Protein AF-0000000085029594 (afdb_homodimer)

Structure (mmCIF, N/CA/C/O backbone):
data_AF-0000000085029594-model_v1
#
loop_
_entity.id
_entity.type
_entity.pdbx_description
1 polymer 'Putative hemin transport system permease protein HrtB'
#
loop_
_atom_site.group_PDB
_atom_site.id
_atom_site.type_symbol
_atom_site.label_atom_id
_atom_site.label_alt_id
_atom_site.label_comp_id
_atom_site.label_asym_id
_atom_site.label_entity_id
_atom_site.label_seq_id
_atom_site.pdbx_PDB_ins_code
_atom_site.Cartn_x
_atom_site.Cartn_y
_atom_site.Cartn_z
_atom_site.occupancy
_atom_site.B_iso_or_equiv
_atom_site.auth_seq_id
_atom_site.auth_comp_id
_atom_site.auth_asym_id
_atom_site.auth_atom_id
_atom_site.pdbx_PDB_model_num
ATOM 1 N N . MET A 1 1 ? 24.391 -44.062 -9 1 69.94 1 MET A N 1
ATOM 2 C CA . MET A 1 1 ? 23.016 -43.75 -8.633 1 69.94 1 MET A CA 1
ATOM 3 C C . MET A 1 1 ? 22.594 -42.375 -9.172 1 69.94 1 MET A C 1
ATOM 5 O O . MET A 1 1 ? 21.594 -42.281 -9.875 1 69.94 1 MET A O 1
ATOM 9 N N . LEU A 1 2 ? 23.5 -41.469 -9.062 1 70.62 2 LEU A N 1
ATOM 10 C CA . LEU A 1 2 ? 23.188 -40.125 -9.562 1 70.62 2 LEU A CA 1
ATOM 11 C C . LEU A 1 2 ? 23.094 -40.125 -11.086 1 70.62 2 LEU A C 1
ATOM 13 O O . LEU A 1 2 ? 22.203 -39.531 -11.664 1 70.62 2 LEU A O 1
ATOM 17 N N . CYS A 1 3 ? 24.016 -40.875 -11.656 1 68.5 3 CYS A N 1
ATOM 18 C CA . CYS A 1 3 ? 24.047 -40.938 -13.109 1 68.5 3 CYS A CA 1
ATOM 19 C C . CYS A 1 3 ? 22.781 -41.625 -13.648 1 68.5 3 CYS A C 1
ATOM 21 O O . CYS A 1 3 ? 22.219 -41.156 -14.648 1 68.5 3 CYS A O 1
ATOM 23 N N . LEU A 1 4 ? 22.391 -42.656 -12.992 1 69.12 4 LEU A N 1
ATOM 24 C CA . LEU A 1 4 ? 21.188 -43.344 -13.414 1 69.12 4 LEU A CA 1
ATOM 25 C C . LEU A 1 4 ? 19.953 -42.5 -13.234 1 69.12 4 LEU A C 1
ATOM 27 O O . LEU A 1 4 ? 19.047 -42.5 -14.07 1 69.12 4 LEU A O 1
ATOM 31 N N . ALA A 1 5 ? 19.969 -41.781 -12.203 1 71.12 5 ALA A N 1
ATOM 32 C CA . ALA A 1 5 ? 18.844 -40.906 -11.922 1 71.12 5 ALA A CA 1
ATOM 33 C C . ALA A 1 5 ? 18.734 -39.812 -12.977 1 71.12 5 ALA A C 1
ATOM 35 O O . ALA A 1 5 ? 17.641 -39.5 -13.453 1 71.12 5 ALA A O 1
ATOM 36 N N . PHE A 1 6 ? 19.922 -39.312 -13.336 1 71.06 6 PHE A N 1
ATOM 37 C CA . PHE A 1 6 ? 19.938 -38.281 -14.352 1 71.06 6 PHE A CA 1
ATOM 38 C C . PHE A 1 6 ? 19.531 -38.812 -15.711 1 71.06 6 PHE A C 1
ATOM 40 O O . PHE A 1 6 ? 18.797 -38.188 -16.469 1 71.06 6 PHE A O 1
ATOM 47 N N . LEU A 1 7 ? 19.969 -40.031 -15.984 1 68.75 7 LEU A N 1
ATOM 48 C CA . LEU A 1 7 ? 19.625 -40.688 -17.25 1 68.75 7 LEU A CA 1
ATOM 49 C C . LEU A 1 7 ? 18.141 -40.969 -17.328 1 68.75 7 LEU A C 1
ATOM 51 O O . LEU A 1 7 ? 17.531 -40.875 -18.391 1 68.75 7 LEU A O 1
ATOM 55 N N . SER A 1 8 ? 17.609 -41.344 -16.172 1 68 8 SER A N 1
ATOM 56 C CA . SER A 1 8 ? 16.188 -41.625 -16.125 1 68 8 SER A CA 1
ATOM 57 C C . SER A 1 8 ? 15.359 -40.344 -16.391 1 68 8 SER A C 1
ATOM 59 O O . SER A 1 8 ? 14.312 -40.406 -17.031 1 68 8 SER A O 1
ATOM 61 N N . LEU A 1 9 ? 15.867 -39.281 -15.969 1 68.81 9 LEU A N 1
ATOM 62 C CA . LEU A 1 9 ? 15.18 -38 -16.172 1 68.81 9 LEU A CA 1
ATOM 63 C C . LEU A 1 9 ? 15.133 -37.656 -17.641 1 68.81 9 LEU A C 1
ATOM 65 O O . LEU A 1 9 ? 14.141 -37.094 -18.125 1 68.81 9 LEU A O 1
ATOM 69 N N . TRP A 1 10 ? 16.109 -38.094 -18.312 1 68.81 10 TRP A N 1
ATOM 70 C CA . TRP A 1 10 ? 16.234 -37.781 -19.734 1 68.81 10 TRP A CA 1
ATOM 71 C C . TRP A 1 10 ? 15.406 -38.719 -20.594 1 68.81 10 TRP A C 1
ATOM 73 O O . TRP A 1 10 ? 15.07 -38.375 -21.734 1 68.81 10 TRP A O 1
ATOM 83 N N . ARG A 1 11 ? 14.984 -39.812 -19.984 1 69.69 11 ARG A N 1
ATOM 84 C CA . ARG A 1 11 ? 14.25 -40.812 -20.781 1 69.69 11 ARG A CA 1
ATOM 85 C C . ARG A 1 11 ? 12.781 -40.438 -20.906 1 69.69 11 ARG A C 1
ATOM 87 O O . ARG A 1 11 ? 12.133 -40.781 -21.891 1 69.69 11 ARG A O 1
ATOM 94 N N . ARG A 1 12 ? 12.297 -39.688 -19.828 1 77.5 12 ARG A N 1
ATOM 95 C CA . ARG A 1 12 ? 10.914 -39.219 -19.875 1 77.5 12 ARG A CA 1
ATOM 96 C C . ARG A 1 12 ? 10.844 -37.719 -19.719 1 77.5 12 ARG A C 1
ATOM 98 O O . ARG A 1 12 ? 10.273 -37.219 -18.75 1 77.5 12 ARG A O 1
ATOM 105 N N . PRO A 1 13 ? 11.266 -37.031 -20.703 1 79.44 13 PRO A N 1
ATOM 106 C CA . PRO A 1 13 ? 11.469 -35.594 -20.578 1 79.44 13 PRO A CA 1
ATOM 107 C C . PRO A 1 13 ? 10.164 -34.812 -20.375 1 79.44 13 PRO A C 1
ATOM 109 O O . PRO A 1 13 ? 10.148 -33.781 -19.703 1 79.44 13 PRO A O 1
ATOM 112 N N . LEU A 1 14 ? 9.094 -35.406 -20.828 1 77.38 14 LEU A N 1
ATOM 113 C CA . LEU A 1 14 ? 7.832 -34.688 -20.703 1 77.38 14 LEU A CA 1
ATOM 114 C C . LEU A 1 14 ? 7.367 -34.688 -19.25 1 77.38 14 LEU A C 1
ATOM 116 O O . LEU A 1 14 ? 7.059 -33.625 -18.703 1 77.38 14 LEU A O 1
ATOM 120 N N . ARG A 1 15 ? 7.355 -35.906 -18.688 1 79.06 15 ARG A N 1
ATOM 121 C CA . ARG A 1 15 ? 6.883 -36.031 -17.312 1 79.06 15 ARG A CA 1
ATOM 122 C C . ARG A 1 15 ? 7.727 -35.219 -16.344 1 79.06 15 ARG A C 1
ATOM 124 O O . ARG A 1 15 ? 7.191 -34.406 -15.57 1 79.06 15 ARG A O 1
ATOM 131 N N . TYR A 1 16 ? 8.992 -35.312 -16.562 1 84.44 16 TYR A N 1
ATOM 132 C CA . TYR A 1 16 ? 9.898 -34.625 -15.648 1 84.44 16 TYR A CA 1
ATOM 133 C C . TYR A 1 16 ? 9.945 -33.156 -15.945 1 84.44 16 TYR A C 1
ATOM 135 O O . TYR A 1 16 ? 10.07 -32.312 -15.031 1 84.44 16 TYR A O 1
ATOM 143 N N . GLY A 1 17 ? 9.812 -32.812 -17.234 1 86.94 17 GLY A N 1
ATOM 144 C CA . GLY A 1 17 ? 9.727 -31.406 -17.578 1 86.94 17 GLY A CA 1
ATOM 145 C C . GLY A 1 17 ? 8.523 -30.719 -16.984 1 86.94 17 GLY A C 1
ATOM 146 O O . GLY A 1 17 ? 8.633 -29.609 -16.453 1 86.94 17 GLY A O 1
ATOM 147 N N . LEU A 1 18 ? 7.406 -31.469 -17 1 86.12 18 LEU A N 1
ATOM 148 C CA . LEU A 1 18 ? 6.176 -30.922 -16.438 1 86.12 18 LEU A CA 1
ATOM 149 C C . LEU A 1 18 ? 6.277 -30.781 -14.922 1 86.12 18 LEU A C 1
ATOM 151 O O . LEU A 1 18 ? 5.809 -29.797 -14.359 1 86.12 18 LEU A O 1
ATOM 155 N N . LEU A 1 19 ? 6.91 -31.75 -14.367 1 88.31 19 LEU A N 1
ATOM 156 C CA . LEU A 1 19 ? 7.059 -31.703 -12.914 1 88.31 19 LEU A CA 1
ATOM 157 C C . LEU A 1 19 ? 7.984 -30.578 -12.492 1 88.31 19 LEU A C 1
ATOM 159 O O . LEU A 1 19 ? 7.715 -29.875 -11.508 1 88.31 19 LEU A O 1
ATOM 163 N N . ILE A 1 20 ? 8.984 -30.391 -13.297 1 90.69 20 ILE A N 1
ATOM 164 C CA . ILE A 1 20 ? 9.93 -29.312 -13.023 1 90.69 20 ILE A CA 1
ATOM 165 C C . ILE A 1 20 ? 9.227 -27.969 -13.195 1 90.69 20 ILE A C 1
ATOM 167 O O . ILE A 1 20 ? 9.352 -27.078 -12.352 1 90.69 20 ILE A O 1
ATOM 171 N N . LEU A 1 21 ? 8.453 -27.844 -14.234 1 90.31 21 LEU A N 1
ATOM 172 C CA . LEU A 1 21 ? 7.746 -26.594 -14.508 1 90.31 21 LEU A CA 1
ATOM 173 C C . LEU A 1 21 ? 6.699 -26.328 -13.43 1 90.31 21 LEU A C 1
ATOM 175 O O . LEU A 1 21 ? 6.551 -25.188 -12.984 1 90.31 21 LEU A O 1
ATOM 179 N N . LEU A 1 22 ? 6.039 -27.344 -13.039 1 89 22 LEU A N 1
ATOM 180 C CA . LEU A 1 22 ? 5.023 -27.203 -12 1 89 22 LEU A CA 1
ATOM 181 C C . LEU A 1 22 ? 5.648 -26.734 -10.695 1 89 22 LEU A C 1
ATOM 183 O O . LEU A 1 22 ? 5.152 -25.797 -10.062 1 89 22 LEU A O 1
ATOM 187 N N . THR A 1 23 ? 6.719 -27.375 -10.344 1 89.94 23 THR A N 1
ATOM 188 C CA . THR A 1 23 ? 7.406 -27.016 -9.109 1 89.94 23 THR A CA 1
ATOM 189 C C . THR A 1 23 ? 7.977 -25.609 -9.188 1 89.94 23 THR A C 1
ATOM 191 O O . THR A 1 23 ? 7.938 -24.859 -8.211 1 89.94 23 THR A O 1
ATOM 194 N N . ALA A 1 24 ? 8.445 -25.297 -10.352 1 92.38 24 ALA A N 1
ATOM 195 C CA . ALA A 1 24 ? 9.008 -23.953 -10.562 1 92.38 24 ALA A CA 1
ATOM 196 C C . ALA A 1 24 ? 7.938 -22.875 -10.391 1 92.38 24 ALA A C 1
ATOM 198 O O . ALA A 1 24 ? 8.148 -21.906 -9.664 1 92.38 24 ALA A O 1
ATOM 199 N N . VAL A 1 25 ? 6.82 -23.094 -10.953 1 89 25 VAL A N 1
ATOM 200 C CA . VAL A 1 25 ? 5.738 -22.125 -10.891 1 89 25 VAL A CA 1
ATOM 201 C C . VAL A 1 25 ? 5.188 -22.047 -9.461 1 89 25 VAL A C 1
ATOM 203 O O . VAL A 1 25 ? 4.926 -20.969 -8.945 1 89 25 VAL A O 1
ATOM 206 N N . ALA A 1 26 ? 5.105 -23.156 -8.852 1 87.19 26 ALA A N 1
ATOM 207 C CA . ALA A 1 26 ? 4.609 -23.219 -7.477 1 87.19 26 ALA A CA 1
ATOM 208 C C . ALA A 1 26 ? 5.547 -22.484 -6.523 1 87.19 26 ALA A C 1
ATOM 210 O O . ALA A 1 26 ? 5.094 -21.812 -5.594 1 87.19 26 ALA A O 1
ATOM 211 N N . CYS A 1 27 ? 6.812 -22.578 -6.832 1 90.19 27 CYS A N 1
ATOM 212 C CA . CYS A 1 27 ? 7.824 -21.984 -5.973 1 90.19 27 CYS A CA 1
ATOM 213 C C . CYS A 1 27 ? 7.984 -20.5 -6.277 1 90.19 27 CYS A C 1
ATOM 215 O O . CYS A 1 27 ? 8.344 -19.719 -5.398 1 90.19 27 CYS A O 1
ATOM 217 N N . ALA A 1 28 ? 7.723 -20.125 -7.402 1 89.75 28 ALA A N 1
ATOM 218 C CA . ALA A 1 28 ? 7.977 -18.75 -7.852 1 89.75 28 ALA A CA 1
ATOM 219 C C . ALA A 1 28 ? 7.074 -17.75 -7.133 1 89.75 28 ALA A C 1
ATOM 221 O O . ALA A 1 28 ? 7.508 -16.656 -6.766 1 89.75 28 ALA A O 1
ATOM 222 N N . LEU A 1 29 ? 5.895 -18.156 -6.812 1 82.56 29 LEU A N 1
ATOM 223 C CA . LEU A 1 29 ? 4.91 -17.234 -6.277 1 82.56 29 LEU A CA 1
ATOM 224 C C . LEU A 1 29 ? 5.281 -16.797 -4.863 1 82.56 29 LEU A C 1
ATOM 226 O O . LEU A 1 29 ? 5.359 -15.602 -4.574 1 82.56 29 LEU A O 1
ATOM 230 N N . PRO A 1 30 ? 5.484 -17.781 -4.02 1 87.38 30 PRO A N 1
ATOM 231 C CA . PRO A 1 30 ? 5.875 -17.344 -2.678 1 87.38 30 PRO A CA 1
ATOM 232 C C . PRO A 1 30 ? 7.195 -16.578 -2.67 1 87.38 30 PRO A C 1
ATOM 234 O O . PRO A 1 30 ? 7.363 -15.633 -1.894 1 87.38 30 PRO A O 1
ATOM 237 N N . VAL A 1 31 ? 8.125 -16.938 -3.516 1 90.19 31 VAL A N 1
ATOM 238 C CA . VAL A 1 31 ? 9.391 -16.219 -3.602 1 90.19 31 VAL A CA 1
ATOM 239 C C . VAL A 1 31 ? 9.156 -14.789 -4.059 1 90.19 31 VAL A C 1
ATOM 241 O O . VAL A 1 31 ? 9.742 -13.852 -3.51 1 90.19 31 VAL A O 1
ATOM 244 N N . PHE A 1 32 ? 8.336 -14.656 -5 1 86.81 32 PHE A N 1
ATOM 245 C CA . PHE A 1 32 ? 7.98 -13.344 -5.52 1 86.81 32 PHE A CA 1
ATOM 246 C C . PHE A 1 32 ? 7.395 -12.461 -4.418 1 86.81 32 PHE A C 1
ATOM 248 O O . PHE A 1 32 ? 7.824 -11.328 -4.23 1 86.81 32 PHE A O 1
ATOM 255 N N . VAL A 1 33 ? 6.449 -13.016 -3.682 1 83.31 33 VAL A N 1
ATOM 256 C CA . VAL A 1 33 ? 5.746 -12.258 -2.648 1 83.31 33 VAL A CA 1
ATOM 257 C C . VAL A 1 33 ? 6.711 -11.914 -1.517 1 83.31 33 VAL A C 1
ATOM 259 O O . VAL A 1 33 ? 6.707 -10.789 -1.013 1 83.31 33 VAL A O 1
ATOM 262 N N . ILE A 1 34 ? 7.508 -12.859 -1.17 1 87.06 34 ILE A N 1
ATOM 263 C CA . ILE A 1 34 ? 8.477 -12.633 -0.1 1 87.06 34 ILE A CA 1
ATOM 264 C C . ILE A 1 34 ? 9.461 -11.547 -0.516 1 87.06 34 ILE A C 1
ATOM 266 O O . ILE A 1 34 ? 9.766 -10.641 0.265 1 87.06 34 ILE A O 1
ATOM 270 N N . GLN A 1 35 ? 9.891 -11.625 -1.732 1 86.81 35 GLN A N 1
ATOM 271 C CA . GLN A 1 35 ? 10.836 -10.633 -2.23 1 86.81 35 GLN A CA 1
ATOM 272 C C . GLN A 1 35 ? 10.188 -9.258 -2.324 1 86.81 35 GLN A C 1
ATOM 274 O O . GLN A 1 35 ? 10.82 -8.242 -2.012 1 86.81 35 GLN A O 1
ATOM 279 N N . MET A 1 36 ? 9 -9.25 -2.732 1 80.69 36 MET A N 1
ATOM 280 C CA . MET A 1 36 ? 8.289 -7.98 -2.85 1 80.69 36 MET A CA 1
ATOM 281 C C . MET A 1 36 ? 8.07 -7.352 -1.478 1 80.69 36 MET A C 1
ATOM 283 O O . MET A 1 36 ? 8.328 -6.164 -1.284 1 80.69 36 MET A O 1
ATOM 287 N N . ALA A 1 37 ? 7.547 -8.164 -0.577 1 80.56 37 ALA A N 1
ATOM 288 C CA . ALA A 1 37 ? 7.293 -7.688 0.781 1 80.56 37 ALA A CA 1
ATOM 289 C C . ALA A 1 37 ? 8.586 -7.211 1.444 1 80.56 37 ALA A C 1
ATOM 291 O O . ALA A 1 37 ? 8.625 -6.121 2.021 1 80.56 37 ALA A O 1
ATOM 292 N N . GLY A 1 38 ? 9.586 -8.008 1.324 1 82.5 38 GLY A N 1
ATOM 293 C CA . GLY A 1 38 ? 10.875 -7.652 1.904 1 82.5 38 GLY A CA 1
ATOM 294 C C . GLY A 1 38 ? 11.531 -6.465 1.222 1 82.5 38 GLY A C 1
ATOM 295 O O . GLY A 1 38 ? 12.125 -5.613 1.884 1 82.5 38 GLY A O 1
ATOM 296 N N . GLY A 1 39 ? 11.438 -6.453 -0.066 1 81.12 39 GLY A N 1
ATOM 297 C CA . GLY A 1 39 ? 11.992 -5.332 -0.812 1 81.12 39 GLY A CA 1
ATOM 298 C C . GLY A 1 39 ? 11.328 -4.008 -0.471 1 81.12 39 GLY A C 1
ATOM 299 O O . GLY A 1 39 ? 12 -2.98 -0.372 1 81.12 39 GLY A O 1
ATOM 300 N N . LEU A 1 40 ? 10.047 -4.004 -0.305 1 78.31 40 LEU A N 1
ATOM 301 C CA . LEU A 1 40 ? 9.32 -2.803 0.085 1 78.31 40 LEU A CA 1
ATOM 302 C C . LEU A 1 40 ? 9.734 -2.344 1.479 1 78.31 40 LEU A C 1
ATOM 304 O O . LEU A 1 40 ? 9.969 -1.153 1.702 1 78.31 40 LEU A O 1
ATOM 308 N N . CYS A 1 41 ? 9.797 -3.326 2.346 1 81.25 41 CYS A N 1
ATOM 309 C CA . CYS A 1 41 ? 10.203 -3.006 3.707 1 81.25 41 CYS A CA 1
ATOM 310 C C . CYS A 1 41 ? 11.609 -2.42 3.73 1 81.25 41 CYS A C 1
ATOM 312 O O . CYS A 1 41 ? 11.875 -1.454 4.449 1 81.25 41 CYS A O 1
ATOM 314 N N . GLN A 1 42 ? 12.438 -2.988 2.992 1 83.25 42 GLN A N 1
ATOM 315 C CA . GLN A 1 42 ? 13.805 -2.484 2.918 1 83.25 42 GLN A CA 1
ATOM 316 C C . GLN A 1 42 ? 13.844 -1.088 2.307 1 83.25 42 GLN A C 1
ATOM 318 O O . GLN A 1 42 ? 14.633 -0.238 2.734 1 83.25 42 GLN A O 1
ATOM 323 N N . GLY A 1 43 ? 13.062 -0.921 1.291 1 81.38 43 GLY A N 1
ATOM 324 C CA . GLY A 1 43 ? 12.961 0.408 0.71 1 81.38 43 GLY A CA 1
ATOM 325 C C . GLY A 1 43 ? 12.461 1.452 1.69 1 81.38 43 GLY A C 1
ATOM 326 O O . GLY A 1 43 ? 12.984 2.57 1.733 1 81.38 43 GLY A O 1
ATOM 327 N N . LEU A 1 44 ? 11.484 1.084 2.469 1 81.94 44 LEU A N 1
ATOM 328 C CA . LEU A 1 44 ? 10.945 1.975 3.49 1 81.94 44 LEU A CA 1
ATOM 329 C C . LEU A 1 44 ? 12 2.289 4.551 1 81.94 44 LEU A C 1
ATOM 331 O O . LEU A 1 44 ? 12.141 3.439 4.969 1 81.94 44 LEU A O 1
ATOM 335 N N . ASN A 1 45 ? 12.656 1.255 4.938 1 84.44 45 ASN A N 1
ATOM 336 C CA . ASN A 1 45 ? 13.711 1.433 5.93 1 84.44 45 ASN A CA 1
ATOM 337 C C . ASN A 1 45 ? 14.82 2.34 5.41 1 84.44 45 ASN A C 1
ATOM 339 O O . ASN A 1 45 ? 15.336 3.184 6.148 1 84.44 45 ASN A O 1
ATOM 343 N N . ARG A 1 46 ? 15.141 2.154 4.25 1 86.44 46 ARG A N 1
ATOM 344 C CA . ARG A 1 46 ? 16.188 2.984 3.654 1 86.44 46 ARG A CA 1
ATOM 345 C C . ARG A 1 46 ? 15.758 4.445 3.604 1 86.44 46 ARG A C 1
ATOM 347 O O . ARG A 1 46 ? 16.578 5.344 3.807 1 86.44 46 ARG A O 1
ATOM 354 N N . ALA A 1 47 ? 14.547 4.609 3.301 1 87.5 47 ALA A N 1
ATOM 355 C CA . ALA A 1 47 ? 14.023 5.973 3.252 1 87.5 47 ALA A CA 1
ATOM 356 C C . ALA A 1 47 ? 13.992 6.598 4.645 1 87.5 47 ALA A C 1
ATOM 358 O O . ALA A 1 47 ? 14.297 7.785 4.805 1 87.5 47 ALA A O 1
ATOM 359 N N . ALA A 1 48 ? 13.703 5.812 5.656 1 91.12 48 ALA A N 1
ATOM 360 C CA . ALA A 1 48 ? 13.492 6.324 7.008 1 91.12 48 ALA A CA 1
ATOM 361 C C . ALA A 1 48 ? 14.797 6.34 7.797 1 91.12 48 ALA A C 1
ATOM 363 O O . ALA A 1 48 ? 14.938 7.102 8.758 1 91.12 48 ALA A O 1
ATOM 364 N N . ALA A 1 49 ? 15.742 5.582 7.414 1 92.75 49 ALA A N 1
ATOM 365 C CA . ALA A 1 49 ? 16.969 5.328 8.18 1 92.75 49 ALA A CA 1
ATOM 366 C C . ALA A 1 49 ? 17.703 6.633 8.484 1 92.75 49 ALA A C 1
ATOM 368 O O . ALA A 1 49 ? 18.219 6.816 9.586 1 92.75 49 ALA A O 1
ATOM 369 N N . PRO A 1 50 ? 17.75 7.523 7.551 1 95.94 50 PRO A N 1
ATOM 370 C CA . PRO A 1 50 ? 18.453 8.766 7.844 1 95.94 50 PRO A CA 1
ATOM 371 C C . PRO A 1 50 ? 17.766 9.609 8.914 1 95.94 50 PRO A C 1
ATOM 373 O O . PRO A 1 50 ? 18.344 10.555 9.438 1 95.94 50 PRO A O 1
ATOM 376 N N . PHE A 1 51 ? 16.578 9.266 9.242 1 97.12 51 PHE A N 1
ATOM 377 C CA . PHE A 1 51 ? 15.773 10.07 10.164 1 97.12 51 PHE A CA 1
ATOM 378 C C . PHE A 1 51 ? 15.391 9.266 11.398 1 97.12 51 PHE A C 1
ATOM 380 O O . PHE A 1 51 ? 14.219 8.93 11.586 1 97.12 51 PHE A O 1
ATOM 387 N N . PRO A 1 52 ? 16.328 9.07 12.281 1 96.56 52 PRO A N 1
ATOM 388 C CA . PRO A 1 52 ? 15.938 8.32 13.477 1 96.56 52 PRO A CA 1
ATOM 389 C C . PRO A 1 52 ? 14.844 9.016 14.281 1 96.56 52 PRO A C 1
ATOM 391 O O . PRO A 1 52 ? 13.891 8.359 14.719 1 96.56 52 PRO A O 1
ATOM 394 N N . ILE A 1 53 ? 15.023 10.32 14.508 1 97.38 53 ILE A N 1
ATOM 395 C CA . ILE A 1 53 ? 14.008 11.156 15.133 1 97.38 53 ILE A CA 1
ATOM 396 C C . ILE A 1 53 ? 13.75 12.383 14.266 1 97.38 53 ILE A C 1
ATOM 398 O O . ILE A 1 53 ? 14.68 12.961 13.695 1 97.38 53 ILE A O 1
ATOM 402 N N . LEU A 1 54 ? 12.508 12.672 14.164 1 97.56 54 LEU A N 1
ATOM 403 C CA . LEU A 1 54 ? 12.109 13.859 13.43 1 97.56 54 LEU A CA 1
ATOM 404 C C . LEU A 1 54 ? 11.359 14.836 14.336 1 97.56 54 LEU A C 1
ATOM 406 O O . LEU A 1 54 ? 10.484 14.43 15.102 1 97.56 54 LEU A O 1
ATOM 410 N N . ALA A 1 55 ? 11.766 16.031 14.273 1 97.56 55 ALA A N 1
ATOM 411 C CA . ALA A 1 55 ? 11.031 17.094 14.945 1 97.56 55 ALA A CA 1
ATOM 412 C C . ALA A 1 55 ? 10.367 18.031 13.938 1 97.56 55 ALA A C 1
ATOM 414 O O . ALA A 1 55 ? 10.938 18.328 12.891 1 97.56 55 ALA A O 1
ATOM 415 N N . GLY A 1 56 ? 9.234 18.438 14.172 1 96.69 56 GLY A N 1
ATOM 416 C CA . GLY A 1 56 ? 8.492 19.375 13.344 1 96.69 56 GLY A CA 1
ATOM 417 C C . GLY A 1 56 ? 7.281 19.953 14.047 1 96.69 56 GLY A C 1
ATOM 418 O O . GLY A 1 56 ? 7.082 19.734 15.242 1 96.69 56 GLY A O 1
ATOM 419 N N . ALA A 1 57 ? 6.555 20.781 13.305 1 93.75 57 ALA A N 1
ATOM 420 C CA . ALA A 1 57 ? 5.371 21.406 13.875 1 93.75 57 ALA A CA 1
ATOM 421 C C . ALA A 1 57 ? 4.375 20.375 14.375 1 93.75 57 ALA A C 1
ATOM 423 O O . ALA A 1 57 ? 4.273 19.281 13.812 1 93.75 57 ALA A O 1
ATOM 424 N N . LYS A 1 58 ? 3.68 20.703 15.445 1 89.69 58 LYS A N 1
ATOM 425 C CA . LYS A 1 58 ? 2.629 19.828 15.945 1 89.69 58 LYS A CA 1
ATOM 426 C C . LYS A 1 58 ? 1.538 19.609 14.898 1 89.69 58 LYS A C 1
ATOM 428 O O . LYS A 1 58 ? 1.179 20.547 14.18 1 89.69 58 LYS A O 1
ATOM 433 N N . GLY A 1 59 ? 1.115 18.406 14.766 1 89.5 59 GLY A N 1
ATOM 434 C CA . GLY A 1 59 ? 0.115 18.047 13.781 1 89.5 59 GLY A CA 1
ATOM 435 C C . GLY A 1 59 ? 0.16 16.578 13.406 1 89.5 59 GLY A C 1
ATOM 436 O O . GLY A 1 59 ? 0.39 15.719 14.258 1 89.5 59 GLY A O 1
ATOM 437 N N . SER A 1 60 ? -0.099 16.312 12.195 1 91.25 60 SER A N 1
ATOM 438 C CA . SER A 1 60 ? -0.146 14.938 11.711 1 91.25 60 SER A CA 1
ATOM 439 C C . SER A 1 60 ? 1.255 14.344 11.578 1 91.25 60 SER A C 1
ATOM 441 O O . SER A 1 60 ? 2.074 14.852 10.812 1 91.25 60 SER A O 1
ATOM 443 N N . PRO A 1 61 ? 1.458 13.227 12.312 1 91.94 61 PRO A N 1
ATOM 444 C CA . PRO A 1 61 ? 2.748 12.562 12.117 1 91.94 61 PRO A CA 1
ATOM 445 C C . PRO A 1 61 ? 2.955 12.062 10.688 1 91.94 61 PRO A C 1
ATOM 447 O O . PRO A 1 61 ? 4.078 12.086 10.18 1 91.94 61 PRO A O 1
ATOM 450 N N . TYR A 1 62 ? 1.898 11.68 10.047 1 90.06 62 TYR A N 1
ATOM 451 C CA . TYR A 1 62 ? 1.985 11.203 8.672 1 90.06 62 TYR A CA 1
ATOM 452 C C . TYR A 1 62 ? 2.393 12.328 7.727 1 90.06 62 TYR A C 1
ATOM 454 O O . TYR A 1 62 ? 3.254 12.141 6.863 1 90.06 62 TYR A O 1
ATOM 462 N N . GLN A 1 63 ? 1.758 13.453 7.938 1 91.25 63 GLN A N 1
ATOM 463 C CA . GLN A 1 63 ? 2.078 14.609 7.105 1 91.25 63 GLN A CA 1
ATOM 464 C C . GLN A 1 63 ? 3.537 15.023 7.273 1 91.25 63 GLN A C 1
ATOM 466 O O . GLN A 1 63 ? 4.215 15.336 6.293 1 91.25 63 GLN A O 1
ATOM 471 N N . LEU A 1 64 ? 3.967 15.031 8.539 1 94.5 64 LEU A N 1
ATOM 472 C CA . LEU A 1 64 ? 5.352 15.391 8.82 1 94.5 64 LEU A CA 1
ATOM 473 C C . LEU A 1 64 ? 6.316 14.445 8.109 1 94.5 64 LEU A C 1
ATOM 475 O O . LEU A 1 64 ? 7.273 14.898 7.473 1 94.5 64 LEU A O 1
ATOM 479 N N . VAL A 1 65 ? 6.047 13.227 8.148 1 94.12 65 VAL A N 1
ATOM 480 C CA . VAL A 1 65 ? 6.922 12.219 7.559 1 94.12 65 VAL A CA 1
ATOM 481 C C . VAL A 1 65 ? 6.828 12.281 6.035 1 94.12 65 VAL A C 1
ATOM 483 O O . VAL A 1 65 ? 7.844 12.234 5.344 1 94.12 65 VAL A O 1
ATOM 486 N N . LEU A 1 66 ? 5.637 12.375 5.5 1 91.56 66 LEU A N 1
ATOM 487 C CA . LEU A 1 66 ? 5.453 12.43 4.055 1 91.56 66 LEU A CA 1
ATOM 488 C C . LEU A 1 66 ? 6.168 13.641 3.465 1 91.56 66 LEU A C 1
ATOM 490 O O . LEU A 1 66 ? 6.754 13.555 2.383 1 91.56 66 LEU A O 1
ATOM 494 N N . ASN A 1 67 ? 6.09 14.703 4.156 1 93.19 67 ASN A N 1
ATOM 495 C CA . ASN A 1 67 ? 6.734 15.922 3.67 1 93.19 67 ASN A CA 1
ATOM 496 C C . ASN A 1 67 ? 8.25 15.828 3.766 1 93.19 67 ASN A C 1
ATOM 498 O O . ASN A 1 67 ? 8.961 16.125 2.799 1 93.19 67 ASN A O 1
ATOM 502 N N . THR A 1 68 ? 8.727 15.406 4.922 1 95.88 68 THR A N 1
ATOM 503 C CA . THR A 1 68 ? 10.148 15.523 5.223 1 95.88 68 THR A CA 1
ATOM 504 C C . THR A 1 68 ? 10.922 14.328 4.664 1 95.88 68 THR A C 1
ATOM 506 O O . THR A 1 68 ? 11.977 14.5 4.051 1 95.88 68 THR A O 1
ATOM 509 N N . VAL A 1 69 ? 10.438 13.195 4.855 1 94.5 69 VAL A N 1
ATOM 510 C CA . VAL A 1 69 ? 11.148 11.977 4.477 1 94.5 69 VAL A CA 1
ATOM 511 C C . VAL A 1 69 ? 10.93 11.695 2.992 1 94.5 69 VAL A C 1
ATOM 513 O O . VAL A 1 69 ? 11.875 11.383 2.266 1 94.5 69 VAL A O 1
ATOM 516 N N . PHE A 1 70 ? 9.75 11.898 2.529 1 90.88 70 PHE A N 1
ATOM 517 C CA . PHE A 1 70 ? 9.43 11.484 1.169 1 90.88 70 PHE A CA 1
ATOM 518 C C . PHE A 1 70 ? 9.383 12.68 0.23 1 90.88 70 PHE A C 1
ATOM 520 O O . PHE A 1 70 ? 9.25 12.523 -0.984 1 90.88 70 PHE A O 1
ATOM 527 N N . LEU A 1 71 ? 9.461 13.844 0.784 1 91.38 71 LEU A N 1
ATOM 528 C CA . LEU A 1 71 ? 9.43 15.078 0.015 1 91.38 71 LEU A CA 1
ATOM 529 C C . LEU A 1 71 ? 8.117 15.203 -0.758 1 91.38 71 LEU A C 1
ATOM 531 O O . LEU A 1 71 ? 8.109 15.641 -1.911 1 91.38 71 LEU A O 1
ATOM 535 N N . ARG A 1 72 ? 7.219 14.641 0.068 1 86.31 72 ARG A N 1
ATOM 536 C CA . ARG A 1 72 ? 5.871 14.719 -0.482 1 86.31 72 ARG A CA 1
ATOM 537 C C . ARG A 1 72 ? 4.945 15.492 0.447 1 86.31 72 ARG A C 1
ATOM 539 O O . ARG A 1 72 ? 5.344 15.883 1.548 1 86.31 72 ARG A O 1
ATOM 546 N N . ASP A 1 73 ? 3.859 15.93 0.047 1 87.69 73 ASP A N 1
ATOM 547 C CA . ASP A 1 73 ? 2.822 16.609 0.819 1 87.69 73 ASP A CA 1
ATOM 548 C C . ASP A 1 73 ? 3.281 18 1.248 1 87.69 73 ASP A C 1
ATOM 550 O O . ASP A 1 73 ? 4.469 18.312 1.172 1 87.69 73 ASP A O 1
ATOM 554 N N . ARG A 1 74 ? 2.412 18.719 1.784 1 87.88 74 ARG A N 1
ATOM 555 C CA . ARG A 1 74 ? 2.672 20.047 2.314 1 87.88 74 ARG A CA 1
ATOM 556 C C . ARG A 1 74 ? 3.26 19.984 3.719 1 87.88 74 ARG A C 1
ATOM 558 O O . ARG A 1 74 ? 2.992 19.031 4.461 1 87.88 74 ARG A O 1
ATOM 565 N N . PRO A 1 75 ? 4.102 20.953 4.051 1 91 75 PRO A N 1
ATOM 566 C CA . PRO A 1 75 ? 4.543 21 5.445 1 91 75 PRO A CA 1
ATOM 567 C C . PRO A 1 75 ? 3.408 21.312 6.414 1 91 75 PRO A C 1
ATOM 569 O O . PRO A 1 75 ? 2.428 21.953 6.035 1 91 75 PRO A O 1
ATOM 572 N N . ILE A 1 76 ? 3.516 20.797 7.617 1 89.56 76 ILE A N 1
ATOM 573 C CA . ILE A 1 76 ? 2.551 21.172 8.648 1 89.56 76 ILE A CA 1
ATOM 574 C C . ILE A 1 76 ? 2.662 22.656 8.953 1 89.56 76 ILE A C 1
ATOM 576 O O . ILE A 1 76 ? 1.655 23.375 8.977 1 89.56 76 ILE A O 1
ATOM 580 N N . GLY A 1 77 ? 3.729 23.156 9.117 1 90.12 77 GLY A N 1
ATOM 581 C CA . GLY A 1 77 ? 4.121 24.5 9.477 1 90.12 77 GLY A CA 1
ATOM 582 C C . GLY A 1 77 ? 5.586 24.625 9.859 1 90.12 77 GLY A C 1
ATOM 583 O O . GLY A 1 77 ? 6.328 23.641 9.797 1 90.12 77 GLY A O 1
ATOM 584 N N . ASN A 1 78 ? 6.008 25.812 10.18 1 93.12 78 ASN A N 1
ATOM 585 C CA . ASN A 1 78 ? 7.391 26.047 10.578 1 93.12 78 ASN A CA 1
ATOM 586 C C . ASN A 1 78 ? 7.523 26.172 12.094 1 93.12 78 ASN A C 1
ATOM 588 O O . ASN A 1 78 ? 6.543 26.438 12.789 1 93.12 78 ASN A O 1
ATOM 592 N N . ILE A 1 79 ? 8.641 25.859 12.57 1 94.75 79 ILE A N 1
ATOM 593 C CA . ILE A 1 79 ? 8.961 26 13.984 1 94.75 79 ILE A CA 1
ATOM 594 C C . ILE A 1 79 ? 10.164 26.922 14.156 1 94.75 79 ILE A C 1
ATOM 596 O O . ILE A 1 79 ? 10.984 27.062 13.242 1 94.75 79 ILE A O 1
ATOM 600 N N . PRO A 1 80 ? 10.203 27.609 15.281 1 93.88 80 PRO A N 1
ATOM 601 C CA . PRO A 1 80 ? 11.32 28.531 15.492 1 93.88 80 PRO A CA 1
ATOM 602 C C . PRO A 1 80 ? 12.672 27.812 15.516 1 93.88 80 PRO A C 1
ATOM 604 O O . PRO A 1 80 ? 12.781 26.688 16 1 93.88 80 PRO A O 1
ATOM 607 N N . TYR A 1 81 ? 13.672 28.5 15.016 1 95.44 81 TYR A N 1
ATOM 608 C CA . TYR A 1 81 ? 15.023 27.938 14.992 1 95.44 81 TYR A CA 1
ATOM 609 C C . TYR A 1 81 ? 15.5 27.625 16.406 1 95.44 81 TYR A C 1
ATOM 611 O O . TYR A 1 81 ? 16.422 26.812 16.594 1 95.44 81 TYR A O 1
ATOM 619 N N . GLY A 1 82 ? 14.938 28.25 17.375 1 94.06 82 GLY A N 1
ATOM 620 C CA . GLY A 1 82 ? 15.266 27.969 18.766 1 94.06 82 GLY A CA 1
ATOM 621 C C . GLY A 1 82 ? 15.141 26.5 19.125 1 94.06 82 GLY A C 1
ATOM 622 O O . GLY A 1 82 ? 15.867 26 20 1 94.06 82 GLY A O 1
ATOM 623 N N . GLU A 1 83 ? 14.242 25.797 18.453 1 94.81 83 GLU A N 1
ATOM 624 C CA . GLU A 1 83 ? 14.078 24.359 18.672 1 94.81 83 GLU A CA 1
ATOM 625 C C . GLU A 1 83 ? 15.336 23.594 18.297 1 94.81 83 GLU A C 1
ATOM 627 O O . GLU A 1 83 ? 15.672 22.578 18.922 1 94.81 83 GLU A O 1
ATOM 632 N N . VAL A 1 84 ? 16 24.031 17.266 1 96.88 84 VAL A N 1
ATOM 633 C CA . VAL A 1 84 ? 17.25 23.422 16.844 1 96.88 84 VAL A CA 1
ATOM 634 C C . VAL A 1 84 ? 18.297 23.562 17.953 1 96.88 84 VAL A C 1
ATOM 636 O O . VAL A 1 84 ? 18.969 22.594 18.312 1 96.88 84 VAL A O 1
ATOM 639 N N . ASP A 1 85 ? 18.375 24.781 18.453 1 95.81 85 ASP A N 1
ATOM 640 C CA . ASP A 1 85 ? 19.344 25.062 19.516 1 95.81 85 ASP A CA 1
ATOM 641 C C . ASP A 1 85 ? 19.062 24.234 20.766 1 95.81 85 ASP A C 1
ATOM 643 O O . ASP A 1 85 ? 19.969 23.703 21.391 1 95.81 85 ASP A O 1
ATOM 647 N N . ASP A 1 86 ? 17.797 24.141 21.078 1 94.56 86 ASP A N 1
ATOM 648 C CA . ASP A 1 86 ? 17.391 23.375 22.25 1 94.56 86 ASP A CA 1
ATOM 649 C C . ASP A 1 86 ? 17.812 21.906 22.109 1 94.56 86 ASP A C 1
ATOM 651 O O . ASP A 1 86 ? 18.312 21.312 23.078 1 94.56 86 ASP A O 1
ATOM 655 N N . LEU A 1 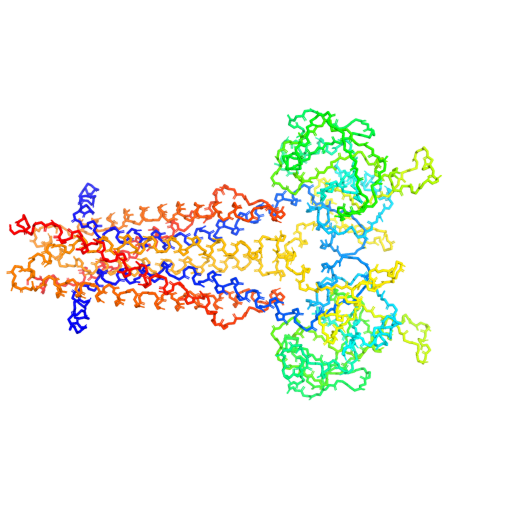87 ? 17.656 21.375 20.969 1 96.75 87 LEU A N 1
ATOM 656 C CA . LEU A 1 87 ? 18 19.984 20.719 1 96.75 87 LEU A CA 1
ATOM 657 C C . LEU A 1 87 ? 19.516 19.781 20.75 1 96.75 87 LEU A C 1
ATOM 659 O O . LEU A 1 87 ? 20 18.781 21.266 1 96.75 87 LEU A O 1
ATOM 663 N N . ARG A 1 88 ? 20.25 20.734 20.203 1 96.69 88 ARG A N 1
ATOM 664 C CA . ARG A 1 88 ? 21.703 20.672 20.188 1 96.69 88 ARG A CA 1
ATOM 665 C C . ARG A 1 88 ? 22.266 20.766 21.594 1 96.69 88 ARG A C 1
ATOM 667 O O . ARG A 1 88 ? 23.25 20.094 21.938 1 96.69 88 ARG A O 1
ATOM 674 N N . GLN A 1 89 ? 21.625 21.516 22.422 1 95.88 89 GLN A N 1
ATOM 675 C CA . GLN A 1 89 ? 22.125 21.766 23.781 1 95.88 89 GLN A CA 1
ATOM 676 C C . GLN A 1 89 ? 21.672 20.688 24.75 1 95.88 89 GLN A C 1
ATOM 678 O O . GLN A 1 89 ? 22.141 20.625 25.891 1 95.88 89 GLN A O 1
ATOM 683 N N . SER A 1 90 ? 20.766 19.844 24.344 1 94.06 90 SER A N 1
ATOM 684 C CA . SER A 1 90 ? 20.219 18.812 25.219 1 94.06 90 SER A CA 1
ATOM 685 C C . SER A 1 90 ? 21.297 17.812 25.641 1 94.06 90 SER A C 1
ATOM 687 O O . SER A 1 90 ? 21.141 17.125 26.656 1 94.06 90 SER A O 1
ATOM 689 N N . GLY A 1 91 ? 22.359 17.656 24.828 1 95 91 GLY A N 1
ATOM 690 C CA . GLY A 1 91 ? 23.406 16.688 25.078 1 95 91 GLY A CA 1
ATOM 691 C C . GLY A 1 91 ? 23 15.266 24.75 1 95 91 GLY A C 1
ATOM 692 O O . GLY A 1 91 ? 23.781 14.336 24.938 1 95 91 GLY A O 1
ATOM 693 N N . LYS A 1 92 ? 21.875 15.102 24.219 1 97.06 92 LYS A N 1
ATOM 694 C CA . LYS A 1 92 ? 21.344 13.758 23.969 1 97.06 92 LYS A CA 1
ATOM 695 C C . LYS A 1 92 ? 21.375 13.43 22.484 1 97.06 92 LYS A C 1
ATOM 697 O O . LYS A 1 92 ? 21.078 12.297 22.078 1 97.06 92 LYS A O 1
ATOM 702 N N . ALA A 1 93 ? 21.75 14.367 21.672 1 97 93 ALA A N 1
ATOM 703 C CA . ALA A 1 93 ? 21.781 14.172 20.234 1 97 93 ALA A CA 1
ATOM 704 C C . ALA A 1 93 ? 23.203 14.273 19.703 1 97 93 ALA A C 1
ATOM 706 O O . ALA A 1 93 ? 23.984 15.117 20.156 1 97 93 ALA A O 1
ATOM 707 N N . ASP A 1 94 ? 23.547 13.422 18.812 1 96.19 94 ASP A N 1
ATOM 708 C CA . ASP A 1 94 ? 24.844 13.469 18.125 1 96.19 94 ASP A CA 1
ATOM 709 C C . ASP A 1 94 ? 24.812 14.469 16.984 1 96.19 94 ASP A C 1
ATOM 711 O O . ASP A 1 94 ? 25.797 15.172 16.75 1 96.19 94 ASP A O 1
ATOM 715 N N . ARG A 1 95 ? 23.719 14.484 16.281 1 97.25 95 ARG A N 1
ATOM 716 C CA . ARG A 1 95 ? 23.531 15.391 15.156 1 97.25 95 ARG A CA 1
ATOM 717 C C . ARG A 1 95 ? 22.141 16.016 15.172 1 97.25 95 ARG A C 1
ATOM 719 O O . ARG A 1 95 ? 21.156 15.336 15.5 1 97.25 95 ARG A O 1
ATOM 726 N N . VAL A 1 96 ? 22.094 17.234 14.945 1 98.31 96 VAL A N 1
ATOM 727 C CA . VAL A 1 96 ? 20.844 18 14.82 1 98.31 96 VAL A CA 1
ATOM 728 C C . VAL A 1 96 ? 20.906 18.875 13.57 1 98.31 96 VAL A C 1
ATOM 730 O O . VAL A 1 96 ? 21.672 19.844 13.523 1 98.31 96 VAL A O 1
ATOM 733 N N . LEU A 1 97 ? 20.125 18.531 12.586 1 98.38 97 LEU A N 1
ATOM 734 C CA . LEU A 1 97 ? 20.188 19.219 11.297 1 98.38 97 LEU A CA 1
ATOM 735 C C . LEU A 1 97 ? 18.844 19.812 10.93 1 98.38 97 LEU A C 1
ATOM 737 O O . LEU A 1 97 ? 17.859 19.094 10.742 1 98.38 97 LEU A O 1
ATOM 741 N N . PRO A 1 98 ? 18.75 21.109 10.766 1 98.19 98 PRO A N 1
ATOM 742 C CA . PRO A 1 98 ? 17.5 21.75 10.375 1 98.19 98 PRO A CA 1
ATOM 743 C C . PRO A 1 98 ? 17.188 21.594 8.891 1 98.19 98 PRO A C 1
ATOM 745 O O . PRO A 1 98 ? 18.109 21.594 8.062 1 98.19 98 PRO A O 1
ATOM 748 N N . LEU A 1 99 ? 15.961 21.484 8.594 1 98 99 LEU A N 1
ATOM 749 C CA . LEU A 1 99 ? 15.453 21.406 7.227 1 98 99 LEU A CA 1
ATOM 750 C C . LEU A 1 99 ? 14.328 22.422 7.008 1 98 99 LEU A C 1
ATOM 752 O O . LEU A 1 99 ? 13.484 22.609 7.887 1 98 99 LEU A O 1
ATOM 756 N N . ALA A 1 100 ? 14.328 23.078 5.945 1 95.5 100 ALA A N 1
ATOM 757 C CA . ALA A 1 100 ? 13.266 24.016 5.566 1 95.5 100 ALA A CA 1
ATOM 758 C C . ALA A 1 100 ? 12.781 23.75 4.145 1 95.5 100 ALA A C 1
ATOM 760 O O . ALA A 1 100 ? 13.594 23.594 3.225 1 95.5 100 ALA A O 1
ATOM 761 N N . PHE A 1 101 ? 11.445 23.672 4.066 1 91.38 101 PHE A N 1
ATOM 762 C CA . PHE A 1 101 ? 10.836 23.391 2.771 1 91.38 101 PHE A CA 1
ATOM 763 C C . PHE A 1 101 ? 9.953 24.562 2.33 1 91.38 101 PHE A C 1
ATOM 765 O O . PHE A 1 101 ? 9.469 25.328 3.164 1 91.38 101 PHE A O 1
ATOM 772 N N . GLY A 1 102 ? 9.672 24.797 0.99 1 78 102 GLY A N 1
ATOM 773 C CA . GLY A 1 102 ? 8.734 25.828 0.542 1 78 102 GLY A CA 1
ATOM 774 C C . GLY A 1 102 ? 8.789 26.062 -0.954 1 78 102 GLY A C 1
ATOM 775 O O . GLY A 1 102 ? 7.816 26.531 -1.548 1 78 102 GLY A O 1
ATOM 776 N N . ASP A 1 103 ? 9.875 25.828 -1.573 1 85.25 103 ASP A N 1
ATOM 7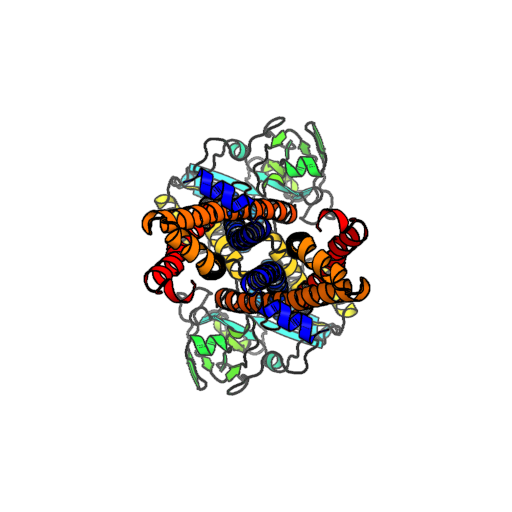77 C CA . ASP A 1 103 ? 10.023 26.094 -3 1 85.25 103 ASP A CA 1
ATOM 778 C C . ASP A 1 103 ? 10.25 24.812 -3.787 1 85.25 103 ASP A C 1
ATOM 780 O O . ASP A 1 103 ? 10.508 23.75 -3.201 1 85.25 103 ASP A O 1
ATOM 784 N N . SER A 1 104 ? 9.984 24.984 -5.039 1 90 104 SER A N 1
ATOM 785 C CA . SER A 1 104 ? 10.211 23.859 -5.93 1 90 104 SER A CA 1
ATOM 786 C C . SER A 1 104 ? 10.742 24.312 -7.281 1 90 104 SER A C 1
ATOM 788 O O . SER A 1 104 ? 10.719 25.5 -7.594 1 90 104 SER A O 1
ATOM 790 N N . TYR A 1 105 ? 11.383 23.469 -7.918 1 91.88 105 TYR A N 1
ATOM 791 C CA . TYR A 1 105 ? 11.797 23.641 -9.305 1 91.88 105 TYR A CA 1
ATOM 792 C C . TYR A 1 105 ? 11.273 22.516 -10.18 1 91.88 105 TYR A C 1
ATOM 794 O O . TYR A 1 105 ? 11.711 21.375 -10.062 1 91.88 105 TYR A O 1
ATOM 802 N N . ARG A 1 106 ? 10.312 22.859 -11.07 1 89.38 106 ARG A N 1
ATOM 803 C CA . ARG A 1 106 ? 9.695 21.891 -11.984 1 89.38 106 ARG A CA 1
ATOM 804 C C . ARG A 1 106 ? 9.148 20.703 -11.219 1 89.38 106 ARG A C 1
ATOM 806 O O . ARG A 1 106 ? 9.359 19.547 -11.617 1 89.38 106 ARG A O 1
ATOM 813 N N . GLY A 1 107 ? 8.703 20.922 -10.039 1 86.69 107 GLY A N 1
ATOM 814 C CA . GLY A 1 107 ? 8.07 19.875 -9.258 1 86.69 107 GLY A CA 1
ATOM 815 C C . GLY A 1 107 ? 9 19.234 -8.242 1 86.69 107 GLY A C 1
ATOM 816 O O . GLY A 1 107 ? 8.547 18.516 -7.352 1 86.69 107 GLY A O 1
ATOM 817 N N . PHE A 1 108 ? 10.289 19.562 -8.383 1 92.5 108 PHE A N 1
ATOM 818 C CA . PHE A 1 108 ? 11.25 19.031 -7.426 1 92.5 108 PHE A CA 1
ATOM 819 C C . PHE A 1 108 ? 11.406 19.969 -6.242 1 92.5 108 PHE A C 1
ATOM 821 O O . PHE A 1 108 ? 11.586 21.188 -6.422 1 92.5 108 PHE A O 1
ATOM 828 N N . ARG A 1 109 ? 11.414 19.469 -5.125 1 93.38 109 ARG A N 1
ATOM 829 C CA . ARG A 1 109 ? 11.352 20.297 -3.922 1 93.38 109 ARG A CA 1
ATOM 830 C C . ARG A 1 109 ? 12.734 20.797 -3.527 1 93.38 109 ARG A C 1
ATOM 832 O O . ARG A 1 109 ? 13.719 20.047 -3.607 1 93.38 109 ARG A O 1
ATOM 839 N N . LEU A 1 110 ? 12.75 22.031 -3.129 1 94.88 110 LEU A N 1
ATOM 840 C CA . LEU A 1 110 ? 13.953 22.578 -2.518 1 94.88 110 LEU A CA 1
ATOM 841 C C . LEU A 1 110 ? 13.977 22.297 -1.019 1 94.88 110 LEU A C 1
ATOM 843 O O . LEU A 1 110 ? 12.961 22.453 -0.335 1 94.88 110 LEU A O 1
ATOM 847 N N . CYS A 1 111 ? 15.086 21.828 -0.596 1 96.5 111 CYS A N 1
ATOM 848 C CA . CYS A 1 111 ? 15.312 21.578 0.821 1 96.5 111 CYS A CA 1
ATOM 849 C C . CYS A 1 111 ? 16.453 22.438 1.355 1 96.5 111 CYS A C 1
ATOM 851 O O . CYS A 1 111 ? 17.625 22.203 1.024 1 96.5 111 CYS A O 1
ATOM 853 N N . GLY A 1 112 ? 16.062 23.438 2.129 1 96.19 112 GLY A N 1
ATOM 854 C CA . GLY A 1 112 ? 17.078 24.219 2.801 1 96.19 112 GLY A CA 1
ATOM 855 C C . GLY A 1 112 ? 17.672 23.531 4.016 1 96.19 112 GLY A C 1
ATOM 856 O O . GLY A 1 112 ? 16.938 22.984 4.84 1 96.19 112 GLY A O 1
ATOM 857 N N . THR A 1 113 ? 18.938 23.531 4.109 1 97.31 113 THR A N 1
ATOM 858 C CA . THR A 1 113 ? 19.594 22.891 5.246 1 97.31 113 THR A CA 1
ATOM 859 C C . THR A 1 113 ? 20.984 23.484 5.473 1 97.31 113 THR A C 1
ATOM 861 O O . THR A 1 113 ? 21.344 24.5 4.859 1 97.31 113 THR A O 1
ATOM 864 N N . GLU A 1 114 ? 21.703 22.969 6.461 1 96.81 114 GLU A N 1
ATOM 865 C CA . GLU A 1 114 ? 23.062 23.375 6.773 1 96.81 114 GLU A CA 1
ATOM 866 C C . GLU A 1 114 ? 24.078 22.438 6.129 1 96.81 114 GLU A C 1
ATOM 868 O O . GLU A 1 114 ? 23.781 21.281 5.84 1 96.81 114 GLU A O 1
ATOM 873 N N . PRO A 1 115 ? 25.297 22.938 5.855 1 96.69 115 PRO A N 1
ATOM 874 C CA . PRO A 1 115 ? 26.312 22.141 5.152 1 96.69 115 PRO A CA 1
ATOM 875 C C . PRO A 1 115 ? 26.641 20.844 5.871 1 96.69 115 PRO A C 1
ATOM 877 O O . PRO A 1 115 ? 27.125 19.891 5.238 1 96.69 115 PRO A O 1
ATOM 880 N N . GLU A 1 116 ? 26.375 20.766 7.129 1 96.38 116 GLU A N 1
ATOM 881 C CA . GLU A 1 116 ? 26.672 19.594 7.934 1 96.38 116 GLU A CA 1
ATOM 882 C C . GLU A 1 116 ? 25.906 18.359 7.43 1 96.38 116 GLU A C 1
ATOM 884 O O . GLU A 1 116 ? 26.25 17.234 7.766 1 96.38 116 GLU A O 1
ATOM 889 N N . ILE A 1 117 ? 24.938 18.578 6.598 1 97.75 117 ILE A N 1
ATOM 890 C CA . ILE A 1 117 ? 24.109 17.484 6.094 1 97.75 117 ILE A CA 1
ATOM 891 C C . ILE A 1 117 ? 24.969 16.578 5.203 1 97.75 117 ILE A C 1
ATOM 893 O O . ILE A 1 117 ? 24.719 15.375 5.113 1 97.75 117 ILE A O 1
ATOM 897 N N . PHE A 1 118 ? 26 17.156 4.609 1 97.69 118 PHE A N 1
ATOM 898 C CA . PHE A 1 118 ? 26.812 16.406 3.656 1 97.69 118 PHE A CA 1
ATOM 899 C C . PHE A 1 118 ? 27.812 15.523 4.379 1 97.69 118 PHE A C 1
ATOM 901 O O . PHE A 1 118 ? 28.406 14.625 3.773 1 97.69 118 PHE A O 1
ATOM 908 N N . SER A 1 119 ? 28 15.727 5.695 1 96.44 119 SER A N 1
ATOM 909 C CA . SER A 1 119 ? 28.875 14.883 6.5 1 96.44 119 SER A CA 1
ATOM 910 C C . SER A 1 119 ? 28.078 13.953 7.402 1 96.44 119 SER A C 1
ATOM 912 O O . SER A 1 119 ? 28.641 13.172 8.164 1 96.44 119 SER A O 1
ATOM 914 N N . TYR A 1 120 ? 26.766 14.055 7.301 1 97.75 120 TYR A N 1
ATOM 915 C CA . TYR A 1 120 ? 25.891 13.242 8.133 1 97.75 120 TYR A CA 1
ATOM 916 C C . TYR A 1 120 ? 25.953 11.781 7.719 1 97.75 120 TYR A C 1
ATOM 918 O O . TYR A 1 120 ? 25.75 11.453 6.547 1 97.75 120 TYR A O 1
ATOM 926 N N . VAL A 1 121 ? 26.25 10.945 8.711 1 96.62 121 VAL A N 1
ATOM 927 C CA . VAL A 1 121 ? 26.312 9.5 8.484 1 96.62 121 VAL A CA 1
ATOM 928 C C . VAL A 1 121 ? 25.109 8.828 9.141 1 96.62 121 VAL A C 1
ATOM 930 O O . VAL A 1 121 ? 24.875 8.992 10.336 1 96.62 121 VAL A O 1
ATOM 933 N N . VAL A 1 122 ? 24.344 8.141 8.32 1 94.94 122 VAL A N 1
ATOM 934 C CA . VAL A 1 122 ? 23.188 7.402 8.805 1 94.94 122 VAL A CA 1
ATOM 935 C C . VAL A 1 122 ? 23.625 6.312 9.773 1 94.94 122 VAL A C 1
ATOM 937 O O . VAL A 1 122 ? 24.656 5.656 9.562 1 94.94 122 VAL A O 1
ATOM 940 N N . PRO A 1 123 ? 22.891 6.148 10.859 1 90.44 123 PRO A N 1
ATOM 941 C CA . PRO A 1 123 ? 23.25 5.086 11.797 1 90.44 123 PRO A CA 1
ATOM 942 C C . PRO A 1 123 ? 23.438 3.734 11.117 1 90.44 123 PRO A C 1
ATOM 944 O O . PRO A 1 123 ? 22.594 3.314 10.328 1 90.44 123 PRO A O 1
ATOM 947 N N . GLY A 1 124 ? 24.547 3.1 11.391 1 87.81 124 GLY A N 1
ATOM 948 C CA . GLY A 1 124 ? 24.828 1.79 10.82 1 87.81 124 GLY A CA 1
ATOM 949 C C . GLY A 1 124 ? 25.609 1.853 9.523 1 87.81 124 GLY A C 1
ATOM 950 O O . GLY A 1 124 ? 26.047 0.823 9.008 1 87.81 124 GLY A O 1
ATOM 951 N N . GLU A 1 125 ? 25.719 3.07 9.016 1 91.12 125 GLU A N 1
ATOM 952 C CA . GLU A 1 125 ? 26.484 3.256 7.777 1 91.12 125 GLU A CA 1
ATOM 953 C C . GLU A 1 125 ? 27.859 3.844 8.062 1 91.12 125 GLU A C 1
ATOM 955 O O . GLU A 1 125 ? 28.141 4.293 9.18 1 91.12 125 GLU A O 1
ATOM 960 N N . HIS A 1 126 ? 28.766 3.807 7.004 1 92.06 126 HIS A N 1
ATOM 961 C CA . HIS A 1 126 ? 30.125 4.289 7.191 1 92.06 126 HIS A CA 1
ATOM 962 C C . HIS A 1 126 ? 30.391 5.531 6.348 1 92.06 126 HIS A C 1
ATOM 964 O O . HIS A 1 126 ? 31.344 6.273 6.609 1 92.06 126 HIS A O 1
ATOM 970 N N . LYS A 1 127 ? 29.609 5.664 5.383 1 93.62 127 LYS A N 1
ATOM 971 C CA . LYS A 1 127 ? 29.797 6.812 4.496 1 93.62 127 LYS A CA 1
ATOM 972 C C . LYS A 1 127 ? 28.688 7.848 4.711 1 93.62 127 LYS A C 1
ATOM 974 O O . LYS A 1 127 ? 27.594 7.512 5.148 1 93.62 127 LYS A O 1
ATOM 979 N N . PRO A 1 128 ? 29.031 9.102 4.352 1 96.88 128 PRO A N 1
ATOM 980 C CA . PRO A 1 128 ? 28 10.125 4.48 1 96.88 128 PRO A CA 1
ATOM 981 C C . PRO A 1 128 ? 26.781 9.852 3.604 1 96.88 128 PRO A C 1
ATOM 983 O O . PRO A 1 128 ? 26.906 9.281 2.518 1 96.88 128 PRO A O 1
ATOM 986 N N . TRP A 1 129 ? 25.672 10.242 4.07 1 96.75 129 TRP A N 1
ATOM 987 C CA . TRP A 1 129 ? 24.375 10 3.443 1 96.75 129 TRP A CA 1
ATOM 988 C C . TRP A 1 129 ? 24.281 10.727 2.105 1 96.75 129 TRP A C 1
ATOM 990 O O . TRP A 1 129 ? 24.062 10.102 1.066 1 96.75 129 TRP A O 1
ATOM 1000 N N . LEU A 1 130 ? 24.5 12.008 2.133 1 98.06 130 LEU A N 1
ATOM 1001 C CA . LEU A 1 130 ? 24.359 12.844 0.945 1 98.06 130 LEU A CA 1
ATOM 1002 C C . LEU A 1 130 ? 25.719 13.32 0.447 1 98.06 130 LEU A C 1
ATOM 1004 O O . LEU A 1 130 ? 26.125 14.445 0.72 1 98.06 130 LEU A O 1
ATOM 1008 N N . ARG A 1 131 ? 26.328 12.453 -0.347 1 96.88 131 ARG A N 1
ATOM 1009 C CA . ARG A 1 131 ? 27.672 12.734 -0.848 1 96.88 131 ARG A CA 1
ATOM 1010 C C . ARG A 1 131 ? 27.641 13.141 -2.316 1 96.88 131 ARG A C 1
ATOM 1012 O O . ARG A 1 131 ? 27.062 12.43 -3.148 1 96.88 131 ARG A O 1
ATOM 1019 N N . PRO A 1 132 ? 28.281 14.258 -2.65 1 97.5 132 PRO A N 1
ATOM 1020 C CA . PRO A 1 132 ? 28.359 14.633 -4.066 1 97.5 132 PRO A CA 1
ATOM 1021 C C . PRO A 1 132 ? 29.172 13.641 -4.895 1 97.5 132 PRO A C 1
ATOM 1023 O O . PRO A 1 132 ? 30.297 13.297 -4.516 1 97.5 132 PRO A O 1
ATOM 1026 N N . ALA A 1 133 ? 28.609 13.148 -5.941 1 97.5 133 ALA A N 1
ATOM 1027 C CA . ALA A 1 133 ? 29.328 12.32 -6.91 1 97.5 133 ALA A CA 1
ATOM 1028 C C . ALA A 1 133 ? 30.062 13.188 -7.934 1 97.5 133 ALA A C 1
ATOM 1030 O O . ALA A 1 133 ? 31.141 12.812 -8.414 1 97.5 133 ALA A O 1
ATOM 1031 N N . ARG A 1 134 ? 29.453 14.266 -8.281 1 97.75 134 ARG A N 1
ATOM 1032 C CA . ARG A 1 134 ? 30.016 15.281 -9.156 1 97.75 134 ARG A CA 1
ATOM 1033 C C . ARG A 1 134 ? 29.969 16.656 -8.508 1 97.75 134 ARG A C 1
ATOM 1035 O O . ARG A 1 134 ? 28.984 17 -7.848 1 97.75 134 ARG A O 1
ATOM 1042 N N . GLY A 1 135 ? 31.016 17.375 -8.641 1 98 135 GLY A N 1
ATOM 1043 C CA . GLY A 1 135 ? 31.062 18.703 -8.047 1 98 135 GLY A CA 1
ATOM 1044 C C . GLY A 1 135 ? 31.359 18.688 -6.562 1 98 135 GLY A C 1
ATOM 1045 O O . GLY A 1 135 ? 32.219 17.938 -6.102 1 98 135 GLY A O 1
ATOM 1046 N N . ARG A 1 136 ? 30.703 19.656 -5.828 1 97.19 136 ARG A N 1
ATOM 1047 C CA . ARG A 1 136 ? 30.969 19.812 -4.402 1 97.19 136 ARG A CA 1
ATOM 1048 C C . ARG A 1 136 ? 29.688 20.172 -3.643 1 97.19 136 ARG A C 1
ATOM 1050 O O . ARG A 1 136 ? 28.656 20.422 -4.25 1 97.19 136 ARG A O 1
ATOM 1057 N N . SER A 1 137 ? 29.844 20.172 -2.33 1 97.62 137 SER A N 1
ATOM 1058 C CA . SER A 1 137 ? 28.766 20.656 -1.478 1 97.62 137 SER A CA 1
ATOM 1059 C C . SER A 1 137 ? 28.625 22.172 -1.559 1 97.62 137 SER A C 1
ATOM 1061 O O . SER A 1 137 ? 29.547 22.859 -2.018 1 97.62 137 SER A O 1
ATOM 1063 N N . PHE A 1 138 ? 27.5 22.609 -1.154 1 96.75 138 PHE A N 1
ATOM 1064 C CA . PHE A 1 138 ? 27.344 24.062 -1.201 1 96.75 138 PHE A CA 1
ATOM 1065 C C . PHE A 1 138 ? 28.125 24.719 -0.062 1 96.75 138 PHE A C 1
ATOM 1067 O O . PHE A 1 138 ? 28.219 24.172 1.03 1 96.75 138 PHE A O 1
ATOM 1074 N N . ALA A 1 139 ? 28.656 25.906 -0.324 1 91.06 139 ALA A N 1
ATOM 1075 C CA . ALA A 1 139 ? 29.453 26.656 0.642 1 91.06 139 ALA A CA 1
ATOM 1076 C C . ALA A 1 139 ? 28.812 28 0.95 1 91.06 139 ALA A C 1
ATOM 1078 O O . ALA A 1 139 ? 29.125 28.625 1.971 1 91.06 139 ALA A O 1
ATOM 1079 N N . GLY A 1 140 ? 27.953 28.391 0.033 1 89.94 140 GLY A N 1
ATOM 1080 C CA . GLY A 1 140 ? 27.375 29.719 0.221 1 89.94 140 GLY A CA 1
ATOM 1081 C C . GLY A 1 140 ? 25.984 29.828 -0.378 1 89.94 140 GLY A C 1
ATOM 1082 O O . GLY A 1 140 ? 25.484 28.891 -0.997 1 89.94 140 GLY A O 1
ATOM 1083 N N . THR A 1 141 ? 25.406 31 -0.216 1 92.25 141 THR A N 1
ATOM 1084 C CA . THR A 1 141 ? 24.062 31.281 -0.704 1 92.25 141 THR A CA 1
ATOM 1085 C C . THR A 1 141 ? 24.031 31.25 -2.23 1 92.25 141 THR A C 1
ATOM 1087 O O . THR A 1 141 ? 25.031 31.562 -2.885 1 92.25 141 THR A O 1
ATOM 1090 N N . GLY A 1 142 ? 22.969 30.781 -2.754 1 94.19 142 GLY A N 1
ATOM 1091 C CA . GLY A 1 142 ? 22.766 30.766 -4.195 1 94.19 142 GLY A CA 1
ATOM 1092 C C . GLY A 1 142 ? 23.281 29.484 -4.848 1 94.19 142 GLY A C 1
ATOM 1093 O O . GLY A 1 142 ? 23.297 29.375 -6.074 1 94.19 142 GLY A O 1
ATOM 1094 N N . GLU A 1 143 ? 23.797 28.641 -4.031 1 97.5 143 GLU A N 1
ATOM 1095 C CA . GLU A 1 143 ? 24.312 27.359 -4.543 1 97.5 143 GLU A CA 1
ATOM 1096 C C . GLU A 1 143 ? 23.344 26.219 -4.246 1 97.5 143 GLU A C 1
ATOM 1098 O O . GLU A 1 143 ? 22.672 26.219 -3.211 1 97.5 143 GLU A O 1
ATOM 1103 N N . ALA A 1 144 ? 23.281 25.297 -5.211 1 97.94 144 ALA A N 1
ATOM 1104 C CA . ALA A 1 144 ? 22.375 24.172 -5.031 1 97.94 144 ALA A CA 1
ATOM 1105 C C . ALA A 1 144 ? 23.078 22.844 -5.34 1 97.94 144 ALA A C 1
ATOM 1107 O O . ALA A 1 144 ? 23.938 22.781 -6.227 1 97.94 144 ALA A O 1
ATOM 1108 N N . VAL A 1 145 ? 22.781 21.875 -4.609 1 98.69 145 VAL A N 1
ATOM 1109 C CA . VAL A 1 145 ? 23.219 20.5 -4.867 1 98.69 145 VAL A CA 1
ATOM 1110 C C . VAL A 1 145 ? 22 19.641 -5.227 1 98.69 145 VAL A C 1
ATOM 1112 O O . VAL A 1 145 ? 21.016 19.609 -4.484 1 98.69 145 VAL A O 1
ATOM 1115 N N . LEU A 1 146 ? 22.062 18.953 -6.332 1 98.56 146 LEU A N 1
ATOM 1116 C CA . LEU A 1 146 ? 20.922 18.219 -6.848 1 98.56 146 LEU A CA 1
ATOM 1117 C C . LEU A 1 146 ? 21.016 16.75 -6.473 1 98.56 146 LEU A C 1
ATOM 1119 O O . LEU A 1 146 ? 22.094 16.156 -6.508 1 98.56 146 LEU A O 1
ATOM 1123 N N . GLY A 1 147 ? 19.906 16.219 -6.117 1 97.81 147 GLY A N 1
ATOM 1124 C CA . GLY A 1 147 ? 19.844 14.773 -6.055 1 97.81 147 GLY A CA 1
ATOM 1125 C C . GLY A 1 147 ? 20.094 14.109 -7.395 1 97.81 147 GLY A C 1
ATOM 1126 O O . GLY A 1 147 ? 19.938 14.734 -8.445 1 97.81 147 GLY A O 1
ATOM 1127 N N . ALA A 1 148 ? 20.422 12.883 -7.359 1 96.06 148 ALA A N 1
ATOM 1128 C CA . ALA A 1 148 ? 20.828 12.148 -8.562 1 96.06 148 ALA A CA 1
ATOM 1129 C C . ALA A 1 148 ? 19.672 12.086 -9.562 1 96.06 148 ALA A C 1
ATOM 1131 O O . ALA A 1 148 ? 19.875 12.344 -10.758 1 96.06 148 ALA A O 1
ATOM 1132 N N . GLU A 1 149 ? 18.547 11.812 -9.125 1 93.12 149 GLU A N 1
ATOM 1133 C CA . GLU A 1 149 ? 17.406 11.672 -10.031 1 93.12 149 GLU A CA 1
ATOM 1134 C C . GLU A 1 149 ? 16.953 13.023 -10.562 1 93.12 149 GLU A C 1
ATOM 1136 O O . GLU A 1 149 ? 16.531 13.141 -11.719 1 93.12 149 GLU A O 1
ATOM 1141 N N . THR A 1 150 ? 16.938 14.008 -9.672 1 95.75 150 THR A N 1
ATOM 1142 C CA . THR A 1 150 ? 16.594 15.359 -10.102 1 95.75 150 THR A CA 1
ATOM 1143 C C . THR A 1 150 ? 17.5 15.805 -11.25 1 95.75 150 THR A C 1
ATOM 1145 O O . THR A 1 150 ? 17.016 16.344 -12.25 1 95.75 150 THR A O 1
ATOM 1148 N N . ALA A 1 151 ? 18.781 15.586 -11.117 1 97.56 151 ALA A N 1
ATOM 1149 C CA . ALA A 1 151 ? 19.734 15.953 -12.172 1 97.56 151 ALA A CA 1
ATOM 1150 C C . ALA A 1 151 ? 19.422 15.203 -13.461 1 97.56 151 ALA A C 1
ATOM 1152 O O . ALA A 1 151 ? 19.391 15.797 -14.539 1 97.56 151 ALA A O 1
ATOM 1153 N N . ARG A 1 152 ? 19.188 13.977 -13.352 1 94.81 152 ARG A N 1
ATOM 1154 C CA . ARG A 1 152 ? 18.922 13.141 -14.516 1 94.81 152 ARG A CA 1
ATOM 1155 C C . ARG A 1 152 ? 17.656 13.594 -15.234 1 94.81 152 ARG A C 1
ATOM 1157 O O . ARG A 1 152 ? 17.641 13.727 -16.453 1 94.81 152 ARG A O 1
ATOM 1164 N N . LEU A 1 153 ? 16.656 13.906 -14.492 1 92.88 153 LEU A N 1
ATOM 1165 C CA . LEU A 1 153 ? 15.352 14.18 -15.07 1 92.88 153 LEU A CA 1
ATOM 1166 C C . LEU A 1 153 ? 15.281 15.609 -15.594 1 92.88 153 LEU A C 1
ATOM 1168 O O . LEU A 1 153 ? 14.578 15.883 -16.578 1 92.88 153 LEU A O 1
ATOM 1172 N N . THR A 1 154 ? 15.891 16.484 -14.938 1 95.06 154 THR A N 1
ATOM 1173 C CA . THR A 1 154 ? 15.852 17.891 -15.367 1 95.06 154 THR A CA 1
ATOM 1174 C C . THR A 1 154 ? 16.906 18.156 -16.422 1 95.06 154 THR A C 1
ATOM 1176 O O . THR A 1 154 ? 16.812 19.141 -17.172 1 95.06 154 THR A O 1
ATOM 1179 N N . GLY A 1 155 ? 17.984 17.375 -16.406 1 96.38 155 GLY A N 1
ATOM 1180 C CA . GLY A 1 155 ? 19.094 17.578 -17.328 1 96.38 155 GLY A CA 1
ATOM 1181 C C . GLY A 1 155 ? 20.094 18.609 -16.844 1 96.38 155 GLY A C 1
ATOM 1182 O O . GLY A 1 155 ? 21.047 18.953 -17.547 1 96.38 155 GLY A O 1
ATOM 1183 N N . LEU A 1 156 ? 19.875 19.125 -15.664 1 97.31 156 LEU A N 1
ATOM 1184 C CA . LEU A 1 156 ? 20.781 20.125 -15.109 1 97.31 156 LEU A CA 1
ATOM 1185 C C . LEU A 1 156 ? 22.156 19.531 -14.82 1 97.31 156 LEU A C 1
ATOM 1187 O O . LEU A 1 156 ? 22.25 18.375 -14.367 1 97.31 156 LEU A O 1
ATOM 1191 N N . GLN A 1 157 ? 23.188 20.344 -15.062 1 97.56 157 GLN A N 1
ATOM 1192 C CA . GLN A 1 157 ? 24.562 19.938 -14.805 1 97.56 157 GLN A CA 1
ATOM 1193 C C . GLN A 1 157 ? 25.25 20.938 -13.875 1 97.56 157 GLN A C 1
ATOM 1195 O O . GLN A 1 157 ? 24.734 22.016 -13.617 1 97.56 157 GLN A O 1
ATOM 1200 N N . VAL A 1 158 ? 26.391 20.453 -13.406 1 98.19 158 VAL A N 1
ATOM 1201 C CA . VAL A 1 158 ? 27.172 21.344 -12.555 1 98.19 158 VAL A CA 1
ATOM 1202 C C . VAL A 1 158 ? 27.516 22.609 -13.32 1 98.19 158 VAL A C 1
ATOM 1204 O O . VAL A 1 158 ? 27.984 22.547 -14.461 1 98.19 158 VAL A O 1
ATOM 1207 N N . GLY A 1 159 ? 27.25 23.703 -12.75 1 97.5 159 GLY A N 1
ATOM 1208 C CA . GLY A 1 159 ? 27.516 24.984 -13.391 1 97.5 159 GLY A CA 1
ATOM 1209 C C . GLY A 1 159 ? 26.25 25.656 -13.906 1 97.5 159 GLY A C 1
ATOM 1210 O O . GLY A 1 159 ? 26.219 26.875 -14.086 1 97.5 159 GLY A O 1
ATOM 1211 N N . ASP A 1 160 ? 25.219 24.953 -14.117 1 97.69 160 ASP A N 1
ATOM 1212 C CA . ASP A 1 160 ? 23.969 25.484 -14.641 1 97.69 160 ASP A CA 1
ATOM 1213 C C . ASP A 1 160 ? 23.281 26.359 -13.594 1 97.69 160 ASP A C 1
ATOM 1215 O O . ASP A 1 160 ? 23.547 26.234 -12.398 1 97.69 160 ASP A O 1
ATOM 1219 N N . VAL A 1 161 ? 22.453 27.281 -14.078 1 96.44 161 VAL A N 1
ATOM 1220 C CA . VAL A 1 161 ? 21.688 28.172 -13.203 1 96.44 161 VAL A CA 1
ATOM 1221 C C . VAL A 1 161 ? 20.188 27.953 -13.438 1 96.44 161 VAL A C 1
ATOM 1223 O O . VAL A 1 161 ? 19.75 27.797 -14.578 1 96.44 161 VAL A O 1
ATOM 1226 N N . PHE A 1 162 ? 19.422 27.844 -12.305 1 94.25 162 PHE A N 1
ATOM 1227 C CA . PHE A 1 162 ? 17.969 27.703 -12.414 1 94.25 162 PHE A CA 1
ATOM 1228 C C . PHE A 1 162 ? 17.266 28.594 -11.406 1 94.25 162 PHE A C 1
ATOM 1230 O O . PHE A 1 162 ? 17.906 29.125 -10.484 1 94.25 162 PHE A O 1
ATOM 1237 N N . GLN A 1 163 ? 15.914 28.828 -11.625 1 90 163 GLN A N 1
ATOM 1238 C CA . GLN A 1 163 ? 15.102 29.641 -10.727 1 90 163 GLN A CA 1
ATOM 1239 C C . GLN A 1 163 ? 13.977 28.812 -10.109 1 90 163 GLN A C 1
ATOM 1241 O O . GLN A 1 163 ? 13.312 28.031 -10.805 1 90 163 GLN A O 1
ATOM 1246 N N . SER A 1 164 ? 13.828 28.969 -8.82 1 86.5 164 SER A N 1
ATOM 1247 C CA . SER A 1 164 ? 12.781 28.219 -8.109 1 86.5 164 SER A CA 1
ATOM 1248 C C . SER A 1 164 ? 11.438 28.938 -8.211 1 86.5 164 SER A C 1
ATOM 1250 O O . SER A 1 164 ? 11.375 30.094 -8.602 1 86.5 164 SER A O 1
ATOM 1252 N N . SER A 1 165 ? 10.383 28.188 -8.055 1 81.69 165 SER A N 1
ATOM 1253 C CA . SER A 1 165 ? 9.031 28.719 -7.953 1 81.69 165 SER A CA 1
ATOM 1254 C C . SER A 1 165 ? 8.453 28.516 -6.559 1 81.69 165 SER A C 1
ATOM 1256 O O . SER A 1 165 ? 8.844 27.578 -5.855 1 81.69 165 SER A O 1
ATOM 1258 N N . HIS A 1 166 ? 7.539 29.578 -6.199 1 73.44 166 HIS A N 1
ATOM 1259 C CA . HIS A 1 166 ? 6.895 29.406 -4.902 1 73.44 166 HIS A CA 1
ATOM 1260 C C . HIS A 1 166 ? 5.852 28.297 -4.945 1 73.44 166 HIS A C 1
ATOM 1262 O O . HIS A 1 166 ? 5.059 28.219 -5.887 1 73.44 166 HIS A O 1
ATOM 1268 N N . GLY A 1 167 ? 5.922 27.578 -4.023 1 65.19 167 GLY A N 1
ATOM 1269 C CA . GLY A 1 167 ? 4.914 26.547 -3.855 1 65.19 167 GLY A CA 1
ATOM 1270 C C . GLY A 1 167 ? 5.32 25.203 -4.461 1 65.19 167 GLY A C 1
ATOM 1271 O O . GLY A 1 167 ? 6.438 25.062 -4.957 1 65.19 167 GLY A O 1
ATOM 1272 N N . PHE A 1 168 ? 4.527 24.188 -4.191 1 54.44 168 PHE A N 1
ATOM 1273 C CA . PHE A 1 168 ? 4.844 22.812 -4.566 1 54.44 168 PHE A CA 1
ATOM 1274 C C . PHE A 1 168 ? 4.277 22.484 -5.945 1 54.44 168 PHE A C 1
ATOM 1276 O O . PHE A 1 168 ? 4.508 21.391 -6.473 1 54.44 168 PHE A O 1
ATOM 1283 N N . ILE A 1 169 ? 3.412 23.578 -6.406 1 49.78 169 ILE A N 1
ATOM 1284 C CA . ILE A 1 169 ? 2.854 23.328 -7.73 1 49.78 169 ILE A CA 1
ATOM 1285 C C . ILE A 1 169 ? 3.635 24.125 -8.773 1 49.78 169 ILE A C 1
ATOM 1287 O O . ILE A 1 169 ? 4.129 25.219 -8.484 1 49.78 169 ILE A O 1
ATOM 1291 N N . GLY A 1 170 ? 4.215 23.531 -9.75 1 47.19 170 GLY A N 1
ATOM 1292 C CA . GLY A 1 170 ? 5.023 24.109 -10.805 1 47.19 170 GLY A CA 1
ATOM 1293 C C . GLY A 1 170 ? 4.547 25.484 -11.242 1 47.19 170 GLY A C 1
ATOM 1294 O O . GLY A 1 170 ? 5.223 26.156 -12.016 1 47.19 170 GLY A O 1
ATOM 1295 N N . LYS A 1 171 ? 3.275 25.906 -11.031 1 47.66 171 LYS A N 1
ATOM 1296 C CA . LYS A 1 171 ? 2.805 27.141 -11.68 1 47.66 171 LYS A CA 1
ATOM 1297 C C . LYS A 1 171 ? 2.873 28.328 -10.719 1 47.66 171 LYS A C 1
ATOM 1299 O O . LYS A 1 171 ? 2.24 29.359 -10.961 1 47.66 171 LYS A O 1
ATOM 1304 N N . GLY A 1 172 ? 3.51 28.125 -9.531 1 52.81 172 GLY A N 1
ATOM 1305 C CA . GLY A 1 172 ? 3.564 29.281 -8.656 1 52.81 172 GLY A CA 1
ATOM 1306 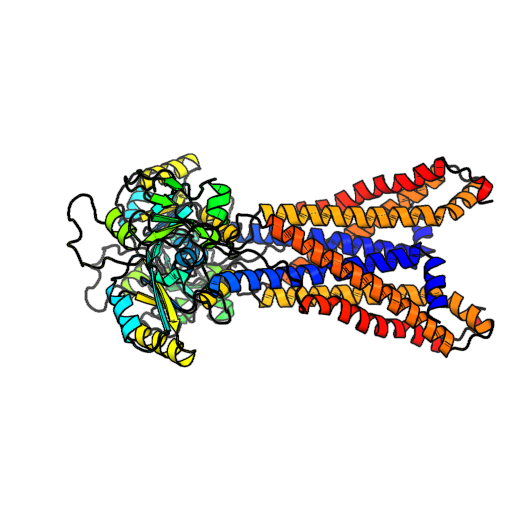C C . GLY A 1 172 ? 4.406 30.422 -9.211 1 52.81 172 GLY A C 1
ATOM 1307 O O . GLY A 1 172 ? 5.051 30.266 -10.25 1 52.81 172 GLY A O 1
ATOM 1308 N N . LYS A 1 173 ? 4.25 31.672 -8.664 1 55.59 173 LYS A N 1
ATOM 1309 C CA . LYS A 1 173 ? 5.008 32.844 -9.062 1 55.59 173 LYS A CA 1
ATOM 1310 C C . LYS A 1 173 ? 6.508 32.625 -8.891 1 55.59 173 LYS A C 1
ATOM 1312 O O . LYS A 1 173 ? 6.945 32.062 -7.879 1 55.59 173 LYS A O 1
ATOM 1317 N N . ALA A 1 174 ? 7.266 32.656 -10.016 1 55.84 174 ALA A N 1
ATOM 1318 C CA . ALA A 1 174 ? 8.719 32.531 -10.062 1 55.84 174 ALA A CA 1
ATOM 1319 C C . ALA A 1 174 ? 9.383 33.469 -9.062 1 55.84 174 ALA A C 1
ATOM 1321 O O . ALA A 1 174 ? 8.984 34.625 -8.93 1 55.84 174 ALA A O 1
ATOM 1322 N N . HIS A 1 175 ? 9.93 32.812 -7.902 1 60.81 175 HIS A N 1
ATOM 1323 C CA . HIS A 1 175 ? 10.805 33.656 -7.113 1 60.81 175 HIS A CA 1
ATOM 1324 C C . HIS A 1 175 ? 12.078 34 -7.879 1 60.81 175 HIS A C 1
ATOM 1326 O O . HIS A 1 175 ? 12.531 33.219 -8.719 1 60.81 175 HIS A O 1
ATOM 1332 N N . HIS A 1 176 ? 12.461 35.219 -7.773 1 62 176 HIS A N 1
ATOM 1333 C CA . HIS A 1 176 ? 13.633 35.781 -8.414 1 62 176 HIS A CA 1
ATOM 1334 C C . HIS A 1 176 ? 14.914 35.375 -7.699 1 62 176 HIS A C 1
ATOM 1336 O O . HIS A 1 176 ? 15.789 36.188 -7.453 1 62 176 HIS A O 1
ATOM 1342 N N . HIS A 1 177 ? 15.062 34.125 -7.047 1 75.44 177 HIS A N 1
ATOM 1343 C CA . HIS A 1 177 ? 16.359 33.75 -6.484 1 75.44 177 HIS A CA 1
ATOM 1344 C C . HIS A 1 177 ? 17.031 32.688 -7.32 1 75.44 177 HIS A C 1
ATOM 1346 O O . HIS A 1 177 ? 16.734 31.5 -7.172 1 75.44 177 HIS A O 1
ATOM 1352 N N . PRO A 1 178 ? 17.969 33.062 -8.109 1 88.62 178 PRO A N 1
ATOM 1353 C CA . PRO A 1 178 ? 18.688 32.094 -8.953 1 88.62 178 PRO A CA 1
ATOM 1354 C C . PRO A 1 178 ? 19.641 31.203 -8.148 1 88.62 178 PRO A C 1
ATOM 1356 O O . PRO A 1 178 ? 20.266 31.672 -7.191 1 88.62 178 PRO A O 1
ATOM 1359 N N . TYR A 1 179 ? 19.656 29.938 -8.484 1 95.19 179 TYR A N 1
ATOM 1360 C CA . TYR A 1 179 ? 20.562 28.969 -7.879 1 95.19 179 TYR A CA 1
ATOM 1361 C C . TYR A 1 179 ? 21.531 28.422 -8.914 1 95.19 179 TYR A C 1
ATOM 1363 O O . TYR A 1 179 ? 21.156 28.125 -10.047 1 95.19 179 TYR A O 1
ATOM 1371 N N . ARG A 1 180 ? 22.797 28.344 -8.508 1 97.62 180 ARG A N 1
ATOM 1372 C CA . ARG A 1 180 ? 23.797 27.688 -9.328 1 97.62 180 ARG A CA 1
ATOM 1373 C C . ARG A 1 180 ? 24.047 26.266 -8.852 1 97.62 180 ARG A C 1
ATOM 1375 O O . ARG A 1 180 ? 24.312 26.031 -7.668 1 97.62 180 ARG A O 1
ATOM 1382 N N . VAL A 1 181 ? 24.031 25.391 -9.781 1 98.5 181 VAL A N 1
ATOM 1383 C CA . VAL A 1 181 ? 24.281 24 -9.43 1 98.5 181 VAL A CA 1
ATOM 1384 C C . VAL A 1 181 ? 25.766 23.781 -9.188 1 98.5 181 VAL A C 1
ATOM 1386 O O . VAL A 1 181 ? 26.594 23.969 -10.086 1 98.5 181 VAL A O 1
ATOM 1389 N N . VAL A 1 182 ? 26.125 23.344 -8.016 1 98.62 182 VAL A N 1
ATOM 1390 C CA . VAL A 1 182 ? 27.547 23.203 -7.695 1 98.62 182 VAL A CA 1
ATOM 1391 C C . VAL A 1 182 ? 27.875 21.734 -7.484 1 98.62 182 VAL A C 1
ATOM 1393 O O . VAL A 1 182 ? 29.047 21.359 -7.449 1 98.62 182 VAL A O 1
ATOM 1396 N N . GLY A 1 183 ? 26.844 20.891 -7.383 1 98.56 183 GLY A N 1
ATOM 1397 C CA . GLY A 1 183 ? 27.094 19.469 -7.18 1 98.56 183 GLY A CA 1
ATOM 1398 C C . GLY A 1 183 ? 25.875 18.609 -7.5 1 98.56 183 GLY A C 1
ATOM 1399 O O . GLY A 1 183 ? 24.75 19.094 -7.523 1 98.56 183 GLY A O 1
ATOM 1400 N N . ILE A 1 184 ? 26.156 17.375 -7.766 1 98.75 184 ILE A N 1
ATOM 1401 C CA . ILE A 1 184 ? 25.156 16.344 -7.961 1 98.75 184 ILE A CA 1
ATOM 1402 C C . ILE A 1 184 ? 25.469 15.148 -7.066 1 98.75 184 ILE A C 1
ATOM 1404 O O . ILE A 1 184 ? 26.562 14.602 -7.109 1 98.75 184 ILE A O 1
ATOM 1408 N N . LEU A 1 185 ? 24.516 14.781 -6.293 1 98.5 185 LEU A N 1
ATOM 1409 C CA . LEU A 1 185 ? 24.703 13.734 -5.293 1 98.5 185 LEU A CA 1
ATOM 1410 C C . LEU A 1 185 ? 24.812 12.367 -5.957 1 98.5 185 LEU A C 1
ATOM 1412 O O . LEU A 1 185 ? 24.266 12.156 -7.047 1 98.5 185 LEU A O 1
ATOM 1416 N N . ALA A 1 186 ? 25.609 11.492 -5.285 1 97.25 186 ALA A N 1
ATOM 1417 C CA . ALA A 1 186 ? 25.5 10.078 -5.613 1 97.25 186 ALA A CA 1
ATOM 1418 C C . ALA A 1 186 ? 24.094 9.547 -5.293 1 97.25 186 ALA A C 1
ATOM 1420 O O . ALA A 1 186 ? 23.469 10 -4.34 1 97.25 186 ALA A O 1
ATOM 1421 N N . PRO A 1 187 ? 23.641 8.594 -6.062 1 93.69 187 PRO A N 1
ATOM 1422 C CA . PRO A 1 187 ? 22.312 8.047 -5.773 1 93.69 187 PRO A CA 1
ATOM 1423 C C . PRO A 1 187 ? 22.203 7.449 -4.371 1 93.69 187 PRO A C 1
ATOM 1425 O O . PRO A 1 187 ? 23.094 6.691 -3.957 1 93.69 187 PRO A O 1
ATOM 1428 N N . VAL A 1 188 ? 21.203 7.805 -3.652 1 91.44 188 VAL A N 1
ATOM 1429 C CA . VAL A 1 188 ? 21 7.258 -2.316 1 91.44 188 VAL A CA 1
ATOM 1430 C C . VAL A 1 188 ? 19.891 6.207 -2.355 1 91.44 188 VAL A C 1
ATOM 1432 O O . VAL A 1 188 ? 19.562 5.598 -1.333 1 91.44 188 VAL A O 1
ATOM 1435 N N . GLN A 1 189 ? 19.234 6.016 -3.494 1 85.75 189 GLN A N 1
ATOM 1436 C CA . GLN A 1 189 ? 18.156 5.059 -3.686 1 85.75 189 GLN A CA 1
ATOM 1437 C C . GLN A 1 189 ? 17 5.336 -2.723 1 85.75 189 GLN A C 1
ATOM 1439 O O . GLN A 1 189 ? 16.5 4.422 -2.062 1 85.75 189 GLN A O 1
ATOM 1444 N N . GLY A 1 190 ? 16.641 6.531 -2.668 1 88.06 190 GLY A N 1
ATOM 1445 C CA . GLY A 1 190 ? 15.578 7.004 -1.801 1 88.06 190 GLY A CA 1
ATOM 1446 C C . GLY A 1 190 ? 14.984 8.328 -2.248 1 88.06 190 GLY A C 1
ATOM 1447 O O . GLY A 1 190 ? 15.352 8.852 -3.303 1 88.06 190 GLY A O 1
ATOM 1448 N N . PRO A 1 191 ? 14.133 8.875 -1.483 1 90.81 191 PRO A N 1
ATOM 1449 C CA . PRO A 1 191 ? 13.398 10.078 -1.884 1 90.81 191 PRO A CA 1
ATOM 1450 C C . PRO A 1 191 ? 14.32 11.266 -2.145 1 90.81 191 PRO A C 1
ATOM 1452 O O . PRO A 1 191 ? 14.023 12.102 -3.002 1 90.81 191 PRO A O 1
ATOM 1455 N N . TYR A 1 192 ? 15.406 11.344 -1.504 1 95.31 192 TYR A N 1
ATOM 1456 C CA . TYR A 1 192 ? 16.25 12.531 -1.594 1 95.31 192 TYR A CA 1
ATOM 1457 C C . TYR A 1 192 ? 17.078 12.516 -2.869 1 95.31 192 TYR A C 1
ATOM 1459 O O . TYR A 1 192 ? 17.844 13.445 -3.137 1 95.31 192 TYR A O 1
ATOM 1467 N N . ASP A 1 193 ? 16.953 11.484 -3.666 1 93.75 193 ASP A N 1
ATOM 1468 C CA . ASP A 1 193 ? 17.453 11.531 -5.035 1 93.75 193 ASP A CA 1
ATOM 1469 C C . ASP A 1 193 ? 16.719 12.594 -5.852 1 93.75 193 ASP A C 1
ATOM 1471 O O . ASP A 1 193 ? 17.234 13.078 -6.859 1 93.75 193 ASP A O 1
ATOM 1475 N N . LYS A 1 194 ? 15.578 12.977 -5.281 1 93.44 194 LYS A N 1
ATOM 1476 C CA . LYS A 1 194 ? 14.766 13.961 -6 1 93.44 194 LYS A CA 1
ATOM 1477 C C . LYS A 1 194 ? 14.805 15.32 -5.305 1 93.44 194 LYS A C 1
ATOM 1479 O O . LYS A 1 194 ? 14.062 16.234 -5.668 1 93.44 194 LYS A O 1
ATOM 1484 N N . ALA A 1 195 ? 15.648 15.438 -4.426 1 96.31 195 ALA A N 1
ATOM 1485 C CA . ALA A 1 195 ? 15.734 16.672 -3.658 1 96.31 195 ALA A CA 1
ATOM 1486 C C . ALA A 1 195 ? 16.672 17.672 -4.328 1 96.31 195 ALA A C 1
ATOM 1488 O O . ALA A 1 195 ? 17.562 17.281 -5.086 1 96.31 195 ALA A O 1
ATOM 1489 N N . ILE A 1 196 ? 16.406 18.922 -4.094 1 97.44 196 ILE A N 1
ATOM 1490 C CA . ILE A 1 196 ? 17.328 20.016 -4.375 1 97.44 196 ILE A CA 1
ATOM 1491 C C . ILE A 1 196 ? 17.766 20.672 -3.066 1 97.44 196 ILE A C 1
ATOM 1493 O O . ILE A 1 196 ? 16.969 21.344 -2.41 1 97.44 196 ILE A O 1
ATOM 1497 N N . LEU A 1 197 ? 19 20.5 -2.713 1 98.19 197 LEU A N 1
ATOM 1498 C CA . LEU A 1 197 ? 19.5 21.031 -1.443 1 98.19 197 LEU A CA 1
ATOM 1499 C C . LEU A 1 197 ? 20.078 22.422 -1.621 1 98.19 197 LEU A C 1
ATOM 1501 O O . LEU A 1 197 ? 20.891 22.656 -2.533 1 98.19 197 LEU A O 1
ATOM 1505 N N . VAL A 1 198 ? 19.688 23.297 -0.792 1 96.81 198 VAL A N 1
ATOM 1506 C CA . VAL A 1 198 ? 20.172 24.672 -0.805 1 96.81 198 VAL A CA 1
ATOM 1507 C C . VAL A 1 198 ? 20.453 25.141 0.622 1 96.81 198 VAL A C 1
ATOM 1509 O O . VAL A 1 198 ? 20 24.516 1.585 1 96.81 198 VAL A O 1
ATOM 1512 N N . PRO A 1 199 ? 21.266 26.188 0.756 1 95.81 199 PRO A N 1
ATOM 1513 C CA . PRO A 1 199 ? 21.5 26.703 2.107 1 95.81 199 PRO A CA 1
ATOM 1514 C C . PRO A 1 199 ? 20.219 27.203 2.777 1 95.81 199 PRO A C 1
ATOM 1516 O O . PRO A 1 199 ? 19.375 27.797 2.117 1 95.81 199 PRO A O 1
ATOM 1519 N N . LEU A 1 200 ? 20.156 26.906 4.031 1 94.69 200 LEU A N 1
ATOM 1520 C CA . LEU A 1 200 ? 19 27.297 4.832 1 94.69 200 LEU A CA 1
ATOM 1521 C C . LEU A 1 200 ? 18.719 28.781 4.688 1 94.69 200 LEU A C 1
ATOM 1523 O O . LEU A 1 200 ? 17.562 29.188 4.582 1 94.69 200 LEU A O 1
ATOM 1527 N N . LYS A 1 201 ? 19.703 29.578 4.613 1 91.06 201 LYS A N 1
ATOM 1528 C CA . LYS A 1 201 ? 19.594 31.031 4.516 1 91.06 201 LYS A CA 1
ATOM 1529 C C . 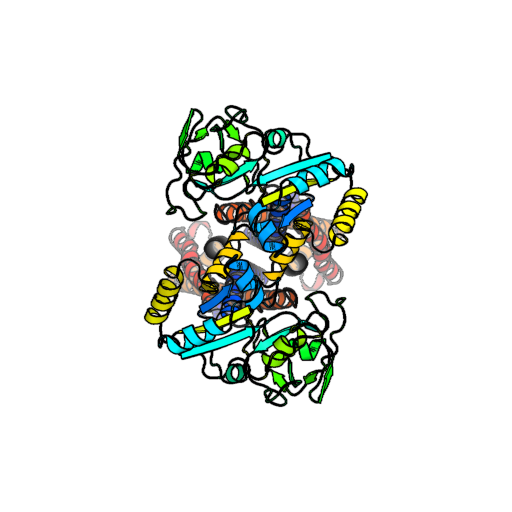LYS A 1 201 ? 18.875 31.453 3.236 1 91.06 201 LYS A C 1
ATOM 1531 O O . LYS A 1 201 ? 18.156 32.438 3.219 1 91.06 201 LYS A O 1
ATOM 1536 N N . ASP A 1 202 ? 19.047 30.672 2.211 1 90.75 202 ASP A N 1
ATOM 1537 C CA . ASP A 1 202 ? 18.406 30.984 0.942 1 90.75 202 ASP A CA 1
ATOM 1538 C C . ASP A 1 202 ? 16.891 30.859 1.061 1 90.75 202 ASP A C 1
ATOM 1540 O O . ASP A 1 202 ? 16.141 31.656 0.483 1 90.75 202 ASP A O 1
ATOM 1544 N N . ILE A 1 203 ? 16.484 29.859 1.76 1 89.25 203 ILE A N 1
ATOM 1545 C CA . ILE A 1 203 ? 15.047 29.656 1.95 1 89.25 203 ILE A CA 1
ATOM 1546 C C . ILE A 1 203 ? 14.469 30.797 2.779 1 89.25 203 ILE A C 1
ATOM 1548 O O . ILE A 1 203 ? 13.375 31.281 2.492 1 89.25 203 ILE A O 1
ATOM 1552 N N . TRP A 1 204 ? 15.211 31.25 3.812 1 87.62 204 TRP A N 1
ATOM 1553 C CA . TRP A 1 204 ? 14.773 32.344 4.664 1 87.62 204 TRP A CA 1
ATOM 1554 C C . TRP A 1 204 ? 14.664 33.625 3.865 1 87.62 204 TRP A C 1
ATOM 1556 O O . TRP A 1 204 ? 13.695 34.406 4.016 1 87.62 204 TRP A O 1
ATOM 1566 N N . GLU A 1 205 ? 15.562 33.812 3.012 1 82.25 205 GLU A N 1
ATOM 1567 C CA . GLU A 1 205 ? 15.578 35.031 2.197 1 82.25 205 GLU A CA 1
ATOM 1568 C C . GLU A 1 205 ? 14.438 35.031 1.182 1 82.25 205 GLU A C 1
ATOM 1570 O O . GLU A 1 205 ? 13.836 36.062 0.918 1 82.25 205 GLU A O 1
ATOM 1575 N N . ALA A 1 206 ? 14.227 33.875 0.66 1 76.56 206 ALA A N 1
ATOM 1576 C CA . ALA A 1 206 ? 13.164 33.75 -0.338 1 76.56 206 ALA A CA 1
ATOM 1577 C C . ALA A 1 206 ? 11.797 34 0.289 1 76.56 206 ALA A C 1
ATOM 1579 O O . ALA A 1 206 ? 10.875 34.469 -0.379 1 76.56 206 ALA A O 1
ATOM 1580 N N . HIS A 1 207 ? 11.633 33.656 1.469 1 74.31 207 HIS A N 1
ATOM 1581 C CA . HIS A 1 207 ? 10.32 33.719 2.102 1 74.31 207 HIS A CA 1
ATOM 1582 C C . HIS A 1 207 ? 10.219 34.938 3.031 1 74.31 207 HIS A C 1
ATOM 1584 O O . HIS A 1 207 ? 9.18 35.156 3.643 1 74.31 207 HIS A O 1
ATOM 1590 N N . ALA A 1 208 ? 11.359 35.5 3.365 1 63.19 208 ALA A N 1
ATOM 1591 C CA . ALA A 1 208 ? 11.312 36.719 4.148 1 63.19 208 ALA A CA 1
ATOM 1592 C C . ALA A 1 208 ? 10.625 37.844 3.371 1 63.19 208 ALA A C 1
ATOM 1594 O O . ALA A 1 208 ? 10.859 38 2.172 1 63.19 208 ALA A O 1
ATOM 1595 N N . GLY A 1 209 ? 9.297 37.844 2.982 1 51.12 209 GLY A N 1
ATOM 1596 C CA . GLY A 1 209 ? 8.594 38.938 2.326 1 51.12 209 GLY A CA 1
ATOM 1597 C C . GLY A 1 209 ? 9.508 40.031 1.861 1 51.12 209 GLY A C 1
ATOM 1598 O O . GLY A 1 209 ? 10.656 40.125 2.303 1 51.12 209 GLY A O 1
ATOM 1599 N N . HIS A 1 210 ? 9.125 40.844 0.61 1 43.16 210 HIS A N 1
ATOM 1600 C CA . HIS A 1 210 ? 9.836 41.875 -0.124 1 43.16 210 HIS A CA 1
ATOM 1601 C C . HIS A 1 210 ? 10.703 42.719 0.809 1 43.16 210 HIS A C 1
ATOM 1603 O O . HIS A 1 210 ? 11.586 43.438 0.354 1 43.16 210 HIS A O 1
ATOM 1609 N N . GLY A 1 211 ? 10.039 43.312 2.041 1 39.44 211 GLY A N 1
ATOM 1610 C CA . GLY A 1 211 ? 10.562 44.469 2.729 1 39.44 211 GLY A CA 1
ATOM 1611 C C . G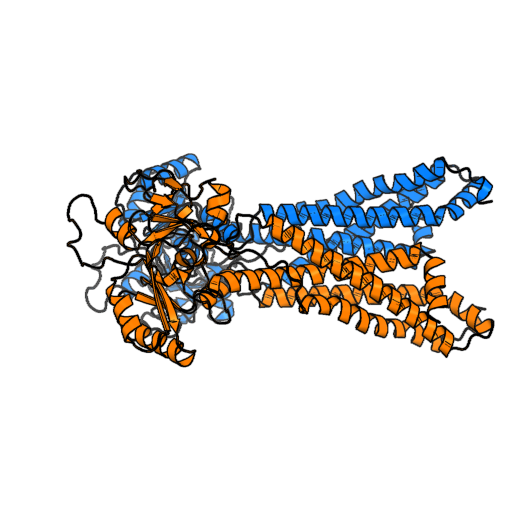LY A 1 211 ? 11.5 44.125 3.873 1 39.44 211 GLY A C 1
ATOM 1612 O O . GLY A 1 211 ? 12.242 44.969 4.359 1 39.44 211 GLY A O 1
ATOM 1613 N N . ALA A 1 212 ? 11.078 43.406 4.898 1 42 212 ALA A N 1
ATOM 1614 C CA . ALA A 1 212 ? 11.898 43.438 6.102 1 42 212 ALA A CA 1
ATOM 1615 C C . ALA A 1 212 ? 13.102 42.5 5.953 1 42 212 ALA A C 1
ATOM 1617 O O . ALA A 1 212 ? 12.945 41.281 5.82 1 42 212 ALA A O 1
ATOM 1618 N N . ALA A 1 213 ? 14.094 42.938 5.398 1 41.28 213 ALA A N 1
ATOM 1619 C CA . ALA A 1 213 ? 15.445 42.375 5.426 1 41.28 213 ALA A CA 1
ATOM 1620 C C . ALA A 1 213 ? 15.703 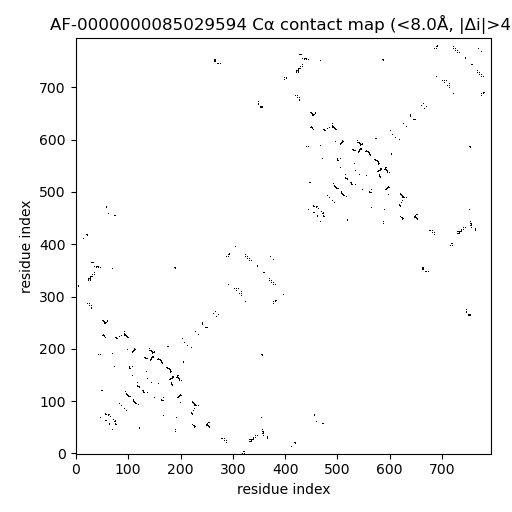41.625 6.727 1 41.28 213 ALA A C 1
ATOM 1622 O O . ALA A 1 213 ? 15.539 42.156 7.812 1 41.28 213 ALA A O 1
ATOM 1623 N N . LEU A 1 214 ? 15.445 40.25 6.789 1 46.34 214 LEU A N 1
ATOM 1624 C CA . LEU A 1 214 ? 15.914 39.625 8.016 1 46.34 214 LEU A CA 1
ATOM 1625 C C . LEU A 1 214 ? 17.203 40.281 8.5 1 46.34 214 LEU A C 1
ATOM 1627 O O . LEU A 1 214 ? 18.109 40.5 7.711 1 46.34 214 LEU A O 1
ATOM 1631 N N . VAL A 1 215 ? 17.125 41.062 9.477 1 40.5 215 VAL A N 1
ATOM 1632 C CA . VAL A 1 215 ? 18.359 41.625 10.047 1 40.5 215 VAL A CA 1
ATOM 1633 C C . VAL A 1 215 ? 19.438 40.562 10.078 1 40.5 215 VAL A C 1
ATOM 1635 O O . VAL A 1 215 ? 19.172 39.375 10.352 1 40.5 215 VAL A O 1
ATOM 1638 N N . SER A 1 216 ? 20.594 40.75 9.719 1 39.22 216 SER A N 1
ATOM 1639 C CA . SER A 1 216 ? 21.844 40 9.82 1 39.22 216 SER A CA 1
ATOM 1640 C C . SER A 1 216 ? 21.953 39.25 11.141 1 39.22 216 SER A C 1
ATOM 1642 O O . SER A 1 216 ? 21.844 39.875 12.211 1 39.22 216 SER A O 1
ATOM 1644 N N . GLY A 1 217 ? 21.766 37.906 11.227 1 47.44 217 GLY A N 1
ATOM 1645 C CA . GLY A 1 217 ? 21.875 37.094 12.414 1 47.44 217 GLY A CA 1
ATOM 1646 C C . GLY A 1 217 ? 20.562 36.438 12.812 1 47.44 217 GLY A C 1
ATOM 1647 O O . GLY A 1 217 ? 20.531 35.594 13.719 1 47.44 217 GLY A O 1
ATOM 1648 N N . GLN A 1 218 ? 19.453 37.031 12.484 1 54.69 218 GLN A N 1
ATOM 1649 C CA . GLN A 1 218 ? 18.172 36.531 12.984 1 54.69 218 GLN A CA 1
ATOM 1650 C C . GLN A 1 218 ? 17.766 35.25 12.281 1 54.69 218 GLN A C 1
ATOM 1652 O O . GLN A 1 218 ? 17.688 35.188 11.055 1 54.69 218 GLN A O 1
ATOM 1657 N N . LYS A 1 219 ? 17.984 34.156 13 1 64.81 219 LYS A N 1
ATOM 1658 C CA . LYS A 1 219 ? 17.609 32.812 12.562 1 64.81 219 LYS A CA 1
ATOM 1659 C C . LYS A 1 219 ? 16.109 32.719 12.344 1 64.81 219 LYS A C 1
ATOM 1661 O O . LYS A 1 219 ? 15.32 33.25 13.125 1 64.81 219 LYS A O 1
ATOM 1666 N N . GLY A 1 220 ? 15.711 32.344 11.133 1 83.44 220 GLY A N 1
ATOM 1667 C CA . GLY A 1 220 ? 14.32 32.188 10.727 1 83.44 220 GLY A CA 1
ATOM 1668 C C . GLY A 1 220 ? 13.688 30.922 11.266 1 83.44 220 GLY A C 1
ATOM 1669 O O . GLY A 1 220 ? 14.023 30.469 12.367 1 83.44 220 GLY A O 1
ATOM 1670 N N . GLU A 1 221 ? 12.695 30.391 10.688 1 92.69 221 GLU A N 1
ATOM 1671 C CA . GLU A 1 221 ? 11.945 29.188 11.039 1 92.69 221 GLU A CA 1
ATOM 1672 C C . GLU A 1 221 ? 12.367 28 10.188 1 92.69 221 GLU A C 1
ATOM 1674 O O . GLU A 1 221 ? 12.961 28.172 9.125 1 92.69 221 GLU A O 1
ATOM 1679 N N . VAL A 1 222 ? 12.289 26.859 10.781 1 96.31 222 VAL A N 1
ATOM 1680 C CA . VAL A 1 222 ? 12.578 25.641 10.047 1 96.31 222 VAL A CA 1
ATOM 1681 C C . VAL A 1 222 ? 11.32 24.766 9.984 1 96.31 222 VAL A C 1
ATOM 1683 O O . VAL A 1 222 ? 10.414 24.922 10.805 1 96.31 222 VAL A O 1
ATOM 1686 N N . THR A 1 223 ? 11.266 23.953 9 1 96.25 223 THR A N 1
ATOM 1687 C CA . THR A 1 223 ? 10.086 23.109 8.797 1 96.25 223 THR A CA 1
ATOM 1688 C C . THR A 1 223 ? 10.195 21.828 9.602 1 96.25 223 THR A C 1
ATOM 1690 O O . THR A 1 223 ? 9.203 21.344 10.148 1 96.25 223 THR A O 1
ATOM 1693 N N . ALA A 1 224 ? 11.383 21.281 9.633 1 98 224 ALA A N 1
ATOM 1694 C CA . ALA A 1 224 ? 11.648 20.031 10.344 1 98 224 ALA A CA 1
ATOM 1695 C C . ALA A 1 224 ? 13.094 19.984 10.828 1 98 224 ALA A C 1
ATOM 1697 O O . ALA A 1 224 ? 13.93 20.781 10.398 1 98 224 ALA A O 1
ATOM 1698 N N . ILE A 1 225 ? 13.328 19.125 11.789 1 98.44 225 ILE A N 1
ATOM 1699 C CA . ILE A 1 225 ? 14.68 18.906 12.305 1 98.44 225 ILE A CA 1
ATOM 1700 C C . ILE A 1 225 ? 15.008 17.422 12.305 1 98.44 225 ILE A C 1
ATOM 1702 O O . ILE A 1 225 ? 14.266 16.625 12.883 1 98.44 225 ILE A O 1
ATOM 1706 N N . LEU A 1 226 ? 16.047 17.062 11.586 1 98.38 226 LEU A N 1
ATOM 1707 C CA . LEU A 1 226 ? 16.625 15.719 11.648 1 98.38 226 LEU A CA 1
ATOM 1708 C C . LEU A 1 226 ? 17.469 15.555 12.906 1 98.38 226 LEU A C 1
ATOM 1710 O O . LEU A 1 226 ? 18.422 16.312 13.117 1 98.38 226 LEU A O 1
ATOM 1714 N N . VAL A 1 227 ? 17.141 14.609 13.773 1 98.25 227 VAL A N 1
ATOM 1715 C CA . VAL A 1 227 ? 17.844 14.422 15.039 1 98.25 227 VAL A CA 1
ATOM 1716 C C . VAL A 1 227 ? 18.391 13 15.117 1 98.25 227 VAL A C 1
ATOM 1718 O O . VAL A 1 227 ? 17.641 12.031 15.047 1 98.25 227 VAL A O 1
ATOM 1721 N N . ARG A 1 228 ? 19.625 12.867 15.203 1 97.75 228 ARG A N 1
ATOM 1722 C CA . ARG A 1 228 ? 20.25 11.586 15.492 1 97.75 228 ARG A CA 1
ATOM 1723 C C . ARG A 1 228 ? 20.641 11.492 16.969 1 97.75 228 ARG A C 1
ATOM 1725 O O . ARG A 1 228 ? 21.578 12.148 17.406 1 97.75 228 ARG A O 1
ATOM 1732 N N . PRO A 1 229 ? 19.953 10.672 17.688 1 97.31 229 PRO A N 1
ATOM 1733 C CA . PRO A 1 229 ? 20.266 10.539 19.109 1 97.31 229 PRO A CA 1
ATOM 1734 C C . PRO A 1 229 ? 21.562 9.773 19.359 1 97.31 229 PRO A C 1
ATOM 1736 O O . PRO A 1 229 ? 22.031 9.047 18.469 1 97.31 229 PRO A O 1
ATOM 1739 N N . LYS A 1 230 ? 22.125 9.961 20.5 1 96.25 230 LYS A N 1
ATOM 1740 C CA . LYS A 1 230 ? 23.344 9.266 20.875 1 96.25 230 LYS A CA 1
ATOM 1741 C C . LYS A 1 230 ? 23.094 7.781 21.094 1 96.25 230 LYS A C 1
ATOM 1743 O O . LYS A 1 230 ? 24 6.957 20.953 1 96.25 230 LYS A O 1
ATOM 1748 N N . GLY A 1 231 ? 21.875 7.488 21.406 1 94.75 231 GLY A N 1
ATOM 1749 C CA . GLY A 1 231 ? 21.453 6.121 21.656 1 94.75 231 GLY A CA 1
ATOM 1750 C C . GLY A 1 231 ? 19.953 6 21.875 1 94.75 231 GLY A C 1
ATOM 1751 O O . GLY A 1 231 ? 19.219 6.988 21.766 1 94.75 231 GLY A O 1
ATOM 1752 N N . TYR A 1 232 ? 19.562 4.848 22.078 1 92 232 TYR A N 1
ATOM 1753 C CA . TYR A 1 232 ? 18.125 4.598 22.219 1 92 232 TYR A CA 1
ATOM 1754 C C . TYR A 1 232 ? 17.594 5.25 23.484 1 92 232 TYR A C 1
ATOM 1756 O O . TYR A 1 232 ? 16.516 5.844 23.484 1 92 232 TYR A O 1
ATOM 1764 N N . GLY A 1 233 ? 18.359 5.035 24.578 1 94.94 233 GLY A N 1
ATOM 1765 C CA . GLY A 1 233 ? 17.938 5.68 25.812 1 94.94 233 GLY A CA 1
ATOM 1766 C C . GLY A 1 233 ? 17.781 7.18 25.672 1 94.94 233 GLY A C 1
ATOM 1767 O O . GLY A 1 233 ? 16.797 7.75 26.156 1 94.94 233 GLY A O 1
ATOM 1768 N N . GLN A 1 234 ? 18.719 7.781 25.047 1 96.5 234 GLN A N 1
ATOM 1769 C CA . GLN A 1 234 ? 18.672 9.227 24.812 1 96.5 234 GLN A CA 1
ATOM 1770 C C . GLN A 1 234 ? 17.516 9.602 23.906 1 96.5 234 GLN A C 1
ATOM 1772 O O . GLN A 1 234 ? 16.906 10.664 24.062 1 96.5 234 GLN A O 1
ATOM 1777 N N . ALA A 1 235 ? 17.266 8.758 22.938 1 95.94 235 ALA A N 1
ATOM 1778 C CA . ALA A 1 235 ? 16.125 8.992 22.062 1 95.94 235 ALA A CA 1
ATOM 1779 C C . ALA A 1 235 ? 14.82 9.047 22.844 1 95.94 235 ALA A C 1
ATOM 1781 O O . ALA A 1 235 ? 14.031 9.984 22.688 1 95.94 235 ALA A O 1
ATOM 1782 N N . MET A 1 236 ? 14.664 8.086 23.719 1 95.12 236 MET A N 1
ATOM 1783 C CA . MET A 1 236 ? 13.438 8.016 24.5 1 95.12 236 MET A CA 1
ATOM 1784 C C . MET A 1 236 ? 13.344 9.188 25.469 1 95.12 236 MET A C 1
ATOM 1786 O O . MET A 1 236 ? 12.25 9.711 25.703 1 95.12 236 MET A O 1
ATOM 1790 N N . ALA A 1 237 ? 14.469 9.555 25.969 1 95.12 237 ALA A N 1
ATOM 1791 C CA . ALA A 1 237 ? 14.5 10.695 26.875 1 95.12 237 ALA A CA 1
ATOM 1792 C C . ALA A 1 237 ? 14.094 11.984 26.172 1 95.12 237 ALA A C 1
ATOM 1794 O O . ALA A 1 237 ? 13.367 12.805 26.719 1 95.12 237 ALA A O 1
ATOM 1795 N N . LEU A 1 238 ? 14.602 12.102 24.953 1 95.44 238 LEU A N 1
ATOM 1796 C CA . LEU A 1 238 ? 14.258 13.273 24.172 1 95.44 238 LEU A CA 1
ATOM 1797 C C . LEU A 1 238 ? 12.758 13.312 23.875 1 95.44 238 LEU A C 1
ATOM 1799 O O . LEU A 1 238 ? 12.109 14.344 24.047 1 95.44 238 LEU A O 1
ATOM 1803 N N . LEU A 1 239 ? 12.258 12.18 23.453 1 94 239 LEU A N 1
ATOM 1804 C CA . LEU A 1 239 ? 10.836 12.102 23.156 1 94 239 LEU A CA 1
ATOM 1805 C C . LEU A 1 239 ? 9.992 12.422 24.375 1 94 239 LEU A C 1
ATOM 1807 O O . LEU A 1 239 ? 9.016 13.172 24.297 1 94 239 LEU A O 1
ATOM 1811 N N . ALA A 1 240 ? 10.367 11.922 25.5 1 91.12 240 ALA A N 1
ATOM 1812 C CA . ALA A 1 240 ? 9.641 12.156 26.75 1 91.12 240 ALA A CA 1
ATOM 1813 C C . ALA A 1 240 ? 9.703 13.625 27.141 1 91.12 240 ALA A C 1
ATOM 1815 O O . ALA A 1 240 ? 8.695 14.203 27.578 1 91.12 240 ALA A O 1
ATOM 1816 N N . ALA A 1 241 ? 10.844 14.188 26.984 1 91.12 241 ALA A N 1
ATOM 1817 C CA . ALA A 1 241 ? 11.023 15.594 27.344 1 91.12 241 ALA A CA 1
ATOM 1818 C C . ALA A 1 241 ? 10.148 16.5 26.484 1 91.12 241 ALA A C 1
ATOM 1820 O O . ALA A 1 241 ? 9.578 17.469 26.984 1 91.12 241 ALA A O 1
ATOM 1821 N N . TRP A 1 242 ? 10.086 16.188 25.203 1 90.56 242 TRP A N 1
ATOM 1822 C CA . TRP A 1 242 ? 9.297 17 24.297 1 90.56 242 TRP A CA 1
ATOM 1823 C C . TRP A 1 242 ? 7.805 16.781 24.531 1 90.56 242 TRP A C 1
ATOM 1825 O O . TRP A 1 242 ? 7.004 17.703 24.328 1 90.56 242 TRP A O 1
ATOM 1835 N N . GLN A 1 243 ? 7.469 15.586 24.891 1 85 243 GLN A N 1
ATOM 1836 C CA . GLN A 1 243 ? 6.066 15.297 25.188 1 85 243 GLN A CA 1
ATOM 1837 C C . GLN A 1 243 ? 5.605 16.031 26.438 1 85 243 GLN A C 1
ATOM 1839 O O . GLN A 1 243 ? 4.441 16.438 26.547 1 85 243 GLN A O 1
ATOM 1844 N N . ARG A 1 244 ? 6.477 16.219 27.391 1 81.69 244 ARG A N 1
ATOM 1845 C CA . ARG A 1 244 ? 6.164 16.859 28.656 1 81.69 244 ARG A CA 1
ATOM 1846 C C . ARG A 1 244 ? 6.051 18.375 28.484 1 81.69 244 ARG A C 1
ATOM 1848 O O . ARG A 1 244 ? 5.383 19.047 29.266 1 81.69 244 ARG A O 1
ATOM 1855 N N . LYS A 1 245 ? 6.824 18.875 27.5 1 78.94 245 LYS A N 1
ATOM 1856 C CA . LYS A 1 245 ? 6.75 20.312 27.219 1 78.94 245 LYS A CA 1
ATOM 1857 C C . LYS A 1 245 ? 5.391 20.688 26.641 1 78.94 245 LYS A C 1
ATOM 1859 O O . LYS A 1 245 ? 5.195 20.656 25.422 1 78.94 245 LYS A O 1
ATOM 1864 N N . LYS A 1 246 ? 4.383 20.828 27.531 1 70.5 246 LYS A N 1
ATOM 1865 C CA . LYS A 1 246 ? 3.039 21.219 27.125 1 70.5 246 LYS A CA 1
ATOM 1866 C C . LYS A 1 246 ? 3.039 22.594 26.469 1 70.5 246 LYS A C 1
ATOM 1868 O O . LYS A 1 246 ? 3.732 23.5 26.922 1 70.5 246 LYS A O 1
ATOM 1873 N N . GLY A 1 247 ? 2.576 22.719 25.156 1 74.5 247 GLY A N 1
ATOM 1874 C CA . GLY A 1 247 ? 2.432 24 24.469 1 74.5 247 GLY A CA 1
ATOM 1875 C C . GLY A 1 247 ? 3.6 24.328 23.562 1 74.5 247 GLY A C 1
ATOM 1876 O O . GLY A 1 247 ? 3.719 25.453 23.078 1 74.5 247 GLY A O 1
ATOM 1877 N N . GLY A 1 248 ? 4.562 23.453 23.609 1 82 248 GLY A N 1
ATOM 1878 C CA . GLY A 1 248 ? 5.668 23.703 22.688 1 82 248 GLY A CA 1
ATOM 1879 C C . GLY A 1 248 ? 5.254 23.703 21.234 1 82 248 GLY A C 1
ATOM 1880 O O . GLY A 1 248 ? 4.199 23.172 20.891 1 82 248 GLY A O 1
ATOM 1881 N N . PRO A 1 249 ? 6.059 24.344 20.438 1 89.06 249 PRO A N 1
ATOM 1882 C CA . PRO A 1 249 ? 5.68 24.531 19.031 1 89.06 249 PRO A CA 1
ATOM 1883 C C . PRO A 1 249 ? 5.957 23.297 18.172 1 89.06 249 PRO A C 1
ATOM 1885 O O . PRO A 1 249 ? 5.547 23.234 17.016 1 89.06 249 PRO A O 1
ATOM 1888 N N . SER A 1 250 ? 6.691 22.281 18.844 1 94 250 SER A N 1
ATOM 1889 C CA . SER A 1 250 ? 7.133 21.188 17.984 1 94 250 SER A CA 1
ATOM 1890 C C . SER A 1 250 ? 6.812 19.844 18.609 1 94 250 SER A C 1
ATOM 1892 O O . SER A 1 250 ? 6.492 19.75 19.797 1 94 250 SER A O 1
ATOM 1894 N N . GLN A 1 251 ? 6.789 18.875 17.812 1 94.5 251 GLN A N 1
ATOM 1895 C CA . GLN A 1 251 ? 6.676 17.469 18.219 1 94.5 251 GLN A CA 1
ATOM 1896 C C . GLN A 1 251 ? 7.883 16.656 17.75 1 94.5 251 GLN A C 1
ATOM 1898 O O . GLN A 1 251 ? 8.562 17.047 16.797 1 94.5 251 GLN A O 1
ATOM 1903 N N . LEU A 1 252 ? 8.172 15.672 18.531 1 96.12 252 LEU A N 1
ATOM 1904 C CA . LEU A 1 252 ? 9.195 14.703 18.172 1 96.12 252 LEU A CA 1
ATOM 1905 C C . LEU A 1 252 ? 8.578 13.328 17.922 1 96.12 252 LEU A C 1
ATOM 1907 O O . LEU A 1 252 ? 7.695 12.898 18.672 1 96.12 252 LEU A O 1
ATOM 1911 N N . LEU A 1 253 ? 9.016 12.664 16.828 1 95.5 253 LEU A N 1
ATOM 1912 C CA . LEU A 1 253 ? 8.461 11.336 16.562 1 95.5 253 LEU A CA 1
ATOM 1913 C C . LEU A 1 253 ? 9.492 10.445 15.875 1 95.5 253 LEU A C 1
ATOM 1915 O O . LEU A 1 253 ? 10.516 10.93 15.398 1 95.5 253 LEU A O 1
ATOM 1919 N N . PHE A 1 254 ? 9.219 9.172 15.93 1 94.88 254 PHE A N 1
ATOM 1920 C CA . PHE A 1 254 ? 9.93 8.188 15.125 1 94.88 254 PHE A CA 1
ATOM 1921 C C . PHE A 1 254 ? 9.273 8.023 13.758 1 94.88 254 PHE A C 1
ATOM 1923 O O . PHE A 1 254 ? 8.195 7.445 13.648 1 94.88 254 PHE A O 1
ATOM 1930 N N . PRO A 1 255 ? 9.914 8.477 12.695 1 94.62 255 PRO A N 1
ATOM 1931 C CA . PRO A 1 255 ? 9.289 8.375 11.375 1 94.62 255 PRO A CA 1
ATOM 1932 C C . PRO A 1 255 ? 8.953 6.938 10.984 1 94.62 255 PRO A C 1
ATOM 1934 O O . PRO A 1 255 ? 7.938 6.691 10.328 1 94.62 255 PRO A O 1
ATOM 1937 N N . ALA A 1 256 ? 9.766 6 11.422 1 89.44 256 ALA A N 1
ATOM 1938 C CA . ALA A 1 256 ? 9.531 4.598 11.094 1 89.44 256 ALA A CA 1
ATOM 1939 C C . ALA A 1 256 ? 8.172 4.125 11.609 1 89.44 256 ALA A C 1
ATOM 1941 O O . ALA A 1 256 ? 7.461 3.398 10.914 1 89.44 256 ALA A O 1
ATOM 1942 N N . GLN A 1 257 ? 7.809 4.543 12.742 1 87.75 257 GLN A N 1
ATOM 1943 C CA . GLN A 1 257 ? 6.535 4.148 13.328 1 87.75 257 GLN A CA 1
ATOM 1944 C C . GLN A 1 257 ? 5.363 4.688 12.516 1 87.75 257 GLN A C 1
ATOM 1946 O O . GLN A 1 257 ? 4.379 3.979 12.289 1 87.75 257 GLN A O 1
ATOM 1951 N N . SER A 1 258 ? 5.477 5.93 12.102 1 88.88 258 SER A N 1
ATOM 1952 C CA . SER A 1 258 ? 4.426 6.551 11.305 1 88.88 258 SER A CA 1
ATOM 1953 C C . SER A 1 258 ? 4.289 5.879 9.945 1 88.88 258 SER A C 1
ATOM 1955 O O . SER A 1 258 ? 3.18 5.711 9.43 1 88.88 258 SER A O 1
ATOM 1957 N N . LEU A 1 259 ? 5.375 5.484 9.469 1 86.81 259 LEU A N 1
ATOM 1958 C CA . LEU A 1 259 ? 5.371 4.82 8.164 1 86.81 259 LEU A CA 1
ATOM 1959 C C . LEU A 1 259 ? 4.727 3.441 8.258 1 86.81 259 LEU A C 1
ATOM 1961 O O . LEU A 1 259 ? 3.93 3.066 7.398 1 86.81 259 LEU A O 1
ATOM 1965 N N . ILE A 1 260 ? 5.07 2.732 9.289 1 81.75 260 ILE A N 1
ATOM 1966 C CA . ILE A 1 260 ? 4.488 1.413 9.516 1 81.75 260 ILE A CA 1
ATOM 1967 C C . ILE A 1 260 ? 2.975 1.534 9.656 1 81.75 260 ILE A C 1
ATOM 1969 O O . ILE A 1 260 ? 2.225 0.745 9.078 1 81.75 260 ILE A O 1
ATOM 1973 N N . ALA A 1 261 ? 2.582 2.549 10.328 1 82.19 261 ALA A N 1
ATOM 1974 C CA . ALA A 1 261 ? 1.153 2.768 10.531 1 82.19 261 ALA A CA 1
ATOM 1975 C C . ALA A 1 261 ? 0.458 3.131 9.227 1 82.19 261 ALA A C 1
ATOM 1977 O O . ALA A 1 261 ? -0.648 2.658 8.953 1 82.19 261 ALA A O 1
ATOM 1978 N N . LEU A 1 262 ? 1.107 3.951 8.477 1 83.75 262 LEU A N 1
ATOM 1979 C CA . LEU A 1 262 ? 0.542 4.371 7.195 1 83.75 262 LEU A CA 1
ATOM 1980 C C . LEU A 1 262 ? 0.405 3.186 6.246 1 83.75 262 LEU A C 1
ATOM 1982 O O . LEU A 1 262 ? -0.646 2.998 5.629 1 83.75 262 LEU A O 1
ATOM 1986 N N . TYR A 1 263 ? 1.326 2.408 6.195 1 78.12 263 TYR A N 1
ATOM 1987 C CA . TYR A 1 263 ? 1.306 1.235 5.328 1 78.12 263 TYR A CA 1
ATOM 1988 C C . TYR A 1 263 ? 0.291 0.21 5.82 1 78.12 263 TYR A C 1
ATOM 1990 O O . TYR A 1 263 ? -0.371 -0.452 5.016 1 78.12 263 TYR A O 1
ATOM 1998 N N . GLY A 1 264 ? 0.15 0.137 7.094 1 76.25 264 GLY A N 1
ATOM 1999 C CA . GLY A 1 264 ? -0.89 -0.711 7.656 1 76.25 264 GLY A CA 1
ATOM 2000 C C . GLY A 1 264 ? -2.291 -0.247 7.309 1 76.25 264 GLY A C 1
ATOM 2001 O O . GLY A 1 264 ? -3.162 -1.062 6.996 1 76.25 264 GLY A O 1
ATOM 2002 N N . MET A 1 265 ? -2.375 0.96 7.27 1 74.94 265 MET A N 1
ATOM 2003 C CA . MET A 1 265 ? -3.676 1.552 6.969 1 74.94 265 MET A CA 1
ATOM 2004 C C . MET A 1 265 ? -4.094 1.244 5.535 1 74.94 265 MET A C 1
ATOM 2006 O O . MET A 1 265 ? -5.281 1.05 5.262 1 74.94 265 MET A O 1
ATOM 2010 N N . VAL A 1 266 ? -3.102 1.159 4.688 1 73.44 266 VAL A N 1
ATOM 2011 C CA . VAL A 1 266 ? -3.432 0.945 3.283 1 73.44 266 VAL A CA 1
ATOM 2012 C C . VAL A 1 266 ? -3.387 -0.547 2.963 1 73.44 266 VAL A C 1
ATOM 2014 O O . VAL A 1 266 ? -3.393 -0.937 1.793 1 73.44 266 VAL A O 1
ATOM 2017 N N . GLY A 1 267 ? -3.312 -1.414 4.008 1 69.94 267 GLY A N 1
ATOM 2018 C CA . GLY A 1 267 ? -3.449 -2.85 3.818 1 69.94 267 GLY A CA 1
ATOM 2019 C C . GLY A 1 267 ? -2.125 -3.549 3.578 1 69.94 267 GLY A C 1
ATOM 2020 O O . GLY A 1 267 ? -2.094 -4.68 3.09 1 69.94 267 GLY A O 1
ATOM 2021 N N . GLN A 1 268 ? -1.068 -2.805 3.779 1 73.25 268 GLN A N 1
ATOM 2022 C CA . GLN A 1 268 ? 0.256 -3.383 3.572 1 73.25 268 GLN A CA 1
ATOM 2023 C C . GLN A 1 268 ? 0.985 -3.576 4.898 1 73.25 268 GLN A C 1
ATOM 2025 O O . GLN A 1 268 ? 2.135 -3.158 5.047 1 73.25 268 GLN A O 1
ATOM 2030 N N . SER A 1 269 ? 0.242 -4.273 5.754 1 74.69 269 SER A N 1
ATOM 2031 C CA . SER A 1 269 ? 0.861 -4.539 7.051 1 74.69 269 SER A CA 1
ATOM 2032 C C . SER A 1 269 ? 1.82 -5.723 6.973 1 74.69 269 SER A C 1
ATOM 2034 O O . SER A 1 269 ? 1.747 -6.527 6.039 1 74.69 269 SER A O 1
ATOM 2036 N N . ARG A 1 270 ? 2.742 -5.715 7.859 1 74.62 270 ARG A N 1
ATOM 2037 C CA . ARG A 1 270 ? 3.668 -6.84 7.957 1 74.62 270 ARG A CA 1
ATOM 2038 C C . ARG A 1 270 ? 2.916 -8.156 8.133 1 74.62 270 ARG A C 1
ATOM 2040 O O . ARG A 1 270 ? 3.266 -9.164 7.52 1 74.62 270 ARG A O 1
ATOM 2047 N N . GLN A 1 271 ? 1.925 -8.141 8.906 1 73.31 271 GLN A N 1
ATOM 2048 C CA . GLN A 1 271 ? 1.13 -9.336 9.18 1 73.31 271 GLN A CA 1
ATOM 2049 C C . GLN A 1 271 ? 0.458 -9.844 7.906 1 73.31 271 GLN A C 1
ATOM 2051 O O . GLN A 1 271 ? 0.357 -11.055 7.691 1 73.31 271 GLN A O 1
ATOM 2056 N N . PHE A 1 272 ? 0.074 -8.969 7.047 1 74 272 PHE A N 1
ATOM 2057 C CA . PHE A 1 272 ? -0.54 -9.336 5.777 1 74 272 PHE A CA 1
ATOM 2058 C C . PHE A 1 272 ? 0.445 -10.102 4.906 1 74 272 PHE A C 1
ATOM 2060 O O . PHE A 1 272 ? 0.124 -11.18 4.395 1 74 272 PHE A O 1
ATOM 2067 N N . TRP A 1 273 ? 1.529 -9.57 4.828 1 76.44 273 TRP A N 1
ATOM 2068 C CA . TRP A 1 273 ? 2.527 -10.172 3.953 1 76.44 273 TRP A CA 1
ATOM 2069 C C . TRP A 1 273 ? 2.986 -11.523 4.5 1 76.44 273 TRP A C 1
ATOM 2071 O O . TRP A 1 273 ? 3.189 -12.469 3.74 1 76.44 273 TRP A O 1
ATOM 2081 N N . ILE A 1 274 ? 3.078 -11.648 5.789 1 81 274 ILE A N 1
ATOM 2082 C CA . ILE A 1 274 ? 3.498 -12.906 6.406 1 81 274 ILE A CA 1
ATOM 2083 C C . ILE A 1 274 ? 2.424 -13.969 6.188 1 81 274 ILE A C 1
ATOM 2085 O O . ILE A 1 274 ? 2.729 -15.094 5.785 1 81 274 ILE A O 1
ATOM 2089 N N . THR A 1 275 ? 1.245 -13.609 6.48 1 78.5 275 THR A N 1
ATOM 2090 C CA . THR A 1 275 ? 0.139 -14.547 6.324 1 78.5 275 THR A CA 1
ATOM 2091 C C . THR A 1 275 ? 0.018 -15 4.871 1 78.5 275 THR A C 1
ATOM 2093 O O . THR A 1 275 ? -0.144 -16.188 4.602 1 78.5 275 THR A O 1
ATOM 2096 N N . LEU A 1 276 ? 0.135 -14.023 3.955 1 80.69 276 LEU A N 1
ATOM 2097 C CA . LEU A 1 276 ? 0.045 -14.352 2.537 1 80.69 276 LEU A CA 1
ATOM 2098 C C . LEU A 1 276 ? 1.188 -15.273 2.117 1 80.69 276 LEU A C 1
ATOM 2100 O O . LEU A 1 276 ? 0.968 -16.266 1.415 1 80.69 276 LEU A O 1
ATOM 2104 N N . SER A 1 277 ? 2.328 -14.961 2.512 1 84.31 277 SER A N 1
ATOM 2105 C CA . SER A 1 277 ? 3.498 -15.758 2.15 1 84.31 277 SER A CA 1
ATOM 2106 C C . SER A 1 277 ? 3.385 -17.172 2.689 1 84.31 277 SER A C 1
ATOM 2108 O O . SER A 1 277 ? 3.682 -18.141 1.979 1 84.31 277 SER A O 1
ATOM 2110 N N . LEU A 1 278 ? 2.971 -17.312 3.898 1 83.75 278 LEU A N 1
ATOM 2111 C CA . LEU A 1 278 ? 2.824 -18.625 4.512 1 83.75 278 LEU A CA 1
ATOM 2112 C C . LEU A 1 278 ? 1.754 -19.438 3.793 1 83.75 278 LEU A C 1
ATOM 2114 O O . LEU A 1 278 ? 1.93 -20.641 3.57 1 83.75 278 LEU A O 1
ATOM 2118 N N . GLY A 1 279 ? 0.679 -18.766 3.504 1 82.38 279 GLY A N 1
ATOM 2119 C CA . GLY A 1 279 ? -0.359 -19.453 2.744 1 82.38 279 GLY A CA 1
ATOM 2120 C C . GLY A 1 279 ? 0.118 -19.953 1.394 1 82.38 279 GLY A C 1
ATOM 2121 O O . GLY A 1 279 ? -0.149 -21.094 1.018 1 82.38 279 GLY A O 1
ATOM 2122 N N . LEU A 1 280 ? 0.828 -19.125 0.709 1 83.69 280 LEU A N 1
ATOM 2123 C CA . LEU A 1 280 ? 1.341 -19.484 -0.609 1 83.69 280 LEU A CA 1
ATOM 2124 C C . LEU A 1 280 ? 2.375 -20.594 -0.508 1 83.69 280 LEU A C 1
ATOM 2126 O O . LEU A 1 280 ? 2.41 -21.5 -1.353 1 83.69 280 LEU A O 1
ATOM 2130 N N . LEU A 1 281 ? 3.152 -20.484 0.545 1 87.31 281 LEU A N 1
ATOM 2131 C CA . LEU A 1 281 ? 4.129 -21.547 0.771 1 87.31 281 LEU A CA 1
ATOM 2132 C C . LEU A 1 281 ? 3.436 -22.875 1.052 1 87.31 281 LEU A C 1
ATOM 2134 O O . LEU A 1 281 ? 3.848 -23.922 0.535 1 87.31 281 LEU A O 1
ATOM 2138 N N . GLY A 1 282 ? 2.461 -22.797 1.865 1 85.25 282 GLY A N 1
ATOM 2139 C CA . GLY A 1 282 ? 1.686 -24 2.135 1 85.25 282 GLY A CA 1
ATOM 2140 C C . GLY A 1 282 ? 1.051 -24.594 0.891 1 85.25 282 GLY A C 1
ATOM 2141 O O . GLY A 1 282 ? 1.133 -25.797 0.66 1 85.25 282 GLY A O 1
ATOM 2142 N N . ALA A 1 283 ? 0.482 -23.766 0.108 1 82.31 283 ALA A N 1
ATOM 2143 C CA . ALA A 1 283 ? -0.152 -24.203 -1.13 1 82.31 283 ALA A CA 1
ATOM 2144 C C . ALA A 1 283 ? 0.875 -24.797 -2.09 1 82.31 283 ALA A C 1
ATOM 2146 O O . ALA A 1 283 ? 0.625 -25.828 -2.713 1 82.31 283 ALA A O 1
ATOM 2147 N N . ALA A 1 284 ? 1.979 -24.109 -2.225 1 86.06 284 ALA A N 1
ATOM 2148 C CA . ALA A 1 284 ? 3.049 -24.594 -3.092 1 86.06 284 ALA A CA 1
ATOM 2149 C C . ALA A 1 284 ? 3.525 -25.984 -2.648 1 86.06 284 ALA A C 1
ATOM 2151 O O . ALA A 1 284 ? 3.74 -26.859 -3.479 1 86.06 284 ALA A O 1
ATOM 2152 N N . THR A 1 285 ? 3.656 -26.141 -1.354 1 87.44 285 THR A N 1
ATOM 2153 C CA . THR A 1 285 ? 4.098 -27.422 -0.795 1 87.44 285 THR A CA 1
ATOM 2154 C C . THR A 1 285 ? 3.066 -28.516 -1.063 1 87.44 285 THR A C 1
ATOM 2156 O O . THR A 1 285 ? 3.418 -29.609 -1.501 1 87.44 285 THR A O 1
ATOM 2159 N N . LEU A 1 286 ? 1.848 -28.172 -0.879 1 84.5 286 LEU A N 1
ATOM 2160 C CA . LEU A 1 286 ? 0.777 -29.141 -1.088 1 84.5 286 LEU A CA 1
ATOM 2161 C C . LEU A 1 286 ? 0.715 -29.578 -2.549 1 84.5 286 LEU A C 1
ATOM 2163 O O . LEU A 1 286 ? 0.607 -30.781 -2.842 1 84.5 286 LEU A O 1
ATOM 2167 N N . VAL A 1 287 ? 0.814 -28.625 -3.426 1 83.19 287 VAL A N 1
ATOM 2168 C CA . VAL A 1 287 ? 0.755 -28.906 -4.855 1 83.19 287 VAL A CA 1
ATOM 2169 C C . VAL A 1 287 ? 1.932 -29.781 -5.262 1 83.19 287 VAL A C 1
ATOM 2171 O O . VAL A 1 287 ? 1.763 -30.75 -6.016 1 83.19 287 VAL A O 1
ATOM 2174 N N . THR A 1 288 ? 3.072 -29.516 -4.723 1 86.38 288 THR A N 1
ATOM 2175 C CA . THR A 1 288 ? 4.273 -30.281 -5.051 1 86.38 288 THR A CA 1
ATOM 2176 C C . THR A 1 288 ? 4.188 -31.703 -4.488 1 86.38 288 THR A C 1
ATOM 2178 O O . THR A 1 288 ? 4.523 -32.656 -5.176 1 86.38 288 THR A O 1
ATOM 2181 N N . LEU A 1 289 ? 3.703 -31.781 -3.271 1 86.69 289 LEU A N 1
ATOM 2182 C CA . LEU A 1 289 ? 3.555 -33.094 -2.658 1 86.69 289 LEU A CA 1
ATOM 2183 C C . LEU A 1 289 ? 2.566 -33.938 -3.441 1 86.69 289 LEU A C 1
ATOM 2185 O O . LEU A 1 289 ? 2.809 -35.125 -3.668 1 86.69 289 LEU A O 1
ATOM 2189 N N . LEU A 1 290 ? 1.509 -33.312 -3.809 1 81.62 290 LEU A N 1
ATOM 2190 C CA . LEU A 1 290 ? 0.505 -34.031 -4.59 1 81.62 290 LEU A CA 1
ATOM 2191 C C . LEU A 1 290 ? 1.079 -34.469 -5.93 1 81.62 290 LEU A C 1
ATOM 2193 O O . LEU A 1 290 ? 0.839 -35.594 -6.367 1 81.62 290 LEU A O 1
ATOM 2197 N N . ALA A 1 291 ? 1.837 -33.625 -6.57 1 84.19 291 ALA A N 1
ATOM 2198 C CA . ALA A 1 291 ? 2.449 -33.938 -7.859 1 84.19 291 ALA A CA 1
ATOM 2199 C C . ALA A 1 291 ? 3.443 -35.062 -7.73 1 84.19 291 ALA A C 1
ATOM 2201 O O . ALA A 1 291 ? 3.479 -35.969 -8.578 1 84.19 291 ALA A O 1
ATOM 2202 N N . LEU A 1 292 ? 4.211 -35.125 -6.68 1 84.19 292 LEU A N 1
ATOM 2203 C CA . LEU A 1 292 ? 5.211 -36.156 -6.465 1 84.19 292 LEU A CA 1
ATOM 2204 C C . LEU A 1 292 ? 4.547 -37.469 -6.094 1 84.19 292 LEU A C 1
ATOM 2206 O O . LEU A 1 292 ? 5 -38.531 -6.516 1 84.19 292 LEU A O 1
ATOM 2210 N N . TYR A 1 293 ? 3.541 -37.281 -5.297 1 78.88 293 TYR A N 1
ATOM 2211 C CA . TYR A 1 293 ? 2.771 -38.469 -4.949 1 78.88 293 TYR A CA 1
ATOM 2212 C C . TYR A 1 293 ? 2.207 -39.125 -6.199 1 78.88 293 TYR A C 1
ATOM 2214 O O . TYR A 1 293 ? 2.342 -40.344 -6.375 1 78.88 293 TYR A O 1
ATOM 2222 N N . TRP A 1 294 ? 1.643 -38.312 -6.938 1 76.81 294 TRP A N 1
ATOM 2223 C CA . TRP A 1 294 ? 1.05 -38.812 -8.164 1 76.81 294 TRP A CA 1
ATOM 2224 C C . TRP A 1 294 ? 2.119 -39.406 -9.086 1 76.81 294 TRP A C 1
ATOM 2226 O O . TRP A 1 294 ? 1.909 -40.438 -9.703 1 76.81 294 TRP A O 1
ATOM 2236 N N . ASP A 1 295 ? 3.254 -38.844 -9.18 1 80.31 295 ASP A N 1
ATOM 2237 C CA . ASP A 1 295 ? 4.363 -39.312 -10 1 80.31 295 ASP A CA 1
ATOM 2238 C C . ASP A 1 295 ? 4.895 -40.656 -9.477 1 80.31 295 ASP A C 1
ATOM 2240 O O . ASP A 1 295 ? 5.16 -41.562 -10.258 1 80.31 295 ASP A O 1
ATOM 2244 N N . GLY A 1 296 ? 5.051 -40.781 -8.227 1 77.62 296 GLY A N 1
ATOM 2245 C CA . GLY A 1 296 ? 5.547 -42 -7.613 1 77.62 296 GLY A CA 1
ATOM 2246 C C . GLY A 1 296 ? 4.613 -43.188 -7.793 1 77.62 296 GLY A C 1
ATOM 2247 O O . GLY A 1 296 ? 5.059 -44.281 -8.078 1 77.62 296 GLY A O 1
ATOM 2248 N N . THR A 1 297 ? 3.342 -42.938 -7.688 1 76 297 THR A N 1
ATOM 2249 C CA . THR A 1 297 ? 2.373 -44.031 -7.777 1 76 297 THR A CA 1
ATOM 2250 C C . THR A 1 297 ? 2.199 -44.469 -9.227 1 76 297 THR A C 1
ATOM 2252 O O . THR A 1 297 ? 1.842 -45.625 -9.484 1 76 297 THR A O 1
ATOM 2255 N N . SER A 1 298 ? 2.51 -43.594 -10.109 1 76.25 298 SER A N 1
ATOM 2256 C CA . SER A 1 298 ? 2.381 -43.938 -11.523 1 76.25 298 SER A CA 1
ATOM 2257 C C . SER A 1 298 ? 3.533 -44.844 -11.977 1 76.25 298 SER A C 1
ATOM 2259 O O . SER A 1 298 ? 3.443 -45.5 -13.023 1 76.25 298 SER A O 1
ATOM 2261 N N . ARG A 1 299 ? 4.543 -44.875 -11.164 1 75.12 299 ARG A N 1
ATOM 2262 C CA . ARG A 1 299 ? 5.723 -45.625 -11.547 1 75.12 299 ARG A CA 1
ATOM 2263 C C . ARG A 1 299 ? 5.793 -46.938 -10.773 1 75.12 299 ARG A C 1
ATOM 2265 O O . ARG A 1 299 ? 6.82 -47.625 -10.797 1 75.12 299 ARG A O 1
ATOM 2272 N N . MET A 1 300 ? 4.77 -47.219 -10.211 1 74.06 300 MET A N 1
ATOM 2273 C CA . MET A 1 300 ? 4.781 -48.438 -9.367 1 74.06 300 MET A CA 1
ATOM 2274 C C . MET A 1 300 ? 5.055 -49.688 -10.195 1 74.06 300 MET A C 1
ATOM 2276 O O . MET A 1 300 ? 5.77 -50.562 -9.75 1 74.06 300 MET A O 1
ATOM 2280 N N . GLU A 1 301 ? 4.516 -49.656 -11.391 1 73.12 301 GLU A N 1
ATOM 2281 C CA . GLU A 1 301 ? 4.734 -50.812 -12.25 1 73.12 301 GLU A CA 1
ATOM 2282 C C . GLU A 1 301 ? 6.195 -50.906 -12.68 1 73.12 301 GLU A C 1
ATOM 2284 O O . GLU A 1 301 ? 6.75 -52 -12.734 1 73.12 301 GLU A O 1
ATOM 2289 N N . GLU A 1 302 ? 6.695 -49.781 -12.961 1 74.69 302 GLU A N 1
ATOM 2290 C CA . GLU A 1 302 ? 8.102 -49.75 -13.336 1 74.69 302 GLU A CA 1
ATOM 2291 C C . GLU A 1 302 ? 8.992 -50.219 -12.203 1 74.69 302 GLU A C 1
ATOM 2293 O O . GLU A 1 302 ? 9.961 -50.969 -12.43 1 74.69 302 GLU A O 1
ATOM 2298 N N . TRP A 1 303 ? 8.617 -50.031 -11.07 1 74.44 303 TRP A N 1
ATOM 2299 C CA . TRP A 1 303 ? 9.406 -50.406 -9.898 1 74.44 303 TRP A CA 1
ATOM 2300 C C . TRP A 1 303 ? 9.273 -51.906 -9.609 1 74.44 303 TRP A C 1
ATOM 2302 O O . TRP A 1 303 ? 10.242 -52.562 -9.219 1 74.44 303 TRP A O 1
ATOM 2312 N N . ALA A 1 304 ? 8.086 -52.312 -9.836 1 73.25 304 ALA A N 1
ATOM 2313 C CA . ALA A 1 304 ? 7.848 -53.719 -9.656 1 73.25 304 ALA A CA 1
ATOM 2314 C C . ALA A 1 304 ? 8.703 -54.562 -10.617 1 73.25 304 ALA A C 1
ATOM 2316 O O . ALA A 1 304 ? 9.242 -55.594 -10.242 1 73.25 304 ALA A O 1
ATOM 2317 N N . LEU A 1 305 ? 8.82 -53.938 -11.812 1 78.06 305 LEU A N 1
ATOM 2318 C CA . LEU A 1 305 ? 9.617 -54.625 -12.828 1 78.06 305 LEU A CA 1
ATOM 2319 C C . LEU A 1 305 ? 11.094 -54.625 -12.445 1 78.06 305 LEU A C 1
ATOM 2321 O O . LEU A 1 305 ? 11.773 -55.656 -12.625 1 78.06 305 LEU A O 1
ATOM 2325 N N . LEU A 1 306 ? 11.617 -53.594 -11.891 1 79.06 306 LEU A N 1
ATOM 2326 C CA . LEU A 1 306 ? 13.016 -53.5 -11.477 1 79.06 306 LEU A CA 1
ATOM 2327 C C . LEU A 1 306 ? 13.297 -54.469 -10.32 1 79.06 306 LEU A C 1
ATOM 2329 O O . LEU A 1 306 ? 14.359 -55.094 -10.281 1 79.06 306 LEU A O 1
ATOM 2333 N N . ARG A 1 307 ? 12.305 -54.656 -9.555 1 78.38 307 ARG A N 1
ATOM 2334 C CA . ARG A 1 307 ? 12.445 -55.562 -8.438 1 78.38 307 ARG A CA 1
ATOM 2335 C C . ARG A 1 307 ? 12.453 -57.031 -8.922 1 78.38 307 ARG A C 1
ATOM 2337 O O . ARG A 1 307 ? 13.195 -57.844 -8.398 1 78.38 307 ARG A O 1
ATOM 2344 N N . ALA A 1 308 ? 11.656 -57.188 -9.883 1 79.94 308 ALA A N 1
ATOM 2345 C CA . ALA A 1 308 ? 11.594 -58.531 -10.461 1 79.94 308 ALA A CA 1
ATOM 2346 C C . ALA A 1 308 ? 12.914 -58.875 -11.133 1 79.94 308 ALA A C 1
ATOM 2348 O O . ALA A 1 308 ? 13.297 -60.062 -11.172 1 79.94 308 ALA A O 1
ATOM 2349 N N . LEU A 1 309 ? 13.586 -57.875 -11.57 1 83.19 309 LEU A N 1
ATOM 2350 C CA . LEU A 1 309 ? 14.852 -58.094 -12.266 1 83.19 309 LEU A CA 1
ATOM 2351 C C . LEU A 1 309 ? 16.016 -58.156 -11.281 1 83.19 309 LEU A C 1
ATOM 2353 O O . LEU A 1 309 ? 17.156 -58.344 -11.688 1 83.19 309 LEU A O 1
ATOM 2357 N N . GLY A 1 310 ? 15.734 -58 -9.984 1 80.69 310 GLY A N 1
ATOM 2358 C CA . GLY A 1 310 ? 16.75 -58.25 -8.984 1 80.69 310 GLY A CA 1
ATOM 2359 C C . GLY A 1 310 ? 17.203 -57 -8.258 1 80.69 310 GLY A C 1
ATOM 2360 O O . GLY A 1 310 ? 18.125 -57.031 -7.438 1 80.69 310 GLY A O 1
ATOM 2361 N N . ALA A 1 311 ? 16.609 -55.938 -8.672 1 79.31 311 ALA A N 1
ATOM 2362 C CA . ALA A 1 311 ? 17 -54.719 -7.992 1 79.31 311 ALA A CA 1
ATOM 2363 C C . ALA A 1 311 ? 16.547 -54.719 -6.531 1 79.31 311 ALA A C 1
ATOM 2365 O O . ALA A 1 311 ? 15.445 -55.188 -6.223 1 79.31 311 ALA A O 1
ATOM 2366 N N . SER A 1 312 ? 17.516 -54.375 -5.566 1 82.44 312 SER A N 1
ATOM 2367 C CA . SER A 1 312 ? 17.172 -54.312 -4.148 1 82.44 312 SER A CA 1
ATOM 2368 C C . SER A 1 312 ? 16.203 -53.188 -3.844 1 82.44 312 SER A C 1
ATOM 2370 O O . SER A 1 312 ? 16.141 -52.188 -4.574 1 82.44 312 SER A O 1
ATOM 2372 N N . ARG A 1 313 ? 15.398 -53.469 -2.887 1 78.25 313 ARG A N 1
ATOM 2373 C CA . ARG A 1 313 ? 14.414 -52.5 -2.451 1 78.25 313 ARG A CA 1
ATOM 2374 C C . ARG A 1 313 ? 15.07 -51.156 -2.084 1 78.25 313 ARG A C 1
ATOM 2376 O O . ARG A 1 313 ? 14.57 -50.094 -2.438 1 78.25 313 ARG A O 1
ATOM 2383 N N . ARG A 1 314 ? 16.219 -51.219 -1.468 1 80.81 314 ARG A N 1
ATOM 2384 C CA . ARG A 1 314 ? 16.922 -50 -1.008 1 80.81 314 ARG A CA 1
ATOM 2385 C C . ARG A 1 314 ? 17.453 -49.188 -2.184 1 80.81 314 ARG A C 1
ATOM 2387 O O . ARG A 1 314 ? 17.391 -47.969 -2.176 1 80.81 314 ARG A O 1
ATOM 2394 N N . LYS A 1 315 ? 17.875 -49.938 -3.158 1 80.5 315 LYS A N 1
ATOM 2395 C CA . LYS A 1 315 ? 18.438 -49.25 -4.316 1 80.5 315 LYS A CA 1
ATOM 2396 C C . LYS A 1 315 ? 17.359 -48.531 -5.125 1 80.5 315 LYS A C 1
ATOM 2398 O O . LYS A 1 315 ? 17.562 -47.438 -5.598 1 80.5 315 LYS A O 1
ATOM 2403 N N . THR A 1 316 ? 16.234 -49.25 -5.258 1 77.88 316 THR A N 1
ATOM 2404 C CA . THR A 1 316 ? 15.133 -48.656 -6.023 1 77.88 316 THR A CA 1
ATOM 2405 C C . THR A 1 316 ? 14.57 -47.438 -5.305 1 77.88 316 THR A C 1
ATOM 2407 O O . THR A 1 316 ? 14.266 -46.406 -5.934 1 77.88 316 THR A O 1
ATOM 2410 N N . GLN A 1 317 ? 14.461 -47.594 -4.016 1 79.19 317 GLN A N 1
ATOM 2411 C CA . GLN A 1 317 ? 13.953 -46.469 -3.227 1 79.19 317 GLN A CA 1
ATOM 2412 C C . GLN A 1 317 ? 14.922 -45.281 -3.252 1 79.19 317 GLN A C 1
ATOM 2414 O O . GLN A 1 317 ? 14.5 -44.125 -3.348 1 79.19 317 GLN A O 1
ATOM 2419 N N . ALA A 1 318 ? 16.172 -45.594 -3.205 1 83.19 318 ALA A N 1
ATOM 2420 C CA . ALA A 1 318 ? 17.188 -44.531 -3.236 1 83.19 318 ALA A CA 1
ATOM 2421 C C . ALA A 1 318 ? 17.188 -43.812 -4.578 1 83.19 318 ALA A C 1
ATOM 2423 O O . ALA A 1 318 ? 17.391 -42.594 -4.633 1 83.19 318 ALA A O 1
ATOM 2424 N N . LEU A 1 319 ? 16.906 -44.531 -5.59 1 81.81 319 LEU A N 1
ATOM 2425 C CA . LEU A 1 319 ? 16.875 -43.938 -6.922 1 81.81 319 LEU A CA 1
ATOM 2426 C C . LEU A 1 319 ? 15.695 -43 -7.066 1 81.81 319 LEU A C 1
ATOM 2428 O O . LEU A 1 319 ? 15.828 -41.906 -7.637 1 81.81 319 LEU A O 1
ATOM 2432 N N . LEU A 1 320 ? 14.594 -43.469 -6.582 1 79.62 320 LEU A N 1
ATOM 2433 C CA . LEU A 1 320 ? 13.398 -42.656 -6.641 1 79.62 320 LEU A CA 1
ATOM 2434 C C . LEU A 1 320 ? 13.594 -41.344 -5.84 1 79.62 320 LEU A C 1
ATOM 2436 O O . LEU A 1 320 ? 13.25 -40.281 -6.309 1 79.62 320 LEU A O 1
ATOM 2440 N N . LEU A 1 321 ? 14.164 -41.5 -4.684 1 84 321 LEU A N 1
ATOM 2441 C CA . LEU A 1 321 ? 14.375 -40.375 -3.814 1 84 321 LEU A CA 1
ATOM 2442 C C . LEU A 1 321 ? 15.375 -39.375 -4.438 1 84 321 LEU A C 1
ATOM 2444 O O . LEU A 1 321 ? 15.211 -38.156 -4.324 1 84 321 LEU A O 1
ATOM 2448 N N . LEU A 1 322 ? 16.328 -39.938 -5.062 1 86.56 322 LEU A N 1
ATOM 2449 C CA . LEU A 1 322 ? 17.328 -39.094 -5.711 1 86.56 322 LEU A CA 1
ATOM 2450 C C . LEU A 1 322 ? 16.734 -38.375 -6.902 1 86.56 322 LEU A C 1
ATOM 2452 O O . LEU A 1 322 ? 17.047 -37.188 -7.145 1 86.56 322 LEU A O 1
ATOM 2456 N N . GLU A 1 323 ? 15.891 -39.062 -7.621 1 85.69 323 GLU A N 1
ATOM 2457 C CA . GLU A 1 323 ? 15.211 -38.438 -8.758 1 85.69 323 GLU A CA 1
ATOM 2458 C C . GLU A 1 323 ? 14.32 -37.312 -8.305 1 85.69 323 GLU A C 1
ATOM 2460 O O . GLU A 1 323 ? 14.32 -36.219 -8.906 1 85.69 323 GLU A O 1
ATOM 2465 N N . GLN A 1 324 ? 13.609 -37.594 -7.258 1 85.25 324 GLN A N 1
ATOM 2466 C CA . GLN A 1 324 ? 12.711 -36.562 -6.723 1 85.25 324 GLN A CA 1
ATOM 2467 C C . GLN A 1 324 ? 13.5 -35.406 -6.164 1 85.25 324 GLN A C 1
ATOM 2469 O O . GLN A 1 324 ? 13.109 -34.25 -6.336 1 85.25 324 GLN A O 1
ATOM 2474 N N . PHE A 1 325 ? 14.555 -35.719 -5.547 1 89.25 325 PHE A N 1
ATOM 2475 C CA . PHE A 1 325 ? 15.398 -34.656 -4.992 1 89.25 325 PHE A CA 1
ATOM 2476 C C . PHE A 1 325 ? 15.945 -33.75 -6.098 1 89.25 325 PHE A C 1
ATOM 2478 O O . PHE A 1 325 ? 15.938 -32.531 -5.973 1 89.25 325 PHE A O 1
ATOM 2485 N N . LEU A 1 326 ? 16.406 -34.375 -7.133 1 90.25 326 LEU A N 1
ATOM 2486 C CA . LEU A 1 326 ? 16.969 -33.625 -8.25 1 90.25 326 LEU A CA 1
ATOM 2487 C C . LEU A 1 326 ? 15.891 -32.781 -8.914 1 90.25 326 LEU A C 1
ATOM 2489 O O . LEU A 1 326 ? 16.141 -31.625 -9.289 1 90.25 326 LEU A O 1
ATOM 2493 N N . LEU A 1 327 ? 14.719 -33.344 -9.023 1 89.75 327 LEU A N 1
ATOM 2494 C CA . LEU A 1 327 ? 13.594 -32.625 -9.602 1 89.75 327 LEU A CA 1
ATOM 2495 C C . LEU A 1 327 ? 13.219 -31.406 -8.75 1 89.75 327 LEU A C 1
ATOM 2497 O O . LEU A 1 327 ? 12.992 -30.312 -9.273 1 89.75 327 LEU A O 1
ATOM 2501 N N . LEU A 1 328 ? 13.203 -31.641 -7.508 1 92.56 328 LEU A N 1
ATOM 2502 C CA . LEU A 1 328 ? 12.852 -30.562 -6.574 1 92.56 328 LEU A CA 1
ATOM 2503 C C . LEU A 1 328 ? 13.93 -29.484 -6.562 1 92.56 328 LEU A C 1
ATOM 2505 O O . LEU A 1 328 ? 13.617 -28.297 -6.492 1 92.56 328 LEU A O 1
ATOM 2509 N N . LEU A 1 329 ? 15.141 -29.953 -6.629 1 93.75 329 LEU A N 1
ATOM 2510 C CA . LEU A 1 329 ? 16.25 -29 -6.637 1 93.75 329 LEU A CA 1
ATOM 2511 C C . LEU A 1 329 ? 16.219 -28.141 -7.887 1 93.75 329 LEU A C 1
ATOM 2513 O O . LEU A 1 329 ? 16.312 -26.906 -7.797 1 93.75 329 LEU A O 1
ATOM 2517 N N . LEU A 1 330 ? 16 -28.719 -8.977 1 93.75 330 LEU A N 1
ATOM 2518 C CA . LEU A 1 330 ? 15.961 -27.984 -10.234 1 93.75 330 LEU A CA 1
ATOM 2519 C C . LEU A 1 330 ? 14.727 -27.078 -10.305 1 93.75 330 LEU A C 1
ATOM 2521 O O . LEU A 1 330 ? 14.828 -25.906 -10.664 1 93.75 330 LEU A O 1
ATOM 2525 N N . GLY A 1 331 ? 13.586 -27.656 -9.977 1 93.5 331 GLY A N 1
ATOM 2526 C CA . GLY A 1 331 ? 12.344 -26.906 -10.016 1 93.5 331 GLY A CA 1
ATOM 2527 C C . GLY A 1 331 ? 12.328 -25.734 -9.055 1 93.5 331 GLY A C 1
ATOM 2528 O O . GLY A 1 331 ? 11.914 -24.625 -9.422 1 93.5 331 GLY A O 1
ATOM 2529 N N . SER A 1 332 ? 12.758 -26 -7.883 1 94.12 332 SER A N 1
ATOM 2530 C CA . SER A 1 332 ? 12.734 -24.938 -6.875 1 94.12 332 SER A CA 1
ATOM 2531 C C . SER A 1 332 ? 13.758 -23.844 -7.188 1 94.12 332 SER A C 1
ATOM 2533 O O . SER A 1 332 ? 13.516 -22.672 -6.93 1 94.12 332 SER A O 1
ATOM 2535 N N . THR A 1 333 ? 14.945 -24.25 -7.723 1 94.25 333 THR A N 1
ATOM 2536 C CA . THR A 1 333 ? 15.938 -23.266 -8.125 1 94.25 333 THR A CA 1
ATOM 2537 C C . THR A 1 333 ? 15.414 -22.406 -9.266 1 94.25 333 THR A C 1
ATOM 2539 O O . THR A 1 333 ? 15.555 -21.172 -9.242 1 94.25 333 THR A O 1
ATOM 2542 N N . LEU A 1 334 ? 14.812 -23.031 -10.18 1 93.44 334 LEU A N 1
ATOM 2543 C CA . LEU A 1 334 ? 14.203 -22.297 -11.281 1 93.44 334 LEU A CA 1
ATOM 2544 C C . LEU A 1 334 ? 13.086 -21.391 -10.766 1 93.44 334 LEU A C 1
ATOM 2546 O O . LEU A 1 334 ? 12.945 -20.25 -11.234 1 93.44 334 LEU A O 1
ATOM 2550 N N . GLY A 1 335 ? 12.305 -21.938 -9.883 1 92.94 335 GLY A N 1
ATOM 2551 C CA . GLY A 1 335 ? 11.25 -21.141 -9.273 1 92.94 335 GLY A CA 1
ATOM 2552 C C . GLY A 1 335 ? 11.773 -19.922 -8.531 1 92.94 335 GLY A C 1
ATOM 2553 O O . GLY A 1 335 ? 11.188 -18.844 -8.625 1 92.94 335 GLY A O 1
ATOM 2554 N N . TRP A 1 336 ? 12.836 -20.172 -7.84 1 93.75 336 TRP A N 1
ATOM 2555 C CA . TRP A 1 336 ? 13.461 -19.047 -7.133 1 93.75 336 TRP A CA 1
ATOM 2556 C C . TRP A 1 336 ? 13.938 -17.984 -8.109 1 93.75 336 TRP A C 1
ATOM 2558 O O . TRP A 1 336 ? 13.695 -16.797 -7.902 1 93.75 336 TRP A O 1
ATOM 2568 N N . CYS A 1 337 ? 14.547 -18.391 -9.195 1 93.38 337 CYS A N 1
ATOM 2569 C CA . CYS A 1 337 ? 15.031 -17.469 -10.211 1 93.38 337 CYS A CA 1
ATOM 2570 C C . CYS A 1 337 ? 13.875 -16.703 -10.859 1 93.38 337 CYS A C 1
ATOM 2572 O O . CYS A 1 337 ? 13.953 -15.5 -11.055 1 93.38 337 CYS A O 1
ATOM 2574 N N . LEU A 1 338 ? 12.859 -17.406 -11.102 1 88.38 338 LEU A N 1
ATOM 2575 C CA . LEU A 1 338 ? 11.688 -16.797 -11.711 1 88.38 338 LEU A CA 1
ATOM 2576 C C . LEU A 1 338 ? 11.023 -15.805 -10.758 1 88.38 338 LEU A C 1
ATOM 2578 O O . LEU A 1 338 ? 10.617 -14.719 -11.164 1 88.38 338 LEU A O 1
ATOM 2582 N N . GLY A 1 339 ? 10.867 -16.266 -9.539 1 89 339 GLY A N 1
ATOM 2583 C CA . GLY A 1 339 ? 10.289 -15.375 -8.539 1 89 339 GLY A CA 1
ATOM 2584 C C . GLY A 1 339 ? 11.102 -14.117 -8.312 1 89 339 GLY A C 1
ATOM 2585 O O . GLY A 1 339 ? 10.555 -13.008 -8.289 1 89 339 GLY A O 1
ATOM 2586 N N . TRP A 1 340 ? 12.375 -14.305 -8.188 1 89.94 340 TRP A N 1
ATOM 2587 C CA . TRP A 1 340 ? 13.273 -13.164 -8.008 1 89.94 340 TRP A CA 1
ATOM 2588 C C . TRP A 1 340 ? 13.281 -12.281 -9.25 1 89.94 340 TRP A C 1
ATOM 2590 O O . TRP A 1 340 ? 13.211 -11.055 -9.156 1 89.94 340 TRP A O 1
ATOM 2600 N N . GLY A 1 341 ? 13.43 -12.891 -10.359 1 86.94 341 GLY A N 1
ATOM 2601 C CA . GLY A 1 341 ? 13.383 -12.148 -11.602 1 86.94 341 GLY A CA 1
ATOM 2602 C C . GLY A 1 341 ? 12.094 -11.367 -11.781 1 86.94 341 GLY A C 1
ATOM 2603 O O . GLY A 1 341 ? 12.109 -10.211 -12.203 1 86.94 341 GLY A O 1
ATOM 2604 N N . GLY A 1 342 ? 11.039 -12.008 -11.516 1 83.62 342 GLY A N 1
ATOM 2605 C CA . GLY A 1 342 ? 9.75 -11.328 -11.547 1 83.62 342 GLY A CA 1
ATOM 2606 C C . GLY A 1 342 ? 9.688 -10.133 -10.617 1 83.62 342 GLY A C 1
ATOM 2607 O O . GLY A 1 342 ? 9.109 -9.102 -10.969 1 83.62 342 GLY A O 1
ATOM 2608 N N . SER A 1 343 ? 10.242 -10.266 -9.469 1 83.94 343 SER A N 1
ATOM 2609 C CA . SER A 1 343 ? 10.25 -9.172 -8.508 1 83.94 343 SER A CA 1
ATOM 2610 C C . SER A 1 343 ? 11.07 -7.992 -9.016 1 83.94 343 SER A C 1
ATOM 2612 O O . SER A 1 343 ? 10.734 -6.836 -8.75 1 83.94 343 SER A O 1
ATOM 2614 N N . LEU A 1 344 ? 12.109 -8.281 -9.758 1 83.31 344 LEU A N 1
ATOM 2615 C CA . LEU A 1 344 ? 12.922 -7.215 -10.336 1 83.31 344 LEU A CA 1
ATOM 2616 C C . LEU A 1 344 ? 12.133 -6.445 -11.391 1 83.31 344 LEU A C 1
ATOM 2618 O O . LEU A 1 344 ? 12.211 -5.219 -11.461 1 83.31 344 LEU A O 1
ATOM 2622 N N . LEU A 1 345 ? 11.422 -7.191 -12.102 1 77.12 345 LEU A N 1
ATOM 2623 C CA . LEU A 1 345 ? 10.594 -6.57 -13.125 1 77.12 345 LEU A CA 1
ATOM 2624 C C . LEU A 1 345 ? 9.5 -5.711 -12.492 1 77.12 345 LEU A C 1
ATOM 2626 O O . LEU A 1 345 ? 9.211 -4.617 -12.984 1 77.12 345 LEU A O 1
ATOM 2630 N N . ALA A 1 346 ? 8.969 -6.25 -11.445 1 77.44 346 ALA A N 1
ATOM 2631 C CA . ALA A 1 346 ? 7.934 -5.496 -10.734 1 77.44 346 ALA A CA 1
ATOM 2632 C C . ALA A 1 346 ? 8.516 -4.234 -10.102 1 77.44 346 ALA A C 1
ATOM 2634 O O . ALA A 1 346 ? 7.883 -3.176 -10.125 1 77.44 346 ALA A O 1
ATOM 2635 N N . ALA A 1 347 ? 9.602 -4.359 -9.516 1 77.44 347 ALA A N 1
ATOM 2636 C CA . ALA A 1 347 ? 10.258 -3.225 -8.875 1 77.44 347 ALA A CA 1
ATOM 2637 C C . ALA A 1 347 ? 10.531 -2.105 -9.883 1 77.44 347 ALA A C 1
ATOM 2639 O O . ALA A 1 347 ? 10.391 -0.925 -9.555 1 77.44 347 ALA A O 1
ATOM 2640 N N . GLU A 1 348 ? 10.844 -2.504 -11.055 1 72.88 348 GLU A N 1
ATOM 2641 C CA . GLU A 1 348 ? 11.102 -1.522 -12.102 1 72.88 348 GLU A CA 1
ATOM 2642 C C . GLU A 1 348 ? 9.82 -0.798 -12.508 1 72.88 348 GLU A C 1
ATOM 2644 O O . GLU A 1 348 ? 9.852 0.389 -12.836 1 72.88 348 GLU A O 1
ATOM 2649 N N . GLY A 1 349 ? 8.789 -1.593 -12.477 1 68.88 349 GLY A N 1
ATOM 2650 C CA . GLY A 1 349 ? 7.508 -0.993 -12.82 1 68.88 349 GLY A CA 1
ATOM 2651 C C . GLY A 1 349 ? 7 -0.03 -11.766 1 68.88 349 GLY A C 1
ATOM 2652 O O . GLY A 1 349 ? 6.266 0.912 -12.07 1 68.88 349 GLY A O 1
ATOM 2653 N N . ILE A 1 350 ? 7.156 -0.411 -10.5 1 65.94 350 ILE A N 1
ATOM 2654 C CA . ILE A 1 350 ? 6.766 0.489 -9.422 1 65.94 350 ILE A CA 1
ATOM 2655 C C . ILE A 1 350 ? 7.492 1.824 -9.578 1 65.94 350 ILE A C 1
ATOM 2657 O O . ILE A 1 350 ? 6.914 2.883 -9.312 1 65.94 350 ILE A O 1
ATOM 2661 N N . GLY A 1 351 ? 8.344 1.936 -10.555 1 60.91 351 GLY A N 1
ATOM 2662 C CA . GLY A 1 351 ? 9 3.068 -11.18 1 60.91 351 GLY A CA 1
ATOM 2663 C C . GLY A 1 351 ? 9.195 4.242 -10.242 1 60.91 351 GLY A C 1
ATOM 2664 O O . GLY A 1 351 ? 9.18 4.078 -9.023 1 60.91 351 GLY A O 1
ATOM 2665 N N . GLN A 1 352 ? 8.969 5.309 -10.836 1 59.16 352 GLN A N 1
ATOM 2666 C CA . GLN A 1 352 ? 9.281 6.707 -10.547 1 59.16 352 GLN A CA 1
ATOM 2667 C C . GLN A 1 352 ? 8.219 7.324 -9.633 1 59.16 352 GLN A C 1
ATOM 2669 O O . GLN A 1 352 ? 8.492 8.297 -8.93 1 59.16 352 GLN A O 1
ATOM 2674 N N . GLN A 1 353 ? 7.117 6.5 -9.547 1 60.28 353 GLN A N 1
ATOM 2675 C CA . GLN A 1 353 ? 6.074 7.18 -8.781 1 60.28 353 GLN A CA 1
ATOM 2676 C C . GLN A 1 353 ? 6.164 6.828 -7.297 1 60.28 353 GLN A C 1
ATOM 2678 O O . GLN A 1 353 ? 5.707 7.59 -6.445 1 60.28 353 GLN A O 1
ATOM 2683 N N . ALA A 1 354 ? 6.82 5.766 -7.066 1 66.12 354 ALA A N 1
ATOM 2684 C CA . ALA A 1 354 ? 6.914 5.387 -5.66 1 66.12 354 ALA A CA 1
ATOM 2685 C C . ALA A 1 354 ? 8.008 6.176 -4.945 1 66.12 354 ALA A C 1
ATOM 2687 O O . ALA A 1 354 ? 9.031 6.504 -5.547 1 66.12 354 ALA A O 1
ATOM 2688 N N . ALA A 1 355 ? 7.625 6.523 -3.807 1 65.81 355 ALA A N 1
ATOM 2689 C CA . ALA A 1 355 ? 8.609 7.262 -3.02 1 65.81 355 ALA A CA 1
ATOM 2690 C C . ALA A 1 355 ? 9.734 6.344 -2.555 1 65.81 355 ALA A C 1
ATOM 2692 O O . ALA A 1 355 ? 10.82 6.816 -2.205 1 65.81 355 ALA A O 1
ATOM 2693 N N . VAL A 1 356 ? 9.445 5.09 -2.648 1 70.25 356 VAL A N 1
ATOM 2694 C CA . VAL A 1 356 ? 10.43 4.145 -2.135 1 70.25 356 VAL A CA 1
ATOM 2695 C C . VAL A 1 356 ? 10.984 3.301 -3.279 1 70.25 356 VAL A C 1
ATOM 2697 O O . VAL A 1 356 ? 10.258 2.951 -4.211 1 70.25 356 VAL A O 1
ATOM 2700 N N . GLN A 1 357 ? 12.25 3.146 -3.264 1 73.06 357 GLN A N 1
ATOM 2701 C CA . GLN A 1 357 ? 12.891 2.238 -4.211 1 73.06 357 GLN A CA 1
ATOM 2702 C C . GLN A 1 357 ? 13.109 0.859 -3.596 1 73.06 357 GLN A C 1
ATOM 2704 O O . GLN A 1 357 ? 13.719 0.737 -2.533 1 73.06 357 GLN A O 1
ATOM 2709 N N . MET A 1 358 ? 12.547 -0.098 -4.258 1 75.25 358 MET A N 1
ATOM 2710 C CA . MET A 1 358 ? 12.648 -1.462 -3.748 1 75.25 358 MET A CA 1
ATOM 2711 C C . MET A 1 358 ? 14.055 -2.014 -3.945 1 75.25 358 MET A C 1
ATOM 2713 O O . MET A 1 358 ? 14.711 -1.712 -4.945 1 75.25 358 MET A O 1
ATOM 2717 N N . SER A 1 359 ? 14.516 -2.773 -3.002 1 74 359 SER A N 1
ATOM 2718 C CA . SER A 1 359 ? 15.828 -3.398 -3.084 1 74 359 SER A CA 1
ATOM 2719 C C . SER A 1 359 ? 15.836 -4.547 -4.086 1 74 359 SER A C 1
ATOM 2721 O O . SER A 1 359 ? 14.867 -5.305 -4.176 1 74 359 SER A O 1
ATOM 2723 N N . TRP A 1 360 ? 16.906 -4.617 -4.879 1 75.31 360 TRP A N 1
ATOM 2724 C CA . TRP A 1 360 ? 17.062 -5.668 -5.879 1 75.31 360 TRP A CA 1
ATOM 2725 C C . TRP A 1 360 ? 17.812 -6.867 -5.293 1 75.31 360 TRP A C 1
ATOM 2727 O O . TRP A 1 360 ? 17.906 -7.914 -5.934 1 75.31 360 TRP A O 1
ATOM 2737 N N . VAL A 1 361 ? 18.219 -6.707 -4.074 1 77.12 361 VAL A N 1
ATOM 2738 C CA . VAL A 1 361 ? 19.031 -7.762 -3.459 1 77.12 361 VAL A CA 1
ATOM 2739 C C . VAL A 1 361 ? 18.125 -8.898 -2.994 1 77.12 361 VAL A C 1
ATOM 2741 O O . VAL A 1 361 ? 17.094 -8.656 -2.344 1 77.12 361 VAL A O 1
ATOM 2744 N N . PRO A 1 362 ? 18.484 -10.07 -3.404 1 83.44 362 PRO A N 1
ATOM 2745 C CA . PRO A 1 362 ? 17.672 -11.203 -2.945 1 83.44 362 PRO A CA 1
ATOM 2746 C C . PRO A 1 362 ? 17.625 -11.32 -1.424 1 83.44 362 PRO A C 1
ATOM 2748 O O . PRO A 1 362 ? 18.656 -11.172 -0.762 1 83.44 362 PRO A O 1
ATOM 2751 N N . LEU A 1 363 ? 16.469 -11.562 -0.926 1 82.5 363 LEU A N 1
ATOM 2752 C CA . LEU A 1 363 ? 16.297 -11.727 0.513 1 82.5 363 LEU A CA 1
ATOM 2753 C C . LEU A 1 363 ? 16.531 -13.18 0.92 1 82.5 363 LEU A C 1
ATOM 2755 O O . LEU A 1 363 ? 16.156 -14.102 0.185 1 82.5 363 LEU A O 1
ATOM 2759 N N . TRP A 1 364 ? 17.156 -13.367 2.045 1 77.5 364 TRP A N 1
ATOM 2760 C CA . TRP A 1 364 ? 17.422 -14.711 2.541 1 77.5 364 TRP A CA 1
ATOM 2761 C C . TRP A 1 364 ? 16.125 -15.469 2.777 1 77.5 364 TRP A C 1
ATOM 2763 O O . TRP A 1 364 ? 16.078 -16.688 2.613 1 77.5 364 TRP A O 1
ATOM 2773 N N . GLN A 1 365 ? 15.039 -14.82 3.078 1 76.75 365 GLN A N 1
ATOM 2774 C CA . GLN A 1 365 ? 13.742 -15.445 3.32 1 76.75 365 GLN A CA 1
ATOM 2775 C C . GLN A 1 365 ? 13.203 -16.109 2.057 1 76.75 365 GLN A C 1
ATOM 2777 O O . GLN A 1 365 ? 12.414 -17.047 2.131 1 76.75 365 GLN A O 1
ATOM 2782 N N . GLY A 1 366 ? 13.703 -15.414 0.984 1 80.88 366 GLY A N 1
ATOM 2783 C CA . GLY A 1 366 ? 13.273 -16 -0.273 1 80.88 366 GLY A CA 1
ATOM 2784 C C . GLY A 1 366 ? 13.789 -17.422 -0.471 1 80.88 366 GLY A C 1
ATOM 2785 O O . GLY A 1 366 ? 13.203 -18.203 -1.22 1 80.88 366 GLY A O 1
ATOM 2786 N N . PHE A 1 367 ? 14.812 -17.75 0.231 1 86.31 367 PHE A N 1
ATOM 2787 C CA . PHE A 1 367 ? 15.422 -19.078 0.09 1 86.31 367 PHE A CA 1
ATOM 2788 C C . PHE A 1 367 ? 14.672 -20.109 0.934 1 86.31 367 PHE A C 1
ATOM 2790 O O . PHE A 1 367 ? 14.914 -21.312 0.814 1 86.31 367 PHE A O 1
ATOM 2797 N N . LEU A 1 368 ? 13.727 -19.656 1.679 1 82.88 368 LEU A N 1
ATOM 2798 C CA . LEU A 1 368 ? 12.914 -20.562 2.496 1 82.88 368 LEU A CA 1
ATOM 2799 C C . LEU A 1 368 ? 11.984 -21.391 1.627 1 82.88 368 LEU A C 1
ATOM 2801 O O . LEU A 1 368 ? 11.734 -22.562 1.927 1 82.88 368 LEU A O 1
ATOM 2805 N N . ALA A 1 369 ? 11.617 -20.75 0.575 1 86.94 369 ALA A N 1
ATOM 2806 C CA . ALA A 1 369 ? 10.664 -21.469 -0.279 1 86.94 369 ALA A CA 1
ATOM 2807 C C . ALA A 1 369 ? 11.312 -22.688 -0.919 1 86.94 369 ALA A C 1
ATOM 2809 O O . ALA A 1 369 ? 10.836 -23.812 -0.737 1 86.94 369 ALA A O 1
ATOM 2810 N N . PRO A 1 370 ? 12.43 -22.5 -1.569 1 89.88 370 PRO A N 1
ATOM 2811 C CA . PRO A 1 370 ? 13.086 -23.688 -2.119 1 89.88 370 PRO A CA 1
ATOM 2812 C C . PRO A 1 370 ? 13.484 -24.688 -1.044 1 89.88 370 PRO A C 1
ATOM 2814 O O . PRO A 1 370 ? 13.391 -25.906 -1.262 1 89.88 370 PRO A O 1
ATOM 2817 N N . ALA A 1 371 ? 13.906 -24.219 0.056 1 90.62 371 ALA A N 1
ATOM 2818 C CA . ALA A 1 371 ? 14.328 -25.109 1.135 1 90.62 371 ALA A CA 1
ATOM 2819 C C . ALA A 1 371 ? 13.164 -25.953 1.65 1 90.62 371 ALA A C 1
ATOM 2821 O O . ALA A 1 371 ? 13.305 -27.156 1.852 1 90.62 371 ALA A O 1
ATOM 2822 N N . LEU A 1 372 ? 12.078 -25.344 1.808 1 89.19 372 LEU A N 1
ATOM 2823 C CA . LEU A 1 372 ? 10.898 -26.031 2.299 1 89.19 372 LEU A CA 1
ATOM 2824 C C . LEU A 1 372 ? 10.383 -27.031 1.264 1 89.19 372 LEU A C 1
ATOM 2826 O O . LEU A 1 372 ? 9.984 -28.141 1.611 1 89.19 372 LEU A O 1
ATOM 2830 N N . LEU A 1 373 ? 10.359 -26.594 0.073 1 89.88 373 LEU A N 1
ATOM 2831 C CA . LEU A 1 373 ? 9.906 -27.5 -0.981 1 89.88 373 LEU A CA 1
ATOM 2832 C C . LEU A 1 373 ? 10.836 -28.688 -1.113 1 89.88 373 LEU A C 1
ATOM 2834 O O . LEU A 1 373 ? 10.375 -29.828 -1.29 1 89.88 373 LEU A O 1
ATOM 2838 N N . LEU A 1 374 ? 12.117 -28.406 -0.998 1 90.56 374 LEU A N 1
ATOM 2839 C CA . LEU A 1 374 ? 13.086 -29.5 -1.085 1 90.56 374 LEU A CA 1
ATOM 2840 C C . LEU A 1 374 ? 12.945 -30.438 0.098 1 90.56 374 LEU A C 1
ATOM 2842 O O . LEU A 1 374 ? 12.938 -31.672 -0.08 1 90.56 374 LEU A O 1
ATOM 2846 N N . GLY A 1 375 ? 12.82 -29.891 1.264 1 89.25 375 GLY A N 1
ATOM 2847 C CA . GLY A 1 375 ? 12.688 -30.703 2.459 1 89.25 375 GLY A CA 1
ATOM 2848 C C . GLY A 1 375 ? 11.375 -31.469 2.516 1 89.25 375 GLY A C 1
ATOM 2849 O O . GLY A 1 375 ? 11.367 -32.688 2.586 1 89.25 375 GLY A O 1
ATOM 2850 N N . ALA A 1 376 ? 10.281 -30.75 2.412 1 85.56 376 ALA A N 1
ATOM 2851 C CA . ALA A 1 376 ? 8.953 -31.359 2.479 1 85.56 376 ALA A CA 1
ATOM 2852 C C . ALA A 1 376 ? 8.711 -32.281 1.287 1 85.56 376 ALA A C 1
ATOM 2854 O O . ALA A 1 376 ? 8.094 -33.344 1.429 1 85.56 376 ALA A O 1
ATOM 2855 N N . GLY A 1 377 ? 9.203 -31.797 0.216 1 81.69 377 GLY A N 1
ATOM 2856 C CA . GLY A 1 377 ? 9.039 -32.625 -0.971 1 81.69 377 GLY A CA 1
ATOM 2857 C C . GLY A 1 377 ? 9.781 -33.938 -0.889 1 81.69 377 GLY A C 1
ATOM 2858 O O . GLY A 1 377 ? 9.258 -35 -1.269 1 81.69 377 GLY A O 1
ATOM 2859 N N . THR A 1 378 ? 10.969 -33.906 -0.427 1 82.88 378 THR A N 1
ATOM 2860 C CA . THR A 1 378 ? 11.758 -35.094 -0.28 1 82.88 378 THR A CA 1
ATOM 2861 C C . THR A 1 378 ? 11.133 -36.031 0.752 1 82.88 378 THR A C 1
ATOM 2863 O O . THR A 1 378 ? 11.07 -37.25 0.544 1 82.88 378 THR A O 1
ATOM 2866 N N . LEU A 1 379 ? 10.617 -35.438 1.745 1 81.88 379 LEU A N 1
ATOM 2867 C CA . LEU A 1 379 ? 9.938 -36.219 2.762 1 81.88 379 LEU A CA 1
ATOM 2868 C C . LEU A 1 379 ? 8.633 -36.812 2.223 1 81.88 379 LEU A C 1
ATOM 2870 O O . LEU A 1 379 ? 8.289 -37.969 2.52 1 81.88 379 LEU A O 1
ATOM 2874 N N . GLY A 1 380 ? 7.965 -35.969 1.498 1 75.75 380 GLY A N 1
ATOM 2875 C CA . GLY A 1 380 ? 6.73 -36.406 0.874 1 75.75 380 GLY A CA 1
ATOM 2876 C C . GLY A 1 380 ? 6.945 -37.531 -0.124 1 75.75 380 GLY A C 1
ATOM 2877 O O . GLY A 1 380 ? 6.078 -38.375 -0.302 1 75.75 380 GLY A O 1
ATOM 2878 N N . GLY A 1 381 ? 8.094 -37.469 -0.779 1 71.75 381 GLY A N 1
ATOM 2879 C CA . GLY A 1 381 ? 8.445 -38.531 -1.725 1 71.75 381 GLY A CA 1
ATOM 2880 C C . GLY A 1 381 ? 8.594 -39.875 -1.077 1 71.75 381 GLY A C 1
ATOM 2881 O O . GLY A 1 381 ? 8.539 -40.906 -1.758 1 71.75 381 GLY A O 1
ATOM 2882 N N . LEU A 1 382 ? 8.656 -39.844 0.227 1 76.75 382 LEU A N 1
ATOM 2883 C CA . LEU A 1 382 ? 8.773 -41.094 0.97 1 76.75 382 LEU A CA 1
ATOM 2884 C C . LEU A 1 382 ? 7.43 -41.781 1.067 1 76.75 382 LEU A C 1
ATOM 2886 O O . LEU A 1 382 ? 7.375 -43 1.296 1 76.75 382 LEU A O 1
ATOM 2890 N N . VAL A 1 383 ? 6.43 -41.094 0.809 1 73.5 383 VAL A N 1
ATOM 2891 C CA . VAL A 1 383 ? 5.094 -41.625 1 1 73.5 383 VAL A CA 1
ATOM 2892 C C . VAL A 1 383 ? 4.82 -42.688 -0.058 1 73.5 383 VAL A C 1
ATOM 2894 O O . VAL A 1 383 ? 4.449 -43.844 0.272 1 73.5 383 VAL A O 1
ATOM 2897 N N . PRO A 1 384 ? 5.027 -42.375 -1.267 1 67.44 384 PRO A N 1
ATOM 2898 C CA . PRO A 1 384 ? 4.836 -43.438 -2.258 1 67.44 384 PRO A CA 1
ATOM 2899 C C . PRO A 1 384 ? 5.758 -44.625 -2.025 1 67.44 384 PRO A C 1
ATOM 2901 O O . PRO A 1 384 ? 5.375 -45.781 -2.287 1 67.44 384 PRO A O 1
ATOM 2904 N N . LEU A 1 385 ? 6.91 -44.344 -1.53 1 70.06 385 LEU A N 1
ATOM 2905 C CA . LEU A 1 385 ? 7.867 -45.406 -1.246 1 70.06 385 LEU A CA 1
ATOM 2906 C C . LEU A 1 385 ? 7.359 -46.312 -0.126 1 70.06 385 LEU A C 1
ATOM 2908 O O . LEU A 1 385 ? 7.543 -47.531 -0.172 1 70.06 385 LEU A O 1
ATOM 2912 N N . TRP A 1 386 ? 6.773 -45.625 0.791 1 73.12 386 TRP A N 1
ATOM 2913 C CA . TRP A 1 386 ? 6.219 -46.375 1.906 1 73.12 386 TRP A CA 1
ATOM 2914 C C . TRP A 1 386 ? 5.039 -47.25 1.45 1 73.12 386 TRP A C 1
ATOM 2916 O O . TRP A 1 386 ? 4.883 -48.375 1.891 1 73.12 386 TRP A O 1
ATOM 2926 N N . LEU A 1 387 ? 4.328 -46.812 0.571 1 65.88 387 LEU A N 1
ATOM 2927 C CA . LEU A 1 387 ? 3.186 -47.531 0.048 1 65.88 387 LEU A CA 1
ATOM 2928 C C . LEU A 1 387 ? 3.645 -48.719 -0.812 1 65.88 387 LEU A C 1
ATOM 2930 O O . LEU A 1 387 ? 2.984 -49.75 -0.854 1 65.88 387 LEU A O 1
ATOM 2934 N N . LEU A 1 388 ? 4.691 -48.531 -1.457 1 60.88 388 LEU A N 1
ATOM 2935 C CA . LEU A 1 388 ? 5.262 -49.594 -2.273 1 60.88 388 LEU A CA 1
ATOM 2936 C C . LEU A 1 388 ? 5.785 -50.75 -1.398 1 60.88 388 LEU A C 1
ATOM 2938 O O . LEU A 1 388 ? 5.805 -51.906 -1.823 1 60.88 388 LEU A O 1
ATOM 2942 N N . ARG A 1 389 ? 6.324 -50.25 -0.375 1 62.19 389 ARG A N 1
ATOM 2943 C CA . ARG A 1 389 ? 6.836 -51.281 0.518 1 62.19 389 ARG A CA 1
ATOM 2944 C C . ARG A 1 389 ? 5.734 -52.25 0.918 1 62.19 389 ARG A C 1
ATOM 2946 O O . ARG A 1 389 ? 5.992 -53.438 1.097 1 62.19 389 ARG A O 1
ATOM 2953 N N . LYS A 1 390 ? 4.547 -51.75 1.001 1 59.69 390 LYS A N 1
ATOM 2954 C CA . LYS A 1 390 ? 3.467 -52.594 1.512 1 59.69 390 LYS A CA 1
ATOM 2955 C C . LYS A 1 390 ? 2.797 -53.375 0.385 1 59.69 390 LYS A C 1
ATOM 2957 O O . LYS A 1 390 ? 2.127 -54.375 0.632 1 59.69 390 LYS A O 1
ATOM 2962 N N . LYS A 1 391 ? 2.859 -52.938 -0.78 1 56.75 391 LYS A N 1
ATOM 2963 C CA . LYS A 1 391 ? 2.088 -53.562 -1.846 1 56.75 391 LYS A CA 1
ATOM 2964 C C . LYS A 1 391 ? 2.85 -54.75 -2.447 1 56.75 391 LYS A C 1
ATOM 2966 O O . LYS A 1 391 ? 4.055 -54.656 -2.68 1 56.75 391 LYS A O 1
ATOM 2971 N N . ASP A 1 392 ? 2.314 -55.906 -2.207 1 53.38 392 ASP A N 1
ATOM 2972 C CA . ASP A 1 392 ? 2.771 -57.125 -2.834 1 53.38 392 ASP A CA 1
ATOM 2973 C C . ASP A 1 392 ? 2.871 -56.969 -4.348 1 53.38 392 ASP A C 1
ATOM 2975 O O . ASP A 1 392 ? 1.924 -56.5 -4.996 1 53.38 392 ASP A O 1
ATOM 2979 N N . ILE A 1 393 ? 4.094 -56.906 -4.887 1 54.72 393 ILE A N 1
ATOM 2980 C CA . ILE A 1 393 ? 4.469 -56.719 -6.281 1 54.72 393 ILE A CA 1
ATOM 2981 C C . ILE A 1 393 ? 3.766 -57.75 -7.152 1 54.72 393 ILE A C 1
ATOM 2983 O O . ILE A 1 393 ? 3.701 -57.594 -8.375 1 54.72 393 ILE A O 1
ATOM 2987 N N . ALA A 1 394 ? 3.129 -58.781 -6.59 1 55.62 394 ALA A N 1
ATOM 2988 C CA . ALA A 1 394 ? 2.625 -59.938 -7.332 1 55.62 394 ALA A CA 1
ATOM 2989 C C . ALA A 1 394 ? 1.528 -59.531 -8.312 1 55.62 394 ALA A C 1
ATOM 2991 O O . ALA A 1 394 ? 1.54 -59.938 -9.477 1 55.62 394 ALA A O 1
ATOM 2992 N N . PRO A 1 395 ? 0.76 -58.688 -7.836 1 48.78 395 PRO A N 1
ATOM 2993 C CA . PRO A 1 395 ? -0.334 -58.438 -8.781 1 48.78 395 PRO A CA 1
ATOM 2994 C C . PRO A 1 395 ? 0.092 -57.594 -9.969 1 48.78 395 PRO A C 1
ATOM 2996 O O . PRO A 1 395 ? -0.606 -57.531 -10.984 1 48.78 395 PRO A O 1
ATOM 2999 N N . TYR A 1 396 ? 1.112 -57 -9.906 1 49.28 396 TYR A N 1
ATOM 3000 C CA . TYR A 1 396 ? 1.54 -56.125 -11 1 49.28 396 TYR A CA 1
ATOM 3001 C C . TYR A 1 396 ? 2.494 -56.844 -11.938 1 49.28 396 TYR A C 1
ATOM 3003 O O . TYR A 1 396 ? 2.941 -56.281 -12.938 1 49.28 396 TYR A O 1
ATOM 3011 N N . LEU A 1 397 ? 2.807 -58.156 -11.648 1 46.34 397 LEU A N 1
ATOM 3012 C CA . LEU A 1 397 ? 3.504 -59.094 -12.539 1 46.34 397 LEU A CA 1
ATOM 3013 C C . LEU A 1 397 ? 2.514 -59.844 -13.414 1 46.34 397 LEU A C 1
ATOM 3015 O O . LEU A 1 397 ? 1.423 -60.219 -12.961 1 46.34 397 LEU A O 1
ATOM 3019 N N . MET B 1 1 ? -16.406 -37.969 -29.984 1 69.62 1 MET B N 1
ATOM 3020 C CA . MET B 1 1 ? -15.109 -37.312 -29.875 1 69.62 1 MET B CA 1
ATOM 3021 C C . MET B 1 1 ? -14.867 -36.812 -28.469 1 69.62 1 MET B C 1
ATOM 3023 O O . MET B 1 1 ? -13.844 -37.125 -27.859 1 69.62 1 MET B O 1
ATOM 3027 N N . LEU B 1 2 ? -15.914 -36.281 -27.891 1 70.62 2 LEU B N 1
ATOM 3028 C CA . LEU B 1 2 ? -15.766 -35.781 -26.531 1 70.62 2 LEU B CA 1
ATOM 3029 C C . LEU B 1 2 ? -15.578 -36.938 -25.547 1 70.62 2 LEU B C 1
ATOM 3031 O O . LEU B 1 2 ? -14.75 -36.875 -24.641 1 70.62 2 LEU B O 1
ATOM 3035 N N . CYS B 1 3 ? -16.328 -37.969 -25.812 1 68.38 3 CYS B N 1
ATOM 3036 C CA . CYS B 1 3 ? -16.234 -39.156 -24.938 1 68.38 3 CYS B CA 1
ATOM 3037 C C . CYS B 1 3 ? -14.859 -39.781 -25.016 1 68.38 3 CYS B C 1
ATOM 3039 O O . CYS B 1 3 ? -14.297 -40.188 -24 1 68.38 3 CYS B O 1
ATOM 3041 N N . LEU B 1 4 ? -14.352 -39.875 -26.203 1 69.12 4 LEU B N 1
ATOM 3042 C CA . LEU B 1 4 ? -13.031 -40.438 -26.391 1 69.12 4 LEU B CA 1
ATOM 3043 C C . LEU B 1 4 ? -11.953 -39.594 -25.734 1 69.12 4 LEU B C 1
ATOM 3045 O O . LEU B 1 4 ? -11 -40.094 -25.156 1 69.12 4 LEU B O 1
ATOM 3049 N N . ALA B 1 5 ? -12.156 -38.344 -25.875 1 71.12 5 ALA B N 1
ATOM 3050 C CA . ALA B 1 5 ? -11.203 -37.406 -25.297 1 71.12 5 ALA B CA 1
ATOM 3051 C C . ALA B 1 5 ? -11.195 -37.531 -23.766 1 71.12 5 ALA B C 1
ATOM 3053 O O . ALA B 1 5 ? -10.133 -37.531 -23.141 1 71.12 5 ALA B O 1
ATOM 3054 N N . PHE B 1 6 ? -12.406 -37.656 -23.25 1 71 6 PHE B N 1
ATOM 3055 C CA . PHE B 1 6 ? -12.523 -37.781 -21.797 1 71 6 PHE B CA 1
ATOM 3056 C C . PHE B 1 6 ? -11.945 -39.125 -21.328 1 71 6 PHE B C 1
ATOM 3058 O O . PHE B 1 6 ? -11.273 -39.188 -20.297 1 71 6 PHE B O 1
ATOM 3065 N N . LEU B 1 7 ? -12.164 -40.156 -22.094 1 68.38 7 LEU B N 1
ATOM 3066 C CA . LEU B 1 7 ? -11.656 -41.469 -21.766 1 68.38 7 LEU B CA 1
ATOM 3067 C C . LEU B 1 7 ? -10.133 -41.5 -21.828 1 68.38 7 LEU B C 1
ATOM 3069 O O . LEU B 1 7 ? -9.477 -42.156 -21.031 1 68.38 7 LEU B O 1
ATOM 3073 N N . SER B 1 8 ? -9.641 -40.75 -22.797 1 67.94 8 SER B N 1
ATOM 3074 C CA . SER B 1 8 ? -8.188 -40.688 -22.953 1 67.94 8 SER B CA 1
ATOM 3075 C C . SER B 1 8 ? -7.551 -39.969 -21.75 1 67.94 8 SER B C 1
ATOM 3077 O O . SER B 1 8 ? -6.465 -40.344 -21.312 1 67.94 8 SER B O 1
ATOM 3079 N N . LEU B 1 9 ? -8.25 -39.062 -21.234 1 68.69 9 LEU B N 1
ATOM 3080 C CA . LEU B 1 9 ? -7.754 -38.312 -20.078 1 68.69 9 LEU B CA 1
ATOM 3081 C C . LEU B 1 9 ? -7.656 -39.219 -18.859 1 68.69 9 LEU B C 1
ATOM 3083 O O . LEU B 1 9 ? -6.734 -39.094 -18.047 1 68.69 9 LEU B O 1
ATOM 3087 N N . TRP B 1 10 ? -8.492 -40.156 -18.859 1 69 10 TRP B N 1
ATOM 3088 C CA . TRP B 1 10 ? -8.57 -41.062 -17.719 1 69 10 TRP B CA 1
ATOM 3089 C C . TRP B 1 10 ? -7.547 -42.188 -17.828 1 69 10 TRP B C 1
ATOM 3091 O O . TRP B 1 10 ? -7.188 -42.812 -16.828 1 69 10 TRP B O 1
ATOM 3101 N N . ARG B 1 11 ? -7.016 -42.344 -19.031 1 69.81 11 ARG B N 1
ATOM 3102 C CA . ARG B 1 11 ? -6.09 -43.438 -19.234 1 69.81 11 ARG B CA 1
ATOM 3103 C C . ARG B 1 11 ? -4.688 -43.094 -18.75 1 69.81 11 ARG B C 1
ATOM 3105 O O . ARG B 1 11 ? -3.92 -43.969 -18.344 1 69.81 11 ARG B O 1
ATOM 3112 N N . ARG B 1 12 ? -4.398 -41.75 -18.844 1 77.5 12 ARG B N 1
ATOM 3113 C CA . ARG B 1 12 ? -3.104 -41.281 -18.344 1 77.5 12 ARG B CA 1
ATOM 3114 C C . ARG B 1 12 ? -3.275 -40.188 -17.281 1 77.5 12 ARG B C 1
ATOM 3116 O O . ARG B 1 12 ? -2.861 -39.062 -17.484 1 77.5 12 ARG B O 1
ATOM 3123 N N . PRO B 1 13 ? -3.727 -40.594 -16.156 1 79.5 13 PRO B N 1
ATOM 3124 C CA . PRO B 1 13 ? -4.16 -39.625 -15.141 1 79.5 13 PRO B CA 1
ATOM 3125 C C . PRO B 1 13 ? -3.002 -38.781 -14.586 1 79.5 13 PRO B C 1
ATOM 3127 O O . PRO B 1 13 ? -3.186 -37.625 -14.234 1 79.5 13 PRO B O 1
ATOM 3130 N N . LEU B 1 14 ? -1.824 -39.375 -14.664 1 77.56 14 LEU B N 1
ATOM 3131 C CA . LEU B 1 14 ? -0.699 -38.625 -14.109 1 77.56 14 LEU B CA 1
ATOM 3132 C C . LEU B 1 14 ? -0.344 -37.438 -14.992 1 77.56 14 LEU B C 1
ATOM 3134 O O . LEU B 1 14 ? -0.246 -36.312 -14.516 1 77.56 14 LEU B O 1
ATOM 3138 N N . ARG B 1 15 ? -0.179 -37.75 -16.297 1 79.31 15 ARG B N 1
ATOM 3139 C CA . ARG B 1 15 ? 0.212 -36.719 -17.25 1 79.31 15 ARG B CA 1
ATOM 3140 C C . ARG B 1 15 ? -0.812 -35.594 -17.281 1 79.31 15 ARG B C 1
ATOM 3142 O O . ARG B 1 15 ? -0.458 -34.406 -17.125 1 79.31 15 ARG B O 1
ATOM 3149 N N . TYR B 1 16 ? -2.031 -36 -17.328 1 84.44 16 TYR B N 1
ATOM 3150 C CA . TYR B 1 16 ? -3.086 -35 -17.453 1 84.44 16 TYR B CA 1
ATOM 3151 C C . TYR B 1 16 ? -3.346 -34.312 -16.109 1 84.44 16 TYR B C 1
ATOM 3153 O O . TYR B 1 16 ? -3.662 -33.125 -16.078 1 84.44 16 TYR B O 1
ATOM 3161 N N . GLY B 1 17 ? -3.17 -35.094 -15.031 1 87.06 17 GLY B N 1
ATOM 3162 C CA . GLY B 1 17 ? -3.281 -34.469 -13.727 1 87.06 17 GLY B CA 1
ATOM 3163 C C . GLY B 1 17 ? -2.24 -33.406 -13.484 1 87.06 17 GLY B C 1
ATOM 3164 O O . GLY B 1 17 ? -2.557 -32.312 -12.969 1 87.06 17 GLY B O 1
ATOM 3165 N N . LEU B 1 18 ? -1.025 -33.719 -13.969 1 86 18 LEU B N 1
ATOM 3166 C CA . LEU B 1 18 ? 0.065 -32.75 -13.805 1 86 18 LEU B CA 1
ATOM 3167 C C . LEU B 1 18 ? -0.161 -31.516 -14.672 1 86 18 LEU B C 1
ATOM 3169 O O . LEU B 1 18 ? 0.11 -30.391 -14.242 1 86 18 LEU B O 1
ATOM 3173 N N . LEU B 1 19 ? -0.681 -31.766 -15.82 1 88.31 19 LEU B N 1
ATOM 3174 C CA . LEU B 1 19 ? -0.937 -30.656 -16.719 1 88.31 19 LEU B CA 1
ATOM 3175 C C . LEU B 1 19 ? -2.055 -29.766 -16.188 1 88.31 19 LEU B C 1
ATOM 3177 O O . LEU B 1 19 ? -1.966 -28.547 -16.266 1 88.31 19 LEU B O 1
ATOM 3181 N N . ILE B 1 20 ? -3.008 -30.438 -15.609 1 90.75 20 ILE B N 1
ATOM 3182 C CA . ILE B 1 20 ? -4.121 -29.688 -15.023 1 90.75 20 ILE B CA 1
ATOM 3183 C C . ILE B 1 20 ? -3.625 -28.891 -13.828 1 90.75 20 ILE B C 1
ATOM 3185 O O . ILE B 1 20 ? -3.943 -27.703 -13.695 1 90.75 20 ILE B O 1
ATOM 3189 N N . LEU B 1 21 ? -2.818 -29.484 -13.023 1 90.31 21 LEU B N 1
ATOM 3190 C CA . LEU B 1 21 ? -2.291 -28.812 -11.844 1 90.31 21 LEU B CA 1
ATOM 3191 C C . LEU B 1 21 ? -1.379 -27.656 -12.242 1 90.31 21 LEU B C 1
ATOM 3193 O O . LEU B 1 21 ? -1.441 -26.578 -11.641 1 90.31 21 LEU B O 1
ATOM 3197 N N . LEU B 1 22 ? -0.592 -27.891 -13.219 1 89.06 22 LEU B N 1
ATOM 3198 C CA . LEU B 1 22 ? 0.313 -26.859 -13.703 1 89.06 22 LEU B CA 1
ATOM 3199 C C . LEU B 1 22 ? -0.467 -25.656 -14.219 1 89.06 22 LEU B C 1
ATOM 3201 O O . LEU B 1 22 ? -0.167 -24.516 -13.867 1 89.06 22 LEU B O 1
ATOM 3205 N N . THR B 1 23 ? -1.445 -25.938 -15.023 1 90 23 THR B N 1
ATOM 3206 C CA . THR B 1 23 ? -2.268 -24.875 -15.586 1 90 23 THR B CA 1
ATOM 3207 C C . THR B 1 23 ? -3.037 -24.141 -14.492 1 90 23 THR B C 1
ATOM 3209 O O . THR B 1 23 ? -3.184 -22.922 -14.531 1 90 23 THR B O 1
ATOM 3212 N N . ALA B 1 24 ? -3.471 -24.922 -13.531 1 92.44 24 ALA B N 1
ATOM 3213 C CA . ALA B 1 24 ? -4.211 -24.328 -12.422 1 92.44 24 ALA B CA 1
ATOM 3214 C C . ALA B 1 24 ? -3.336 -23.359 -11.625 1 92.44 24 ALA B C 1
ATOM 3216 O O . ALA B 1 24 ? -3.74 -22.234 -11.359 1 92.44 24 ALA B O 1
ATOM 3217 N N . VAL B 1 25 ? -2.164 -23.766 -11.352 1 89.06 25 VAL B N 1
ATOM 3218 C CA . VAL B 1 25 ? -1.255 -22.938 -10.555 1 89.06 25 VAL B CA 1
ATOM 3219 C C . VAL B 1 25 ? -0.822 -21.719 -11.367 1 89.06 25 VAL B C 1
ATOM 3221 O O . VAL B 1 25 ? -0.766 -20.609 -10.844 1 89.06 25 VAL B O 1
ATOM 3224 N N . ALA B 1 26 ? -0.605 -21.922 -12.609 1 87.19 26 ALA B N 1
ATOM 3225 C CA . ALA B 1 26 ? -0.203 -20.828 -13.492 1 87.19 26 ALA B CA 1
ATOM 3226 C C . ALA B 1 26 ? -1.307 -19.781 -13.602 1 87.19 26 ALA B C 1
ATOM 3228 O O . ALA B 1 26 ? -1.029 -18.578 -13.648 1 87.19 26 ALA B O 1
ATOM 3229 N N . CYS B 1 27 ? -2.52 -20.281 -13.586 1 90.31 27 CYS B N 1
ATOM 3230 C CA . CYS B 1 27 ? -3.67 -19.391 -13.742 1 90.31 27 CYS B CA 1
ATOM 3231 C C . CYS B 1 27 ? -4.035 -18.719 -12.43 1 90.31 27 CYS B C 1
ATOM 3233 O O . CYS B 1 27 ? -4.566 -17.609 -12.414 1 90.31 27 CYS B O 1
ATOM 3235 N N . ALA B 1 28 ? -3.762 -19.312 -11.398 1 89.81 28 ALA B N 1
ATOM 3236 C CA . ALA B 1 28 ? -4.191 -18.844 -10.086 1 89.81 28 ALA B CA 1
ATOM 3237 C C . ALA B 1 28 ? -3.494 -17.531 -9.719 1 89.81 28 ALA B C 1
ATOM 3239 O O . ALA B 1 28 ? -4.113 -16.641 -9.141 1 89.81 28 ALA B O 1
ATOM 3240 N N . LEU B 1 29 ? -2.305 -17.359 -10.148 1 82.62 29 LEU B N 1
ATOM 3241 C CA . LEU B 1 29 ? -1.505 -16.234 -9.711 1 82.62 29 LEU B CA 1
ATOM 3242 C C . LEU B 1 29 ? -2.039 -14.93 -10.297 1 82.62 29 LEU B C 1
ATOM 3244 O O . LEU B 1 29 ? -2.32 -13.977 -9.57 1 82.62 29 LEU B O 1
ATOM 3248 N N . PRO B 1 30 ? -2.15 -14.922 -11.609 1 87.38 30 PRO B N 1
ATOM 3249 C CA . PRO B 1 30 ? -2.697 -13.672 -12.148 1 87.38 30 PRO B CA 1
ATOM 3250 C C . PRO B 1 30 ? -4.117 -13.391 -11.664 1 87.38 30 PRO B C 1
ATOM 3252 O O . PRO B 1 30 ? -4.477 -12.234 -11.438 1 87.38 30 PRO B O 1
ATOM 3255 N N . VAL B 1 31 ? -4.914 -14.406 -11.461 1 90.25 31 VAL B N 1
ATOM 3256 C CA . VAL B 1 31 ? -6.27 -14.227 -10.961 1 90.25 31 VAL B CA 1
ATOM 3257 C C . VAL B 1 31 ? -6.223 -13.648 -9.547 1 90.25 31 VAL B C 1
ATOM 3259 O O . VAL B 1 31 ? -6.977 -12.727 -9.219 1 90.25 31 VAL B O 1
ATOM 3262 N N . PHE B 1 32 ? -5.367 -14.164 -8.781 1 86.81 32 PHE B N 1
ATOM 3263 C CA . PHE B 1 32 ? -5.188 -13.695 -7.414 1 86.81 32 PHE B CA 1
ATOM 3264 C C . PHE B 1 32 ? -4.82 -12.211 -7.398 1 86.81 32 PHE B C 1
ATOM 3266 O O . PHE B 1 32 ? -5.43 -11.422 -6.676 1 86.81 32 PHE B O 1
ATOM 3273 N N . VAL B 1 33 ? -3.859 -11.844 -8.234 1 83.38 33 VAL B N 1
ATOM 3274 C CA . VAL B 1 33 ? -3.355 -10.477 -8.258 1 83.38 33 VAL B CA 1
ATOM 3275 C C . VAL B 1 33 ? -4.441 -9.539 -8.781 1 83.38 33 VAL B C 1
ATOM 3277 O O . VAL B 1 33 ? -4.645 -8.445 -8.234 1 83.38 33 VAL B O 1
ATOM 3280 N N . ILE B 1 34 ? -5.105 -9.977 -9.781 1 87.12 34 ILE B N 1
ATOM 3281 C CA . ILE B 1 34 ? -6.168 -9.164 -10.359 1 87.12 34 ILE B CA 1
ATOM 3282 C C . ILE B 1 34 ? -7.277 -8.953 -9.336 1 87.12 34 ILE B C 1
ATOM 3284 O O . ILE B 1 34 ? -7.77 -7.836 -9.156 1 87.12 34 ILE B O 1
ATOM 3288 N N . GLN B 1 35 ? -7.598 -10.008 -8.648 1 86.88 35 GLN B N 1
ATOM 3289 C CA . GLN B 1 35 ? -8.648 -9.914 -7.641 1 86.88 35 GLN B CA 1
ATOM 3290 C C . GLN B 1 35 ? -8.211 -9.023 -6.477 1 86.88 35 GLN B C 1
ATOM 3292 O O . GLN B 1 35 ? -9.008 -8.25 -5.949 1 86.88 35 GLN B O 1
ATOM 3297 N N . MET B 1 36 ? -7.008 -9.156 -6.129 1 80.75 36 MET B N 1
ATOM 3298 C CA . MET B 1 36 ? -6.492 -8.344 -5.023 1 80.75 36 MET B CA 1
ATOM 3299 C C . MET B 1 36 ? -6.461 -6.867 -5.398 1 80.75 36 MET B C 1
ATOM 3301 O O . MET B 1 36 ? -6.91 -6.02 -4.629 1 80.75 36 MET B O 1
ATOM 3305 N N . ALA B 1 37 ? -5.883 -6.602 -6.551 1 80.62 37 ALA B N 1
ATOM 3306 C CA . ALA B 1 37 ? -5.801 -5.227 -7.035 1 80.62 37 ALA B CA 1
ATOM 3307 C C . ALA B 1 37 ? -7.191 -4.613 -7.188 1 80.62 37 ALA B C 1
ATOM 3309 O O . ALA B 1 37 ? -7.441 -3.496 -6.73 1 80.62 37 ALA B O 1
ATOM 3310 N N . GLY B 1 38 ? -8.062 -5.348 -7.801 1 82.5 38 GLY B N 1
ATOM 3311 C CA . GLY B 1 38 ? -9.422 -4.879 -7.992 1 82.5 38 GLY B CA 1
ATOM 3312 C C . GLY B 1 38 ? -10.195 -4.754 -6.695 1 82.5 38 GLY B C 1
ATOM 3313 O O . GLY B 1 38 ? -10.961 -3.803 -6.508 1 82.5 38 GLY B O 1
ATOM 3314 N N . GLY B 1 39 ? -10.023 -5.727 -5.852 1 81.25 39 GLY B N 1
ATOM 3315 C CA . GLY B 1 39 ? -10.68 -5.676 -4.555 1 81.25 39 GLY B CA 1
ATOM 3316 C C . GLY B 1 39 ? -10.25 -4.488 -3.715 1 81.25 39 GLY B C 1
ATOM 3317 O O . GLY B 1 39 ? -11.07 -3.869 -3.041 1 81.25 39 GLY B O 1
ATOM 3318 N N . LEU B 1 40 ? -9 -4.176 -3.723 1 78.38 40 LEU B N 1
ATOM 3319 C CA . LEU B 1 40 ? -8.492 -3.016 -3 1 78.38 40 LEU B CA 1
ATOM 3320 C C . LEU B 1 40 ? -9.07 -1.724 -3.57 1 78.38 40 LEU B C 1
ATOM 3322 O O . LEU B 1 40 ? -9.492 -0.846 -2.816 1 78.38 40 LEU B O 1
ATOM 3326 N N . CYS B 1 41 ? -9.039 -1.672 -4.883 1 81.19 41 CYS B N 1
ATOM 3327 C CA . CYS B 1 41 ? -9.586 -0.49 -5.539 1 81.19 41 CYS B CA 1
ATOM 3328 C C . CYS B 1 41 ? -11.062 -0.319 -5.207 1 81.19 41 CYS B C 1
ATOM 3330 O O . CYS B 1 41 ? -11.523 0.795 -4.945 1 81.19 41 CYS B O 1
ATOM 3332 N N . GLN B 1 42 ? -11.742 -1.363 -5.223 1 83.19 42 GLN B N 1
ATOM 3333 C CA . GLN B 1 42 ? -13.156 -1.312 -4.891 1 83.19 42 GLN B CA 1
ATOM 3334 C C . GLN B 1 42 ? -13.367 -0.917 -3.432 1 83.19 42 GLN B C 1
ATOM 3336 O O . GLN B 1 42 ? -14.305 -0.175 -3.113 1 83.19 42 GLN B O 1
ATOM 3341 N N . GLY B 1 43 ? -12.555 -1.472 -2.604 1 81.38 43 GLY B N 1
ATOM 3342 C CA . GLY B 1 43 ? -12.617 -1.072 -1.207 1 81.38 43 GLY B CA 1
ATOM 3343 C C . GLY B 1 43 ? -12.352 0.406 -0.996 1 81.38 43 GLY B C 1
ATOM 3344 O O . GLY B 1 43 ? -13.039 1.059 -0.208 1 81.38 43 GLY B O 1
ATOM 3345 N N . LEU B 1 44 ? -11.391 0.927 -1.698 1 81.88 44 LEU B N 1
ATOM 3346 C CA . LEU B 1 44 ? -11.062 2.348 -1.628 1 81.88 44 LEU B CA 1
ATOM 3347 C C . LEU B 1 44 ? -12.219 3.195 -2.143 1 81.88 44 LEU B C 1
ATOM 3349 O O . LEU B 1 44 ? -12.57 4.211 -1.536 1 81.88 44 LEU B O 1
ATOM 3353 N N . ASN B 1 45 ? -12.734 2.746 -3.234 1 84.38 45 ASN B N 1
ATOM 3354 C CA . ASN B 1 45 ? -13.875 3.457 -3.811 1 84.38 45 ASN B CA 1
ATOM 3355 C C . ASN B 1 45 ? -15.07 3.457 -2.867 1 84.38 45 ASN B C 1
ATOM 3357 O O . ASN B 1 45 ? -15.758 4.473 -2.729 1 84.38 45 ASN B O 1
ATOM 3361 N N . ARG B 1 46 ? -15.289 2.408 -2.293 1 86.44 46 ARG B N 1
ATOM 3362 C CA . ARG B 1 46 ? -16.406 2.309 -1.355 1 86.44 46 ARG B CA 1
ATOM 3363 C C . ARG B 1 46 ? -16.203 3.246 -0.17 1 86.44 46 ARG B C 1
ATOM 3365 O O . ARG B 1 46 ? -17.156 3.84 0.324 1 86.44 46 ARG B O 1
ATOM 3372 N N . ALA B 1 47 ? -15.016 3.303 0.247 1 87.5 47 ALA B N 1
ATOM 3373 C CA . ALA B 1 47 ? -14.703 4.195 1.362 1 87.5 47 ALA B CA 1
ATOM 3374 C C . ALA B 1 47 ? -14.867 5.656 0.957 1 87.5 47 ALA B C 1
ATOM 3376 O O . ALA B 1 47 ? -15.359 6.473 1.739 1 87.5 47 ALA B O 1
ATOM 3377 N N . ALA B 1 48 ? -14.523 5.984 -0.276 1 91.06 48 ALA B N 1
ATOM 3378 C CA . ALA B 1 48 ? -14.492 7.371 -0.73 1 91.06 48 ALA B CA 1
ATOM 3379 C C . ALA B 1 48 ? -15.836 7.789 -1.317 1 91.06 48 ALA B C 1
ATOM 3381 O O . ALA B 1 48 ? -16.156 8.977 -1.356 1 91.06 48 ALA B O 1
ATOM 3382 N N . ALA B 1 49 ? -16.641 6.879 -1.719 1 92.69 49 ALA B N 1
ATOM 3383 C CA . ALA B 1 49 ? -17.844 7.125 -2.49 1 92.69 49 ALA B CA 1
ATOM 3384 C C . ALA B 1 49 ? -18.797 8.055 -1.737 1 92.69 49 ALA B C 1
ATOM 3386 O O . ALA B 1 49 ? -19.422 8.938 -2.336 1 92.69 49 ALA B O 1
ATOM 3387 N N . PRO B 1 50 ? -18.906 7.887 -0.467 1 95.88 50 PRO B N 1
ATOM 3388 C CA . PRO B 1 50 ? -19.812 8.781 0.251 1 95.88 50 PRO B CA 1
ATOM 3389 C C . PRO B 1 50 ? -19.344 10.234 0.263 1 95.88 50 PRO B C 1
ATOM 3391 O O . PRO B 1 50 ? -20.109 11.133 0.615 1 95.88 50 PRO B O 1
ATOM 3394 N N . PHE B 1 51 ? -18.141 10.453 -0.128 1 97.06 51 PHE B N 1
ATOM 3395 C CA . PHE B 1 51 ? -17.547 11.789 -0.044 1 97.06 51 PHE B CA 1
ATOM 3396 C C . PHE B 1 51 ? -17.141 12.281 -1.424 1 97.06 51 PHE B C 1
ATOM 3398 O O . PHE B 1 51 ? -15.945 12.398 -1.712 1 97.06 51 PHE B O 1
ATOM 3405 N N . PRO B 1 52 ? -18.094 12.695 -2.203 1 96.56 52 PRO B N 1
ATOM 3406 C CA . PRO B 1 52 ? -17.688 13.211 -3.516 1 96.56 52 PRO B CA 1
ATOM 3407 C C . PRO B 1 52 ? -16.766 14.422 -3.418 1 96.56 52 PRO B C 1
ATOM 3409 O O . PRO B 1 52 ? -15.758 14.5 -4.129 1 96.56 52 PRO B O 1
ATOM 3412 N N . ILE B 1 53 ? -17.172 15.383 -2.57 1 97.38 53 ILE B N 1
ATOM 3413 C CA . ILE B 1 53 ? -16.328 16.547 -2.252 1 97.38 53 ILE B CA 1
ATOM 3414 C C . ILE B 1 53 ? -16.203 16.688 -0.738 1 97.38 53 ILE B C 1
ATOM 3416 O O . ILE B 1 53 ? -17.172 16.453 -0 1 97.38 53 ILE B O 1
ATOM 3420 N N . LEU B 1 54 ? -15.016 16.969 -0.364 1 97.62 54 LEU B N 1
ATOM 3421 C CA . LEU B 1 54 ? -14.75 17.203 1.049 1 97.62 54 LEU B CA 1
ATOM 3422 C C . LEU B 1 54 ? -14.227 18.609 1.272 1 97.62 54 LEU B C 1
ATOM 3424 O O . LEU B 1 54 ? -13.359 19.094 0.535 1 97.62 54 LEU B O 1
ATOM 3428 N N . ALA B 1 55 ? -14.805 19.266 2.203 1 97.56 55 ALA B N 1
ATOM 3429 C CA . ALA B 1 55 ? -14.289 20.562 2.641 1 97.56 55 ALA B CA 1
ATOM 3430 C C . ALA B 1 55 ? -13.695 20.469 4.043 1 97.56 55 ALA B C 1
ATOM 3432 O O . ALA B 1 55 ? -14.219 19.75 4.902 1 97.56 55 ALA B O 1
ATOM 3433 N N . GLY B 1 56 ? -12.664 21.062 4.285 1 96.69 56 GLY B N 1
ATOM 3434 C CA . GLY B 1 56 ? -12.008 21.125 5.582 1 96.69 56 GLY B CA 1
ATOM 3435 C C . GLY B 1 56 ? -10.953 22.219 5.668 1 96.69 56 GLY B C 1
ATOM 3436 O O . GLY B 1 56 ? -10.812 23.031 4.746 1 96.69 56 GLY B O 1
ATOM 3437 N N . ALA B 1 57 ? -10.305 22.266 6.812 1 93.75 57 ALA B N 1
ATOM 3438 C CA . ALA B 1 57 ? -9.281 23.281 7.02 1 93.75 57 ALA B CA 1
ATOM 3439 C C . ALA B 1 57 ? -8.18 23.172 5.969 1 93.75 57 ALA B C 1
ATOM 3441 O O . ALA B 1 57 ? -7.867 22.078 5.496 1 93.75 57 ALA B O 1
ATOM 3442 N N . LYS B 1 58 ? -7.625 24.312 5.602 1 89.69 58 LYS B N 1
ATOM 3443 C CA . LYS B 1 58 ? -6.492 24.312 4.68 1 89.69 58 LYS B CA 1
ATOM 3444 C C . LYS B 1 58 ? -5.309 23.547 5.27 1 89.69 58 LYS B C 1
ATOM 3446 O O . LYS B 1 58 ? -5.043 23.625 6.469 1 89.69 58 LYS B O 1
ATOM 3451 N N . GLY B 1 59 ? -4.703 22.75 4.453 1 89.56 59 GLY B N 1
ATOM 3452 C CA . GLY B 1 59 ? -3.59 21.922 4.875 1 89.56 59 GLY B CA 1
ATOM 3453 C C . GLY B 1 59 ? -3.385 20.703 3.984 1 89.56 59 GLY B C 1
ATOM 3454 O O . GLY B 1 59 ? -3.543 20.781 2.766 1 89.56 59 GLY B O 1
ATOM 3455 N N . SER B 1 60 ? -3 19.656 4.574 1 91.12 60 SER B N 1
ATOM 3456 C CA . SER B 1 60 ? -2.709 18.438 3.83 1 91.12 60 SER B CA 1
ATOM 3457 C C . SER B 1 60 ? -3.99 17.75 3.365 1 91.12 60 SER B C 1
ATOM 3459 O O . SER B 1 60 ? -4.82 17.344 4.184 1 91.12 60 SER B O 1
ATOM 3461 N N . PRO B 1 61 ? -4.066 17.578 2.021 1 91.94 61 PRO B N 1
ATOM 3462 C CA . PRO B 1 61 ? -5.223 16.812 1.54 1 91.94 61 PRO B CA 1
ATOM 3463 C C . PRO B 1 61 ? -5.246 15.383 2.061 1 91.94 61 PRO B C 1
ATOM 3465 O O . PRO B 1 61 ? -6.32 14.836 2.324 1 91.94 61 PRO B O 1
ATOM 3468 N N . TYR B 1 62 ? -4.098 14.812 2.252 1 90.12 62 TYR B N 1
ATOM 3469 C CA . TYR B 1 62 ? -4.012 13.445 2.756 1 90.12 62 TYR B CA 1
ATOM 3470 C C . TYR B 1 62 ? -4.516 13.359 4.191 1 90.12 62 TYR B C 1
ATOM 3472 O O . TYR B 1 62 ? -5.273 12.453 4.539 1 90.12 62 TYR B O 1
ATOM 3480 N N . GLN B 1 63 ? -4.074 14.32 4.969 1 91.25 63 GLN B N 1
ATOM 3481 C CA . GLN B 1 63 ? -4.504 14.352 6.363 1 91.25 63 GLN B CA 1
ATOM 3482 C C . GLN B 1 63 ? -6.016 14.516 6.469 1 91.25 63 GLN B C 1
ATOM 3484 O O . GLN B 1 63 ? -6.664 13.859 7.285 1 91.25 63 GLN B O 1
ATOM 3489 N N . LEU B 1 64 ? -6.535 15.43 5.641 1 94.5 64 LEU B N 1
ATOM 3490 C CA . LEU B 1 64 ? -7.977 15.656 5.641 1 94.5 64 LEU B CA 1
ATOM 3491 C C . LEU B 1 64 ? -8.734 14.375 5.305 1 94.5 64 LEU B C 1
ATOM 3493 O O . LEU B 1 64 ? -9.695 14.023 5.988 1 94.5 64 LEU B O 1
ATOM 3497 N N . VAL B 1 65 ? -8.297 13.688 4.355 1 94.12 65 VAL B N 1
ATOM 3498 C CA . VAL B 1 65 ? -8.961 12.477 3.895 1 94.12 65 VAL B CA 1
ATOM 3499 C C . VAL B 1 65 ? -8.766 11.359 4.918 1 94.12 65 VAL B C 1
ATOM 3501 O O . VAL B 1 65 ? -9.711 10.641 5.25 1 94.12 65 VAL B O 1
ATOM 3504 N N . LEU B 1 66 ? -7.57 11.188 5.414 1 91.5 66 LEU B N 1
ATOM 3505 C CA . LEU B 1 66 ? -7.293 10.141 6.395 1 91.5 66 LEU B CA 1
ATOM 3506 C C . LEU B 1 66 ? -8.141 10.336 7.648 1 91.5 66 LEU B C 1
ATOM 3508 O O . LEU B 1 66 ? -8.625 9.367 8.234 1 91.5 66 LEU B O 1
ATOM 3512 N N . ASN B 1 67 ? -8.266 11.547 8.023 1 93.19 67 ASN B N 1
ATOM 3513 C CA . ASN B 1 67 ? -9.055 11.836 9.219 1 93.19 67 ASN B CA 1
ATOM 3514 C C . ASN B 1 67 ? -10.539 11.617 8.984 1 93.19 67 ASN B C 1
ATOM 3516 O O . ASN B 1 67 ? -11.211 10.953 9.773 1 93.19 67 ASN B O 1
ATOM 3520 N N . THR B 1 68 ? -11.039 12.172 7.891 1 95.88 68 THR B N 1
ATOM 3521 C CA . THR B 1 68 ? -12.477 12.258 7.691 1 95.88 68 THR B CA 1
ATOM 3522 C C . THR B 1 68 ? -13.016 10.977 7.074 1 95.88 68 THR B C 1
ATOM 3524 O O . THR B 1 68 ? -14.047 10.453 7.516 1 95.88 68 THR B O 1
ATOM 3527 N N . VAL B 1 69 ? -12.375 10.477 6.121 1 94.44 69 VAL B N 1
ATOM 3528 C CA . VAL B 1 69 ? -12.867 9.32 5.383 1 94.44 69 VAL B CA 1
ATOM 3529 C C . VAL B 1 69 ? -12.5 8.039 6.125 1 94.44 69 VAL B C 1
ATOM 3531 O O . VAL B 1 69 ? -13.336 7.145 6.277 1 94.44 69 VAL B O 1
ATOM 3534 N N . PHE B 1 70 ? -11.328 7.988 6.664 1 90.81 70 PHE B N 1
ATOM 3535 C CA . PHE B 1 70 ? -10.852 6.734 7.234 1 90.81 70 PHE B CA 1
ATOM 3536 C C . PHE B 1 70 ? -10.922 6.773 8.758 1 90.81 70 PHE B C 1
ATOM 3538 O O . PHE B 1 70 ? -10.688 5.762 9.422 1 90.81 70 PHE B O 1
ATOM 3545 N N . LEU B 1 71 ? -11.211 7.902 9.289 1 91.38 71 LEU B N 1
ATOM 3546 C CA . LEU B 1 71 ? -11.312 8.094 10.727 1 91.38 71 LEU B CA 1
ATOM 3547 C C . LEU B 1 71 ? -9.992 7.777 11.414 1 91.38 71 LEU B C 1
ATOM 3549 O O . LEU B 1 71 ? -9.969 7.168 12.484 1 91.38 71 LEU B O 1
ATOM 3553 N N . ARG B 1 72 ? -9.07 8.188 10.523 1 86.44 72 ARG B N 1
ATOM 3554 C CA . ARG B 1 72 ? -7.715 8.023 11.031 1 86.44 72 ARG B CA 1
ATOM 3555 C C . ARG B 1 72 ? -6.992 9.359 11.109 1 86.44 72 ARG B C 1
ATOM 3557 O O . ARG B 1 72 ? -7.531 10.391 10.688 1 86.44 72 ARG B O 1
ATOM 3564 N N . ASP B 1 73 ? -5.953 9.484 11.758 1 87.75 73 ASP B N 1
ATOM 3565 C CA . ASP B 1 73 ? -5.09 10.664 11.859 1 87.75 73 ASP B CA 1
ATOM 3566 C C . ASP B 1 73 ? -5.785 11.789 12.625 1 87.75 73 ASP B C 1
ATOM 3568 O O . ASP B 1 73 ? -6.996 11.742 12.836 1 87.75 73 ASP B O 1
ATOM 3572 N N . ARG B 1 74 ? -5.07 12.781 12.891 1 88 74 ARG B N 1
ATOM 3573 C CA . ARG B 1 74 ? -5.566 13.977 13.555 1 88 74 ARG B CA 1
ATOM 3574 C C . ARG B 1 74 ? -6.238 14.922 12.562 1 88 74 ARG B C 1
ATOM 3576 O O . ARG B 1 74 ? -5.895 14.938 11.383 1 88 74 ARG B O 1
ATOM 3583 N N . PRO B 1 75 ? -7.238 15.664 13.047 1 91.06 75 PRO B N 1
ATOM 3584 C CA . PRO B 1 75 ? -7.785 16.688 12.156 1 91.06 75 PRO B CA 1
ATOM 3585 C C . PRO B 1 75 ? -6.785 17.797 11.859 1 91.06 75 PRO B C 1
ATOM 3587 O O . PRO B 1 75 ? -5.879 18.062 12.656 1 91.06 75 PRO B O 1
ATOM 3590 N N . ILE B 1 76 ? -6.91 18.391 10.695 1 89.56 76 ILE B N 1
ATOM 3591 C CA . ILE B 1 76 ? -6.09 19.547 10.383 1 89.56 76 ILE B CA 1
ATOM 3592 C C . ILE B 1 76 ? -6.449 20.703 11.328 1 89.56 76 ILE B C 1
ATOM 3594 O O . ILE B 1 76 ? -5.566 21.312 11.938 1 89.56 76 ILE B O 1
ATOM 3598 N N . GLY B 1 77 ? -7.57 20.984 11.516 1 90.06 77 GLY B N 1
ATOM 3599 C CA . GLY B 1 77 ? -8.188 22.047 12.297 1 90.06 77 GLY B CA 1
ATOM 3600 C C . GLY B 1 77 ? -9.68 22.188 12.031 1 90.06 77 GLY B C 1
ATOM 3601 O O . GLY B 1 77 ? -10.258 21.406 11.273 1 90.06 77 GLY B O 1
ATOM 3602 N N . ASN B 1 78 ? -10.305 23.109 12.703 1 93.06 78 ASN B N 1
ATOM 3603 C CA . ASN B 1 78 ? -11.727 23.344 12.531 1 93.06 78 ASN B CA 1
ATOM 3604 C C . ASN B 1 78 ? -11.992 24.562 11.648 1 93.06 78 ASN B C 1
ATOM 3606 O O . ASN B 1 78 ? -11.117 25.406 11.484 1 93.06 78 ASN B O 1
ATOM 3610 N N . ILE B 1 79 ? -13.086 24.562 11.023 1 94.75 79 ILE B N 1
ATOM 3611 C CA . ILE B 1 79 ? -13.531 25.688 10.211 1 94.75 79 ILE B CA 1
ATOM 3612 C C . ILE B 1 79 ? -14.867 26.203 10.727 1 94.75 79 ILE B C 1
ATOM 3614 O O . ILE B 1 79 ? -15.625 25.469 11.359 1 94.75 79 ILE B O 1
ATOM 3618 N N . PRO B 1 80 ? -15.086 27.484 10.523 1 93.81 80 PRO B N 1
ATOM 3619 C CA . PRO B 1 80 ? -16.344 28.062 11.016 1 93.81 80 PRO B CA 1
ATOM 3620 C C . PRO B 1 80 ? -17.578 27.422 10.367 1 93.81 80 PRO B C 1
ATOM 3622 O O . PRO B 1 80 ? -17.547 27.078 9.18 1 93.81 80 PRO B O 1
ATOM 3625 N N . TYR B 1 81 ? -18.625 27.312 11.141 1 95.44 81 TYR B N 1
ATOM 3626 C CA . TYR B 1 81 ? -19.875 26.734 10.625 1 95.44 81 TYR B CA 1
ATOM 3627 C C . TYR B 1 81 ? -20.406 27.547 9.453 1 95.44 81 TYR B C 1
ATOM 3629 O O . TYR B 1 81 ? -21.188 27.047 8.648 1 95.44 81 TYR B O 1
ATOM 3637 N N . GLY B 1 82 ? -20 28.766 9.344 1 94 82 GLY B N 1
ATOM 3638 C CA . GLY B 1 82 ? -20.391 29.609 8.227 1 94 82 GLY B CA 1
ATOM 3639 C C . GLY B 1 82 ? -20.062 29 6.879 1 94 82 GLY B C 1
ATOM 3640 O O . GLY B 1 82 ? -20.766 29.234 5.895 1 94 82 GLY B O 1
ATOM 3641 N N . GLU B 1 83 ? -19.016 28.172 6.836 1 94.81 83 GLU B N 1
ATOM 3642 C CA . GLU B 1 83 ? -18.656 27.469 5.602 1 94.81 83 GLU B CA 1
ATOM 3643 C C . GLU B 1 83 ? -19.75 26.516 5.16 1 94.81 83 GLU B C 1
ATOM 3645 O O . GLU B 1 83 ? -19.969 26.312 3.965 1 94.81 83 GLU B O 1
ATOM 3650 N N . VAL B 1 84 ? -20.406 25.891 6.113 1 96.88 84 VAL B N 1
ATOM 3651 C CA . VAL B 1 84 ? -21.516 25 5.816 1 96.88 84 VAL B CA 1
ATOM 3652 C C . VAL B 1 84 ? -22.656 25.781 5.152 1 96.88 84 VAL B C 1
ATOM 3654 O O . VAL B 1 84 ? -23.188 25.359 4.125 1 96.88 84 VAL B O 1
ATOM 3657 N N . ASP B 1 85 ? -22.953 26.922 5.75 1 95.88 85 ASP B N 1
ATOM 3658 C CA . ASP B 1 85 ? -24.031 27.766 5.23 1 95.88 85 ASP B CA 1
ATOM 3659 C C . ASP B 1 85 ? -23.703 28.25 3.822 1 95.88 85 ASP B C 1
ATOM 3661 O O . ASP B 1 85 ? -24.578 28.266 2.947 1 95.88 85 ASP B O 1
ATOM 3665 N N . ASP B 1 86 ? -22.469 28.625 3.635 1 94.56 86 ASP B N 1
ATOM 3666 C CA . ASP B 1 86 ? -22.031 29.094 2.322 1 94.56 86 ASP B CA 1
ATOM 3667 C C . ASP B 1 86 ? -22.219 28.016 1.26 1 94.56 86 ASP B C 1
ATOM 3669 O O . ASP B 1 86 ? -22.688 28.297 0.157 1 94.56 86 ASP B O 1
ATOM 3673 N N . LEU B 1 87 ? -21.891 26.828 1.595 1 96.69 87 LEU B N 1
ATOM 3674 C CA . LEU B 1 87 ? -22 25.719 0.66 1 96.69 87 LEU B CA 1
ATOM 3675 C C . LEU B 1 87 ? -23.469 25.375 0.382 1 96.69 87 LEU B C 1
ATOM 3677 O O . LEU B 1 87 ? -23.828 25.094 -0.757 1 96.69 87 LEU B O 1
ATOM 3681 N N . ARG B 1 88 ? -24.297 25.438 1.414 1 96.69 88 ARG B N 1
ATOM 3682 C CA . ARG B 1 88 ? -25.719 25.172 1.257 1 96.69 88 ARG B CA 1
ATOM 3683 C C . ARG B 1 88 ? -26.391 26.234 0.389 1 96.69 88 ARG B C 1
ATOM 3685 O O . ARG B 1 88 ? -27.281 25.922 -0.408 1 96.69 88 ARG B O 1
ATOM 3692 N N . GLN B 1 89 ? -25.938 27.422 0.478 1 95.88 89 GLN B N 1
ATOM 3693 C CA . GLN B 1 89 ? -26.547 28.547 -0.221 1 95.88 89 GLN B CA 1
ATOM 3694 C C . GLN B 1 89 ? -26 28.688 -1.639 1 95.88 89 GLN B C 1
ATOM 3696 O O . GLN B 1 89 ? -26.531 29.453 -2.445 1 95.88 89 GLN B O 1
ATOM 3701 N N . SER B 1 90 ? -24.969 27.984 -1.957 1 94 90 SER B N 1
ATOM 3702 C CA . SER B 1 90 ? -24.328 28.094 -3.264 1 94 90 SER B CA 1
ATOM 3703 C C . SER B 1 90 ? -25.266 27.625 -4.379 1 94 90 SER B C 1
ATOM 3705 O O . SER B 1 90 ? -25.078 28 -5.539 1 94 90 SER B O 1
ATOM 3707 N N . GLY B 1 91 ? -26.234 26.75 -4.059 1 95 91 GLY B N 1
ATOM 3708 C CA . GLY B 1 91 ? -27.141 26.188 -5.047 1 95 91 GLY B CA 1
ATOM 3709 C C . GLY B 1 91 ? -26.5 25.109 -5.895 1 95 91 GLY B C 1
ATOM 3710 O O . GLY B 1 91 ? -27.141 24.562 -6.789 1 95 91 GLY B O 1
ATOM 3711 N N . LYS B 1 92 ? -25.328 24.766 -5.598 1 97.06 92 LYS B N 1
ATOM 3712 C CA . LYS B 1 92 ? -24.594 23.812 -6.426 1 97.06 92 LYS B CA 1
ATOM 3713 C C . LYS B 1 92 ? -24.469 22.453 -5.734 1 97.06 92 LYS B C 1
ATOM 3715 O O . LYS B 1 92 ? -23.969 21.5 -6.324 1 97.06 92 LYS B O 1
ATOM 3720 N N . ALA B 1 93 ? -24.906 22.375 -4.527 1 97 93 ALA B N 1
ATOM 3721 C CA . ALA B 1 93 ? -24.812 21.141 -3.752 1 97 93 ALA B CA 1
ATOM 3722 C C . ALA B 1 93 ? -26.203 20.578 -3.439 1 97 93 ALA B C 1
ATOM 3724 O O . ALA B 1 93 ? -27.125 21.344 -3.145 1 97 93 ALA B O 1
ATOM 3725 N N . ASP B 1 94 ? -26.328 19.328 -3.551 1 96.12 94 ASP B N 1
ATOM 3726 C CA . ASP B 1 94 ? -27.562 18.625 -3.176 1 96.12 94 ASP B CA 1
ATOM 3727 C C . ASP B 1 94 ? -27.609 18.375 -1.67 1 96.12 94 ASP B C 1
ATOM 3729 O O . ASP B 1 94 ? -28.672 18.484 -1.051 1 96.12 94 ASP B O 1
ATOM 3733 N N . ARG B 1 95 ? -26.484 18.016 -1.123 1 97.25 95 ARG B N 1
ATOM 3734 C CA . ARG B 1 95 ? -26.359 17.75 0.306 1 97.25 95 ARG B CA 1
ATOM 3735 C C . ARG B 1 95 ? -25.078 18.359 0.868 1 97.25 95 ARG B C 1
ATOM 3737 O O . ARG B 1 95 ? -24.031 18.328 0.213 1 97.25 95 ARG B O 1
ATOM 3744 N N . VAL B 1 96 ? -25.203 18.969 1.939 1 98.31 96 VAL B N 1
ATOM 3745 C CA . VAL B 1 96 ? -24.094 19.531 2.693 1 98.31 96 VAL B CA 1
ATOM 3746 C C . VAL B 1 96 ? -24.188 19.109 4.156 1 98.31 96 VAL B C 1
ATOM 3748 O O . VAL B 1 96 ? -25.078 19.578 4.879 1 98.31 96 VAL B O 1
ATOM 3751 N N . LEU B 1 97 ? -23.297 18.25 4.59 1 98.38 97 LEU B N 1
ATOM 3752 C CA . LEU B 1 97 ? -23.375 17.688 5.934 1 98.38 97 LEU B CA 1
ATOM 3753 C C . LEU B 1 97 ? -22.109 17.984 6.727 1 98.38 97 LEU B C 1
ATOM 3755 O O . LEU B 1 97 ? -21.016 17.531 6.359 1 98.38 97 LEU B O 1
ATOM 3759 N N . PRO B 1 98 ? -22.188 18.688 7.816 1 98.19 98 PRO B N 1
ATOM 3760 C CA . PRO B 1 98 ? -21.031 18.984 8.656 1 98.19 98 PRO B CA 1
ATOM 3761 C C . PRO B 1 98 ? -20.594 17.797 9.508 1 98.19 98 PRO B C 1
ATOM 3763 O O . PRO B 1 98 ? -21.438 17.016 9.953 1 98.19 98 PRO B O 1
ATOM 3766 N N . LEU B 1 99 ? -19.344 17.672 9.695 1 98 99 LEU B N 1
ATOM 3767 C CA . LEU B 1 99 ? -18.734 16.656 10.539 1 98 99 LEU B CA 1
ATOM 3768 C C . LEU B 1 99 ? -17.766 17.281 11.531 1 98 99 LEU B C 1
ATOM 3770 O O . LEU B 1 99 ? -17.016 18.203 11.18 1 98 99 LEU B O 1
ATOM 3774 N N . ALA B 1 100 ? -17.797 16.891 12.727 1 95.5 100 ALA B N 1
ATOM 3775 C CA . ALA B 1 100 ? -16.859 17.344 13.758 1 95.5 100 ALA B CA 1
ATOM 3776 C C . ALA B 1 100 ? -16.25 16.156 14.492 1 95.5 100 ALA B C 1
ATOM 3778 O O . ALA B 1 100 ? -16.953 15.242 14.914 1 95.5 100 ALA B O 1
ATOM 3779 N N . PHE B 1 101 ? -14.906 16.25 14.57 1 91.44 101 PHE B N 1
ATOM 3780 C CA . PHE B 1 101 ? -14.172 15.18 15.234 1 91.44 101 PHE B CA 1
ATOM 3781 C C . PHE B 1 101 ? -13.453 15.703 16.469 1 91.44 101 PHE B C 1
ATOM 3783 O O . PHE B 1 101 ? -13.141 16.891 16.562 1 91.44 101 PHE B O 1
ATOM 3790 N N . GLY B 1 102 ? -13.109 14.875 17.547 1 77.81 102 GLY B N 1
ATOM 3791 C CA . GLY B 1 102 ? -12.312 15.312 18.672 1 77.81 102 GLY B CA 1
ATOM 3792 C C . GLY B 1 102 ? -12.289 14.312 19.812 1 77.81 102 GLY B C 1
ATOM 3793 O O . GLY B 1 102 ? -11.352 14.297 20.609 1 77.81 102 GLY B O 1
ATOM 3794 N N . ASP B 1 103 ? -13.289 13.523 19.953 1 85.38 103 ASP B N 1
ATOM 3795 C CA . ASP B 1 103 ? -13.375 12.578 21.062 1 85.38 103 ASP B CA 1
ATOM 3796 C C . ASP B 1 103 ? -13.344 11.141 20.562 1 85.38 103 ASP B C 1
ATOM 3798 O O . ASP B 1 103 ? -13.469 10.891 19.359 1 85.38 103 ASP B O 1
ATOM 3802 N N . SER B 1 104 ? -13.031 10.336 21.516 1 90 104 SER B N 1
ATOM 3803 C CA . SER B 1 104 ? -13.023 8.906 21.203 1 90 104 SER B CA 1
ATOM 3804 C C . SER B 1 104 ? -13.516 8.078 22.375 1 90 104 SER B C 1
ATOM 3806 O O . SER B 1 104 ? -13.656 8.586 23.484 1 90 104 SER B O 1
ATOM 3808 N N . TYR B 1 105 ? -13.961 6.961 22.078 1 91.88 105 TYR B N 1
ATOM 3809 C CA . TYR B 1 105 ? -14.297 5.945 23.078 1 91.88 105 TYR B CA 1
ATOM 3810 C C . TYR B 1 105 ? -13.547 4.648 22.797 1 91.88 105 TYR B C 1
ATOM 3812 O O . TYR B 1 105 ? -13.812 3.961 21.812 1 91.88 105 TYR B O 1
ATOM 3820 N N . ARG B 1 106 ? -12.586 4.316 23.688 1 89.31 106 ARG B N 1
ATOM 3821 C CA . ARG B 1 106 ? -11.766 3.113 23.578 1 89.31 106 ARG B CA 1
ATOM 3822 C C . ARG B 1 106 ? -11.094 3.035 22.203 1 89.31 106 ARG B C 1
ATOM 3824 O O . ARG B 1 106 ? -11.102 1.98 21.562 1 89.31 106 ARG B O 1
ATOM 3831 N N . GLY B 1 107 ? -10.781 4.152 21.656 1 86.62 107 GLY B N 1
ATOM 3832 C CA . GLY B 1 107 ? -10.047 4.188 20.406 1 86.62 107 GLY B CA 1
ATOM 3833 C C . GLY B 1 107 ? -10.945 4.434 19.203 1 86.62 107 GLY B C 1
ATOM 3834 O O . GLY B 1 107 ? -10.453 4.723 18.109 1 86.62 107 GLY B O 1
ATOM 3835 N N . PHE B 1 108 ? -12.258 4.328 19.453 1 92.56 108 PHE B N 1
ATOM 3836 C CA . PHE B 1 108 ? -13.195 4.586 18.375 1 92.56 108 PHE B CA 1
ATOM 3837 C C . PHE B 1 108 ? -13.578 6.062 18.328 1 92.56 108 PHE B C 1
ATOM 3839 O O . PHE B 1 108 ? -13.93 6.648 19.359 1 92.56 108 PHE B O 1
ATOM 3846 N N . ARG B 1 109 ? -13.586 6.598 17.219 1 93.38 109 ARG B N 1
ATOM 3847 C CA . ARG B 1 109 ? -13.734 8.039 17.094 1 93.38 109 ARG B CA 1
ATOM 3848 C C . ARG B 1 109 ? -15.203 8.445 17.125 1 93.38 109 ARG B C 1
ATOM 3850 O O . ARG B 1 109 ? -16.047 7.773 16.531 1 93.38 109 ARG B O 1
ATOM 3857 N N . LEU B 1 110 ? -15.43 9.516 17.812 1 94.94 110 LEU B N 1
ATOM 3858 C CA . LEU B 1 110 ? -16.75 10.141 17.766 1 94.94 110 LEU B CA 1
ATOM 3859 C C . LEU B 1 110 ? -16.828 11.102 16.578 1 94.94 110 LEU B C 1
ATOM 3861 O O . LEU B 1 110 ? -15.906 11.883 16.344 1 94.94 110 LEU B O 1
ATOM 3865 N N . CYS B 1 111 ? -17.891 10.984 15.883 1 96.5 111 CYS B N 1
ATOM 3866 C CA . CYS B 1 111 ? -18.172 11.875 14.758 1 96.5 111 CYS B CA 1
ATOM 3867 C C . CYS B 1 111 ? -19.469 12.648 14.992 1 96.5 111 CYS B C 1
ATOM 3869 O O . CYS B 1 111 ? -20.547 12.078 14.945 1 96.5 111 CYS B O 1
ATOM 3871 N N . GLY B 1 112 ? -19.281 13.922 15.297 1 96.19 112 GLY B N 1
ATOM 3872 C CA . GLY B 1 112 ? -20.453 14.781 15.398 1 96.19 112 GLY B CA 1
ATOM 3873 C C . GLY B 1 112 ? -21.016 15.188 14.055 1 96.19 112 GLY B C 1
ATOM 3874 O O . GLY B 1 112 ? -20.266 15.586 13.156 1 96.19 112 GLY B O 1
ATOM 3875 N N . THR B 1 113 ? -22.281 15.055 13.906 1 97.31 113 THR B N 1
ATOM 3876 C CA . THR B 1 113 ? -22.906 15.43 12.641 1 97.31 113 THR B CA 1
ATOM 3877 C C . THR B 1 113 ? -24.391 15.766 12.852 1 97.31 113 THR B C 1
ATOM 3879 O O . THR B 1 113 ? -24.844 15.875 13.984 1 97.31 113 THR B O 1
ATOM 3882 N N . GLU B 1 114 ? -25.078 16.094 11.758 1 96.81 114 GLU B N 1
ATOM 3883 C CA . GLU B 1 114 ? -26.516 16.391 11.781 1 96.81 114 GLU B CA 1
ATOM 3884 C C . GLU B 1 114 ? -27.328 15.148 11.398 1 96.81 114 GLU B C 1
ATOM 3886 O O . GLU B 1 114 ? -26.828 14.25 10.719 1 96.81 114 GLU B O 1
ATOM 3891 N N . PRO B 1 115 ? -28.578 15.055 11.875 1 96.62 115 PRO B N 1
ATOM 3892 C CA . PRO B 1 115 ? -29.406 13.875 11.648 1 96.62 115 PRO B CA 1
ATOM 3893 C C . PRO B 1 115 ? -29.594 13.555 10.164 1 96.62 115 PRO B C 1
ATOM 3895 O O . PRO B 1 115 ? -29.875 12.406 9.805 1 96.62 115 PRO B O 1
ATOM 3898 N N . GLU B 1 116 ? -29.406 14.516 9.32 1 96.25 116 GLU B N 1
ATOM 3899 C CA . GLU B 1 116 ? -29.578 14.344 7.879 1 96.25 116 GLU B CA 1
ATOM 3900 C C . GLU B 1 116 ? -28.609 13.32 7.32 1 96.25 116 GLU B C 1
ATOM 3902 O O . GLU B 1 116 ? -28.797 12.812 6.211 1 96.25 116 GLU B O 1
ATOM 3907 N N . ILE B 1 117 ? -27.609 12.969 8.094 1 97.75 117 ILE B N 1
ATOM 3908 C CA . ILE B 1 117 ? -26.594 12.023 7.637 1 97.75 117 ILE B CA 1
ATOM 3909 C C . ILE B 1 117 ? -27.234 10.641 7.449 1 97.75 117 ILE B C 1
ATOM 3911 O O . ILE B 1 117 ? -26.797 9.859 6.602 1 97.75 117 ILE B O 1
ATOM 3915 N N . PHE B 1 118 ? -28.297 10.383 8.188 1 97.62 118 PHE B N 1
ATOM 3916 C CA . PHE B 1 118 ? -28.922 9.07 8.172 1 97.62 118 PHE B CA 1
ATOM 3917 C C . PHE B 1 118 ? -29.828 8.914 6.953 1 97.62 118 PHE B C 1
ATOM 3919 O O . PHE B 1 118 ? -30.219 7.801 6.609 1 97.62 118 PHE B O 1
ATOM 3926 N N . SER B 1 119 ? -30.141 10.016 6.262 1 96.38 119 SER B N 1
ATOM 3927 C CA . SER B 1 119 ? -30.922 9.969 5.035 1 96.38 119 SER B CA 1
ATOM 3928 C C . SER B 1 119 ? -30.062 10.211 3.805 1 96.38 119 SER B C 1
ATOM 3930 O O . SER B 1 119 ? -30.562 10.227 2.68 1 96.38 119 SER B O 1
ATOM 3932 N N . TYR B 1 120 ? -28.781 10.391 4.043 1 97.69 120 TYR B N 1
ATOM 3933 C CA . TYR B 1 120 ? -27.844 10.656 2.953 1 97.69 120 TYR B CA 1
ATOM 3934 C C . TYR B 1 120 ? -27.656 9.414 2.09 1 97.69 120 TYR B C 1
ATOM 3936 O O . TYR B 1 120 ? -27.328 8.344 2.602 1 97.69 120 TYR B O 1
ATOM 3944 N N . VAL B 1 121 ? -27.891 9.609 0.792 1 96.56 121 VAL B N 1
ATOM 3945 C CA . VAL B 1 121 ? -27.719 8.523 -0.172 1 96.56 121 VAL B CA 1
ATOM 3946 C C . VAL B 1 121 ? -26.469 8.789 -1.017 1 96.56 121 VAL B C 1
ATOM 3948 O O . VAL B 1 121 ? -26.344 9.852 -1.638 1 96.56 121 VAL B O 1
ATOM 3951 N N . VAL B 1 122 ? -25.562 7.848 -0.967 1 94.94 122 VAL B N 1
ATOM 3952 C CA . VAL B 1 122 ? -24.344 7.938 -1.757 1 94.94 122 VAL B CA 1
ATOM 3953 C C . VAL B 1 122 ? -24.688 7.938 -3.244 1 94.94 122 VAL B C 1
ATOM 3955 O O . VAL B 1 122 ? -25.562 7.199 -3.684 1 94.94 122 VAL B O 1
ATOM 3958 N N . PRO B 1 123 ? -24.016 8.781 -4.008 1 90.44 123 PRO B N 1
ATOM 3959 C CA . PRO B 1 123 ? -24.281 8.781 -5.449 1 90.44 123 PRO B CA 1
ATOM 3960 C C . PRO B 1 123 ? -24.203 7.387 -6.062 1 90.44 123 PRO B C 1
ATOM 3962 O O . PRO B 1 123 ? -23.234 6.652 -5.82 1 90.44 123 PRO B O 1
ATOM 3965 N N . GLY B 1 124 ? -25.219 7.035 -6.797 1 87.75 124 GLY B N 1
ATOM 3966 C CA . GLY B 1 124 ? -25.25 5.738 -7.461 1 87.75 124 GLY B CA 1
ATOM 3967 C C . GLY B 1 124 ? -25.922 4.66 -6.637 1 87.75 124 GLY B C 1
ATOM 3968 O O . GLY B 1 124 ? -26.156 3.555 -7.125 1 87.75 124 GLY B O 1
ATOM 3969 N N . GLU B 1 125 ? -26.203 5.012 -5.387 1 91.06 125 GLU B N 1
ATOM 3970 C CA . GLU B 1 125 ? -26.875 4.066 -4.512 1 91.06 125 GLU B CA 1
ATOM 3971 C C . GLU B 1 125 ? -28.344 4.434 -4.34 1 91.06 125 GLU B C 1
ATOM 3973 O O . GLU B 1 125 ? -28.766 5.527 -4.723 1 91.06 125 GLU B O 1
ATOM 3978 N N . HIS B 1 126 ? -29.156 3.465 -3.756 1 92 126 HIS B N 1
ATOM 3979 C CA . HIS B 1 126 ? -30.578 3.693 -3.604 1 92 126 HIS B CA 1
ATOM 3980 C C . HIS B 1 126 ? -30.969 3.783 -2.131 1 92 126 HIS B C 1
ATOM 3982 O O . HIS B 1 126 ? -32.031 4.301 -1.798 1 92 126 HIS B O 1
ATOM 3988 N N . LYS B 1 127 ? -30.156 3.242 -1.356 1 93.62 127 LYS B N 1
ATOM 3989 C CA . LYS B 1 127 ? -30.438 3.254 0.075 1 93.62 127 LYS B CA 1
ATOM 3990 C C . LYS B 1 127 ? -29.531 4.234 0.812 1 93.62 127 LYS B C 1
ATOM 3992 O O . LYS B 1 127 ? -28.422 4.527 0.353 1 93.62 127 LYS B O 1
ATOM 3997 N N . PRO B 1 128 ? -30.031 4.691 1.974 1 96.81 128 PRO B N 1
ATOM 3998 C CA . PRO B 1 128 ? -29.172 5.59 2.754 1 96.81 128 PRO B CA 1
ATOM 3999 C C . PRO B 1 128 ? -27.875 4.934 3.191 1 96.81 128 PRO B C 1
ATOM 4001 O O . PRO B 1 128 ? -27.844 3.725 3.441 1 96.81 128 PRO B O 1
ATOM 4004 N N . TRP B 1 129 ? -26.875 5.707 3.27 1 96.69 129 TRP B N 1
ATOM 4005 C CA . TRP B 1 129 ? -25.516 5.273 3.578 1 96.69 129 TRP B CA 1
ATOM 4006 C C . TRP B 1 129 ? -25.438 4.719 4.996 1 96.69 129 TRP B C 1
ATOM 4008 O O . TRP B 1 129 ? -25.047 3.564 5.195 1 96.69 129 TRP B O 1
ATOM 4018 N N . LEU B 1 130 ? -25.859 5.508 5.949 1 98 130 LEU B N 1
ATOM 4019 C CA . LEU B 1 130 ? -25.766 5.141 7.359 1 98 130 LEU B CA 1
ATOM 4020 C C . LEU B 1 130 ? -27.141 4.844 7.934 1 98 130 LEU B C 1
ATOM 4022 O O . LEU B 1 130 ? -27.75 5.703 8.578 1 98 130 LEU B O 1
ATOM 4026 N N . ARG B 1 131 ? -27.547 3.596 7.738 1 96.81 131 ARG B N 1
ATOM 4027 C CA . ARG B 1 131 ? -28.891 3.184 8.172 1 96.81 131 ARG B CA 1
ATOM 4028 C C . ARG B 1 131 ? -28.812 2.32 9.43 1 96.81 131 ARG B C 1
ATOM 4030 O O . ARG B 1 131 ? -28.078 1.325 9.461 1 96.81 131 ARG B O 1
ATOM 4037 N N . PRO B 1 132 ? -29.594 2.674 10.445 1 97.44 132 PRO B N 1
ATOM 4038 C CA . PRO B 1 132 ? -29.625 1.813 11.633 1 97.44 132 PRO B CA 1
ATOM 4039 C C . PRO B 1 132 ? -30.219 0.437 11.352 1 97.44 132 PRO B C 1
ATOM 4041 O O . PRO B 1 132 ? -31.297 0.336 10.758 1 97.44 132 PRO B O 1
ATOM 4044 N N . ALA B 1 133 ? -29.516 -0.585 11.688 1 97.44 133 ALA B N 1
ATOM 4045 C CA . ALA B 1 133 ? -30.031 -1.953 11.625 1 97.44 133 ALA B CA 1
ATOM 4046 C C . ALA B 1 133 ? -30.812 -2.309 12.891 1 97.44 133 ALA B C 1
ATOM 4048 O O . ALA B 1 133 ? -31.781 -3.074 12.836 1 97.44 133 ALA B O 1
ATOM 4049 N N . ARG B 1 134 ? -30.344 -1.812 13.977 1 97.81 134 ARG B N 1
ATOM 4050 C CA . ARG B 1 134 ? -30.984 -1.935 15.273 1 97.81 134 ARG B CA 1
ATOM 4051 C C . ARG B 1 134 ? -31.188 -0.566 15.914 1 97.81 134 ARG B C 1
ATOM 4053 O O . ARG B 1 134 ? -30.328 0.302 15.828 1 97.81 134 ARG B O 1
ATOM 4060 N N . GLY B 1 135 ? -32.344 -0.379 16.484 1 98.06 135 GLY B N 1
ATOM 4061 C CA . GLY B 1 135 ? -32.625 0.897 17.125 1 98.06 135 GLY B CA 1
ATOM 4062 C C . GLY B 1 135 ? -33 1.98 16.125 1 98.06 135 GLY B C 1
ATOM 4063 O O . GLY B 1 135 ? -33.781 1.733 15.203 1 98.06 135 GLY B O 1
ATOM 4064 N N . ARG B 1 136 ? -32.562 3.236 16.438 1 97.19 136 ARG B N 1
ATOM 4065 C CA . ARG B 1 136 ? -32.969 4.387 15.625 1 97.19 136 ARG B CA 1
ATOM 4066 C C . ARG B 1 136 ? -31.812 5.383 15.508 1 97.19 136 ARG B C 1
ATOM 4068 O O . ARG B 1 136 ? -30.766 5.227 16.156 1 97.19 136 ARG B O 1
ATOM 4075 N N . SER B 1 137 ? -32.062 6.367 14.664 1 97.56 137 SER B N 1
ATOM 4076 C CA . SER B 1 137 ? -31.125 7.484 14.555 1 97.56 137 SER B CA 1
ATOM 4077 C C . SER B 1 137 ? -31.203 8.391 15.781 1 97.56 137 SER B C 1
ATOM 4079 O O . SER B 1 137 ? -32.188 8.328 16.531 1 97.56 137 SER B O 1
ATOM 4081 N N . PHE B 1 138 ? -30.188 9.156 15.945 1 96.69 138 PHE B N 1
ATOM 4082 C CA . PHE B 1 138 ? -30.266 10.055 17.094 1 96.69 138 PHE B CA 1
ATOM 4083 C C . PHE B 1 138 ? -31.203 11.219 16.812 1 96.69 138 PHE B C 1
ATOM 4085 O O . PHE B 1 138 ? -31.297 11.695 15.68 1 96.69 138 PHE B O 1
ATOM 4092 N N . ALA B 1 139 ? -31.891 11.68 17.844 1 91 139 ALA B N 1
ATOM 4093 C CA . ALA B 1 139 ? -32.844 12.766 17.734 1 91 139 ALA B CA 1
ATOM 4094 C C . ALA B 1 139 ? -32.469 13.945 18.625 1 91 139 ALA B C 1
ATOM 4096 O O . ALA B 1 139 ? -32.906 15.07 18.422 1 91 139 ALA B O 1
ATOM 4097 N N . GLY B 1 140 ? -31.609 13.617 19.578 1 89.81 140 GLY B N 1
ATOM 4098 C CA . GLY B 1 140 ? -31.25 14.672 20.516 1 89.81 140 GLY B CA 1
ATOM 4099 C C . GLY B 1 140 ? -29.844 14.5 21.094 1 89.81 140 GLY B C 1
ATOM 4100 O O . GLY B 1 140 ? -29.172 13.516 20.797 1 89.81 140 GLY B O 1
ATOM 4101 N N . THR B 1 141 ? -29.484 15.43 21.906 1 92.19 141 THR B N 1
ATOM 4102 C CA . THR B 1 141 ? -28.156 15.43 22.531 1 92.19 141 THR B CA 1
ATOM 4103 C C . THR B 1 141 ? -28.016 14.258 23.5 1 92.19 141 THR B C 1
ATOM 4105 O O . THR B 1 141 ? -29 13.797 24.078 1 92.19 141 THR B O 1
ATOM 4108 N N . GLY B 1 142 ? -26.859 13.727 23.547 1 94.12 142 GLY B N 1
ATOM 4109 C CA . GLY B 1 142 ? -26.562 12.641 24.469 1 94.12 142 GLY B CA 1
ATOM 4110 C C . GLY B 1 142 ? -26.844 11.273 23.875 1 94.12 142 GLY B C 1
ATOM 4111 O O . GLY B 1 142 ? -26.75 10.258 24.578 1 94.12 142 GLY B O 1
ATOM 4112 N N . GLU B 1 143 ? -27.266 11.273 22.656 1 97.5 143 GLU B N 1
ATOM 4113 C CA . GLU B 1 143 ? -27.547 10.016 21.969 1 97.5 143 GLU B CA 1
ATOM 4114 C C . GLU B 1 143 ? -26.438 9.672 20.984 1 97.5 143 GLU B C 1
ATOM 4116 O O . GLU B 1 143 ? -25.859 10.57 20.359 1 97.5 143 GLU B O 1
ATOM 4121 N N . ALA B 1 144 ? -26.156 8.375 20.906 1 97.94 144 ALA B N 1
ATOM 4122 C CA . ALA B 1 144 ? -25.109 7.941 19.984 1 97.94 144 ALA B CA 1
ATOM 4123 C C . ALA B 1 144 ? -25.578 6.773 19.125 1 97.94 144 ALA B C 1
ATOM 4125 O O . ALA B 1 144 ? -26.344 5.926 19.578 1 97.94 144 ALA B O 1
ATOM 4126 N N . VAL B 1 145 ? -25.188 6.754 17.922 1 98.69 145 VAL B N 1
ATOM 4127 C CA . VAL B 1 145 ? -25.391 5.637 17.016 1 98.69 145 VAL B CA 1
ATOM 4128 C C . VAL B 1 145 ? -24.031 5.008 16.672 1 98.69 145 VAL B C 1
ATOM 4130 O O . VAL B 1 145 ? -23.109 5.703 16.234 1 98.69 145 VAL B O 1
ATOM 4133 N N . LEU B 1 146 ? -23.906 3.73 16.844 1 98.56 146 LEU B N 1
ATOM 4134 C CA . LEU B 1 146 ? -22.625 3.047 16.688 1 98.56 146 LEU B CA 1
ATOM 4135 C C . LEU B 1 146 ? -22.531 2.404 15.312 1 98.56 146 LEU B C 1
ATOM 4137 O O . LEU B 1 146 ? -23.5 1.845 14.805 1 98.56 146 LEU B O 1
ATOM 4141 N N . GLY B 1 147 ? -21.391 2.523 14.766 1 97.81 147 GLY B N 1
ATOM 4142 C CA . GLY B 1 147 ? -21.109 1.673 13.625 1 97.81 147 GLY B CA 1
ATOM 4143 C C . GLY B 1 147 ? -21.156 0.193 13.945 1 97.81 147 GLY B C 1
ATOM 4144 O O . GLY B 1 147 ? -21.016 -0.198 15.109 1 97.81 147 GLY B O 1
ATOM 4145 N N . ALA B 1 148 ? -21.297 -0.593 12.961 1 96.06 148 ALA B N 1
ATOM 4146 C CA . ALA B 1 148 ? -21.484 -2.031 13.133 1 96.06 148 ALA B CA 1
ATOM 4147 C C . ALA B 1 148 ? -20.281 -2.668 13.812 1 96.06 148 ALA B C 1
ATOM 4149 O O . ALA B 1 148 ? -20.438 -3.451 14.75 1 96.06 148 ALA B O 1
ATOM 4150 N N . GLU B 1 149 ? -19.156 -2.33 13.406 1 93.12 149 GLU B N 1
ATOM 4151 C CA . GLU B 1 149 ? -17.953 -2.938 13.953 1 93.12 149 GLU B CA 1
ATOM 4152 C C . GLU B 1 149 ? -17.672 -2.428 15.367 1 93.12 149 GLU B C 1
ATOM 4154 O O . GLU B 1 149 ? -17.203 -3.182 16.219 1 93.12 149 GLU B O 1
ATOM 4159 N N . THR B 1 150 ? -17.875 -1.134 15.547 1 95.75 150 THR B N 1
ATOM 4160 C CA . THR B 1 150 ? -17.703 -0.57 16.891 1 95.75 150 THR B CA 1
ATOM 4161 C C . THR B 1 150 ? -18.578 -1.309 17.891 1 95.75 150 THR B C 1
ATOM 4163 O O . THR B 1 150 ? -18.125 -1.668 18.984 1 95.75 150 THR B O 1
ATOM 4166 N N . ALA B 1 151 ? -19.828 -1.533 17.547 1 97.62 151 ALA B N 1
ATOM 4167 C CA . ALA B 1 151 ? -20.75 -2.258 18.422 1 97.62 151 ALA B CA 1
ATOM 4168 C C . ALA B 1 151 ? -20.234 -3.67 18.703 1 97.62 151 ALA B C 1
ATOM 4170 O O . ALA B 1 151 ? -20.203 -4.117 19.844 1 97.62 151 ALA B O 1
ATOM 4171 N N . ARG B 1 152 ? -19.812 -4.316 17.703 1 94.81 152 ARG B N 1
ATOM 4172 C CA . ARG B 1 152 ? -19.344 -5.691 17.828 1 94.81 152 ARG B CA 1
ATOM 4173 C C . ARG B 1 152 ? -18.109 -5.766 18.719 1 94.81 152 ARG B C 1
ATOM 4175 O O . ARG B 1 152 ? -18.031 -6.621 19.609 1 94.81 152 ARG B O 1
ATOM 4182 N N . LEU B 1 153 ? -17.234 -4.844 18.578 1 92.88 153 LEU B N 1
ATOM 4183 C CA . LEU B 1 153 ? -15.945 -4.922 19.25 1 92.88 153 LEU B CA 1
ATOM 4184 C C . LEU B 1 153 ? -16.062 -4.418 20.688 1 92.88 153 LEU B C 1
ATOM 4186 O O . LEU B 1 153 ? -15.344 -4.891 21.578 1 92.88 153 LEU B O 1
ATOM 4190 N N . THR B 1 154 ? -16.844 -3.461 20.891 1 95.12 154 THR B N 1
ATOM 4191 C CA . THR B 1 154 ? -16.969 -2.906 22.234 1 95.12 154 THR B CA 1
ATOM 4192 C C . THR B 1 154 ? -17.984 -3.705 23.047 1 95.12 154 THR B C 1
ATOM 4194 O O . THR B 1 154 ? -17.984 -3.652 24.281 1 95.12 154 THR B O 1
ATOM 4197 N N . GLY B 1 155 ? -18.938 -4.344 22.359 1 96.38 155 GLY B N 1
ATOM 4198 C CA . GLY B 1 155 ? -20 -5.086 23.031 1 96.38 155 GLY B CA 1
ATOM 4199 C C . GLY B 1 155 ? -21.172 -4.215 23.438 1 96.38 155 GLY B C 1
ATOM 4200 O O . GLY B 1 155 ? -22.109 -4.695 24.078 1 96.38 155 GLY B O 1
ATOM 4201 N N . LEU B 1 156 ? -21.125 -2.961 23.109 1 97.31 156 LEU B N 1
ATOM 4202 C CA . LEU B 1 156 ? -22.203 -2.049 23.453 1 97.31 156 LEU B CA 1
ATOM 4203 C C . LEU B 1 156 ? -23.484 -2.414 22.703 1 97.31 156 LEU B C 1
ATOM 4205 O O . LEU B 1 156 ? -23.438 -2.795 21.531 1 97.31 156 LEU B O 1
ATOM 4209 N N . GLN B 1 157 ? -24.609 -2.256 23.422 1 97.56 157 GLN B N 1
ATOM 4210 C CA . GLN B 1 157 ? -25.922 -2.521 22.844 1 97.56 157 GLN B CA 1
ATOM 4211 C C . GLN B 1 157 ? -26.828 -1.296 22.953 1 97.56 157 GLN B C 1
ATOM 4213 O O . GLN B 1 157 ? -26.5 -0.341 23.656 1 97.56 157 GLN B O 1
ATOM 4218 N N . VAL B 1 158 ? -27.891 -1.397 22.203 1 98.19 158 VAL B N 1
ATOM 4219 C CA . VAL B 1 158 ? -28.859 -0.307 22.281 1 98.19 158 VAL B CA 1
ATOM 4220 C C . VAL B 1 158 ? -29.359 -0.156 23.719 1 98.19 158 VAL B C 1
ATOM 4222 O O . VAL B 1 158 ? -29.719 -1.141 24.359 1 98.19 158 VAL B O 1
ATOM 4225 N N . GLY B 1 159 ? -29.297 0.997 24.219 1 97.5 159 GLY B N 1
ATOM 4226 C CA . GLY B 1 159 ? -29.703 1.265 25.594 1 97.5 159 GLY B CA 1
ATOM 4227 C C . GLY B 1 159 ? -28.516 1.482 26.531 1 97.5 159 GLY B C 1
ATOM 4228 O O . GLY B 1 159 ? -28.656 2.113 27.578 1 97.5 159 GLY B O 1
ATOM 4229 N N . ASP B 1 160 ? -27.391 1.025 26.188 1 97.69 160 ASP B N 1
ATOM 4230 C CA . ASP B 1 160 ? -26.203 1.157 27.016 1 97.69 160 ASP B CA 1
ATOM 4231 C C . ASP B 1 160 ? -25.719 2.607 27.062 1 97.69 160 ASP B C 1
ATOM 4233 O O . ASP B 1 160 ? -26.047 3.402 26.188 1 97.69 160 ASP B O 1
ATOM 4237 N N . VAL B 1 161 ? -25 2.943 28.141 1 96.44 161 VAL B N 1
ATOM 4238 C CA . VAL B 1 161 ? -24.453 4.281 28.312 1 96.44 161 VAL B CA 1
ATOM 4239 C C . VAL B 1 161 ? -22.922 4.203 28.406 1 96.44 161 VAL B C 1
ATOM 4241 O O . VAL B 1 161 ? -22.375 3.297 29.047 1 96.44 161 VAL B O 1
ATOM 4244 N N . PHE B 1 162 ? -22.234 5.102 27.656 1 94.25 162 PHE B N 1
ATOM 4245 C CA . PHE B 1 162 ? -20.781 5.156 27.719 1 94.25 162 PHE B CA 1
ATOM 4246 C C . PHE B 1 162 ? -20.297 6.598 27.812 1 94.25 162 PHE B C 1
ATOM 4248 O O . PHE B 1 162 ? -21.078 7.531 27.578 1 94.25 162 PHE B O 1
ATOM 4255 N N . GLN B 1 163 ? -18.984 6.789 28.219 1 90 163 GLN B N 1
ATOM 4256 C CA . GLN B 1 163 ? -18.375 8.109 28.328 1 90 163 GLN B CA 1
ATOM 4257 C C . GLN B 1 163 ? -17.172 8.242 27.375 1 90 163 GLN B C 1
ATOM 4259 O O . GLN B 1 163 ? -16.359 7.324 27.281 1 90 163 GLN B O 1
ATOM 4264 N N . SER B 1 164 ? -17.141 9.336 26.672 1 86.5 164 SER B N 1
ATOM 4265 C CA . SER B 1 164 ? -16.047 9.57 25.734 1 86.5 164 SER B CA 1
ATOM 4266 C C . SER B 1 164 ? -14.82 10.141 26.438 1 86.5 164 SER B C 1
ATOM 4268 O O . SER B 1 164 ? -14.906 10.578 27.594 1 86.5 164 SER B O 1
ATOM 4270 N N . SER B 1 165 ? -13.688 9.953 25.859 1 81.75 165 SER B N 1
ATOM 4271 C CA . SER B 1 165 ? -12.43 10.555 26.297 1 81.75 165 SER B CA 1
ATOM 4272 C C . SER B 1 165 ? -11.93 11.586 25.297 1 81.75 165 SER B C 1
ATOM 4274 O O . SER B 1 165 ? -12.234 11.492 24.094 1 81.75 165 SER B O 1
ATOM 4276 N N . HIS B 1 166 ? -11.211 12.648 25.953 1 73.31 166 HIS B N 1
ATOM 4277 C CA . HIS B 1 166 ? -10.641 13.641 25.047 1 73.31 166 HIS B CA 1
ATOM 4278 C C . HIS B 1 166 ? -9.453 13.07 24.281 1 73.31 166 HIS B C 1
ATOM 4280 O O . HIS B 1 166 ? -8.594 12.406 24.875 1 73.31 166 HIS B O 1
ATOM 4286 N N . GLY B 1 167 ? -9.484 13.336 23.141 1 65.06 167 GLY B N 1
ATOM 4287 C CA . GLY B 1 167 ? -8.344 12.984 22.297 1 65.06 167 GLY B CA 1
ATOM 4288 C C . GLY B 1 167 ? -8.5 11.633 21.625 1 65.06 167 GLY B C 1
ATOM 4289 O O . GLY B 1 167 ? -9.547 10.984 21.75 1 65.06 167 GLY B O 1
ATOM 4290 N N . PHE B 1 168 ? -7.578 11.32 20.734 1 54.41 168 PHE B N 1
ATOM 4291 C CA . PHE B 1 168 ? -7.645 10.133 19.906 1 54.41 168 PHE B CA 1
ATOM 4292 C C . PHE B 1 168 ? -6.957 8.945 20.578 1 54.41 168 PHE B C 1
ATOM 4294 O O . PHE B 1 168 ? -6.988 7.828 20.062 1 54.41 168 PHE B O 1
ATOM 4301 N N . ILE B 1 169 ? -6.25 9.398 21.781 1 49.62 169 ILE B N 1
ATOM 4302 C CA . ILE B 1 169 ? -5.57 8.305 22.469 1 49.62 169 ILE B CA 1
ATOM 4303 C C . ILE B 1 169 ? -6.383 7.883 23.688 1 49.62 169 ILE B C 1
ATOM 4305 O O . ILE B 1 169 ? -7.062 8.703 24.312 1 49.62 169 ILE B O 1
ATOM 4309 N N . GLY B 1 170 ? -6.789 6.676 23.812 1 47.12 170 GLY B N 1
ATOM 4310 C CA . GLY B 1 170 ? -7.602 6.102 24.875 1 47.12 170 GLY B CA 1
ATOM 4311 C C . GLY B 1 170 ? -7.309 6.695 26.234 1 47.12 170 GLY B C 1
ATOM 4312 O O . GLY B 1 170 ? -8.023 6.426 27.203 1 47.12 170 GLY B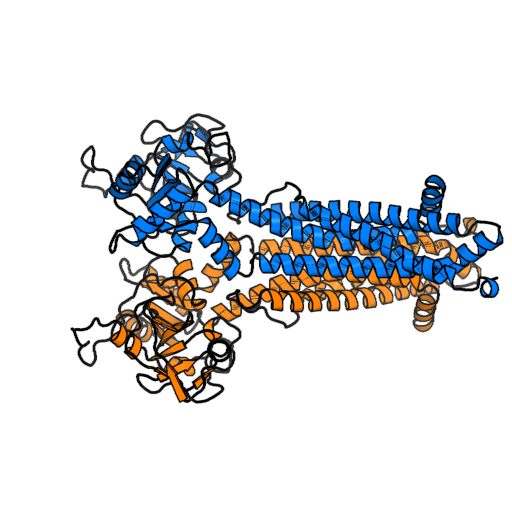 O 1
ATOM 4313 N N . LYS B 1 171 ? -6.133 7.324 26.516 1 47.59 171 LYS B N 1
ATOM 4314 C CA . LYS B 1 171 ? -5.805 7.664 27.906 1 47.59 171 LYS B CA 1
ATOM 4315 C C . LYS B 1 171 ? -6.129 9.125 28.203 1 47.59 171 LYS B C 1
ATOM 4317 O O . LYS B 1 171 ? -5.656 9.68 29.188 1 47.59 171 LYS B O 1
ATOM 4322 N N . GLY B 1 172 ? -6.82 9.812 27.25 1 53.03 172 GLY B N 1
ATOM 4323 C CA . GLY B 1 172 ? -7.113 11.195 27.578 1 53.03 172 GLY B CA 1
ATOM 4324 C C . GLY B 1 172 ? -8.078 11.344 28.75 1 53.03 172 GLY B C 1
ATOM 4325 O O . GLY B 1 172 ? -8.625 10.352 29.234 1 53.03 172 GLY B O 1
ATOM 4326 N N . LYS B 1 173 ? -8.141 12.57 29.375 1 55.62 173 LYS B N 1
ATOM 4327 C CA . LYS B 1 173 ? -9.047 12.883 30.469 1 55.62 173 LYS B CA 1
ATOM 4328 C C . LYS B 1 173 ? -10.5 12.656 30.062 1 55.62 173 LYS B C 1
ATOM 4330 O O . LYS B 1 173 ? -10.914 13.023 28.969 1 55.62 173 LYS B O 1
ATOM 4335 N N . ALA B 1 174 ? -11.172 11.688 30.719 1 55.94 174 ALA B N 1
ATOM 4336 C CA . ALA B 1 174 ? -12.586 11.359 30.547 1 55.94 174 ALA B CA 1
ATOM 4337 C C . ALA B 1 174 ? -13.453 12.617 30.578 1 55.94 174 ALA B C 1
ATOM 4339 O O . ALA B 1 174 ? -13.227 13.508 31.391 1 55.94 174 ALA B O 1
ATOM 4340 N N . HIS B 1 175 ? -14 13 29.297 1 60.66 175 HIS B N 1
ATOM 4341 C CA . HIS B 1 175 ? -15.047 14.016 29.391 1 60.66 175 HIS B CA 1
ATOM 4342 C C . HIS B 1 175 ? -16.281 13.469 30.078 1 60.66 175 HIS B C 1
ATOM 4344 O O . HIS B 1 175 ? -16.547 12.266 30.031 1 60.66 175 HIS B O 1
ATOM 4350 N N . HIS B 1 176 ? -16.828 14.266 30.906 1 61.75 176 HIS B N 1
ATOM 4351 C CA . HIS B 1 176 ? -18.031 13.977 31.688 1 61.75 176 HIS B CA 1
ATOM 4352 C C . HIS B 1 176 ? -19.281 14.07 30.828 1 61.75 176 HIS B C 1
ATOM 4354 O O . HIS B 1 176 ? -20.281 14.648 31.25 1 61.75 176 HIS B O 1
ATOM 4360 N N . HIS B 1 177 ? -19.312 13.742 29.438 1 75.31 177 HIS B N 1
ATOM 4361 C CA . HIS B 1 177 ? -20.562 13.742 28.703 1 75.31 177 HIS B CA 1
ATOM 4362 C C . HIS B 1 177 ? -21 12.328 28.359 1 75.31 177 HIS B C 1
ATOM 4364 O O . HIS B 1 177 ? -20.531 11.758 27.375 1 75.31 177 HIS B O 1
ATOM 4370 N N . PRO B 1 178 ? -21.922 11.789 29.094 1 88.62 178 PRO B N 1
ATOM 4371 C CA . PRO B 1 178 ? -22.406 10.43 28.828 1 88.62 178 PRO B CA 1
ATOM 4372 C C . PRO B 1 178 ? -23.266 10.352 27.578 1 88.62 178 PRO B C 1
ATOM 4374 O O . PRO B 1 178 ? -24.016 11.273 27.281 1 88.62 178 PRO B O 1
ATOM 4377 N N . TYR B 1 179 ? -23.062 9.312 26.812 1 95.12 179 TYR B N 1
ATOM 4378 C CA . TYR B 1 179 ? -23.859 9.031 25.609 1 95.12 179 TYR B CA 1
ATOM 4379 C C . TYR B 1 179 ? -24.656 7.75 25.781 1 95.12 179 TYR B C 1
ATOM 4381 O O . TYR B 1 179 ? -24.156 6.758 26.312 1 95.12 179 TYR B O 1
ATOM 4389 N N . ARG B 1 180 ? -25.906 7.816 25.375 1 97.62 180 ARG B N 1
ATOM 4390 C CA . ARG B 1 180 ? -26.734 6.625 25.328 1 97.62 180 ARG B CA 1
ATOM 4391 C C . ARG B 1 180 ? -26.812 6.062 23.922 1 97.62 180 ARG B C 1
ATOM 4393 O O . ARG B 1 180 ? -27.109 6.789 22.969 1 97.62 180 ARG B O 1
ATOM 4400 N N . VAL B 1 181 ? -26.594 4.812 23.844 1 98.5 181 VAL B N 1
ATOM 4401 C CA . VAL B 1 181 ? -26.641 4.168 22.531 1 98.5 181 VAL B CA 1
ATOM 4402 C C . VAL B 1 181 ? -28.094 3.996 22.109 1 98.5 181 VAL B C 1
ATOM 4404 O O . VAL B 1 181 ? -28.875 3.299 22.766 1 98.5 181 VAL B O 1
ATOM 4407 N N . VAL B 1 182 ? -28.453 4.57 21 1 98.62 182 VAL B N 1
ATOM 4408 C CA . VAL B 1 182 ? -29.859 4.508 20.594 1 98.62 182 VAL B CA 1
ATOM 4409 C C . VAL B 1 182 ? -29.984 3.697 19.297 1 98.62 182 VAL B C 1
ATOM 4411 O O . VAL B 1 182 ? -31.078 3.316 18.906 1 98.62 182 VAL B O 1
ATOM 4414 N N . GLY B 1 183 ? -28.844 3.408 18.656 1 98.56 183 GLY B N 1
ATOM 4415 C CA . GLY B 1 183 ? -28.891 2.641 17.422 1 98.56 183 GLY B CA 1
ATOM 4416 C C . GLY B 1 183 ? -27.547 2.041 17.062 1 98.56 183 GLY B C 1
ATOM 4417 O O . GLY B 1 183 ? -26.5 2.498 17.531 1 98.56 183 GLY B O 1
ATOM 4418 N N . ILE B 1 184 ? -27.609 1.018 16.266 1 98.75 184 ILE B N 1
ATOM 4419 C CA . ILE B 1 184 ? -26.438 0.373 15.664 1 98.75 184 ILE B CA 1
ATOM 4420 C C . ILE B 1 184 ? -26.625 0.267 14.148 1 98.75 184 ILE B C 1
ATOM 4422 O O . ILE B 1 184 ? -27.641 -0.273 13.68 1 98.75 184 ILE B O 1
ATOM 4426 N N . LEU B 1 185 ? -25.703 0.785 13.445 1 98.5 185 LEU B N 1
ATOM 4427 C CA . LEU B 1 185 ? -25.797 0.865 11.992 1 98.5 185 LEU B CA 1
ATOM 4428 C C . LEU B 1 185 ? -25.641 -0.514 11.359 1 98.5 185 LEU B C 1
ATOM 4430 O O . LEU B 1 185 ? -25 -1.394 11.93 1 98.5 185 LEU B O 1
ATOM 4434 N N . ALA B 1 186 ? -26.344 -0.671 10.211 1 97.25 186 ALA B N 1
ATOM 4435 C CA . ALA B 1 186 ? -25.984 -1.793 9.344 1 97.25 186 ALA B CA 1
ATOM 4436 C C . ALA B 1 186 ? -24.562 -1.664 8.828 1 97.25 186 ALA B C 1
ATOM 4438 O O . ALA B 1 186 ? -24.062 -0.554 8.625 1 97.25 186 ALA B O 1
ATOM 4439 N N . PRO B 1 187 ? -23.891 -2.777 8.633 1 93.69 187 PRO B N 1
ATOM 4440 C CA . PRO B 1 187 ? -22.516 -2.697 8.117 1 93.69 187 PRO B CA 1
ATOM 4441 C C . PRO B 1 187 ? -22.438 -1.979 6.773 1 93.69 187 PRO B C 1
ATOM 4443 O O . PRO B 1 187 ? -23.219 -2.266 5.863 1 93.69 187 PRO B O 1
ATOM 4446 N N . VAL B 1 188 ? -21.562 -1.05 6.652 1 91.38 188 VAL B N 1
ATOM 4447 C CA . VAL B 1 188 ? -21.359 -0.331 5.398 1 91.38 188 VAL B CA 1
ATOM 4448 C C . VAL B 1 188 ? -20.109 -0.846 4.695 1 91.38 188 VAL B C 1
ATOM 4450 O O . VAL B 1 188 ? -19.781 -0.394 3.596 1 91.38 188 VAL B O 1
ATOM 4453 N N . GLN B 1 189 ? -19.359 -1.74 5.328 1 85.62 189 GLN B N 1
ATOM 4454 C CA . GLN B 1 189 ? -18.125 -2.316 4.789 1 85.62 189 GLN B CA 1
ATOM 4455 C C . GLN B 1 189 ? -17.109 -1.232 4.469 1 85.62 189 GLN B C 1
ATOM 4457 O O . GLN B 1 189 ? -16.531 -1.22 3.381 1 85.62 189 GLN B O 1
ATOM 4462 N N . GLY B 1 190 ? -16.938 -0.384 5.375 1 87.94 190 GLY B N 1
ATOM 4463 C CA . GLY B 1 190 ? -16.016 0.739 5.262 1 87.94 190 GLY B CA 1
ATOM 4464 C C . GLY B 1 190 ? -15.602 1.312 6.602 1 87.94 190 GLY B C 1
ATOM 4465 O O . GLY B 1 190 ? -15.969 0.774 7.652 1 87.94 190 GLY B O 1
ATOM 4466 N N . PRO B 1 191 ? -14.898 2.363 6.586 1 90.75 191 PRO B N 1
ATOM 4467 C CA . PRO B 1 191 ? -14.336 2.916 7.82 1 90.75 191 PRO B CA 1
ATOM 4468 C C . PRO B 1 191 ? -15.398 3.32 8.828 1 90.75 191 PRO B C 1
ATOM 4470 O O . PRO B 1 191 ? -15.172 3.234 10.039 1 90.75 191 PRO B O 1
ATOM 4473 N N . TYR B 1 192 ? -16.531 3.688 8.398 1 95.25 192 TYR B N 1
ATOM 4474 C CA . TYR B 1 192 ? -17.531 4.23 9.305 1 95.25 192 TYR B CA 1
ATOM 4475 C C . TYR B 1 192 ? -18.266 3.113 10.047 1 95.25 192 TYR B C 1
ATOM 4477 O O . TYR B 1 192 ? -19.141 3.377 10.875 1 95.25 192 TYR B O 1
ATOM 4485 N N . ASP B 1 193 ? -17.922 1.881 9.773 1 93.75 193 ASP B N 1
ATOM 4486 C CA . ASP B 1 193 ? -18.328 0.79 10.656 1 93.75 193 ASP B CA 1
ATOM 4487 C C . ASP B 1 193 ? -17.703 0.938 12.039 1 93.75 193 ASP B C 1
ATOM 4489 O O . ASP B 1 193 ? -18.203 0.382 13.016 1 93.75 193 ASP B O 1
ATOM 4493 N N . LYS B 1 194 ? -16.672 1.788 12.055 1 93.38 194 LYS B N 1
ATOM 4494 C CA . LYS B 1 194 ? -15.977 1.974 13.328 1 93.38 194 LYS B CA 1
ATOM 4495 C C . LYS B 1 194 ? -16.281 3.348 13.914 1 93.38 194 LYS B C 1
ATOM 4497 O O . LYS B 1 194 ? -15.648 3.752 14.898 1 93.38 194 LYS B O 1
ATOM 4502 N N . ALA B 1 195 ? -17.188 3.963 13.391 1 96.38 195 ALA B N 1
ATOM 4503 C CA . ALA B 1 195 ? -17.516 5.312 13.844 1 96.38 195 ALA B CA 1
ATOM 4504 C C . ALA B 1 195 ? -18.547 5.277 14.969 1 96.38 195 ALA B C 1
ATOM 4506 O O . ALA B 1 195 ? -19.312 4.32 15.086 1 96.38 195 ALA B O 1
ATOM 4507 N N . ILE B 1 196 ? -18.5 6.289 15.789 1 97.44 196 ILE B N 1
ATOM 4508 C CA . ILE B 1 196 ? -19.562 6.613 16.734 1 97.44 196 ILE B CA 1
ATOM 4509 C C . ILE B 1 196 ? -20.188 7.957 16.375 1 97.44 196 ILE B C 1
ATOM 4511 O O . ILE B 1 196 ? -19.547 9.008 16.531 1 97.44 196 ILE B O 1
ATOM 4515 N N . LEU B 1 197 ? -21.391 7.93 15.93 1 98.19 197 LEU B N 1
ATOM 4516 C CA . LEU B 1 197 ? -22.047 9.156 15.477 1 98.19 197 LEU B CA 1
ATOM 4517 C C . LEU B 1 197 ? -22.828 9.805 16.625 1 98.19 197 LEU B C 1
ATOM 4519 O O . LEU B 1 197 ? -23.578 9.125 17.328 1 98.19 197 LEU B O 1
ATOM 4523 N N . VAL B 1 198 ? -22.641 11.055 16.797 1 96.81 198 VAL B N 1
ATOM 4524 C CA . VAL B 1 198 ? -23.328 11.828 17.828 1 96.81 198 VAL B CA 1
ATOM 4525 C C . VAL B 1 198 ? -23.781 13.164 17.25 1 96.81 198 VAL B C 1
ATOM 4527 O O . VAL B 1 198 ? -23.297 13.586 16.188 1 96.81 198 VAL B O 1
ATOM 4530 N N . PRO B 1 199 ? -24.734 13.797 17.906 1 95.81 199 PRO B N 1
ATOM 4531 C CA . PRO B 1 199 ? -25.141 15.125 17.422 1 95.81 199 PRO B CA 1
ATOM 4532 C C . PRO B 1 199 ? -24.016 16.141 17.469 1 95.81 199 PRO B C 1
ATOM 4534 O O . PRO B 1 199 ? -23.203 16.141 18.406 1 95.81 199 PRO B O 1
ATOM 4537 N N . LEU B 1 200 ? -23.984 16.922 16.438 1 94.62 200 LEU B N 1
ATOM 4538 C CA . LEU B 1 200 ? -22.969 17.953 16.312 1 94.62 200 LEU B CA 1
ATOM 4539 C C . LEU B 1 200 ? -22.906 18.812 17.578 1 94.62 200 LEU B C 1
ATOM 4541 O O . LEU B 1 200 ? -21.812 19.156 18.031 1 94.62 200 LEU B O 1
ATOM 4545 N N . LYS B 1 201 ? -23.984 19.109 18.156 1 91 201 LYS B N 1
ATOM 4546 C CA . LYS B 1 201 ? -24.094 19.969 19.344 1 91 201 LYS B CA 1
ATOM 4547 C C . LYS B 1 201 ? -23.359 19.344 20.531 1 91 201 LYS B C 1
ATOM 4549 O O . LYS B 1 201 ? -22.797 20.062 21.359 1 91 201 LYS B O 1
ATOM 4554 N N . ASP B 1 202 ? -23.344 18.047 20.578 1 90.69 202 ASP B N 1
ATOM 4555 C CA . ASP B 1 202 ? -22.656 17.359 21.672 1 90.69 202 ASP B CA 1
ATOM 4556 C C . ASP B 1 202 ? -21.156 17.609 21.625 1 90.69 202 ASP B C 1
ATOM 4558 O O . ASP B 1 202 ? -20.516 17.781 22.656 1 90.69 202 ASP B O 1
ATOM 4562 N N . ILE B 1 203 ? -20.641 17.578 20.438 1 89.12 203 ILE B N 1
ATOM 4563 C CA . ILE B 1 203 ? -19.219 17.812 20.266 1 89.12 203 ILE B CA 1
ATOM 4564 C C . ILE B 1 203 ? -18.875 19.25 20.656 1 89.12 203 ILE B C 1
ATOM 4566 O O . ILE B 1 203 ? -17.859 19.5 21.297 1 89.12 203 ILE B O 1
ATOM 4570 N N . TRP B 1 204 ? -19.75 20.219 20.281 1 87.5 204 TRP B N 1
ATOM 4571 C CA . TRP B 1 204 ? -19.547 21.625 20.609 1 87.5 204 TRP B CA 1
ATOM 4572 C C . TRP B 1 204 ? -19.578 21.828 22.125 1 87.5 204 TRP B C 1
ATOM 4574 O O . TRP B 1 204 ? -18.75 22.562 22.672 1 87.5 204 TRP B O 1
ATOM 4584 N N . GLU B 1 205 ? -20.422 21.156 22.734 1 82.06 205 GLU B N 1
ATOM 4585 C CA . GLU B 1 205 ? -20.578 21.281 24.188 1 82.06 205 GLU B CA 1
ATOM 4586 C C . GLU B 1 205 ? -19.375 20.672 24.906 1 82.06 205 GLU B C 1
ATOM 4588 O O . GLU B 1 205 ? -18.922 21.203 25.922 1 82.06 205 GLU B O 1
ATOM 4593 N N . ALA B 1 206 ? -18.969 19.578 24.391 1 76.5 206 ALA B N 1
ATOM 4594 C CA . ALA B 1 206 ? -17.828 18.906 25.016 1 76.5 206 ALA B CA 1
ATOM 4595 C C . ALA B 1 206 ? -16.562 19.734 24.891 1 76.5 206 ALA B C 1
ATOM 4597 O O . ALA B 1 206 ? -15.672 19.656 25.75 1 76.5 206 ALA B O 1
ATOM 4598 N N . HIS B 1 207 ? -16.406 20.438 23.891 1 74.06 207 HIS B N 1
ATOM 4599 C CA . HIS B 1 207 ? -15.172 21.172 23.641 1 74.06 207 HIS B CA 1
ATOM 4600 C C . HIS B 1 207 ? -15.32 22.656 23.984 1 74.06 207 HIS B C 1
ATOM 4602 O O . HIS B 1 207 ? -14.367 23.422 23.859 1 74.06 207 HIS B O 1
ATOM 4608 N N . ALA B 1 208 ? -16.547 23.109 24.094 1 62.56 208 ALA B N 1
ATOM 4609 C CA . ALA B 1 208 ? -16.734 24.5 24.547 1 62.56 208 ALA B CA 1
ATOM 4610 C C . ALA B 1 208 ? -16.156 24.703 25.938 1 62.56 208 ALA B C 1
ATOM 4612 O O . ALA B 1 208 ? -16.375 23.875 26.844 1 62.56 208 ALA B O 1
ATOM 4613 N N . GLY B 1 209 ? -14.836 24.453 26.297 1 51 209 GLY B N 1
ATOM 4614 C CA . GLY B 1 209 ? -14.258 24.734 27.609 1 51 209 GLY B CA 1
ATOM 4615 C C . GLY B 1 209 ? -15.305 25.016 28.672 1 51 209 GLY B C 1
ATOM 4616 O O . GLY B 1 209 ? -16.469 25.266 28.344 1 51 209 GLY B O 1
ATOM 4617 N N . HIS B 1 210 ? -14.977 24.703 30.125 1 43.38 210 HIS B N 1
ATOM 4618 C CA . HIS B 1 210 ? -15.781 24.812 31.344 1 43.38 210 HIS B CA 1
ATOM 4619 C C . HIS B 1 210 ? -16.766 25.969 31.25 1 43.38 210 HIS B C 1
ATOM 4621 O O . HIS B 1 210 ? -17.75 26.016 31.984 1 43.38 210 HIS B O 1
ATOM 4627 N N . GLY B 1 211 ? -16.234 27.328 31 1 38.16 211 GLY B N 1
ATOM 4628 C CA . GLY B 1 211 ? -16.938 28.547 31.359 1 38.16 211 GLY B CA 1
ATOM 4629 C C . GLY B 1 211 ? -17.891 29.016 30.281 1 38.16 211 GLY B C 1
ATOM 4630 O O . GLY B 1 211 ? -18.812 29.797 30.547 1 38.16 211 GLY B O 1
ATOM 4631 N N . ALA B 1 212 ? -17.406 29.406 29.094 1 41.09 212 ALA B N 1
ATOM 4632 C CA . ALA B 1 212 ? -18.328 30.203 28.266 1 41.09 212 ALA B CA 1
ATOM 4633 C C . ALA B 1 212 ? -19.375 29.312 27.609 1 41.09 212 ALA B C 1
ATOM 4635 O O . ALA B 1 212 ? -19.047 28.438 26.812 1 41.09 212 ALA B O 1
ATOM 4636 N N . ALA B 1 213 ? -20.344 29.016 28.266 1 40.91 213 ALA B N 1
ATOM 4637 C CA . ALA B 1 213 ? -21.609 28.484 27.75 1 40.91 213 ALA B CA 1
ATOM 4638 C C . ALA B 1 213 ? -21.859 28.953 26.328 1 40.91 213 ALA B C 1
ATOM 4640 O O . ALA B 1 213 ? -21.844 30.156 26.047 1 40.91 213 ALA B O 1
ATOM 4641 N N . LEU B 1 214 ? -21.422 28.172 25.234 1 45.91 214 LEU B N 1
ATOM 4642 C CA . LEU B 1 214 ? -21.922 28.641 23.938 1 45.91 214 LEU B CA 1
ATOM 4643 C C . LEU B 1 214 ? -23.328 29.219 24.078 1 45.91 214 LEU B C 1
ATOM 4645 O O . LEU B 1 214 ? -24.188 28.625 24.734 1 45.91 214 LEU B O 1
ATOM 4649 N N . VAL B 1 215 ? -23.453 30.469 24.062 1 40.22 215 VAL B N 1
ATOM 4650 C CA . VAL B 1 215 ? -24.781 31.062 24.047 1 40.22 215 VAL B CA 1
ATOM 4651 C C . VAL B 1 215 ? -25.703 30.234 23.156 1 40.22 215 VAL B C 1
ATOM 4653 O O . VAL B 1 215 ? -25.297 29.734 22.109 1 40.22 215 VAL B O 1
ATOM 4656 N N . SER B 1 216 ? -26.844 29.875 23.469 1 38.97 216 SER B N 1
ATOM 4657 C CA . SER B 1 216 ? -28 29.312 22.781 1 38.97 216 SER B CA 1
ATOM 4658 C C . SER B 1 216 ? -28.094 29.828 21.344 1 38.97 216 SER B C 1
ATOM 4660 O O . SER B 1 216 ? -28.141 31.047 21.125 1 38.97 216 SER B O 1
ATOM 4662 N N . GLY B 1 217 ? -27.734 29.062 20.281 1 47.31 217 GLY B N 1
ATOM 4663 C CA . GLY B 1 217 ? -27.828 29.438 18.875 1 47.31 217 GLY B CA 1
ATOM 4664 C C . GLY B 1 217 ? -26.469 29.531 18.203 1 47.31 217 GLY B C 1
ATOM 4665 O O . GLY B 1 217 ? -26.391 29.703 16.984 1 47.31 217 GLY B O 1
ATOM 4666 N N . GLN B 1 218 ? -25.422 29.812 18.906 1 54.84 218 GLN B N 1
ATOM 4667 C CA . GLN B 1 218 ? -24.125 30.094 18.281 1 54.84 218 GLN B CA 1
ATOM 4668 C C . GLN B 1 218 ? -23.484 28.812 17.766 1 54.84 218 GLN B C 1
ATOM 4670 O O . GLN B 1 218 ? -23.297 27.859 18.516 1 54.84 218 GLN B O 1
ATOM 4675 N N . LYS B 1 219 ? -23.609 28.656 16.453 1 64.81 219 LYS B N 1
ATOM 4676 C CA . LYS B 1 219 ? -23 27.547 15.727 1 64.81 219 LYS B CA 1
ATOM 4677 C C . LYS B 1 219 ? -21.484 27.531 15.914 1 64.81 219 LYS B C 1
ATOM 4679 O O . LYS B 1 219 ? -20.844 28.594 15.898 1 64.81 219 LYS B O 1
ATOM 4684 N N . GLY B 1 220 ? -20.938 26.422 16.422 1 83.56 220 GLY B N 1
ATOM 4685 C CA . GLY B 1 220 ? -19.531 26.219 16.656 1 83.56 220 GLY B CA 1
ATOM 4686 C C . GLY B 1 220 ? -18.734 25.953 15.383 1 83.56 220 GLY B C 1
ATOM 4687 O O . GLY B 1 220 ? -19.062 26.484 14.32 1 83.56 220 GLY B O 1
ATOM 4688 N N . GLU B 1 221 ? -17.641 25.328 15.422 1 92.69 221 GLU B N 1
ATOM 4689 C CA . GLU B 1 221 ? -16.75 24.969 14.336 1 92.69 221 GLU B CA 1
ATOM 4690 C C . GLU B 1 221 ? -16.922 23.5 13.93 1 92.69 221 GLU B C 1
ATOM 4692 O O . GLU B 1 221 ? -17.453 22.703 14.695 1 92.69 221 GLU B O 1
ATOM 4697 N N . VAL B 1 222 ? -16.719 23.25 12.688 1 96.31 222 VAL B N 1
ATOM 4698 C CA . VAL B 1 222 ? -16.75 21.891 12.188 1 96.31 222 VAL B CA 1
ATOM 4699 C C . VAL B 1 222 ? -15.383 21.484 11.656 1 96.31 222 VAL B C 1
ATOM 4701 O O . VAL B 1 222 ? -14.562 22.344 11.328 1 96.31 222 VAL B O 1
ATOM 4704 N N . THR B 1 223 ? -15.125 20.234 11.664 1 96.19 223 THR B N 1
ATOM 4705 C CA . THR B 1 223 ? -13.828 19.734 11.234 1 96.19 223 THR B CA 1
ATOM 4706 C C . THR B 1 223 ? -13.797 19.531 9.727 1 96.19 223 THR B C 1
ATOM 4708 O O . THR B 1 223 ? -12.781 19.797 9.078 1 96.19 223 THR B O 1
ATOM 4711 N N . ALA B 1 224 ? -14.883 19.047 9.211 1 98 224 ALA B N 1
ATOM 4712 C CA . ALA B 1 224 ? -15.008 18.766 7.777 1 98 224 ALA B CA 1
ATOM 4713 C C . ALA B 1 224 ? -16.453 18.875 7.32 1 98 224 ALA B C 1
ATOM 4715 O O . ALA B 1 224 ? -17.375 18.922 8.148 1 98 224 ALA B O 1
ATOM 4716 N N . ILE B 1 225 ? -16.641 19.047 6.027 1 98.44 225 ILE B N 1
ATOM 4717 C CA . ILE B 1 225 ? -17.969 19.109 5.441 1 98.44 225 ILE B CA 1
ATOM 4718 C C . ILE B 1 225 ? -18.062 18.125 4.273 1 98.44 225 ILE B C 1
ATOM 4720 O O . ILE B 1 225 ? -17.25 18.172 3.346 1 98.44 225 ILE B O 1
ATOM 4724 N N . LEU B 1 226 ? -18.984 17.188 4.395 1 98.38 226 LEU B N 1
ATOM 4725 C CA . LEU B 1 226 ? -19.344 16.312 3.281 1 98.38 226 LEU B CA 1
ATOM 4726 C C . LEU B 1 226 ? -20.25 17.047 2.295 1 98.38 226 LEU B C 1
ATOM 4728 O O . LEU B 1 226 ? -21.328 17.531 2.672 1 98.38 226 LEU B O 1
ATOM 4732 N N . VAL B 1 227 ? -19.844 17.172 1.028 1 98.25 227 VAL B N 1
ATOM 4733 C CA . VAL B 1 227 ? -20.594 17.922 0.03 1 98.25 227 VAL B CA 1
ATOM 4734 C C . VAL B 1 227 ? -20.922 17.016 -1.15 1 98.25 227 VAL B C 1
ATOM 4736 O O . VAL B 1 227 ? -20.031 16.469 -1.8 1 98.25 227 VAL B O 1
ATOM 4739 N N . ARG B 1 228 ? -22.125 16.797 -1.389 1 97.69 228 ARG B N 1
ATOM 4740 C CA . ARG B 1 228 ? -22.578 16.125 -2.605 1 97.69 228 ARG B CA 1
ATOM 4741 C C . ARG B 1 228 ? -23.047 17.141 -3.645 1 97.69 228 ARG B C 1
ATOM 4743 O O . ARG B 1 228 ? -24.109 17.75 -3.488 1 97.69 228 ARG B O 1
ATOM 4750 N N . PRO B 1 229 ? -22.297 17.281 -4.68 1 97.31 229 PRO B N 1
ATOM 4751 C CA . PRO B 1 229 ? -22.688 18.25 -5.711 1 97.31 229 PRO B CA 1
ATOM 4752 C C . PRO B 1 229 ? -23.859 17.766 -6.551 1 97.31 229 PRO B C 1
ATOM 4754 O O . PRO B 1 229 ? -24.156 16.562 -6.582 1 97.31 229 PRO B O 1
ATOM 4757 N N . LYS B 1 230 ? -24.531 18.656 -7.184 1 96.25 230 LYS B N 1
ATOM 4758 C CA . LYS B 1 230 ? -25.656 18.328 -8.047 1 96.25 230 LYS B CA 1
ATOM 4759 C C . LYS B 1 230 ? -25.188 17.609 -9.305 1 96.25 230 LYS B C 1
ATOM 4761 O O . LYS B 1 230 ? -25.953 16.844 -9.906 1 96.25 230 LYS B O 1
ATOM 4766 N N . GLY B 1 231 ? -23.984 17.859 -9.641 1 94.75 231 GLY B N 1
ATOM 4767 C CA . GLY B 1 231 ? -23.359 17.266 -10.82 1 94.75 231 GLY B CA 1
ATOM 4768 C C . GLY B 1 231 ? -21.891 17.578 -10.945 1 94.75 231 GLY B C 1
ATOM 4769 O O . GLY B 1 231 ? -21.312 18.234 -10.07 1 94.75 231 GLY B O 1
ATOM 4770 N N . TYR B 1 232 ? -21.328 17.078 -11.93 1 92 232 TYR B N 1
ATOM 4771 C CA . TYR B 1 232 ? -19.906 17.25 -12.117 1 92 232 TYR B CA 1
ATOM 4772 C C . TYR B 1 232 ? -19.562 18.719 -12.383 1 92 232 TYR B C 1
ATOM 4774 O O . TYR B 1 232 ? -18.578 19.234 -11.844 1 92 232 TYR B O 1
ATOM 4782 N N . GLY B 1 233 ? -20.359 19.312 -13.281 1 94.88 233 GLY B N 1
ATOM 4783 C CA . GLY B 1 233 ? -20.141 20.719 -13.547 1 94.88 233 GLY B CA 1
ATOM 4784 C C . GLY B 1 233 ? -20.203 21.578 -12.297 1 94.88 233 GLY B C 1
ATOM 4785 O O . GLY B 1 233 ? -19.359 22.453 -12.102 1 94.88 233 GLY B O 1
ATOM 4786 N N . GLN B 1 234 ? -21.172 21.312 -11.492 1 96.5 234 GLN B N 1
ATOM 4787 C CA . GLN B 1 234 ? -21.328 22.047 -10.242 1 96.5 234 GLN B CA 1
ATOM 4788 C C . GLN B 1 234 ? -20.188 21.75 -9.281 1 96.5 234 GLN B C 1
ATOM 4790 O O . GLN B 1 234 ? -19.766 22.641 -8.531 1 96.5 234 GLN B O 1
ATOM 4795 N N . ALA B 1 235 ? -19.734 20.531 -9.305 1 96 235 ALA B N 1
ATOM 4796 C CA . ALA B 1 235 ? -18.578 20.172 -8.477 1 96 235 ALA B CA 1
ATOM 4797 C C . ALA B 1 235 ? -17.359 21 -8.844 1 96 235 ALA B C 1
ATOM 4799 O O . ALA B 1 235 ? -16.719 21.594 -7.973 1 96 235 ALA B O 1
ATOM 4800 N N . MET B 1 236 ? -17.125 21.094 -10.125 1 95.19 236 MET B N 1
ATOM 4801 C CA . MET B 1 236 ? -15.961 21.844 -10.602 1 95.19 236 MET B CA 1
ATOM 4802 C C . MET B 1 236 ? -16.109 23.328 -10.312 1 95.19 236 MET B C 1
ATOM 4804 O O . MET B 1 236 ? -15.141 24.016 -9.977 1 95.19 236 MET B O 1
ATOM 4808 N N . ALA B 1 237 ? -17.312 23.781 -10.422 1 95.19 237 ALA B N 1
ATOM 4809 C CA . ALA B 1 237 ? -17.594 25.188 -10.125 1 95.19 237 ALA B CA 1
ATOM 4810 C C . ALA B 1 237 ? -17.328 25.5 -8.656 1 95.19 237 ALA B C 1
ATOM 4812 O O . ALA B 1 237 ? -16.781 26.547 -8.328 1 95.19 237 ALA B O 1
ATOM 4813 N N . LEU B 1 238 ? -17.766 24.562 -7.84 1 95.5 238 LEU B N 1
ATOM 4814 C CA . LEU B 1 238 ? -17.547 24.75 -6.406 1 95.5 238 LEU B CA 1
ATOM 4815 C C . LEU B 1 238 ? -16.047 24.766 -6.09 1 95.5 238 LEU B C 1
ATOM 4817 O O . LEU B 1 238 ? -15.586 25.641 -5.352 1 95.5 238 LEU B O 1
ATOM 4821 N N . LEU B 1 239 ? -15.359 23.828 -6.656 1 94.06 239 LEU B N 1
ATOM 4822 C CA . LEU B 1 239 ? -13.922 23.75 -6.418 1 94.06 239 LEU B CA 1
ATOM 4823 C C . LEU B 1 239 ? -13.227 25.031 -6.891 1 94.06 239 LEU B C 1
ATOM 4825 O O . LEU B 1 239 ? -12.375 25.578 -6.191 1 94.06 239 LEU B O 1
ATOM 4829 N N . ALA B 1 240 ? -13.594 25.516 -8.008 1 91.12 240 ALA B N 1
ATOM 4830 C CA . ALA B 1 240 ? -13 26.734 -8.57 1 91.12 240 ALA B CA 1
ATOM 4831 C C . ALA B 1 240 ? -13.312 27.953 -7.703 1 91.12 240 ALA B C 1
ATOM 4833 O O . ALA B 1 240 ? -12.445 28.797 -7.469 1 91.12 240 ALA B O 1
ATOM 4834 N N . ALA B 1 241 ? -14.516 28 -7.258 1 91.12 241 ALA B N 1
ATOM 4835 C CA . ALA B 1 241 ? -14.938 29.125 -6.418 1 91.12 241 ALA B CA 1
ATOM 4836 C C . ALA B 1 241 ? -14.148 29.156 -5.113 1 91.12 241 ALA B C 1
ATOM 4838 O O . ALA B 1 241 ? -13.773 30.234 -4.641 1 91.12 241 ALA B O 1
ATOM 4839 N N . TRP B 1 242 ? -13.953 27.984 -4.543 1 90.56 242 TRP B N 1
ATOM 4840 C CA . TRP B 1 242 ? -13.234 27.922 -3.273 1 90.56 242 TRP B CA 1
ATOM 4841 C C . TRP B 1 242 ? -11.742 28.188 -3.477 1 90.56 242 TRP B C 1
ATOM 4843 O O . TRP B 1 242 ? -11.078 28.734 -2.592 1 90.56 242 TRP B O 1
ATOM 4853 N N . GLN B 1 243 ? -11.25 27.766 -4.609 1 85 243 GLN B N 1
ATOM 4854 C CA . GLN B 1 243 ? -9.844 28.031 -4.914 1 85 243 GLN B CA 1
ATOM 4855 C C . GLN B 1 243 ? -9.594 29.516 -5.121 1 85 243 GLN B C 1
ATOM 4857 O O . GLN B 1 243 ? -8.516 30.016 -4.797 1 85 243 GLN B O 1
ATOM 4862 N N . ARG B 1 244 ? -10.547 30.234 -5.652 1 81.75 244 ARG B N 1
ATOM 4863 C CA . ARG B 1 244 ? -10.43 31.656 -5.941 1 81.75 244 ARG B CA 1
ATOM 4864 C C . ARG B 1 244 ? -10.531 32.469 -4.66 1 81.75 244 ARG B C 1
ATOM 4866 O O . ARG B 1 244 ? -10.016 33.594 -4.598 1 81.75 244 ARG B O 1
ATOM 4873 N N . LYS B 1 245 ? -11.305 31.922 -3.703 1 79.25 245 LYS B N 1
ATOM 4874 C CA . LYS B 1 245 ? -11.422 32.594 -2.418 1 79.25 245 LYS B CA 1
ATOM 4875 C C . LYS B 1 245 ? -10.102 32.594 -1.659 1 79.25 245 LYS B C 1
ATOM 4877 O O . LYS B 1 245 ? -9.844 31.672 -0.871 1 79.25 245 LYS B O 1
ATOM 4882 N N . LYS B 1 246 ? -9.188 33.5 -2.066 1 70.56 246 LYS B N 1
ATOM 4883 C CA . LYS B 1 246 ? -7.887 33.625 -1.416 1 70.56 246 LYS B CA 1
ATOM 4884 C C . LYS B 1 246 ? -8.039 34 0.053 1 70.56 246 LYS B C 1
ATOM 4886 O O . LYS B 1 246 ? -8.883 34.844 0.397 1 70.56 246 LYS B O 1
ATOM 4891 N N . GLY B 1 247 ? -7.535 33.125 1.043 1 74.75 247 GLY B N 1
ATOM 4892 C CA . GLY B 1 247 ? -7.539 33.438 2.465 1 74.75 247 GLY B CA 1
ATOM 4893 C C . GLY B 1 247 ? -8.68 32.781 3.215 1 74.75 247 GLY B C 1
ATOM 4894 O O . GLY B 1 247 ? -8.922 33.094 4.383 1 74.75 247 GLY B O 1
ATOM 4895 N N . GLY B 1 248 ? -9.5 32.125 2.455 1 82 248 GLY B N 1
ATOM 4896 C CA . GLY B 1 248 ? -10.562 31.422 3.15 1 82 248 GLY B CA 1
ATOM 4897 C C . GLY B 1 248 ? -10.047 30.359 4.105 1 82 248 GLY B C 1
ATOM 4898 O O . GLY B 1 248 ? -8.898 29.922 3.99 1 82 248 GLY B O 1
ATOM 4899 N N . PRO B 1 249 ? -10.867 30.031 5.043 1 89.06 249 PRO B N 1
ATOM 4900 C CA . PRO B 1 249 ? -10.422 29.141 6.105 1 89.06 249 PRO B CA 1
ATOM 4901 C C . PRO B 1 249 ? -10.445 27.672 5.684 1 89.06 249 PRO B C 1
ATOM 4903 O O . PRO B 1 249 ? -9.945 26.797 6.414 1 89.06 249 PRO B O 1
ATOM 4906 N N . SER B 1 250 ? -11.078 27.422 4.434 1 94 250 SER B N 1
ATOM 4907 C CA . SER B 1 250 ? -11.281 26.016 4.113 1 94 250 SER B CA 1
ATOM 4908 C C . SER B 1 250 ? -10.805 25.703 2.699 1 94 250 SER B C 1
ATOM 4910 O O . SER B 1 250 ? -10.555 26.609 1.904 1 94 250 SER B O 1
ATOM 4912 N N . GLN B 1 251 ? -10.586 24.5 2.461 1 94.5 251 GLN B N 1
ATOM 4913 C CA . GLN B 1 251 ? -10.289 23.953 1.14 1 94.5 251 GLN B CA 1
ATOM 4914 C C . GLN B 1 251 ? -11.32 22.906 0.729 1 94.5 251 GLN B C 1
ATOM 4916 O O . GLN B 1 251 ? -11.977 22.312 1.583 1 94.5 251 GLN B O 1
ATOM 4921 N N . LEU B 1 252 ? -11.508 22.844 -0.545 1 96.12 252 LEU B N 1
ATOM 4922 C CA . LEU B 1 252 ? -12.344 21.797 -1.128 1 96.12 252 LEU B CA 1
ATOM 4923 C C . LEU B 1 252 ? -11.508 20.844 -1.978 1 96.12 252 LEU B C 1
ATOM 4925 O O . LEU B 1 252 ? -10.625 21.281 -2.723 1 96.12 252 LEU B O 1
ATOM 4929 N N . LEU B 1 253 ? -11.766 19.547 -1.827 1 95.5 253 LEU B N 1
ATOM 4930 C CA . LEU B 1 253 ? -11 18.594 -2.637 1 95.5 253 LEU B CA 1
ATOM 4931 C C . LEU B 1 253 ? -11.82 17.359 -2.949 1 95.5 253 LEU B C 1
ATOM 4933 O O . LEU B 1 253 ? -12.875 17.141 -2.346 1 95.5 253 LEU B O 1
ATOM 4937 N N . PHE B 1 254 ? -11.367 16.641 -3.938 1 94.81 254 PHE B N 1
ATOM 4938 C CA . PHE B 1 254 ? -11.859 15.305 -4.227 1 94.81 254 PHE B CA 1
ATOM 4939 C C . PHE B 1 254 ? -11.094 14.258 -3.436 1 94.81 254 PHE B C 1
ATOM 4941 O O . PHE B 1 254 ? -9.922 13.977 -3.73 1 94.81 254 PHE B O 1
ATOM 4948 N N . PRO B 1 255 ? -11.711 13.609 -2.455 1 94.62 255 PRO B N 1
ATOM 4949 C CA . PRO B 1 255 ? -10.977 12.633 -1.647 1 94.62 255 PRO B CA 1
ATOM 4950 C C . PRO B 1 255 ? -10.398 11.492 -2.482 1 94.62 255 PRO B C 1
ATOM 4952 O O . PRO B 1 255 ? -9.312 10.984 -2.18 1 94.62 255 PRO B O 1
ATOM 4955 N N . ALA B 1 256 ? -11.078 11.117 -3.537 1 89.38 256 ALA B N 1
ATOM 4956 C CA . ALA B 1 256 ? -10.617 10.023 -4.387 1 89.38 256 ALA B CA 1
ATOM 4957 C C . ALA B 1 256 ? -9.242 10.328 -4.973 1 89.38 256 ALA B C 1
ATOM 4959 O O . ALA B 1 256 ? -8.375 9.453 -5.039 1 89.38 256 ALA B O 1
ATOM 4960 N N . GLN B 1 257 ? -9.023 11.523 -5.355 1 87.69 257 GLN B N 1
ATOM 4961 C CA . GLN B 1 257 ? -7.75 11.922 -5.938 1 87.69 257 GLN B CA 1
ATOM 4962 C C . GLN B 1 257 ? -6.617 11.805 -4.922 1 87.69 257 GLN B C 1
ATOM 4964 O O . GLN B 1 257 ? -5.523 11.336 -5.25 1 87.69 257 GLN B O 1
ATOM 4969 N N . SER B 1 258 ? -6.895 12.234 -3.711 1 88.88 258 SER B N 1
ATOM 4970 C CA . SER B 1 258 ? -5.895 12.172 -2.648 1 88.88 258 SER B CA 1
ATOM 4971 C C . SER B 1 258 ? -5.566 10.727 -2.291 1 88.88 258 SER B C 1
ATOM 4973 O O . SER B 1 258 ? -4.41 10.391 -2.018 1 88.88 258 SER B O 1
ATOM 4975 N N . LEU B 1 259 ? -6.547 9.953 -2.371 1 86.69 259 LEU B N 1
ATOM 4976 C CA . LEU B 1 259 ? -6.355 8.547 -2.051 1 86.69 259 LEU B CA 1
ATOM 4977 C C . LEU B 1 259 ? -5.516 7.852 -3.121 1 86.69 259 LEU B C 1
ATOM 4979 O O . LEU B 1 259 ? -4.609 7.078 -2.803 1 86.69 259 LEU B O 1
ATOM 4983 N N . ILE B 1 260 ? -5.816 8.156 -4.348 1 81.69 260 ILE B N 1
ATOM 4984 C CA . ILE B 1 260 ? -5.059 7.59 -5.457 1 81.69 260 ILE B CA 1
ATOM 4985 C C . ILE B 1 260 ? -3.594 8.008 -5.348 1 81.69 260 ILE B C 1
ATOM 4987 O O . ILE B 1 260 ? -2.695 7.18 -5.531 1 81.69 260 ILE B O 1
ATOM 4991 N N . ALA B 1 261 ? -3.408 9.211 -4.965 1 82.12 261 ALA B N 1
ATOM 4992 C CA . ALA B 1 261 ? -2.047 9.719 -4.828 1 82.12 261 ALA B CA 1
ATOM 4993 C C . ALA B 1 261 ? -1.324 9.047 -3.664 1 82.12 261 ALA B C 1
ATOM 4995 O O . ALA B 1 261 ? -0.144 8.703 -3.773 1 82.12 261 ALA B O 1
ATOM 4996 N N . LEU B 1 262 ? -2.035 8.883 -2.6 1 83.75 262 LEU B N 1
ATOM 4997 C CA . LEU B 1 262 ? -1.452 8.25 -1.422 1 83.75 262 LEU B CA 1
ATOM 4998 C C . LEU B 1 262 ? -1.071 6.801 -1.717 1 83.75 262 LEU B C 1
ATOM 5000 O O . LEU B 1 262 ? 0.038 6.367 -1.395 1 83.75 262 LEU B O 1
ATOM 5004 N N . TYR B 1 263 ? -1.863 6.129 -2.346 1 78.12 263 TYR B N 1
ATOM 5005 C CA . TYR B 1 263 ? -1.606 4.734 -2.691 1 78.12 263 TYR B CA 1
ATOM 5006 C C . TYR B 1 263 ? -0.488 4.625 -3.721 1 78.12 263 TYR B C 1
ATOM 5008 O O . TYR B 1 263 ? 0.319 3.693 -3.674 1 78.12 263 TYR B O 1
ATOM 5016 N N . GLY B 1 264 ? -0.421 5.586 -4.574 1 76.12 264 GLY B N 1
ATOM 5017 C CA . GLY B 1 264 ? 0.689 5.641 -5.512 1 76.12 264 GLY B CA 1
ATOM 5018 C C . GLY B 1 264 ? 2.027 5.875 -4.836 1 76.12 264 GLY B C 1
ATOM 5019 O O . GLY B 1 264 ? 3.031 5.262 -5.207 1 76.12 264 GLY B O 1
ATOM 5020 N N . MET B 1 265 ? 1.937 6.609 -3.877 1 75 265 MET B N 1
ATOM 5021 C CA . MET B 1 265 ? 3.154 6.945 -3.143 1 75 265 MET B CA 1
ATOM 5022 C C . MET B 1 265 ? 3.719 5.715 -2.438 1 75 265 MET B C 1
ATOM 5024 O O . MET B 1 265 ? 4.938 5.566 -2.326 1 75 265 MET B O 1
ATOM 5028 N N . VAL B 1 266 ? 2.811 4.863 -2.037 1 73.44 266 VAL B N 1
ATOM 5029 C CA . VAL B 1 266 ? 3.27 3.701 -1.285 1 73.44 266 VAL B CA 1
ATOM 5030 C C . VAL B 1 266 ? 3.469 2.518 -2.23 1 73.44 266 VAL B C 1
ATOM 5032 O O . VAL B 1 266 ? 3.623 1.378 -1.786 1 73.44 266 VAL B O 1
ATOM 5035 N N . GLY B 1 267 ? 3.443 2.773 -3.566 1 70 267 GLY B N 1
ATOM 5036 C CA . GLY B 1 267 ? 3.803 1.757 -4.543 1 70 267 GLY B CA 1
ATOM 5037 C C . GLY B 1 267 ? 2.613 0.943 -5.02 1 70 267 GLY B C 1
ATOM 5038 O O . GLY B 1 267 ? 2.783 -0.14 -5.582 1 70 267 GLY B O 1
ATOM 5039 N N . GLN B 1 268 ? 1.451 1.399 -4.645 1 73.5 268 GLN B N 1
ATOM 5040 C CA . GLN B 1 268 ? 0.244 0.687 -5.051 1 73.5 268 GLN B CA 1
ATOM 5041 C C . GLN B 1 268 ? -0.539 1.478 -6.094 1 73.5 268 GLN B C 1
ATOM 5043 O O . GLN B 1 268 ? -1.742 1.694 -5.941 1 73.5 268 GLN B O 1
ATOM 5048 N N . SER B 1 269 ? 0.24 1.807 -7.121 1 74.69 269 SER B N 1
ATOM 5049 C CA . SER B 1 269 ? -0.422 2.541 -8.195 1 74.69 269 SER B CA 1
ATOM 5050 C C . SER B 1 269 ? -1.182 1.598 -9.125 1 74.69 269 SER B C 1
ATOM 5052 O O . SER B 1 269 ? -0.918 0.393 -9.141 1 74.69 269 SER B O 1
ATOM 5054 N N . ARG B 1 270 ? -2.15 2.137 -9.758 1 74.75 270 ARG B N 1
ATOM 5055 C CA . ARG B 1 270 ? -2.895 1.367 -10.75 1 74.75 270 ARG B CA 1
ATOM 5056 C C . ARG B 1 270 ? -1.962 0.797 -11.812 1 74.75 270 ARG B C 1
ATOM 5058 O O . ARG B 1 270 ? -2.109 -0.357 -12.219 1 74.75 270 ARG B O 1
ATOM 5065 N N . GLN B 1 271 ? -1.035 1.557 -12.227 1 73.5 271 GLN B N 1
ATOM 5066 C CA . GLN B 1 271 ? -0.084 1.138 -13.25 1 73.5 271 GLN B CA 1
ATOM 5067 C C . GLN B 1 271 ? 0.742 -0.056 -12.773 1 73.5 271 GLN B C 1
ATOM 5069 O O . GLN B 1 271 ? 1.037 -0.961 -13.562 1 73.5 271 GLN B O 1
ATOM 5074 N N . PHE B 1 272 ? 1.047 -0.109 -11.531 1 74 272 PHE B N 1
ATOM 5075 C CA . PHE B 1 272 ? 1.795 -1.221 -10.953 1 74 272 PHE B CA 1
ATOM 5076 C C . PHE B 1 272 ? 1.002 -2.518 -11.055 1 74 272 PHE B C 1
ATOM 5078 O O . PHE B 1 272 ? 1.52 -3.531 -11.531 1 74 272 PHE B O 1
ATOM 5085 N N . TRP B 1 273 ? -0.149 -2.404 -10.68 1 76.5 273 TRP B N 1
ATOM 5086 C CA . TRP B 1 273 ? -0.98 -3.604 -10.656 1 76.5 273 TRP B CA 1
ATOM 5087 C C . TRP B 1 273 ? -1.263 -4.098 -12.07 1 76.5 273 TRP B C 1
ATOM 5089 O O . TRP B 1 273 ? -1.267 -5.305 -12.32 1 76.5 273 TRP B O 1
ATOM 5099 N N . ILE B 1 274 ? -1.425 -3.203 -13.008 1 81.19 274 ILE B N 1
ATOM 5100 C CA . ILE B 1 274 ? -1.689 -3.584 -14.391 1 81.19 274 ILE B CA 1
ATOM 5101 C C . ILE B 1 274 ? -0.452 -4.25 -14.984 1 81.19 274 ILE B C 1
ATOM 5103 O O . ILE B 1 274 ? -0.55 -5.312 -15.609 1 81.19 274 ILE B O 1
ATOM 5107 N N . THR B 1 275 ? 0.641 -3.627 -14.805 1 78.75 275 THR B N 1
ATOM 5108 C CA . THR B 1 275 ? 1.886 -4.164 -15.344 1 78.75 275 THR B CA 1
ATOM 5109 C C . THR B 1 275 ? 2.178 -5.543 -14.758 1 78.75 275 THR B C 1
ATOM 5111 O O . THR B 1 275 ? 2.539 -6.469 -15.484 1 78.75 275 THR B O 1
ATOM 5114 N N . LEU B 1 276 ? 1.982 -5.652 -13.43 1 80.75 276 LEU B N 1
ATOM 5115 C CA . LEU B 1 276 ? 2.221 -6.93 -12.766 1 80.75 276 LEU B CA 1
ATOM 5116 C C . LEU B 1 276 ? 1.266 -8 -13.289 1 80.75 276 LEU B C 1
ATOM 5118 O O . LEU B 1 276 ? 1.685 -9.125 -13.578 1 80.75 276 LEU B O 1
ATOM 5122 N N . SER B 1 277 ? 0.059 -7.68 -13.383 1 84.38 277 SER B N 1
ATOM 5123 C CA . SER B 1 277 ? -0.947 -8.633 -13.844 1 84.38 277 SER B CA 1
ATOM 5124 C C . SER B 1 277 ? -0.659 -9.086 -15.266 1 84.38 277 SER B C 1
ATOM 5126 O O . SER B 1 277 ? -0.756 -10.281 -15.57 1 84.38 277 SER B O 1
ATOM 5128 N N . LEU B 1 278 ? -0.307 -8.18 -16.109 1 83.88 278 LEU B N 1
ATOM 5129 C CA . LEU B 1 278 ? -0.005 -8.508 -17.5 1 83.88 278 LEU B CA 1
ATOM 5130 C C . LEU B 1 278 ? 1.224 -9.406 -17.594 1 83.88 278 LEU B C 1
ATOM 5132 O O . LEU B 1 278 ? 1.248 -10.352 -18.375 1 83.88 278 LEU B O 1
ATOM 5136 N N . GLY B 1 279 ? 2.207 -9.047 -16.812 1 82.44 279 GLY B N 1
ATOM 5137 C CA . GLY B 1 279 ? 3.387 -9.898 -16.781 1 82.44 279 GLY B CA 1
ATOM 5138 C C . GLY B 1 279 ? 3.088 -11.32 -16.328 1 82.44 279 GLY B C 1
ATOM 5139 O O . GLY B 1 279 ? 3.553 -12.281 -16.953 1 82.44 279 GLY B O 1
ATOM 5140 N N . LEU B 1 280 ? 2.312 -11.438 -15.32 1 83.75 280 LEU B N 1
ATOM 5141 C CA . LEU B 1 280 ? 1.954 -12.75 -14.781 1 83.75 280 LEU B CA 1
ATOM 5142 C C . LEU B 1 280 ? 1.098 -13.523 -15.781 1 83.75 280 LEU B C 1
ATOM 5144 O O . LEU B 1 280 ? 1.263 -14.734 -15.938 1 83.75 280 LEU B O 1
ATOM 5148 N N . LEU B 1 281 ? 0.243 -12.766 -16.422 1 87.31 281 LEU B N 1
ATOM 5149 C CA . LEU B 1 281 ? -0.576 -13.398 -17.453 1 87.31 281 LEU B CA 1
ATOM 5150 C C . LEU B 1 281 ? 0.289 -13.906 -18.594 1 87.31 281 LEU B C 1
ATOM 5152 O O . LEU B 1 281 ? 0.078 -15.016 -19.094 1 87.31 281 LEU B O 1
ATOM 5156 N N . GLY B 1 282 ? 1.185 -13.086 -18.984 1 85.44 282 GLY B N 1
ATOM 5157 C CA . GLY B 1 282 ? 2.113 -13.508 -20.016 1 85.44 282 GLY B CA 1
ATOM 5158 C C . GLY B 1 282 ? 2.918 -14.734 -19.641 1 85.44 282 GLY B C 1
ATOM 5159 O O . GLY B 1 282 ? 3.039 -15.68 -20.422 1 85.44 282 GLY B O 1
ATOM 5160 N N . ALA B 1 283 ? 3.406 -14.734 -18.469 1 82.25 283 ALA B N 1
ATOM 5161 C CA . ALA B 1 283 ? 4.188 -15.867 -17.969 1 82.25 283 ALA B CA 1
ATOM 5162 C C . ALA B 1 283 ? 3.334 -17.125 -17.891 1 82.25 283 ALA B C 1
ATOM 5164 O O . ALA B 1 283 ? 3.783 -18.219 -18.266 1 82.25 283 ALA B O 1
ATOM 5165 N N . ALA B 1 284 ? 2.154 -16.969 -17.344 1 86.12 284 ALA B N 1
ATOM 5166 C CA . ALA B 1 284 ? 1.235 -18.109 -17.25 1 86.12 284 ALA B CA 1
ATOM 5167 C C . ALA B 1 284 ? 0.943 -18.688 -18.625 1 86.12 284 ALA B C 1
ATOM 5169 O O . ALA B 1 284 ? 0.925 -19.922 -18.781 1 86.12 284 ALA B O 1
ATOM 5170 N N . THR B 1 285 ? 0.75 -17.828 -19.594 1 87.62 285 THR B N 1
ATOM 5171 C CA . THR B 1 285 ? 0.471 -18.266 -20.953 1 87.62 285 THR B CA 1
ATOM 5172 C C . THR B 1 285 ? 1.673 -18.984 -21.547 1 87.62 285 THR B C 1
ATOM 5174 O O . THR B 1 285 ? 1.525 -20.062 -22.125 1 87.62 285 THR B O 1
ATOM 5177 N N . LEU B 1 286 ? 2.811 -18.469 -21.312 1 84.62 286 LEU B N 1
ATOM 5178 C CA . LEU B 1 286 ? 4.027 -19.062 -21.844 1 84.62 286 LEU B CA 1
ATOM 5179 C C . LEU B 1 286 ? 4.262 -20.453 -21.25 1 84.62 286 LEU B C 1
ATOM 5181 O O . LEU B 1 286 ? 4.57 -21.406 -21.969 1 84.62 286 LEU B O 1
ATOM 5185 N N . VAL B 1 287 ? 4.074 -20.531 -19.969 1 82.88 287 VAL B N 1
ATOM 5186 C CA . VAL B 1 287 ? 4.281 -21.797 -19.25 1 82.88 287 VAL B CA 1
ATOM 5187 C C . VAL B 1 287 ? 3.285 -22.828 -19.766 1 82.88 287 VAL B C 1
ATOM 5189 O O . VAL B 1 287 ? 3.652 -23.984 -20 1 82.88 287 VAL B O 1
ATOM 5192 N N . THR B 1 288 ? 2.084 -22.422 -19.969 1 86.25 288 THR B N 1
ATOM 5193 C CA . THR B 1 288 ? 1.041 -23.328 -20.438 1 86.25 288 THR B CA 1
ATOM 5194 C C . THR B 1 288 ? 1.303 -23.766 -21.875 1 86.25 288 THR B C 1
ATOM 5196 O O . THR B 1 288 ? 1.169 -24.953 -22.203 1 86.25 288 THR B O 1
ATOM 5199 N N . LEU B 1 289 ? 1.703 -22.812 -22.688 1 86.69 289 LEU B N 1
ATOM 5200 C CA . LEU B 1 289 ? 2.008 -23.141 -24.062 1 86.69 289 LEU B CA 1
ATOM 5201 C C . LEU B 1 289 ? 3.17 -24.125 -24.156 1 86.69 289 LEU B C 1
ATOM 5203 O O . LEU B 1 289 ? 3.127 -25.078 -24.938 1 86.69 289 LEU B O 1
ATOM 5207 N N . LEU B 1 290 ? 4.141 -23.844 -23.344 1 81.69 290 LEU B N 1
ATOM 5208 C CA . LEU B 1 290 ? 5.293 -24.734 -23.328 1 81.69 290 LEU B CA 1
ATOM 5209 C C . LEU B 1 290 ? 4.891 -26.141 -22.859 1 81.69 290 LEU B C 1
ATOM 5211 O O . LEU B 1 290 ? 5.328 -27.141 -23.422 1 81.69 290 LEU B O 1
ATOM 5215 N N . ALA B 1 291 ? 4.055 -26.219 -21.844 1 84.19 291 ALA B N 1
ATOM 5216 C CA . ALA B 1 291 ? 3.592 -27.484 -21.312 1 84.19 291 ALA B CA 1
ATOM 5217 C C . ALA B 1 291 ? 2.777 -28.25 -22.344 1 84.19 291 ALA B C 1
ATOM 5219 O O . ALA B 1 291 ? 2.939 -29.469 -22.5 1 84.19 291 ALA B O 1
ATOM 5220 N N . LEU B 1 292 ? 1.954 -27.578 -23.094 1 84.19 292 LEU B N 1
ATOM 5221 C CA . LEU B 1 292 ? 1.114 -28.219 -24.109 1 84.19 292 LEU B CA 1
ATOM 5222 C C . LEU B 1 292 ? 1.944 -28.656 -25.312 1 84.19 292 LEU B C 1
ATOM 5224 O O . LEU B 1 292 ? 1.687 -29.703 -25.891 1 84.19 292 LEU B O 1
ATOM 5228 N N . TYR B 1 293 ? 2.842 -27.781 -25.609 1 79.06 293 TYR B N 1
ATOM 5229 C CA . TYR B 1 293 ? 3.756 -28.141 -26.688 1 79.06 293 TYR B CA 1
ATOM 5230 C C . TYR B 1 293 ? 4.504 -29.422 -26.359 1 79.06 293 TYR B C 1
ATOM 5232 O O . TYR B 1 293 ? 4.57 -30.328 -27.188 1 79.06 293 TYR B O 1
ATOM 5240 N N . TRP B 1 294 ? 4.984 -29.375 -25.203 1 76.75 294 TRP B N 1
ATOM 5241 C CA . TRP B 1 294 ? 5.738 -30.547 -24.766 1 76.75 294 TRP B CA 1
ATOM 5242 C C . TRP B 1 294 ? 4.836 -31.781 -24.703 1 76.75 294 TRP B C 1
ATOM 5244 O O . TRP B 1 294 ? 5.25 -32.875 -25.094 1 76.75 294 TRP B O 1
ATOM 5254 N N . ASP B 1 295 ? 3.645 -31.672 -24.297 1 80.31 295 ASP B N 1
ATOM 5255 C CA . ASP B 1 295 ? 2.682 -32.781 -24.219 1 80.31 295 ASP B CA 1
ATOM 5256 C C . ASP B 1 295 ? 2.33 -33.281 -25.625 1 80.31 295 ASP B C 1
ATOM 5258 O O . ASP B 1 295 ? 2.262 -34.5 -25.844 1 80.31 295 ASP B O 1
ATOM 5262 N N . GLY B 1 296 ? 2.113 -32.438 -26.531 1 77.75 296 GLY B N 1
ATOM 5263 C CA . GLY B 1 296 ? 1.767 -32.812 -27.891 1 77.75 296 GLY B CA 1
ATOM 5264 C C . GLY B 1 296 ? 2.883 -33.531 -28.609 1 77.75 296 GLY B C 1
ATOM 5265 O O . GLY B 1 296 ? 2.635 -34.5 -29.312 1 77.75 296 GLY B O 1
ATOM 5266 N N . THR B 1 297 ? 4.09 -33.094 -28.391 1 76.12 297 THR B N 1
ATOM 5267 C CA . THR B 1 297 ? 5.219 -33.688 -29.109 1 76.12 297 THR B CA 1
ATOM 5268 C C . THR B 1 297 ? 5.562 -35.062 -28.516 1 76.12 297 THR B C 1
ATOM 5270 O O . THR B 1 297 ? 6.105 -35.938 -29.203 1 76.12 297 THR B O 1
ATOM 5273 N N . SER B 1 298 ? 5.188 -35.25 -27.297 1 76.31 298 SER B N 1
ATOM 5274 C CA . SER B 1 298 ? 5.469 -36.531 -26.656 1 76.31 298 SER B CA 1
ATOM 5275 C C . SER B 1 298 ? 4.504 -37.594 -27.125 1 76.31 298 SER B C 1
ATOM 5277 O O . SER B 1 298 ? 4.766 -38.812 -26.969 1 76.31 298 SER B O 1
ATOM 5279 N N . ARG B 1 299 ? 3.447 -37.156 -27.75 1 75.12 299 ARG B N 1
ATOM 5280 C CA . ARG B 1 299 ? 2.43 -38.094 -28.188 1 75.12 299 ARG B CA 1
ATOM 5281 C C . ARG B 1 299 ? 2.502 -38.344 -29.688 1 75.12 299 ARG B C 1
ATOM 5283 O O . ARG B 1 299 ? 1.601 -38.938 -30.266 1 75.12 299 ARG B O 1
ATOM 5290 N N . MET B 1 300 ? 3.518 -37.906 -30.203 1 74 300 MET B N 1
ATOM 5291 C CA . MET B 1 300 ? 3.625 -38 -31.656 1 74 300 MET B CA 1
ATOM 5292 C C . MET B 1 300 ? 3.613 -39.469 -32.094 1 74 300 MET B C 1
ATOM 5294 O O . MET B 1 300 ? 3.021 -39.812 -33.125 1 74 300 MET B O 1
ATOM 5298 N N . GLU B 1 301 ? 4.223 -40.281 -31.281 1 73 301 GLU B N 1
ATOM 5299 C CA . GLU B 1 301 ? 4.254 -41.688 -31.625 1 73 301 GLU B CA 1
ATOM 5300 C C . GLU B 1 301 ? 2.865 -42.312 -31.547 1 73 301 GLU B C 1
ATOM 5302 O O . GLU B 1 301 ? 2.496 -43.125 -32.406 1 73 301 GLU B O 1
ATOM 5307 N N . GLU B 1 302 ? 2.209 -41.906 -30.531 1 74.62 302 GLU B N 1
ATOM 5308 C CA . GLU B 1 302 ? 0.847 -42.406 -30.375 1 74.62 302 GLU B CA 1
ATOM 5309 C C . GLU B 1 302 ? -0.037 -41.969 -31.547 1 74.62 302 GLU B C 1
ATOM 5311 O O . GLU B 1 302 ? -0.852 -42.75 -32.031 1 74.62 302 GLU B O 1
ATOM 5316 N N . TRP B 1 303 ? 0.213 -40.906 -32.062 1 74.44 303 TRP B N 1
ATOM 5317 C CA . TRP B 1 303 ? -0.589 -40.375 -33.156 1 74.44 303 TRP B CA 1
ATOM 5318 C C . TRP B 1 303 ? -0.248 -41.062 -34.469 1 74.44 303 TRP B C 1
ATOM 5320 O O . TRP B 1 303 ? -1.132 -41.312 -35.281 1 74.44 303 TRP B O 1
ATOM 5330 N N . ALA B 1 304 ? 1.008 -41.312 -34.562 1 73.25 304 ALA B N 1
ATOM 5331 C CA . ALA B 1 304 ? 1.446 -42.031 -35.75 1 73.25 304 ALA B CA 1
ATOM 5332 C C . ALA B 1 304 ? 0.806 -43.406 -35.844 1 73.25 304 ALA B C 1
ATOM 5334 O O . ALA B 1 304 ? 0.402 -43.844 -36.906 1 73.25 304 ALA B O 1
ATOM 5335 N N . LEU B 1 305 ? 0.685 -43.938 -34.625 1 78.06 305 LEU B N 1
ATOM 5336 C CA . LEU B 1 305 ? 0.083 -45.281 -34.562 1 78.06 305 LEU B CA 1
ATOM 5337 C C . LEU B 1 305 ? -1.397 -45.219 -34.906 1 78.06 305 LEU B C 1
ATOM 5339 O O . LEU B 1 305 ? -1.903 -46.094 -35.625 1 78.06 305 LEU B O 1
ATOM 5343 N N . LEU B 1 306 ? -2.131 -44.219 -34.469 1 78.88 306 LEU B N 1
ATOM 5344 C CA . LEU B 1 306 ? -3.551 -44.062 -34.781 1 78.88 306 LEU B CA 1
ATOM 5345 C C . LEU B 1 306 ? -3.768 -43.812 -36.281 1 78.88 306 LEU B C 1
ATOM 5347 O O . LEU B 1 306 ? -4.719 -44.344 -36.844 1 78.88 306 LEU B O 1
ATOM 5351 N N . ARG B 1 307 ? -2.803 -43.188 -36.844 1 78.19 307 ARG B N 1
ATOM 5352 C CA . ARG B 1 307 ? -2.881 -42.938 -38.281 1 78.19 307 ARG B CA 1
ATOM 5353 C C . ARG B 1 307 ? -2.625 -44.219 -39.062 1 78.19 307 ARG B C 1
ATOM 5355 O O . ARG B 1 307 ? -3.266 -44.469 -40.094 1 78.19 307 ARG B O 1
ATOM 5362 N N . ALA B 1 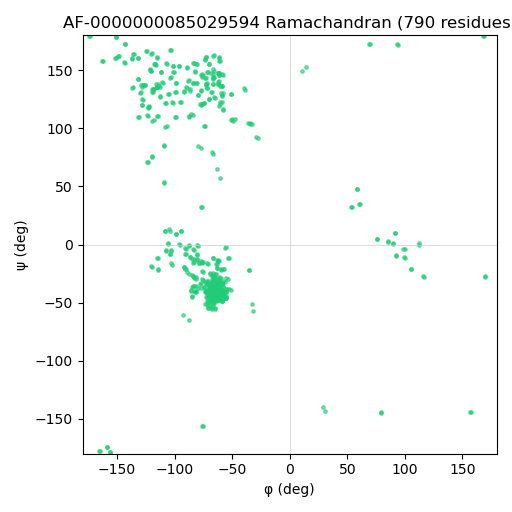308 ? -1.752 -44.938 -38.5 1 79.69 308 ALA B N 1
ATOM 5363 C CA . ALA B 1 308 ? -1.447 -46.219 -39.156 1 79.69 308 ALA B CA 1
ATOM 5364 C C . ALA B 1 308 ? -2.643 -47.156 -39.125 1 79.69 308 ALA B C 1
ATOM 5366 O O . ALA B 1 308 ? -2.834 -47.969 -40 1 79.69 308 ALA B O 1
ATOM 5367 N N . LEU B 1 309 ? -3.434 -46.969 -38.125 1 83 309 LEU B N 1
ATOM 5368 C CA . LEU B 1 309 ? -4.598 -47.812 -37.938 1 83 309 LEU B CA 1
ATOM 5369 C C . LEU B 1 309 ? -5.801 -47.281 -38.688 1 83 309 LEU B C 1
ATOM 5371 O O . LEU B 1 309 ? -6.883 -47.875 -38.656 1 83 309 LEU B O 1
ATOM 5375 N N . GLY B 1 310 ? -5.641 -46.125 -39.375 1 80.44 310 GLY B N 1
ATOM 5376 C CA . GLY B 1 310 ? -6.68 -45.656 -40.281 1 80.44 310 GLY B CA 1
ATOM 5377 C C . GLY B 1 310 ? -7.363 -44.406 -39.812 1 80.44 310 GLY B C 1
ATOM 5378 O O . GLY B 1 310 ? -8.32 -43.938 -40.438 1 80.44 310 GLY B O 1
ATOM 5379 N N . ALA B 1 311 ? -6.902 -43.969 -38.719 1 79.12 311 ALA B N 1
ATOM 5380 C CA . ALA B 1 311 ? -7.523 -42.75 -38.219 1 79.12 311 ALA B CA 1
ATOM 5381 C C . ALA B 1 311 ? -7.18 -41.562 -39.125 1 79.12 311 ALA B C 1
ATOM 5383 O O . ALA B 1 311 ? -6.043 -41.438 -39.594 1 79.12 311 ALA B O 1
ATOM 5384 N N . SER B 1 312 ? -8.258 -40.75 -39.531 1 82.12 312 SER B N 1
ATOM 5385 C CA . SER B 1 312 ? -8.039 -39.594 -40.375 1 82.12 312 SER B CA 1
ATOM 5386 C C . SER B 1 312 ? -7.27 -38.5 -39.625 1 82.12 312 SER B C 1
ATOM 5388 O O . SER B 1 312 ? -7.316 -38.438 -38.406 1 82.12 312 SER B O 1
ATOM 5390 N N . ARG B 1 313 ? -6.496 -37.812 -40.406 1 78 313 ARG B N 1
ATOM 5391 C CA . ARG B 1 313 ? -5.703 -36.719 -39.844 1 78 313 ARG B CA 1
ATOM 5392 C C . ARG B 1 313 ? -6.586 -35.719 -39.125 1 78 313 ARG B C 1
ATOM 5394 O O . ARG B 1 313 ? -6.238 -35.25 -38.031 1 78 313 ARG B O 1
ATOM 5401 N N . ARG B 1 314 ? -7.762 -35.438 -39.656 1 80.75 314 ARG B N 1
ATOM 5402 C CA . ARG B 1 314 ? -8.664 -34.469 -39.062 1 80.75 314 ARG B CA 1
ATOM 5403 C C . ARG B 1 314 ? -9.234 -34.938 -37.75 1 80.75 314 ARG B C 1
ATOM 5405 O O . ARG B 1 314 ? -9.367 -34.156 -36.812 1 80.75 314 ARG B O 1
ATOM 5412 N N . LYS B 1 315 ? -9.453 -36.188 -37.719 1 80.38 315 LYS B N 1
ATOM 5413 C CA . LYS B 1 315 ? -10.039 -36.75 -36.5 1 80.38 315 LYS B CA 1
ATOM 5414 C C . LYS B 1 315 ? -9.023 -36.75 -35.375 1 80.38 315 LYS B C 1
ATOM 5416 O O . LYS B 1 315 ? -9.367 -36.438 -34.219 1 80.38 315 LYS B O 1
ATOM 5421 N N . THR B 1 316 ? -7.801 -37.125 -35.719 1 77.88 316 THR B N 1
ATOM 5422 C CA . THR B 1 316 ? -6.762 -37.188 -34.688 1 77.88 316 THR B CA 1
ATOM 5423 C C . THR B 1 316 ? -6.441 -35.781 -34.188 1 77.88 316 THR B C 1
ATOM 5425 O O . THR B 1 316 ? -6.254 -35.594 -32.969 1 77.88 316 THR B O 1
ATOM 5428 N N . GLN B 1 317 ? -6.402 -34.875 -35.125 1 79.06 317 GLN B N 1
ATOM 5429 C CA . GLN B 1 317 ? -6.129 -33.5 -34.719 1 79.06 317 GLN B CA 1
ATOM 5430 C C . GLN B 1 317 ? -7.262 -32.938 -33.875 1 79.06 317 GLN B C 1
ATOM 5432 O O . GLN B 1 317 ? -7.02 -32.219 -32.906 1 79.06 317 GLN B O 1
ATOM 5437 N N . ALA B 1 318 ? -8.445 -33.25 -34.219 1 83.25 318 ALA B N 1
ATOM 5438 C CA . ALA B 1 318 ? -9.609 -32.781 -33.5 1 83.25 318 ALA B CA 1
ATOM 5439 C C . ALA B 1 318 ? -9.633 -33.344 -32.062 1 83.25 318 ALA B C 1
ATOM 5441 O O . ALA B 1 318 ? -10.023 -32.688 -31.125 1 83.25 318 ALA B O 1
ATOM 5442 N N . LEU B 1 319 ? -9.18 -34.562 -31.969 1 81.88 319 LEU B N 1
ATOM 5443 C CA . LEU B 1 319 ? -9.141 -35.219 -30.656 1 81.88 319 LEU B CA 1
ATOM 5444 C C . LEU B 1 319 ? -8.109 -34.531 -29.75 1 81.88 319 LEU B C 1
ATOM 5446 O O . LEU B 1 319 ? -8.367 -34.312 -28.562 1 81.88 319 LEU B O 1
ATOM 5450 N N . LEU B 1 320 ? -6.988 -34.312 -30.344 1 79.69 320 LEU B N 1
ATOM 5451 C CA . LEU B 1 320 ? -5.938 -33.656 -29.578 1 79.69 320 LEU B CA 1
ATOM 5452 C C . LEU B 1 320 ? -6.379 -32.25 -29.125 1 79.69 320 LEU B C 1
ATOM 5454 O O . LEU B 1 320 ? -6.172 -31.875 -27.969 1 79.69 320 LEU B O 1
ATOM 5458 N N . LEU B 1 321 ? -6.996 -31.547 -30.016 1 84 321 LEU B N 1
ATOM 5459 C CA . LEU B 1 321 ? -7.445 -30.203 -29.703 1 84 321 LEU B CA 1
ATOM 5460 C C . LEU B 1 321 ? -8.531 -30.219 -28.625 1 84 321 LEU B C 1
ATOM 5462 O O . LEU B 1 321 ? -8.562 -29.344 -27.75 1 84 321 LEU B O 1
ATOM 5466 N N . LEU B 1 322 ? -9.352 -31.188 -28.734 1 86.56 322 LEU B N 1
ATOM 5467 C CA . LEU B 1 322 ? -10.414 -31.297 -27.734 1 86.56 322 LEU B CA 1
ATOM 5468 C C . LEU B 1 322 ? -9.852 -31.672 -26.375 1 86.56 322 LEU B C 1
ATOM 5470 O O . LEU B 1 322 ? -10.328 -31.172 -25.344 1 86.56 322 LEU B O 1
ATOM 5474 N N . GLU B 1 323 ? -8.875 -32.531 -26.391 1 85.69 323 GLU B N 1
ATOM 5475 C CA . GLU B 1 323 ? -8.219 -32.906 -25.141 1 85.69 323 GLU B CA 1
ATOM 5476 C C . GLU B 1 323 ? -7.543 -31.719 -24.484 1 85.69 323 GLU B C 1
ATOM 5478 O O . GLU B 1 323 ? -7.668 -31.5 -23.266 1 85.69 323 GLU B O 1
ATOM 5483 N N . GLN B 1 324 ? -6.863 -30.984 -25.328 1 85.25 324 GLN B N 1
ATOM 5484 C CA . GLN B 1 324 ? -6.18 -29.797 -24.812 1 85.25 324 GLN B CA 1
ATOM 5485 C C . GLN B 1 324 ? -7.176 -28.75 -24.328 1 85.25 324 GLN B C 1
ATOM 5487 O O . GLN B 1 324 ? -6.953 -28.109 -23.297 1 85.25 324 GLN B O 1
ATOM 5492 N N . PHE B 1 325 ? -8.211 -28.641 -25.031 1 89.19 325 PHE B N 1
ATOM 5493 C CA . PHE B 1 325 ? -9.25 -27.688 -24.656 1 89.19 325 PHE B CA 1
ATOM 5494 C C . PHE B 1 325 ? -9.852 -28.062 -23.297 1 89.19 325 PHE B C 1
ATOM 5496 O O . PHE B 1 325 ? -10.039 -27.203 -22.438 1 89.19 325 PHE B O 1
ATOM 5503 N N . LEU B 1 326 ? -10.141 -29.312 -23.156 1 90.19 326 LEU B N 1
ATOM 5504 C CA . LEU B 1 326 ? -10.727 -29.781 -21.906 1 90.19 326 LEU B CA 1
ATOM 5505 C C . LEU B 1 326 ? -9.75 -29.594 -20.75 1 90.19 326 LEU B C 1
ATOM 5507 O O . LEU B 1 326 ? -10.148 -29.203 -19.641 1 90.19 326 LEU B O 1
ATOM 5511 N N . LEU B 1 327 ? -8.508 -29.844 -21.031 1 89.75 327 LEU B N 1
ATOM 5512 C CA . LEU B 1 327 ? -7.469 -29.672 -20.016 1 89.75 327 LEU B CA 1
ATOM 5513 C C . LEU B 1 327 ? -7.348 -28.219 -19.594 1 89.75 327 LEU B C 1
ATOM 5515 O O . LEU B 1 327 ? -7.254 -27.906 -18.406 1 89.75 327 LEU B O 1
ATOM 5519 N N . LEU B 1 328 ? -7.375 -27.391 -20.562 1 92.56 328 LEU B N 1
ATOM 5520 C CA . LEU B 1 328 ? -7.262 -25.969 -20.312 1 92.56 328 LEU B CA 1
ATOM 5521 C C . LEU B 1 328 ? -8.492 -25.438 -19.578 1 92.56 328 LEU B C 1
ATOM 5523 O O . LEU B 1 328 ? -8.367 -24.594 -18.688 1 92.56 328 LEU B O 1
ATOM 5527 N N . LEU B 1 329 ? -9.609 -25.969 -19.984 1 93.81 329 LEU B N 1
ATOM 5528 C CA . LEU B 1 329 ? -10.852 -25.562 -19.328 1 93.81 329 LEU B CA 1
ATOM 5529 C C . LEU B 1 329 ? -10.859 -25.969 -17.859 1 93.81 329 LEU B C 1
ATOM 5531 O O . LEU B 1 329 ? -11.148 -25.141 -16.984 1 93.81 329 LEU B O 1
ATOM 5535 N N . LEU B 1 330 ? -10.492 -27.141 -17.609 1 93.75 330 LEU B N 1
ATOM 5536 C CA . LEU B 1 330 ? -10.484 -27.641 -16.234 1 93.75 330 LEU B CA 1
ATOM 5537 C C . LEU B 1 330 ? -9.398 -26.953 -15.414 1 93.75 330 LEU B C 1
ATOM 5539 O O . LEU B 1 330 ? -9.648 -26.5 -14.289 1 93.75 330 LEU B O 1
ATOM 5543 N N . GLY B 1 331 ? -8.203 -26.875 -15.977 1 93.44 331 GLY B N 1
ATOM 5544 C CA . GLY B 1 331 ? -7.094 -26.25 -15.273 1 93.44 331 GLY B CA 1
ATOM 5545 C C . GLY B 1 331 ? -7.32 -24.781 -14.984 1 93.44 331 GLY B C 1
ATOM 5546 O O . GLY B 1 331 ? -7.062 -24.312 -13.875 1 93.44 331 GLY B O 1
ATOM 5547 N N . SER B 1 332 ? -7.797 -24.109 -15.969 1 94.12 332 SER B N 1
ATOM 5548 C CA . SER B 1 332 ? -8.008 -22.672 -15.805 1 94.12 332 SER B CA 1
ATOM 5549 C C . SER B 1 332 ? -9.156 -22.391 -14.844 1 94.12 332 SER B C 1
ATOM 5551 O O . SER B 1 332 ? -9.117 -21.422 -14.086 1 94.12 332 SER B O 1
ATOM 5553 N N . THR B 1 333 ? -10.219 -23.234 -14.898 1 94.31 333 THR B N 1
ATOM 5554 C CA . THR B 1 333 ? -11.328 -23.078 -13.961 1 94.31 333 THR B CA 1
ATOM 5555 C C . THR B 1 333 ? -10.859 -23.344 -12.531 1 94.31 333 THR B C 1
ATOM 5557 O O . THR B 1 333 ? -11.188 -22.578 -11.617 1 94.31 333 THR B O 1
ATOM 5560 N N . LEU B 1 334 ? -10.109 -24.344 -12.383 1 93.44 334 LEU B N 1
ATOM 5561 C CA . LEU B 1 334 ? -9.539 -24.625 -11.07 1 93.44 334 LEU B CA 1
ATOM 5562 C C . LEU B 1 334 ? -8.617 -23.5 -10.617 1 93.44 334 LEU B C 1
ATOM 5564 O O . LEU B 1 334 ? -8.609 -23.141 -9.445 1 93.44 334 LEU B O 1
ATOM 5568 N N . GLY B 1 335 ? -7.824 -23.047 -11.547 1 93 335 GLY B N 1
ATOM 5569 C CA . GLY B 1 335 ? -6.945 -21.922 -11.25 1 93 335 GLY B CA 1
ATOM 5570 C C . GLY B 1 335 ? -7.695 -20.688 -10.82 1 93 335 GLY B C 1
ATOM 5571 O O . GLY B 1 335 ? -7.281 -19.984 -9.891 1 93 335 GLY B O 1
ATOM 5572 N N . TRP B 1 336 ? -8.758 -20.453 -11.539 1 93.81 336 TRP B N 1
ATOM 5573 C CA . TRP B 1 336 ? -9.594 -19.312 -11.18 1 93.81 336 TRP B CA 1
ATOM 5574 C C . TRP B 1 336 ? -10.156 -19.469 -9.773 1 93.81 336 TRP B C 1
ATOM 5576 O O . TRP B 1 336 ? -10.117 -18.531 -8.977 1 93.81 336 TRP B O 1
ATOM 5586 N N . CYS B 1 337 ? -10.617 -20.641 -9.438 1 93.44 337 CYS B N 1
ATOM 5587 C CA . CYS B 1 337 ? -11.164 -20.922 -8.109 1 93.44 337 CYS B CA 1
ATOM 5588 C C . CYS B 1 337 ? -10.094 -20.766 -7.035 1 93.44 337 CYS B C 1
ATOM 5590 O O . CYS B 1 337 ? -10.344 -20.172 -5.984 1 93.44 337 CYS B O 1
ATOM 5592 N N . LEU B 1 338 ? -8.984 -21.25 -7.34 1 88.44 338 LEU B N 1
ATOM 5593 C CA . LEU B 1 338 ? -7.875 -21.156 -6.391 1 88.44 338 LEU B CA 1
ATOM 5594 C C . LEU B 1 338 ? -7.445 -19.703 -6.195 1 88.44 338 LEU B C 1
ATOM 5596 O O . LEU B 1 338 ? -7.188 -19.266 -5.066 1 88.44 338 LEU B O 1
ATOM 5600 N N . GLY B 1 339 ? -7.301 -19.016 -7.309 1 89.06 339 GLY B N 1
ATOM 5601 C CA . GLY B 1 339 ? -6.941 -17.609 -7.227 1 89.06 339 GLY B CA 1
ATOM 5602 C C . GLY B 1 339 ? -7.953 -16.781 -6.461 1 89.06 339 GLY B C 1
ATOM 5603 O O . GLY B 1 339 ? -7.582 -15.984 -5.59 1 89.06 339 GLY B O 1
ATOM 5604 N N . TRP B 1 340 ? -9.188 -16.984 -6.777 1 90.06 340 TRP B N 1
ATOM 5605 C CA . TRP B 1 340 ? -10.258 -16.281 -6.082 1 90.06 340 TRP B CA 1
ATOM 5606 C C . TRP B 1 340 ? -10.312 -16.688 -4.613 1 90.06 340 TRP B C 1
ATOM 5608 O O . TRP B 1 340 ? -10.438 -15.828 -3.732 1 90.06 340 TRP B O 1
ATOM 5618 N N . GLY B 1 341 ? -10.289 -17.938 -4.391 1 86.94 341 GLY B N 1
ATOM 5619 C CA . GLY B 1 341 ? -10.266 -18.422 -3.02 1 86.94 341 GLY B CA 1
ATOM 5620 C C . GLY B 1 341 ? -9.102 -17.875 -2.215 1 86.94 341 GLY B C 1
ATOM 5621 O O . GLY B 1 341 ? -9.273 -17.469 -1.062 1 86.94 341 GLY B O 1
ATOM 5622 N N . GLY B 1 342 ? -7.98 -17.906 -2.793 1 83.62 342 GLY B N 1
ATOM 5623 C CA . GLY B 1 342 ? -6.82 -17.312 -2.15 1 83.62 342 GLY B CA 1
ATOM 5624 C C . GLY B 1 342 ? -7.008 -15.836 -1.824 1 83.62 342 GLY B C 1
ATOM 5625 O O . GLY B 1 342 ? -6.566 -15.367 -0.772 1 83.62 342 GLY B O 1
ATOM 5626 N N . SER B 1 343 ? -7.609 -15.125 -2.707 1 84 343 SER B N 1
ATOM 5627 C CA . SER B 1 343 ? -7.855 -13.703 -2.484 1 84 343 SER B CA 1
ATOM 5628 C C . SER B 1 343 ? -8.805 -13.484 -1.312 1 84 343 SER B C 1
ATOM 5630 O O . SER B 1 343 ? -8.672 -12.508 -0.572 1 84 343 SER B O 1
ATOM 5632 N N . LEU B 1 344 ? -9.742 -14.391 -1.142 1 83.38 344 LEU B N 1
ATOM 5633 C CA . LEU B 1 344 ? -10.656 -14.297 -0.013 1 83.38 344 LEU B CA 1
ATOM 5634 C C . LEU B 1 344 ? -9.922 -14.508 1.307 1 83.38 344 LEU B C 1
ATOM 5636 O O . LEU B 1 344 ? -10.18 -13.797 2.283 1 83.38 344 LEU B O 1
ATOM 5640 N N . LEU B 1 345 ? -9.07 -15.398 1.239 1 77.12 345 LEU B N 1
ATOM 5641 C CA . LEU B 1 345 ? -8.273 -15.672 2.434 1 77.12 345 LEU B CA 1
ATOM 5642 C C . LEU B 1 345 ? -7.371 -14.492 2.766 1 77.12 345 LEU B C 1
ATOM 5644 O O . LEU B 1 345 ? -7.223 -14.125 3.934 1 77.12 345 LEU B O 1
ATOM 5648 N N . ALA B 1 346 ? -6.824 -13.938 1.726 1 77.44 346 ALA B N 1
ATOM 5649 C CA . ALA B 1 346 ? -5.969 -12.773 1.92 1 77.44 346 ALA B CA 1
ATOM 5650 C C . ALA B 1 346 ? -6.773 -11.586 2.439 1 77.44 346 ALA B C 1
ATOM 5652 O O . ALA B 1 346 ? -6.309 -10.844 3.312 1 77.44 346 ALA B O 1
ATOM 5653 N N . ALA B 1 347 ? -7.859 -11.375 1.89 1 77.5 347 ALA B N 1
ATOM 5654 C CA . ALA B 1 347 ? -8.727 -10.273 2.301 1 77.5 347 ALA B CA 1
ATOM 5655 C C . ALA B 1 347 ? -9.094 -10.383 3.777 1 77.5 347 ALA B C 1
ATOM 5657 O O . ALA B 1 347 ? -9.156 -9.375 4.484 1 77.5 347 ALA B O 1
ATOM 5658 N N . GLU B 1 348 ? -9.266 -11.578 4.199 1 72.94 348 GLU B N 1
ATOM 5659 C CA . GLU B 1 348 ? -9.594 -11.805 5.602 1 72.94 348 GLU B CA 1
ATOM 5660 C C . GLU B 1 348 ? -8.414 -11.477 6.512 1 72.94 348 GLU B C 1
ATOM 5662 O O . GLU B 1 348 ? -8.602 -11 7.629 1 72.94 348 GLU B O 1
ATOM 5667 N N . GLY B 1 349 ? -7.273 -11.797 5.965 1 68.94 349 GLY B N 1
ATOM 5668 C CA . GLY B 1 349 ? -6.078 -11.492 6.738 1 68.94 349 GLY B CA 1
ATOM 5669 C C . GLY B 1 349 ? -5.797 -10 6.836 1 68.94 349 GLY B C 1
ATOM 5670 O O . GLY B 1 349 ? -5.199 -9.539 7.812 1 68.94 349 GLY B O 1
ATOM 5671 N N . ILE B 1 350 ? -5.969 -9.289 5.719 1 65.88 350 ILE B N 1
ATOM 5672 C CA . ILE B 1 350 ? -5.793 -7.844 5.746 1 65.88 350 ILE B CA 1
ATOM 5673 C C . ILE B 1 350 ? -6.691 -7.234 6.816 1 65.88 350 ILE B C 1
ATOM 5675 O O . ILE B 1 350 ? -6.301 -6.289 7.5 1 65.88 350 ILE B O 1
ATOM 5679 N N . GLY B 1 351 ? -7.457 -8.031 7.473 1 60.94 351 GLY B N 1
ATOM 5680 C CA . GLY B 1 351 ? -8.211 -7.906 8.711 1 60.94 351 GLY B CA 1
ATOM 5681 C C . GLY B 1 351 ? -8.688 -6.492 8.984 1 60.94 351 GLY B C 1
ATOM 5682 O O . GLY B 1 351 ? -8.75 -5.668 8.07 1 60.94 351 GLY B O 1
ATOM 5683 N N . GLN B 1 352 ? -8.633 -6.254 10.188 1 59 352 GLN B N 1
ATOM 5684 C CA . GLN B 1 352 ? -9.188 -5.207 11.039 1 59 352 GLN B CA 1
ATOM 5685 C C . GLN B 1 352 ? -8.312 -3.959 11.023 1 59 352 GLN B C 1
ATOM 5687 O O . GLN B 1 352 ? -8.789 -2.855 11.289 1 59 352 GLN B O 1
ATOM 5692 N N . GLN B 1 353 ? -7.086 -4.234 10.43 1 60.09 353 GLN B N 1
ATOM 5693 C CA . GLN B 1 353 ? -6.227 -3.062 10.547 1 60.09 353 GLN B CA 1
ATOM 5694 C C . GLN B 1 353 ? -6.355 -2.162 9.32 1 60.09 353 GLN B C 1
ATOM 5696 O O . GLN B 1 353 ? -6.078 -0.962 9.391 1 60.09 353 GLN B O 1
ATOM 5701 N N . ALA B 1 354 ? -6.848 -2.752 8.305 1 66.38 354 ALA B N 1
ATOM 5702 C CA . ALA B 1 354 ? -6.977 -1.923 7.109 1 66.38 354 ALA B CA 1
ATOM 5703 C C . ALA B 1 354 ? -8.227 -1.047 7.18 1 66.38 354 ALA B C 1
ATOM 5705 O O . ALA B 1 354 ? -9.25 -1.456 7.73 1 66.38 354 ALA B O 1
ATOM 5706 N N . ALA B 1 355 ? -7.973 0.102 6.746 1 65.81 355 ALA B N 1
ATOM 5707 C CA . ALA B 1 355 ? -9.109 1.021 6.738 1 65.81 355 ALA B CA 1
ATOM 5708 C C . ALA B 1 355 ? -10.125 0.628 5.668 1 65.81 355 ALA B C 1
ATOM 5710 O O . ALA B 1 355 ? -11.289 1.03 5.73 1 65.81 355 ALA B O 1
ATOM 5711 N N . VAL B 1 356 ? -9.648 -0.181 4.785 1 70.31 356 VAL B N 1
ATOM 5712 C CA . VAL B 1 356 ? -10.523 -0.527 3.664 1 70.31 356 VAL B CA 1
ATOM 5713 C C . VAL B 1 356 ? -10.852 -2.018 3.709 1 70.31 356 VAL B C 1
ATOM 5715 O O . VAL B 1 356 ? -10.008 -2.836 4.082 1 70.31 356 VAL B O 1
ATOM 5718 N N . GLN B 1 357 ? -12.078 -2.307 3.498 1 73.12 357 GLN B N 1
ATOM 5719 C CA . GLN B 1 357 ? -12.492 -3.697 3.357 1 73.12 357 GLN B CA 1
ATOM 5720 C C . GLN B 1 357 ? -12.531 -4.117 1.891 1 73.12 357 GLN B C 1
ATOM 5722 O O . GLN B 1 357 ? -13.195 -3.471 1.074 1 73.12 357 GLN B O 1
ATOM 5727 N N . MET B 1 358 ? -11.789 -5.129 1.632 1 75.06 358 MET B N 1
ATOM 5728 C CA . MET B 1 358 ? -11.711 -5.598 0.251 1 75.06 358 MET B CA 1
ATOM 5729 C C . MET B 1 358 ? -13 -6.312 -0.155 1 75.06 358 MET B C 1
ATOM 5731 O O . MET B 1 358 ? -13.617 -6.992 0.663 1 75.06 358 MET B O 1
ATOM 5735 N N . SER B 1 359 ? -13.398 -6.129 -1.373 1 73.56 359 SER B N 1
ATOM 5736 C CA . SER B 1 359 ? -14.594 -6.777 -1.9 1 73.56 359 SER B CA 1
ATOM 5737 C C . SER B 1 359 ? -14.359 -8.266 -2.141 1 73.56 359 SER B C 1
ATOM 5739 O O . SER B 1 359 ? -13.281 -8.664 -2.59 1 73.56 359 SER B O 1
ATOM 5741 N N . TRP B 1 360 ? -15.336 -9.086 -1.771 1 75.19 360 TRP B N 1
ATOM 5742 C CA . TRP B 1 360 ? -15.273 -10.531 -1.951 1 75.19 360 TRP B CA 1
ATOM 5743 C C . TRP B 1 360 ? -15.859 -10.938 -3.297 1 75.19 360 TRP B C 1
ATOM 5745 O O . TRP B 1 360 ? -15.766 -12.102 -3.695 1 75.19 360 TRP B O 1
ATOM 5755 N N . VAL B 1 361 ? -16.375 -9.961 -3.998 1 76.94 361 VAL B N 1
ATOM 5756 C CA . VAL B 1 361 ? -17.047 -10.266 -5.254 1 76.94 361 VAL B CA 1
ATOM 5757 C C . VAL B 1 361 ? -16.016 -10.484 -6.359 1 76.94 361 VAL B C 1
ATOM 5759 O O . VAL B 1 361 ? -15.086 -9.688 -6.512 1 76.94 361 VAL B O 1
ATOM 5762 N N . PRO B 1 362 ? -16.172 -11.586 -7.031 1 83.25 362 PRO B N 1
ATOM 5763 C CA . PRO B 1 362 ? -15.234 -11.82 -8.133 1 83.25 362 PRO B CA 1
ATOM 5764 C C . PRO B 1 362 ? -15.281 -10.719 -9.188 1 83.25 362 PRO B C 1
ATOM 5766 O O . PRO B 1 362 ? -16.375 -10.266 -9.57 1 83.25 362 PRO B O 1
ATOM 5769 N N . LEU B 1 363 ? -14.141 -10.312 -9.617 1 82.38 363 LEU B N 1
ATOM 5770 C CA . LEU B 1 363 ? -14.047 -9.289 -10.648 1 82.38 363 LEU B CA 1
ATOM 5771 C C . LEU B 1 363 ? -14.078 -9.914 -12.039 1 82.38 363 LEU B C 1
ATOM 5773 O O . LEU B 1 363 ? -13.531 -11 -12.25 1 82.38 363 LEU B O 1
ATOM 5777 N N . TRP B 1 364 ? -14.766 -9.273 -12.945 1 77.5 364 TRP B N 1
ATOM 5778 C CA . TRP B 1 364 ? -14.852 -9.773 -14.312 1 77.5 364 TRP B CA 1
ATOM 5779 C C . TRP B 1 364 ? -13.469 -9.875 -14.945 1 77.5 364 TRP B C 1
ATOM 5781 O O . TRP B 1 364 ? -13.219 -10.75 -15.773 1 77.5 364 TRP B O 1
ATOM 5791 N N . GLN B 1 365 ? -12.508 -9.07 -14.562 1 76.81 365 GLN B N 1
ATOM 5792 C CA . GLN B 1 365 ? -11.148 -9.078 -15.094 1 76.81 365 GLN B CA 1
ATOM 5793 C C . GLN B 1 365 ? -10.43 -10.375 -14.758 1 76.81 365 GLN B C 1
ATOM 5795 O O . GLN B 1 365 ? -9.516 -10.789 -15.469 1 76.81 365 GLN B O 1
ATOM 5800 N N . GLY B 1 366 ? -10.953 -10.852 -13.578 1 81.62 366 GLY B N 1
ATOM 5801 C CA . GLY B 1 366 ? -10.352 -12.125 -13.195 1 81.62 366 GLY B CA 1
ATOM 5802 C C . GLY B 1 366 ? -10.633 -13.234 -14.195 1 81.62 366 GLY B C 1
ATOM 5803 O O . GLY B 1 366 ? -9.875 -14.203 -14.273 1 81.62 366 GLY B O 1
ATOM 5804 N N . PHE B 1 367 ? -11.641 -13.062 -14.977 1 86.44 367 PHE B N 1
ATOM 5805 C CA . PHE B 1 367 ? -12.023 -14.086 -15.945 1 86.44 367 PHE B CA 1
ATOM 5806 C C . PHE B 1 367 ? -11.195 -13.961 -17.219 1 86.44 367 PHE B C 1
ATOM 5808 O O . PHE B 1 367 ? -11.242 -14.844 -18.078 1 86.44 367 PHE B O 1
ATOM 5815 N N . LEU B 1 368 ? -10.375 -12.977 -17.281 1 83.25 368 LEU B N 1
ATOM 5816 C CA . LEU B 1 368 ? -9.5 -12.781 -18.438 1 83.25 368 LEU B CA 1
ATOM 5817 C C . LEU B 1 368 ? -8.391 -13.828 -18.453 1 83.25 368 LEU B C 1
ATOM 5819 O O . LEU B 1 368 ? -7.98 -14.289 -19.531 1 83.25 368 LEU B O 1
ATOM 5823 N N . ALA B 1 369 ? -8.055 -14.18 -17.266 1 87.38 369 ALA B N 1
ATOM 5824 C CA . ALA B 1 369 ? -6.953 -15.133 -17.188 1 87.38 369 ALA B CA 1
ATOM 5825 C C . ALA B 1 369 ? -7.355 -16.484 -17.766 1 87.38 369 ALA B C 1
ATOM 5827 O O . ALA B 1 369 ? -6.734 -16.969 -18.719 1 87.38 369 ALA B O 1
ATOM 5828 N N . PRO B 1 370 ? -8.453 -17.031 -17.297 1 90.06 370 PRO B N 1
ATOM 5829 C CA . PRO B 1 370 ? -8.875 -18.297 -17.906 1 90.06 370 PRO B CA 1
ATOM 5830 C C . PRO B 1 370 ? -9.188 -18.156 -19.391 1 90.06 370 PRO B C 1
ATOM 5832 O O . PRO B 1 370 ? -8.898 -19.078 -20.172 1 90.06 370 PRO B O 1
ATOM 5835 N N . ALA B 1 371 ? -9.758 -17.094 -19.766 1 90.81 371 ALA B N 1
ATOM 5836 C CA . ALA B 1 371 ? -10.117 -16.875 -21.156 1 90.81 371 ALA B CA 1
ATOM 5837 C C . ALA B 1 371 ? -8.875 -16.828 -22.047 1 90.81 371 ALA B C 1
ATOM 5839 O O . ALA B 1 371 ? -8.844 -17.453 -23.109 1 90.81 371 ALA B O 1
ATOM 5840 N N . LEU B 1 372 ? -7.91 -16.172 -21.594 1 89.5 372 LEU B N 1
ATOM 5841 C CA . LEU B 1 372 ? -6.672 -16.047 -22.359 1 89.5 372 LEU B CA 1
ATOM 5842 C C . LEU B 1 372 ? -5.938 -17.391 -22.422 1 89.5 372 LEU B C 1
ATOM 5844 O O . LEU B 1 372 ? -5.402 -17.766 -23.469 1 89.5 372 LEU B O 1
ATOM 5848 N N . LEU B 1 373 ? -5.895 -18.031 -21.328 1 90.06 373 LEU B N 1
ATOM 5849 C CA . LEU B 1 373 ? -5.23 -19.328 -21.312 1 90.06 373 LEU B CA 1
ATOM 5850 C C . LEU B 1 373 ? -5.953 -20.312 -22.219 1 90.06 373 LEU B C 1
ATOM 5852 O O . LEU B 1 373 ? -5.316 -21.094 -22.938 1 90.06 373 LEU B O 1
ATOM 5856 N N . LEU B 1 374 ? -7.266 -20.25 -22.172 1 90.56 374 LEU B N 1
ATOM 5857 C CA . LEU B 1 374 ? -8.047 -21.141 -23.016 1 90.56 374 LEU B CA 1
ATOM 5858 C C . LEU B 1 374 ? -7.852 -20.797 -24.5 1 90.56 374 LEU B C 1
ATOM 5860 O O . LEU B 1 374 ? -7.637 -21.703 -25.312 1 90.56 374 LEU B O 1
ATOM 5864 N N . GLY B 1 375 ? -7.902 -19.531 -24.797 1 89.44 375 GLY B N 1
ATOM 5865 C CA . GLY B 1 375 ? -7.727 -19.109 -26.188 1 89.44 375 GLY B CA 1
ATOM 5866 C C . GLY B 1 375 ? -6.32 -19.344 -26.703 1 89.44 375 GLY B C 1
ATOM 5867 O O . GLY B 1 375 ? -6.133 -20.047 -27.703 1 89.44 375 GLY B O 1
ATOM 5868 N N . ALA B 1 376 ? -5.344 -18.812 -26 1 85.62 376 ALA B N 1
ATOM 5869 C CA . ALA B 1 376 ? -3.947 -18.938 -26.406 1 85.62 376 ALA B CA 1
ATOM 5870 C C . ALA B 1 376 ? -3.486 -20.391 -26.344 1 85.62 376 ALA B C 1
ATOM 5872 O O . ALA B 1 376 ? -2.73 -20.859 -27.203 1 85.62 376 ALA B O 1
ATOM 5873 N N . GLY B 1 377 ? -3.957 -21 -25.328 1 81.94 377 GLY B N 1
ATOM 5874 C CA . GLY B 1 377 ? -3.582 -22.391 -25.188 1 81.94 377 GLY B CA 1
ATOM 5875 C C . GLY B 1 377 ? -4.125 -23.266 -26.312 1 81.94 377 GLY B C 1
ATOM 5876 O O . GLY B 1 377 ? -3.416 -24.125 -26.828 1 81.94 377 GLY B O 1
ATOM 5877 N N . THR B 1 378 ? -5.332 -23.062 -26.656 1 82.75 378 THR B N 1
ATOM 5878 C CA . THR B 1 378 ? -5.938 -23.828 -27.734 1 82.75 378 THR B CA 1
ATOM 5879 C C . THR B 1 378 ? -5.254 -23.516 -29.062 1 82.75 378 THR B C 1
ATOM 5881 O O . THR B 1 378 ? -4.996 -24.422 -29.859 1 82.75 378 THR B O 1
ATOM 5884 N N . LEU B 1 379 ? -4.91 -22.297 -29.203 1 81.81 379 LEU B N 1
ATOM 5885 C CA . LEU B 1 379 ? -4.195 -21.906 -30.406 1 81.81 379 LEU B CA 1
ATOM 5886 C C . LEU B 1 379 ? -2.783 -22.484 -30.422 1 81.81 379 LEU B C 1
ATOM 5888 O O . LEU B 1 379 ? -2.289 -22.922 -31.469 1 81.81 379 LEU B O 1
ATOM 5892 N N . GLY B 1 380 ? -2.209 -22.406 -29.25 1 75.81 380 GLY B N 1
ATOM 5893 C CA . GLY B 1 380 ? -0.879 -22.984 -29.109 1 75.81 380 GLY B CA 1
ATOM 5894 C C . GLY B 1 380 ? -0.847 -24.484 -29.344 1 75.81 380 GLY B C 1
ATOM 5895 O O . GLY B 1 380 ? 0.155 -25.016 -29.828 1 75.81 380 GLY B O 1
ATOM 5896 N N . GLY B 1 381 ? -1.937 -25.125 -28.969 1 71.94 381 GLY B N 1
ATOM 5897 C CA . GLY B 1 381 ? -2.055 -26.547 -29.203 1 71.94 381 GLY B CA 1
ATOM 5898 C C . GLY B 1 381 ? -2.037 -26.922 -30.672 1 71.94 381 GLY B C 1
ATOM 5899 O O . GLY B 1 381 ? -1.768 -28.078 -31.016 1 71.94 381 GLY B O 1
ATOM 5900 N N . LEU B 1 382 ? -2.191 -25.906 -31.453 1 76.75 382 LEU B N 1
ATOM 5901 C CA . LEU B 1 382 ? -2.172 -26.141 -32.906 1 76.75 382 LEU B CA 1
ATOM 5902 C C . LEU B 1 382 ? -0.743 -26.297 -33.406 1 76.75 382 LEU B C 1
ATOM 5904 O O . LEU B 1 382 ? -0.52 -26.875 -34.469 1 76.75 382 LEU B O 1
ATOM 5908 N N . VAL B 1 383 ? 0.145 -25.906 -32.625 1 73.56 383 VAL B N 1
ATOM 5909 C CA . VAL B 1 383 ? 1.534 -25.891 -33.062 1 73.56 383 VAL B CA 1
ATOM 5910 C C . VAL B 1 383 ? 2.039 -27.328 -33.188 1 73.56 383 VAL B C 1
ATOM 5912 O O . VAL B 1 383 ? 2.557 -27.719 -34.25 1 73.56 383 VAL B O 1
ATOM 5915 N N . PRO B 1 384 ? 1.876 -28.094 -32.188 1 67.56 384 PRO B N 1
ATOM 5916 C CA . PRO B 1 384 ? 2.293 -29.484 -32.344 1 67.56 384 PRO B CA 1
ATOM 5917 C C . PRO B 1 384 ? 1.55 -30.188 -33.5 1 67.56 384 PRO B C 1
ATOM 5919 O O . PRO B 1 384 ? 2.123 -31.047 -34.156 1 67.56 384 PRO B O 1
ATOM 5922 N N . LEU B 1 385 ? 0.34 -29.797 -33.656 1 70.19 385 LEU B N 1
ATOM 5923 C CA . LEU B 1 385 ? -0.458 -30.391 -34.75 1 70.19 385 LEU B CA 1
ATOM 5924 C C . LEU B 1 385 ? 0.107 -30.016 -36.094 1 70.19 385 LEU B C 1
ATOM 5926 O O . LEU B 1 385 ? 0.118 -30.844 -37.031 1 70.19 385 LEU B O 1
ATOM 5930 N N . TRP B 1 386 ? 0.517 -28.797 -36.125 1 73 386 TRP B N 1
ATOM 5931 C CA . TRP B 1 386 ? 1.105 -28.344 -37.375 1 73 386 TRP B CA 1
ATOM 5932 C C . TRP B 1 386 ? 2.428 -29.047 -37.656 1 73 386 TRP B C 1
ATOM 5934 O O . TRP B 1 386 ? 2.727 -29.391 -38.781 1 73 386 TRP B O 1
ATOM 5944 N N . LEU B 1 387 ? 3.115 -29.344 -36.688 1 65.88 387 LEU B N 1
ATOM 5945 C CA . LEU B 1 387 ? 4.391 -30.031 -36.844 1 65.88 387 LEU B CA 1
ATOM 5946 C C . LEU B 1 387 ? 4.172 -31.5 -37.219 1 65.88 387 LEU B C 1
ATOM 5948 O O . LEU B 1 387 ? 4.98 -32.094 -37.938 1 65.88 387 LEU B O 1
ATOM 5952 N N . LEU B 1 388 ? 3.156 -32.031 -36.75 1 60.91 388 LEU B N 1
ATOM 5953 C CA . LEU B 1 388 ? 2.805 -33.406 -37.094 1 60.91 388 LEU B CA 1
ATOM 5954 C C . LEU B 1 388 ? 2.408 -33.531 -38.562 1 60.91 388 LEU B C 1
ATOM 5956 O O . LEU B 1 388 ? 2.588 -34.562 -39.156 1 60.91 388 LEU B O 1
ATOM 5960 N N . ARG B 1 389 ? 1.738 -32.5 -38.875 1 62.12 389 ARG B N 1
ATOM 5961 C CA . ARG B 1 389 ? 1.328 -32.562 -40.281 1 62.12 389 ARG B CA 1
ATOM 5962 C C . ARG B 1 389 ? 2.537 -32.688 -41.188 1 62.12 389 ARG B C 1
ATOM 5964 O O . ARG B 1 389 ? 2.453 -33.344 -42.25 1 62.12 389 ARG B O 1
ATOM 5971 N N . LYS B 1 390 ? 3.627 -32.125 -40.781 1 59.56 390 LYS B N 1
ATOM 5972 C CA . LYS B 1 390 ? 4.785 -32.094 -41.656 1 59.56 390 LYS B CA 1
ATOM 5973 C C . LYS B 1 390 ? 5.645 -33.344 -41.5 1 59.56 390 LYS B C 1
ATOM 5975 O O . LYS B 1 390 ? 6.438 -33.688 -42.375 1 59.56 390 LYS B O 1
ATOM 5980 N N . LYS B 1 391 ? 5.594 -33.969 -40.406 1 56.66 391 LYS B N 1
ATOM 5981 C CA . LYS B 1 391 ? 6.523 -35.094 -40.156 1 56.66 391 LYS B CA 1
ATOM 5982 C C . LYS B 1 391 ? 5.996 -36.375 -40.75 1 56.66 391 LYS B C 1
ATOM 5984 O O . LYS B 1 391 ? 4.812 -36.688 -40.625 1 56.66 391 LYS B O 1
ATOM 5989 N N . ASP B 1 392 ? 6.68 -36.812 -41.75 1 53.31 392 ASP B N 1
ATOM 5990 C CA . ASP B 1 392 ? 6.469 -38.125 -42.344 1 53.31 392 ASP B CA 1
ATOM 5991 C C . ASP B 1 392 ? 6.473 -39.219 -41.281 1 53.31 392 ASP B C 1
ATOM 5993 O O . ASP B 1 392 ? 7.383 -39.281 -40.469 1 53.31 392 ASP B O 1
ATOM 5997 N N . ILE B 1 393 ? 5.289 -39.781 -40.969 1 54.66 393 ILE B N 1
ATOM 5998 C CA . ILE B 1 393 ? 4.996 -40.812 -39.969 1 54.66 393 ILE B CA 1
ATOM 5999 C C . ILE B 1 393 ? 5.922 -42 -40.188 1 54.66 393 ILE B C 1
ATOM 6001 O O . ILE B 1 393 ? 6.062 -42.875 -39.312 1 54.66 393 ILE B O 1
ATOM 6005 N N . ALA B 1 394 ? 6.676 -42.125 -41.281 1 55.47 394 ALA B N 1
ATOM 6006 C CA . ALA B 1 394 ? 7.41 -43.312 -41.688 1 55.47 394 ALA B CA 1
ATOM 6007 C C . ALA B 1 394 ? 8.5 -43.656 -40.656 1 55.47 394 ALA B C 1
ATOM 6009 O O . ALA B 1 394 ? 8.641 -44.812 -40.25 1 55.47 394 ALA B O 1
ATOM 6010 N N . PRO B 1 395 ? 9.07 -42.625 -40.25 1 48.62 395 PRO B N 1
ATOM 6011 C CA . PRO B 1 395 ? 10.188 -43.031 -39.406 1 48.62 395 PRO B CA 1
ATOM 6012 C C . PRO B 1 395 ? 9.727 -43.5 -38.031 1 48.62 395 PRO B C 1
ATOM 6014 O O . PRO B 1 395 ? 10.492 -44.156 -37.312 1 48.62 395 PRO B O 1
ATOM 6017 N N . TYR B 1 396 ? 8.633 -43.25 -37.688 1 48.81 396 TYR B N 1
ATOM 6018 C CA . TYR B 1 396 ? 8.156 -43.625 -36.344 1 48.81 396 TYR B CA 1
ATOM 6019 C C . TYR B 1 396 ? 7.402 -44.969 -36.375 1 48.81 396 TYR B C 1
ATOM 6021 O O . TYR B 1 396 ? 6.977 -45.469 -35.344 1 48.81 396 TYR B O 1
ATOM 6029 N N . LEU B 1 397 ? 7.273 -45.594 -37.594 1 45.91 397 LEU B N 1
ATOM 6030 C CA . LEU B 1 397 ? 6.801 -46.938 -37.812 1 45.91 397 LEU B CA 1
ATOM 6031 C C . LEU B 1 397 ? 7.961 -47.938 -37.781 1 45.91 397 LEU B C 1
ATOM 6033 O O . LEU B 1 397 ? 9.047 -47.625 -38.281 1 45.91 397 LEU B O 1
#

Foldseek 3Di:
DLVVLVVVCVVCVVLLVVLLQLLLQLLLVLLLLVQQLVQQVVLLCLLQQQFQKKKFFPDDLLQCCCCPSLVDHDFPDWAFCVVQVVQVVVVFFPDKKFWAWWKADPLFTEIAIDQCQQQRDGPPGDGRQWHFPDFHTDDDAQEKEAAQVLCVVVVDDQQDKDWIAGGNDNPHDTQPRIHGYGTYTDHSQFNRSRYIYGHNVNVCVSPVPPDDDPPDPRGGTTGMMRTHGPDDVSLVVVQVVQVPPPPHRMHMDRSSVSVQVVCVVVVSHPVNSVVVSVVSLVVSLVSSLVSLLVVLLVCLLVLLVCVVVPDDLVVSLVSSLSSQLVSLLSSNVSSSVSSLVVSVVVQCVVPDPDRTRGDSDRDPVSVVSSVCSSVSRSVSNCVSSVVSVPDDSVVSD/DLVVLVVVCVVCVVLLVVLLQLLLQLLLVLLLLVQQLVQVVVLLCLLQQLFQKKKFFPDDLLQCLCCPSLVDHDFPDWAFCVVQVVQVPVVFFPDKKFWAWWKADPLFTEIAIAQCQQQRDGPPGDGRQWHFPFFHTDDDAQEKEAAQVLCVVVVDDQQDKDWIAGGNDNPHDTQPRIHGYGTYTDHSQFNRSRYIYGHNVNVCVSPVPPPDDPPDPRGGITGMMRTHGPDDVSLVVVQVVQVVPPPHRMHMDGSSVSVQVVCVVVVSHPVNSVVVSVVSLVVSLVSSLVSLLVVLLVCLLVLLVCVVVPDDLVRSLVSSLSSQLVSLLSSNVSSSVSSLVVSVVVQCVVPDPDRTRGDSDRDPVSVVSSVCSSVSRSVSNCVSSVVSVPDDSVVSD

Secondary structure (DSSP, 8-state):
-HHHHHHHHHHSHHHHHHHHHHHHHHHHHHHHHHHHHHHHHHHHHHHHTT-SEEEEESS-HHHHHHHHTSS-S-----EETHHHHHHHHTS-EEEEEEEEEEEEETTEEEEEE-GGGGG-B-TT-SSBSS-EEEE----STTEEEE-HHHHHHH---TT-EEEEEESSSTTS-EEEEEEEEEEEEPP-SSGGGG-EEEEHHHHHHHHS-SS----TT---EESEEEEEESSHHHHHHHHHHHHHSTT-SEEEE-HHHHHHHHHHHTT--HHHHHHHHHHHHHHHHHHHHHHHHHHHHHTHHHHHHHHHTT--HHHHHHHHHHHHHHHHHHHHHHHHHHHHHHHHHHHHHHGGG-SSPPP-SPPGGGGHHHHHHHHHHHHHTHHHHHHHHHS-SGGG-/-HHHHHHHHHHSHHHHHHHHHHHHHHHHHHHHHHHHHHHHHHHHHHHHTT-SEEEEESS-HHHHHHHHTSS-S-----EETHHHHHHHHTS-EEEEEEEEEEEEETTEEEEEE-GGGGG-B-TT-SSBSS-EEEE----STTEEEE-HHHHHHH---TT-EEEEEESSSTTS-EEEEEEEEEEEEPP-SSGGGG-EEEEHHHHHHHHS-SS----TT---EESEEEEEESSHHHHHHHHHHHHHSTT-SEEEE-HHHHHHHHHHHTT--HHHHHHHHHHHHHHHHHHHHHHHHHHHHHTHHHHHHHHHTT--HHHHHHHHHHHHHHHHHHHHHHHHHHHHHHHHHHHHHHGGG-SSPPP-SPPGGGGHHHHHHHHHHHHHTHHHHHHHHHS-SGGG-

Nearest PDB structures (foldseek):
  5ws4-assembly1_B  TM=6.343E-01  e=1.019E-16  Acinetobacter baumannii
  5lil-assembly1_A  TM=4.971E-01  e=5.839E-15  Aggregatibacter actinomycetemcomitans
  5lj6-assembly1_A  TM=5.295E-01  e=1.921E-13  Aggregatibacter actinomycetemcomitans
  5lj7-assembly1_A  TM=5.284E-01  e=2.994E-13  Aggregatibacter actinomycetemcomitans
  5xu1-assembly1_M  TM=5.517E-01  e=1.266E-12  Streptococcus pneumoniae R6

Radius of gyration: 32.5 Å; Cα contacts (8 Å, |Δi|>4): 1503; chains: 2; bounding box: 64×104×74 Å

Organism: Acidaminococcus fermentans (strain ATCC 25085 / DSM 20731 / CCUG 9996 / CIP 106432 / VR4) (NCBI:txid591001)

Sequence (794 aa):
MLCLAFLSLWRRPLRYGLLILLTAVACALPVFVIQMAGGLCQGLNRAAAPFPILAGAKGSPYQLVLNTVFLRDRPIGNIPYGEVDDLRQSGKADRVLPLAFGDSYRGFRLCGTEPEIFSYVVPGEHKPWLRPARGRSFAGTGEAVLGAETARLTGLQVGDVFQSSHGFIGKGKAHHHPYRVVGILAPVQGPYDKAILVPLKDIWEAHAGHGAALVSGQKGEVTAILVRPKGYGQAMALLAAWQRKKGGPSQLLFPAQSLIALYGMVGQSRQFWITLSLGLLGAATLVTLLALYWDGTSRMEEWALLRALGASRRKTQALLLLEQFLLLLLGSTLGWCLGWGGSLLAAEGIGQQAAVQMSWVPLWQGFLAPALLLGAGTLGGLVPLWLLRKKDIAPYLMLCLAFLSLWRRPLRYGLLILLTAVACALPVFVIQMAGGLCQGLNRAAAPFPILAGAKGSPYQLVLNTVFLRDRPIGNIPYGEVDDLRQSGKADRVLPLAFGDSYRGFRLCGTEPEIFSYVVPGEHKPWLRPARGRSFAGTGEAVLGAETARLTGLQVGDVFQSSHGFIGKGKAHHHPYRVVGILAPVQGPYDKAILVPLKDIWEAHAGHGAALVSGQKGEVTAILVRPKGYGQAMALLAAWQRKKGGPSQLLFPAQSLIALYGMVGQSRQFWITLSLGLLGAATLVTLLALYWDGTSRMEEWALLRALGASRRKTQALLLLEQFLLLLLGSTLGWCLGWGGSLLAAEGIGQQAAVQMSWVPLWQGFLAPALLLGAGTLGGLVPLWLLRKKDIAPYL

InterPro domains:
  IPR003838 ABC3 transporter permease, C-terminal [PF02687] (275-392)
  IPR025857 MacB-like periplasmic core domain [PF12704] (74-228)
  IPR051125 ABC-4 integral membrane protein family, HrtB subfamily [PTHR43738] (2-394)

pLDDT: mean 84.41, std 13.07, range [38.16, 98.75]

Solvent-accessible surface area (backbone atoms only — not comparable to full-atom values): 39821 Å² total; per-residue (Å²): 104,67,64,56,31,53,52,53,46,64,74,41,48,55,65,48,47,48,52,23,50,34,35,14,56,38,30,13,52,30,18,22,49,43,40,44,51,49,15,46,50,50,12,49,45,58,42,34,49,71,34,61,27,37,31,28,30,64,72,46,63,56,44,47,37,35,20,68,54,44,70,30,77,51,73,79,40,64,25,60,43,64,58,57,53,52,49,58,69,63,72,35,42,74,42,71,45,54,32,31,69,62,36,12,45,89,59,32,40,36,38,14,27,59,69,64,54,46,68,36,55,33,84,95,54,90,53,44,57,52,36,55,68,40,74,37,76,56,88,49,76,48,25,24,29,27,12,33,51,37,28,66,72,70,64,60,48,71,69,38,74,48,59,36,22,41,36,78,52,72,80,34,66,71,43,92,58,60,30,32,26,44,12,31,28,44,74,63,65,30,32,61,18,40,29,31,37,29,35,39,66,47,51,45,57,70,65,40,60,100,73,65,69,72,58,91,84,64,74,54,64,26,32,33,32,42,32,36,47,72,41,68,69,36,40,52,50,50,42,51,54,48,65,64,46,77,86,54,64,50,38,63,44,49,44,59,60,42,49,54,50,51,35,23,37,74,49,58,30,70,66,31,50,50,53,47,33,51,50,39,44,50,49,28,42,50,54,45,34,51,53,44,37,45,53,46,59,70,39,45,59,62,47,42,51,44,42,72,73,64,48,51,70,67,58,54,50,50,38,53,52,48,37,50,41,51,42,36,50,52,7,20,51,50,3,40,50,49,8,50,50,49,36,51,55,45,49,56,56,36,40,85,63,20,43,46,41,54,52,84,69,83,50,74,70,34,52,47,47,40,50,47,41,40,52,52,37,49,55,40,50,42,50,41,52,54,52,51,70,67,49,72,55,63,78,76,104,101,67,64,56,30,54,51,51,46,65,72,42,48,55,66,50,47,49,50,25,49,34,34,13,56,38,32,13,51,29,18,21,49,41,38,44,51,50,16,46,50,48,11,48,44,58,43,34,50,71,34,62,27,38,32,29,30,65,71,47,63,55,45,49,37,36,21,68,52,44,69,31,77,52,74,77,40,63,26,60,43,64,58,57,53,52,49,57,69,62,72,36,42,72,42,72,45,54,30,30,70,62,36,12,44,88,59,30,40,34,38,14,26,58,69,64,53,45,68,35,55,32,84,94,54,90,54,44,58,53,37,56,68,40,74,37,77,57,87,48,75,47,26,25,29,27,10,33,51,38,27,66,73,71,62,59,49,72,70,39,75,49,60,38,21,41,36,78,51,71,81,34,65,70,44,93,58,62,29,32,27,43,11,32,27,44,76,65,66,29,30,61,17,39,29,31,39,29,36,38,64,47,52,46,58,70,64,41,56,99,73,65,68,72,57,91,86,63,77,54,63,27,32,33,32,41,32,36,47,73,40,68,70,36,39,53,50,49,43,50,53,49,66,64,44,78,86,55,66,51,37,64,45,49,44,58,60,42,49,52,50,53,35,22,39,75,49,60,30,70,67,31,51,51,54,47,32,51,50,39,45,51,50,28,40,50,53,43,34,51,51,43,36,44,53,45,58,70,38,46,61,61,48,41,51,44,42,72,73,63,48,49,71,66,58,55,50,50,37,51,51,48,37,49,41,51,41,35,49,52,7,21,51,49,3,40,50,50,8,49,51,49,34,49,55,44,49,57,57,36,41,85,63,20,42,47,42,54,53,84,68,84,48,74,71,34,52,47,48,39,49,48,41,40,52,52,36,48,56,41,48,43,48,39,52,54,52,51,70,68,49,72,57,64,79,81,102